Protein AF-A0A7X4B0E6-F1 (afdb_monomer)

Nearest PDB structures (foldseek):
  4xqk-assembly1_A  TM=7.692E-01  e=1.210E-90  Lactococcus cremoris
  4xqk-assembly2_B  TM=7.775E-01  e=1.053E-87  Lactococcus cremoris
  5ffj-assembly2_B  TM=7.879E-01  e=6.702E-69  Lactococcus lactis
  5ffj-assembly1_A  TM=7.973E-01  e=2.183E-52  Lactococcus lactis
  7lo5-assembly1_A  TM=8.855E-01  e=4.790E-40  Deinococcus wulumuqiensis

Solvent-accessible surface area (backbone atoms only — not comparable to full-atom values): 71234 Å² total; per-residue (Å²): 134,84,87,81,78,84,80,77,76,84,76,76,88,66,63,55,50,59,35,12,53,50,47,37,50,73,77,32,93,43,75,68,47,34,40,56,54,51,50,54,41,48,33,48,47,49,40,59,20,52,35,89,42,48,78,40,38,73,43,50,43,48,38,92,73,43,92,82,63,90,71,86,84,70,38,60,48,32,39,35,30,32,72,90,67,50,28,31,35,26,30,72,45,82,35,65,68,54,54,47,57,45,70,59,46,53,37,23,49,69,65,44,74,36,98,79,32,80,41,40,39,37,38,36,47,20,73,31,88,67,39,38,39,74,70,34,48,51,54,39,54,77,70,64,35,44,76,44,45,38,68,59,59,60,68,48,79,55,63,33,48,56,31,51,74,39,61,90,74,57,83,61,71,65,79,65,80,78,77,52,72,72,49,47,52,42,38,53,34,46,44,49,46,50,69,76,66,46,48,40,23,26,40,37,44,43,66,68,72,47,66,71,58,49,51,47,55,37,49,68,70,68,40,60,80,58,29,34,36,37,40,34,28,88,42,71,57,46,44,48,47,50,52,51,50,47,52,42,57,55,89,65,57,71,49,80,42,39,31,63,54,82,69,81,70,72,83,71,82,91,73,82,87,70,71,77,76,75,45,98,58,78,64,45,72,51,32,68,60,50,18,49,64,70,67,58,86,65,94,84,44,31,38,36,41,36,42,31,28,34,74,27,45,68,39,54,28,51,13,32,68,73,54,68,57,63,28,52,36,33,38,32,46,61,37,43,65,42,40,49,75,46,56,90,84,61,80,81,57,49,49,48,50,75,68,37,62,87,55,43,47,56,62,27,38,43,36,29,31,62,60,79,42,73,73,56,68,70,60,50,52,62,29,51,79,66,66,26,54,68,49,36,61,83,36,49,92,76,37,21,54,75,50,32,76,52,56,43,60,61,35,36,77,69,66,62,26,31,48,65,36,38,30,38,28,46,39,57,51,82,83,44,40,71,59,29,51,50,50,57,72,68,56,86,66,67,99,91,66,84,83,56,52,68,62,50,50,41,50,54,42,48,45,28,40,35,10,28,55,84,51,65,39,54,75,76,86,46,59,84,24,36,48,44,92,94,50,37,43,43,22,36,40,36,40,34,83,39,60,68,61,22,52,51,49,40,69,43,50,58,62,53,49,51,52,56,43,69,78,37,68,82,53,72,82,57,58,51,53,43,73,48,56,46,63,47,42,84,84,53,50,69,65,58,49,49,45,58,53,50,63,60,67,48,92,69,60,82,55,32,25,39,32,44,26,21,28,87,50,72,58,61,64,74,88,52,41,71,32,30,30,39,33,48,80,40,74,68,88,51,52,64,58,50,45,50,49,53,28,44,23,26,27,53,36,93,95,52,72,57,12,37,41,41,37,58,32,70,44,62,89,96,48,78,68,83,44,75,71,56,65,70,30,82,64,37,45,46,57,53,44,49,52,54,27,47,35,76,56,26,68,66,49,50,54,26,35,66,28,26,74,74,74,41,80,52,61,61,45,68,27,40,61,61,78,75,79,87,76,72,95,70,92,78,93,76,93,70,94,78,69,93,69,68,82,81,71,72,83,72,72,75,59,68,57,56,26,42,46,37,30,68,76,70,32,69,94,44,72,56,41,65,46,6,59,56,48,28,51,39,35,50,51,46,27,57,46,52,55,50,46,39,77,71,31,70,69,47,33,51,55,48,52,53,51,51,52,44,45,24,67,57,31,38,76,82,68,48,72,68,56,53,39,50,50,51,21,48,47,67,70,44,48,58,50,53,42,32,65,65,74,44,74,57,61,57,66,70,35,40,64,50,39,31,50,48,57,55,51,67,70,44,68,59,71,61,54,49,59,64,47,50,82,49,45,66,56,41,51,51,48,29,54,59,37,74,74,46,87,47,71,67,54,51,53,49,50,53,50,51,43,38,67,27,30,47,47,56,18,40,40,72,57,41,71,70,58,66,76,71,80,74,52,64,48,59,47,52,23,51,54,42,20,52,26,48,36,30,33,68,79,71,72,42,39,67,47,40,88,95,39,21,40,35,23,65,41,33,45,58,18,55,61,62,20,42,49,58,65,34,59,38,95,85,71,42,52,48,36,39,78,95,38,40,66,62,35,51,64,73,31,38,37,33,23,20,68,48,68,70,35,38,54,44,12,49,52,44,34,34,49,33,48,36,75,79,38,74,87,67,65,93,63,82,60,60,32,59,27,75,24,34,66,88,67,66,63,85,80,60,76,72,45,80,66,45,30,59,42,36,48,40,46,44,55,55,64,73,49,77,42,35,33,38,43,42,52,51,59,83,45,75,53,55,95,49,87,87,68,78,54,73,70,83,82,50,68,71,64,48,48,53,43,46,72,45,29,55,66,56,24,80,41,90,67,56,68,69,63,68,14,42,40,49,49,45,50,54,49,49,56,60,66,30,58,65,40,32,37,44,36,38,46,44,64,36,56,60,56,70,35,65,41,30,21,4,42,41,48,47,51,42,70,69,26,51,36,35,42,36,42,39,59,40,7,32,64,80,55,62,73,69,66,22,49,35,26,47,26,22,78,66,47,87,82,55,43,64,21,33,23,40,39,42,38,33,30,54,76,82,69,70,65,102,81,58,73,34,49,34,32,37,41,70,79,66,70,58,38,46,36,66,56,50,44,50,50,37,57,75,57,43,43,63,55,70,86,39,72,95,42,47,77,46,72,63,48,99,74,33,36,58,55,89,70,76,67,72,70,64,76,77,52,75,43,63,57,47,77,48,48,49,69,72,44,96,55,96,68,73,51,77,34,58,75,86,82,80,81,90,81,78,93,47,52,89,81,76,56,64,96,65,78,74,76,96,61,98,43,80,73,67,49,52,78,61,45,57,68,52,55,60,51,60,69,64,72,76,70,132

Foldseek 3Di:
DDDDDDDDDDDDPDDFQVLLLVLLVVPDPDQVSSQLLVLLLVQLCLQCPLFDSHQFFPHKDFLVPDPPRDDDDQAFGIWTATPVRAIEGEAEEEDEAAADELSNLVRNCVVCVDPRHPAYEYEYAHPHVVSHPPVSVVVCVVSVYQYHYNLNNRPGQANSNVCSVPVPPDDRDLDADDQDPQLVLQLVLVLVCVVVPDQFAEEADAFQNCVLLSVLSSCVRNAFQQAEEEEEDADPLQLQLSNRVSRNRPPFDEDEEEEDDDPVVPPDDDDDDQSVSSHPDDYDLALCVVLCLLPDDDPRSTYYYYYYYLQSLQSVLSNCVVNVDAHAEYEAPQLQVLWDKADPPDDDDSSVQVQDCNRHPYRHYYYYDNFFFADDPVVCVVSVVNVIDTDGCPPCSRRNYHSYHDAPVNCVVVVQWFAAFEEEEEFECVVCVVLLVVLQVVDDDDPPDHDDSVLLRLLQSVLQCQQAVPDQADPPPDDRQFHDPLRHFAAEEEEDADLVSLVVCQVCNVSSVCSVCVVPVVVVVRLGAAEHEAEDEPVDRPSRVSVLLVVRQDDGDRRYHYYYGYYPPPLDNRARLSRAEYEHSDADPDLSSLSSRQSNQGHDDPSHNYHYYYYYAYFDPPDQDDAPVNCPDPRVVSVLSNLLSCVSRHVVSLLQLQCLLVPRADSYHYHHDNDDPPPDDDDDDDDDDDDPPVVPPPPDGDDSRVSVSSCVVVHDLCPLLVCLAVLLVLLVVQLVQLVVCLVPDVVLVVLLVQVQVLCCLAANVPDDSSNVSSVLSCLLSCVLLLCLLPVDVCLCVVDLVSQLSVVSCVVPDVVVSCVSCVVCVVVSVVSNVSNVPDPDLVSSLVSVVSCCVRHVCRNVVVLNVVLLQFDADLLVLLQLQLQQQVLCCVFPVGGCQDPLAAEEAAACQLQSNLLCLLAPDHPVRARSNHLVSNVVCQAARYAYEHQRPVSLSSNFVSNQSSSCVSVVPPPGDTRLRYAHHNSLRQDLDRDCDDSNNSRSVNSNSVLPRQHAEYEYEWDWDLADPAVVVVDGDDDSPVLVVLLCVFQQVQQPDPDQSSCPTRVNSVVSSVLVRNPQWHKYKYKDFPCCQAPRNNLRVLVRLQVQFQEKAKEWLAQQQVDDDPSNQFRAAALSGPSDRTTIMIMITTGDNPDPDPPDTHWYWYDYLGGRDHNVSSSVSSVVVSYQDSVSPPTDTFDQDPSSHGPPDDDPVVVVDQAQEDPCLLVVHDDPGRHNDNDDDDDDDDSCCVLPDDPDDDPPDDDPVVCVVPVVVVVVVVVVVPPD

Mean predicted aligned error: 19.44 Å

Structure (mmCIF, N/CA/C/O backbone):
data_AF-A0A7X4B0E6-F1
#
_entry.id   AF-A0A7X4B0E6-F1
#
loop_
_atom_site.group_PDB
_atom_site.id
_atom_site.type_symbol
_atom_site.label_atom_id
_atom_site.label_alt_id
_atom_site.label_comp_id
_atom_site.label_asym_id
_atom_site.label_entity_id
_atom_site.label_seq_id
_atom_site.pdbx_PDB_ins_code
_atom_site.Cartn_x
_atom_site.Cartn_y
_atom_site.Cartn_z
_atom_site.occupancy
_atom_site.B_iso_or_equiv
_atom_site.auth_seq_id
_atom_site.auth_comp_id
_atom_site.auth_asym_id
_atom_site.auth_atom_id
_atom_site.pdbx_PDB_model_num
ATOM 1 N N . MET A 1 1 ? -4.684 60.046 57.977 1.00 33.94 1 MET A N 1
ATOM 2 C CA . MET A 1 1 ? -5.404 59.303 56.924 1.00 33.94 1 MET A CA 1
ATOM 3 C C . MET A 1 1 ? -5.928 58.017 57.543 1.00 33.94 1 MET A C 1
ATOM 5 O O . MET A 1 1 ? -5.119 57.327 58.154 1.00 33.94 1 MET A O 1
ATOM 9 N N . PRO A 1 2 ? -7.244 57.754 57.518 1.00 27.95 2 PRO A N 1
ATOM 10 C CA . PRO A 1 2 ? -7.811 56.556 58.123 1.00 27.95 2 PRO A CA 1
ATOM 11 C C . PRO A 1 2 ? -7.615 55.338 57.210 1.00 27.95 2 PRO A C 1
ATOM 13 O O . PRO A 1 2 ? -7.590 55.461 55.987 1.00 27.95 2 PRO A O 1
ATOM 16 N N . ALA A 1 3 ? -7.435 54.185 57.850 1.00 26.73 3 ALA A N 1
ATOM 17 C CA . ALA A 1 3 ? -7.161 52.883 57.260 1.00 26.73 3 ALA A CA 1
ATOM 18 C C . ALA A 1 3 ? -8.261 52.426 56.287 1.00 26.73 3 ALA A C 1
ATOM 20 O O . ALA A 1 3 ? -9.446 52.460 56.620 1.00 26.73 3 ALA A O 1
ATOM 21 N N . ALA A 1 4 ? -7.848 51.973 55.101 1.00 27.72 4 ALA A N 1
ATOM 22 C CA . ALA A 1 4 ? -8.719 51.331 54.127 1.00 27.72 4 ALA A CA 1
ATOM 23 C C . ALA A 1 4 ? -8.893 49.838 54.461 1.00 27.72 4 ALA A C 1
ATOM 25 O O . ALA A 1 4 ? -7.937 49.143 54.802 1.00 27.72 4 ALA A O 1
ATOM 26 N N . CYS A 1 5 ? -10.148 49.401 54.382 1.00 23.56 5 CYS A N 1
ATOM 27 C CA . CYS A 1 5 ? -10.661 48.048 54.581 1.00 23.56 5 CYS A CA 1
ATOM 28 C C . CYS A 1 5 ? -9.901 46.974 53.772 1.00 23.56 5 CYS A C 1
ATOM 30 O O . CYS A 1 5 ? -9.537 47.241 52.625 1.00 23.56 5 CYS A O 1
ATOM 32 N N . PRO A 1 6 ? -9.737 45.743 54.297 1.00 27.86 6 PRO A N 1
ATOM 33 C CA . PRO A 1 6 ? -9.322 44.609 53.482 1.00 27.86 6 PRO A CA 1
ATOM 34 C C . PRO A 1 6 ? -10.453 44.246 52.510 1.00 27.86 6 PRO A C 1
ATOM 36 O O . PRO A 1 6 ? -11.586 44.017 52.929 1.00 27.86 6 PRO A O 1
ATOM 39 N N . GLN A 1 7 ? -10.143 44.234 51.213 1.00 26.83 7 GLN A N 1
ATOM 40 C CA . GLN A 1 7 ? -11.061 43.798 50.164 1.00 26.83 7 GLN A CA 1
ATOM 41 C C . GLN A 1 7 ? -11.465 42.335 50.391 1.00 26.83 7 GLN A C 1
ATOM 43 O O . GLN A 1 7 ? -10.619 41.452 50.549 1.00 26.83 7 GLN A O 1
ATOM 48 N N . GLU A 1 8 ? -12.775 42.102 50.425 1.00 25.73 8 GLU A N 1
ATOM 49 C CA . GLU A 1 8 ? -13.393 40.782 50.454 1.00 25.73 8 GLU A CA 1
ATOM 50 C C . GLU A 1 8 ? -12.974 39.985 49.209 1.00 25.73 8 GLU A C 1
ATOM 52 O O . GLU A 1 8 ? -13.114 40.452 48.079 1.00 25.73 8 GLU A O 1
ATOM 57 N N . ARG A 1 9 ? -12.460 38.764 49.412 1.00 24.33 9 ARG A N 1
ATOM 58 C CA . ARG A 1 9 ? -12.310 37.782 48.329 1.00 24.33 9 ARG A CA 1
ATOM 59 C C . ARG A 1 9 ? -13.702 37.469 47.757 1.00 24.33 9 ARG A C 1
ATOM 61 O O . ARG A 1 9 ? -14.622 37.269 48.554 1.00 24.33 9 ARG A O 1
ATOM 68 N N . PRO A 1 10 ? -13.874 37.362 46.429 1.00 24.53 10 PRO A N 1
ATOM 69 C CA . PRO A 1 10 ? -15.149 36.957 45.854 1.00 24.53 10 PRO A CA 1
ATOM 70 C C . PRO A 1 10 ? -15.514 35.546 46.339 1.00 24.53 10 PRO A C 1
ATOM 72 O O . PRO A 1 10 ? -14.715 34.612 46.266 1.00 24.53 10 PRO A O 1
ATOM 75 N N . VAL A 1 11 ? -16.724 35.409 46.881 1.00 26.05 11 VAL A N 1
ATOM 76 C CA . VAL A 1 11 ? -17.320 34.122 47.257 1.00 26.05 11 VAL A CA 1
ATOM 77 C C . VAL A 1 11 ? -17.571 33.333 45.963 1.00 26.05 11 VAL A C 1
ATOM 79 O O . VAL A 1 11 ? -18.191 33.886 45.053 1.00 26.05 11 VAL A O 1
ATOM 82 N N . PRO A 1 12 ? -17.109 32.075 45.833 1.00 31.05 12 PRO A N 1
ATOM 83 C CA . PRO A 1 12 ? -17.364 31.285 44.633 1.00 31.05 12 PRO A CA 1
ATOM 84 C C . PRO A 1 12 ? -18.873 31.085 44.445 1.00 31.05 12 PRO A C 1
ATOM 86 O O . PRO A 1 12 ? -19.598 30.850 45.415 1.00 31.05 12 PRO A O 1
ATOM 89 N N . LEU A 1 13 ? -19.345 31.162 43.198 1.00 34.56 13 LEU A N 1
ATOM 90 C CA . LEU A 1 13 ? -20.708 30.786 42.816 1.00 34.56 13 LEU A CA 1
ATOM 91 C C . LEU A 1 13 ? -20.925 29.305 43.165 1.00 34.56 13 LEU A C 1
ATOM 93 O O . LEU A 1 13 ? -20.458 28.410 42.463 1.00 34.56 13 LEU A O 1
ATOM 97 N N . LEU A 1 14 ? -21.585 29.039 44.293 1.00 51.03 14 LEU A N 1
ATOM 98 C CA . LEU A 1 14 ? -21.923 27.684 44.725 1.00 51.03 14 LEU A CA 1
ATOM 99 C C . LEU A 1 14 ? -22.988 27.108 43.779 1.00 51.03 14 LEU A C 1
ATOM 101 O O . LEU A 1 14 ? -23.993 27.763 43.510 1.00 51.03 14 LEU A O 1
ATOM 105 N N . SER A 1 15 ? -22.799 25.876 43.306 1.00 51.97 15 SER A N 1
ATOM 106 C CA . SER A 1 15 ? -23.770 25.133 42.489 1.00 51.97 15 SER A CA 1
ATOM 107 C C . SER A 1 15 ? -24.020 23.732 43.074 1.00 51.97 15 SER A C 1
ATOM 109 O O . SER A 1 15 ? -23.252 23.241 43.904 1.00 51.97 15 SER A O 1
ATOM 111 N N . GLY A 1 16 ? -25.139 23.094 42.708 1.00 73.19 16 GLY A N 1
ATOM 112 C CA . GLY A 1 16 ? -25.475 21.729 43.140 1.00 73.19 16 GLY A CA 1
ATOM 113 C C . GLY A 1 16 ? -25.778 21.585 44.642 1.00 73.19 16 GLY A C 1
ATOM 114 O O . GLY A 1 16 ? -26.487 22.406 45.228 1.00 73.19 16 GLY A O 1
ATOM 115 N N . LEU A 1 17 ? -25.260 20.519 45.269 1.00 78.06 17 LEU A N 1
ATOM 116 C CA . LEU A 1 17 ? -25.505 20.190 46.683 1.00 78.06 17 LEU A CA 1
ATOM 117 C C . LEU A 1 17 ? -25.082 21.319 47.634 1.00 78.06 17 LEU A C 1
ATOM 119 O O . LEU A 1 17 ? -25.745 21.558 48.639 1.00 78.06 17 LEU A O 1
ATOM 123 N N . ASP A 1 18 ? -24.005 22.042 47.333 1.00 77.06 18 ASP A N 1
ATOM 124 C CA . ASP A 1 18 ? -23.522 23.099 48.223 1.00 77.06 18 ASP A CA 1
ATOM 125 C C . ASP A 1 18 ? -24.446 24.317 48.249 1.00 77.06 18 ASP A C 1
ATOM 127 O O . ASP A 1 18 ? -24.736 24.844 49.324 1.00 77.06 18 ASP A O 1
ATOM 131 N N . ALA A 1 19 ? -24.981 24.712 47.092 1.00 77.00 19 ALA A N 1
ATOM 132 C CA . ALA A 1 19 ? -25.999 25.755 47.015 1.00 77.00 19 ALA A CA 1
ATOM 133 C C . ALA A 1 19 ? -27.283 25.342 47.755 1.00 77.00 19 ALA A C 1
ATOM 135 O O . ALA A 1 19 ? -27.888 26.147 48.465 1.00 77.00 19 ALA A O 1
ATOM 136 N N . ALA A 1 20 ? -27.668 24.068 47.654 1.00 79.56 20 ALA A N 1
ATOM 137 C CA . ALA A 1 20 ? -28.806 23.502 48.373 1.00 79.56 20 ALA A CA 1
ATOM 138 C C . ALA A 1 20 ? -28.610 23.517 49.899 1.00 79.56 20 ALA A C 1
ATOM 140 O O . ALA A 1 20 ? -29.507 23.916 50.642 1.00 79.56 20 ALA A O 1
ATOM 141 N N . LEU A 1 21 ? -27.419 23.145 50.381 1.00 83.25 21 LEU A N 1
ATOM 142 C CA . LEU A 1 21 ? -27.078 23.190 51.804 1.00 83.25 21 LEU A CA 1
ATOM 143 C C . LEU A 1 21 ? -27.035 24.627 52.339 1.00 83.25 21 LEU A C 1
ATOM 145 O O . LEU A 1 21 ? -27.487 24.862 53.459 1.00 83.25 21 LEU A O 1
ATOM 149 N N . GLU A 1 22 ? -26.539 25.594 51.560 1.00 81.81 22 GLU A N 1
ATOM 150 C CA . GLU A 1 22 ? -26.629 27.016 51.920 1.00 81.81 22 GLU A CA 1
ATOM 151 C C . GLU A 1 22 ? -28.070 27.529 51.919 1.00 81.81 22 GLU A C 1
ATOM 153 O O . GLU A 1 22 ? -28.453 28.250 52.835 1.00 81.81 22 GLU A O 1
ATOM 15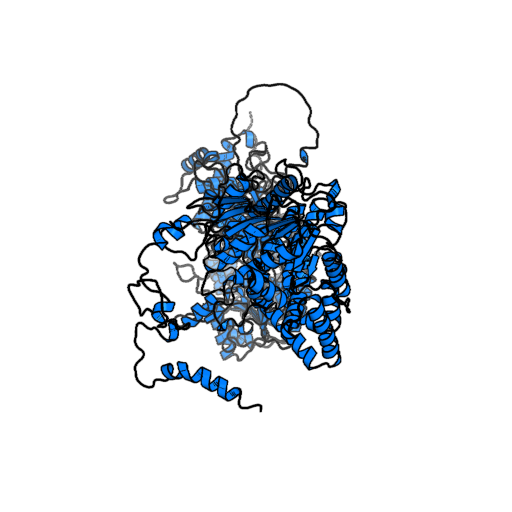8 N N . THR A 1 23 ? -28.906 27.086 50.979 1.00 81.62 23 THR A N 1
ATOM 159 C CA . THR A 1 23 ? -30.340 27.413 50.962 1.00 81.62 23 THR A CA 1
ATOM 160 C C . THR A 1 23 ? -31.039 26.892 52.222 1.00 81.62 23 THR A C 1
ATOM 162 O O . THR A 1 23 ? -31.749 27.639 52.893 1.00 81.62 23 THR A O 1
ATOM 165 N N . ILE A 1 24 ? -30.777 25.641 52.623 1.00 82.50 24 ILE A N 1
ATOM 166 C CA . ILE A 1 24 ? -31.313 25.062 53.868 1.00 82.50 24 ILE A CA 1
ATOM 167 C C . ILE A 1 24 ? -30.850 25.851 55.098 1.00 82.50 24 ILE A C 1
ATOM 169 O O . ILE A 1 24 ? -31.641 26.069 56.016 1.00 82.50 24 ILE A O 1
ATOM 173 N N . ARG A 1 25 ? -29.582 26.285 55.127 1.00 83.12 25 ARG A N 1
ATOM 174 C CA . ARG A 1 25 ? -29.021 27.091 56.224 1.00 83.12 25 ARG A CA 1
ATOM 175 C C . ARG A 1 25 ? -29.618 28.496 56.266 1.00 83.12 25 ARG A C 1
ATOM 177 O O . ARG A 1 25 ? -29.915 28.974 57.353 1.00 83.12 25 ARG A O 1
ATOM 184 N N . GLY A 1 26 ? -29.827 29.129 55.114 1.00 77.81 26 GLY A N 1
ATOM 185 C CA . GLY A 1 26 ? -30.434 30.456 55.008 1.00 77.81 26 GLY A CA 1
ATOM 186 C C . GLY A 1 26 ? -31.924 30.480 55.363 1.00 77.81 26 GLY A C 1
ATOM 187 O O . GLY A 1 26 ? -32.413 31.482 55.876 1.00 77.81 26 GLY A O 1
ATOM 188 N N . LEU A 1 27 ? -32.642 29.371 55.148 1.00 77.75 27 LEU A N 1
ATOM 189 C CA . LEU A 1 27 ? -34.064 29.216 55.486 1.00 77.75 27 LEU A CA 1
ATOM 190 C C . LEU A 1 27 ? -34.327 28.783 56.941 1.00 77.75 27 LEU A C 1
ATOM 192 O O . LEU A 1 27 ? -35.488 28.682 57.339 1.00 77.75 27 LEU A O 1
ATOM 196 N N . ALA A 1 28 ? -33.287 28.479 57.721 1.00 80.56 28 ALA A N 1
ATOM 197 C CA . ALA A 1 28 ? -33.403 27.931 59.070 1.00 80.56 28 ALA A CA 1
ATOM 198 C C . ALA A 1 28 ? -32.919 28.921 60.139 1.00 80.56 28 ALA A C 1
ATOM 200 O O . ALA A 1 28 ? -31.858 29.526 60.026 1.00 80.56 28 ALA A O 1
ATOM 201 N N . SER A 1 29 ? -33.671 29.029 61.234 1.00 75.69 29 SER A N 1
ATOM 202 C CA . SER A 1 29 ? -33.368 29.923 62.362 1.00 75.69 29 SER A CA 1
ATOM 203 C C . SER A 1 29 ? -32.490 29.280 63.448 1.00 75.69 29 SER A C 1
ATOM 205 O O . SER A 1 29 ? -31.983 29.964 64.337 1.00 75.69 29 SER A O 1
ATOM 207 N N . SER A 1 30 ? -32.300 27.954 63.403 1.00 79.25 30 SER A N 1
ATOM 208 C CA . SER A 1 30 ? -31.506 27.191 64.376 1.00 79.25 30 SER A CA 1
ATOM 209 C C . SER A 1 30 ? -30.898 25.920 63.772 1.00 79.25 30 SER A C 1
ATOM 211 O O . SER A 1 30 ? -31.426 25.356 62.815 1.00 79.25 30 SER A O 1
ATOM 213 N N . GLN A 1 31 ? -29.835 25.387 64.390 1.00 76.12 31 GLN A N 1
ATOM 214 C CA . GLN A 1 31 ? -29.185 24.139 63.950 1.00 76.12 31 GLN A CA 1
ATOM 215 C C . GLN A 1 31 ? -30.124 22.917 63.987 1.00 76.12 31 GLN A C 1
ATOM 217 O O . GLN A 1 31 ? -29.948 21.970 63.222 1.00 76.12 31 GLN A O 1
ATOM 222 N N . ARG A 1 32 ? -31.141 22.938 64.858 1.00 75.50 32 ARG A N 1
ATOM 223 C CA . ARG A 1 32 ? -32.175 21.895 64.917 1.00 75.50 32 ARG A CA 1
ATOM 224 C C . ARG A 1 32 ? -33.098 21.947 63.699 1.00 75.50 32 ARG A C 1
ATOM 226 O O . ARG A 1 32 ? -33.482 20.905 63.181 1.00 75.50 32 ARG A O 1
ATOM 233 N N . GLU A 1 33 ? -33.423 23.147 63.230 1.00 79.56 33 GLU A N 1
ATOM 234 C CA . GLU A 1 33 ? -34.245 23.353 62.036 1.00 79.56 33 GLU A CA 1
ATOM 235 C C . GLU A 1 33 ? -33.473 23.015 60.748 1.00 79.56 33 GLU A C 1
ATOM 237 O O . GLU A 1 33 ? -34.039 22.401 59.844 1.00 79.56 33 GLU A O 1
ATOM 242 N N . VAL A 1 34 ? -32.164 23.301 60.706 1.00 81.00 34 VAL A N 1
ATOM 243 C CA . VAL A 1 34 ? -31.257 22.831 59.638 1.00 81.00 34 VAL A CA 1
ATOM 244 C C . VAL A 1 34 ? -31.280 21.301 59.539 1.00 81.00 34 VAL A C 1
ATOM 246 O O . VAL A 1 34 ? -31.413 20.760 58.443 1.00 81.00 34 VAL A O 1
ATOM 249 N N . GLY A 1 35 ? -31.193 20.604 60.680 1.00 80.69 35 GLY A N 1
ATOM 250 C CA . GLY A 1 35 ? -31.278 19.141 60.745 1.00 80.69 35 GLY A CA 1
ATOM 251 C C . GLY A 1 35 ? -32.601 18.601 60.198 1.00 80.69 35 GLY A C 1
ATOM 252 O O . GLY A 1 35 ? -32.590 17.804 59.266 1.00 80.69 35 GLY A O 1
ATOM 253 N N . GLY A 1 36 ? -33.733 19.113 60.689 1.00 81.81 36 GLY A N 1
ATOM 254 C CA . GLY A 1 36 ? -35.059 18.648 60.262 1.00 81.81 36 GLY A CA 1
ATOM 255 C C . GLY A 1 36 ? -35.380 18.916 58.783 1.00 81.81 36 GLY A C 1
ATOM 256 O O . GLY A 1 36 ? -36.049 18.110 58.138 1.00 81.81 36 GLY A O 1
ATOM 257 N N . ARG A 1 37 ? -34.890 20.023 58.206 1.00 82.81 37 ARG A N 1
ATOM 258 C CA . ARG A 1 37 ? -35.028 20.289 56.760 1.00 82.81 37 ARG A CA 1
ATOM 259 C C . ARG A 1 37 ? -34.183 19.326 55.924 1.00 82.81 37 ARG A C 1
ATOM 261 O O . ARG A 1 37 ? -34.663 18.832 54.906 1.00 82.81 37 ARG A O 1
ATOM 268 N N . PHE A 1 38 ? -32.965 19.021 56.371 1.00 86.62 38 PHE A N 1
ATOM 269 C CA . PHE A 1 38 ? -32.105 18.038 55.713 1.00 86.62 38 PHE A CA 1
ATOM 270 C C . PHE A 1 38 ? -32.678 16.612 55.800 1.00 86.62 38 PHE A C 1
ATOM 272 O O . PHE A 1 38 ? -32.655 15.888 54.811 1.00 86.62 38 PHE A O 1
ATOM 279 N N . GLU A 1 39 ? -33.264 16.228 56.937 1.00 87.88 39 GLU A N 1
ATOM 280 C CA . GLU A 1 39 ? -33.973 14.950 57.108 1.00 87.88 39 GLU A CA 1
ATOM 281 C C . GLU A 1 39 ? -35.100 14.775 56.079 1.00 87.88 39 GLU A C 1
ATOM 283 O O . GLU A 1 39 ? -35.166 13.748 55.403 1.00 87.88 39 GLU A O 1
ATOM 288 N N . ARG A 1 40 ? -35.950 15.795 55.894 1.00 84.94 40 ARG A N 1
ATOM 289 C CA . ARG A 1 40 ? -37.041 15.757 54.901 1.00 84.94 40 ARG A CA 1
ATOM 290 C C . ARG A 1 40 ? -36.532 15.671 53.466 1.00 84.94 40 ARG A C 1
ATOM 292 O O . ARG A 1 40 ? -37.063 14.883 52.686 1.00 84.94 40 ARG A O 1
ATOM 299 N N . LEU A 1 41 ? -35.487 16.434 53.138 1.00 86.12 41 LEU A N 1
ATOM 300 C CA . LEU A 1 41 ? -34.823 16.340 51.838 1.00 86.12 41 LEU A CA 1
ATOM 301 C C . LEU A 1 41 ? -34.333 14.905 51.589 1.00 86.12 41 LEU A C 1
ATOM 303 O O . LEU A 1 41 ? -34.592 14.338 50.530 1.00 86.12 41 LEU A O 1
ATOM 307 N N . MET A 1 42 ? -33.691 14.285 52.582 1.00 87.75 42 MET A N 1
ATOM 308 C CA . MET A 1 42 ? -33.187 12.918 52.466 1.00 87.75 42 MET A CA 1
ATOM 309 C C . MET A 1 42 ? -34.297 11.862 52.378 1.00 87.75 42 MET A C 1
ATOM 311 O O . MET A 1 42 ? -34.121 10.899 51.637 1.00 87.75 42 MET A O 1
ATOM 315 N N . CYS A 1 43 ? -35.445 12.031 53.048 1.00 86.88 43 CYS A N 1
ATOM 316 C CA . CYS A 1 43 ? -36.606 11.152 52.844 1.00 86.88 43 CYS A CA 1
ATOM 317 C C . CYS A 1 43 ? -37.034 11.120 51.376 1.00 86.88 43 CYS A C 1
ATOM 319 O O . CYS A 1 43 ? -37.208 10.044 50.805 1.00 86.88 43 CYS A O 1
ATOM 321 N N . ARG A 1 44 ? -37.163 12.301 50.758 1.00 84.25 44 ARG A N 1
ATOM 322 C CA . ARG A 1 44 ? -37.568 12.434 49.357 1.00 84.25 44 ARG A CA 1
ATOM 323 C C . ARG A 1 44 ? -36.527 11.843 48.411 1.00 84.25 44 ARG A C 1
ATOM 325 O O . ARG A 1 44 ? -36.873 11.045 47.547 1.00 84.25 44 ARG A O 1
ATOM 332 N N . VAL A 1 45 ? -35.258 12.202 48.609 1.00 84.19 45 VAL A N 1
ATOM 333 C CA . VAL A 1 45 ? -34.145 11.750 47.763 1.00 84.19 45 VAL A CA 1
ATOM 334 C C . VAL A 1 45 ? -33.927 10.241 47.857 1.00 84.19 45 VAL A C 1
ATOM 336 O O . VAL A 1 45 ? -33.597 9.625 46.852 1.00 84.19 45 VAL A O 1
ATOM 339 N N . LEU A 1 46 ? -34.115 9.623 49.027 1.00 85.31 46 LEU A N 1
ATOM 340 C CA . LEU A 1 46 ? -34.004 8.168 49.169 1.00 85.31 46 LEU A CA 1
ATOM 341 C C . LEU A 1 46 ? -35.212 7.431 48.579 1.00 85.31 46 LEU A C 1
ATOM 343 O O . LEU A 1 46 ? -35.025 6.358 48.013 1.00 85.31 46 LEU A O 1
ATOM 347 N N . MET A 1 47 ? -36.422 7.988 48.693 1.00 82.12 47 MET A N 1
ATOM 348 C CA . MET A 1 47 ? -37.635 7.384 48.130 1.00 82.12 47 MET A CA 1
ATOM 349 C C . MET A 1 47 ? -37.591 7.352 46.595 1.00 82.12 47 MET A C 1
ATOM 351 O O . MET A 1 47 ? -37.746 6.293 45.992 1.00 82.12 47 MET A O 1
ATOM 355 N N . ASP A 1 48 ? -37.292 8.493 45.974 1.00 74.62 48 ASP A N 1
ATOM 356 C CA . ASP A 1 48 ? -37.280 8.663 44.514 1.00 74.62 48 ASP A CA 1
ATOM 357 C C . ASP A 1 48 ? -35.844 8.687 43.964 1.00 74.62 48 ASP A C 1
ATOM 359 O O . ASP A 1 48 ? -35.510 9.425 43.036 1.00 74.62 48 ASP A O 1
ATOM 363 N N . HIS A 1 49 ? -34.956 7.899 44.574 1.00 77.00 49 HIS A N 1
ATOM 364 C CA . HIS A 1 49 ? -33.533 7.942 44.267 1.00 77.00 49 HIS A CA 1
ATOM 365 C C . HIS A 1 49 ? -33.257 7.587 42.790 1.00 77.00 49 HIS A C 1
ATOM 367 O O . HIS A 1 49 ? -33.687 6.526 42.335 1.00 77.00 49 HIS A O 1
ATOM 373 N N . PRO A 1 50 ? -32.482 8.395 42.040 1.00 66.06 50 PRO A N 1
ATOM 374 C CA . PRO A 1 50 ? -32.309 8.201 40.595 1.00 66.06 50 PRO A CA 1
ATOM 375 C C . PRO A 1 50 ? -31.291 7.105 40.230 1.00 66.06 50 PRO A C 1
ATOM 377 O O . PRO A 1 50 ? -31.318 6.587 39.120 1.00 66.06 50 PRO A O 1
ATOM 380 N N . GLY A 1 51 ? -30.392 6.747 41.153 1.00 67.88 51 GLY A N 1
ATOM 381 C CA . GLY A 1 51 ? -29.310 5.773 40.933 1.00 67.88 51 GLY A CA 1
ATOM 382 C C . GLY A 1 51 ? -29.430 4.497 41.772 1.00 67.88 51 GLY A C 1
ATOM 383 O O . GLY A 1 51 ? -30.430 3.796 41.736 1.00 67.88 51 GLY A O 1
ATOM 384 N N . GLU A 1 52 ? -28.414 4.204 42.583 1.00 61.88 52 GLU A N 1
ATOM 385 C CA . GLU A 1 52 ? -28.258 2.935 43.319 1.00 61.88 52 GLU A CA 1
ATOM 386 C C . GLU A 1 52 ? -29.442 2.474 44.195 1.00 61.88 52 GLU A C 1
ATOM 388 O O . GLU A 1 52 ? -29.616 1.272 44.394 1.00 61.88 52 GLU A O 1
ATOM 393 N N . PHE A 1 53 ? -30.251 3.397 44.726 1.00 71.88 53 PHE A N 1
ATOM 394 C CA . PHE A 1 53 ? -31.438 3.075 45.526 1.00 71.88 53 PHE A CA 1
ATOM 395 C C . PHE A 1 53 ? -32.752 3.140 44.732 1.00 71.88 53 PHE A C 1
ATOM 397 O O . PHE A 1 53 ? -33.822 3.041 45.333 1.00 71.88 53 PHE A O 1
ATOM 404 N N . ARG A 1 54 ? -32.702 3.282 43.400 1.00 70.38 54 ARG A N 1
ATOM 405 C CA . ARG A 1 54 ? -33.892 3.391 42.546 1.00 70.38 54 ARG A CA 1
ATOM 406 C C . ARG A 1 54 ? -34.785 2.165 42.704 1.00 70.38 54 ARG A C 1
ATOM 408 O O . ARG A 1 54 ? -34.381 1.044 42.382 1.00 70.38 54 ARG A O 1
ATOM 415 N N . GLY A 1 55 ? -35.997 2.400 43.207 1.00 64.31 55 GLY A N 1
ATOM 416 C CA . GLY A 1 55 ? -36.987 1.357 43.479 1.00 64.31 55 GLY A CA 1
ATOM 417 C C . GLY A 1 55 ? -36.620 0.422 44.635 1.00 64.31 55 GLY A C 1
ATOM 418 O O . GLY A 1 55 ? -37.242 -0.625 44.771 1.00 64.31 55 GLY A O 1
ATOM 419 N N . ARG A 1 56 ? -35.611 0.756 45.456 1.00 73.44 56 ARG A N 1
ATOM 420 C CA . ARG A 1 56 ? -35.196 -0.082 46.591 1.00 73.44 56 ARG A CA 1
ATOM 421 C C . ARG A 1 56 ? -36.105 0.097 47.799 1.00 73.44 56 ARG A C 1
ATOM 423 O O . ARG A 1 56 ? -36.409 -0.880 48.474 1.00 73.44 56 ARG A O 1
ATOM 430 N N . PHE A 1 57 ? -36.497 1.332 48.103 1.00 79.00 57 PHE A N 1
ATOM 431 C CA . PHE A 1 57 ? -37.305 1.638 49.277 1.00 79.00 57 PHE A CA 1
ATOM 432 C C . PHE A 1 57 ? -38.783 1.728 48.906 1.00 79.00 57 PHE A C 1
ATOM 434 O O . PHE A 1 57 ? -39.166 2.518 48.051 1.00 79.00 57 PHE A O 1
ATOM 441 N N . ALA A 1 58 ? -39.614 0.929 49.573 1.00 77.81 58 ALA A N 1
ATOM 442 C CA . ALA A 1 58 ? -41.066 1.016 49.464 1.00 77.81 58 ALA A CA 1
ATOM 443 C C . ALA A 1 58 ? -41.626 2.166 50.317 1.00 77.81 58 ALA A C 1
ATOM 445 O O . ALA A 1 58 ? -42.695 2.701 50.027 1.00 77.81 58 ALA A O 1
ATOM 446 N N . ARG A 1 59 ? -40.921 2.533 51.399 1.00 83.50 59 ARG A N 1
ATOM 447 C CA . ARG A 1 59 ? -41.314 3.622 52.300 1.00 83.50 59 ARG A CA 1
ATOM 448 C C . ARG A 1 59 ? -40.099 4.213 53.013 1.00 83.50 59 ARG A C 1
ATOM 450 O O . ARG A 1 59 ? -39.341 3.463 53.621 1.00 83.50 59 ARG A O 1
ATOM 457 N N . VAL A 1 60 ? -39.959 5.540 53.025 1.00 88.06 60 VAL A N 1
ATOM 458 C CA . VAL A 1 60 ? -38.952 6.269 53.823 1.00 88.06 60 VAL A CA 1
ATOM 459 C C . VAL A 1 60 ? -39.653 7.357 54.629 1.00 88.06 60 VAL A C 1
ATOM 461 O O . VAL A 1 60 ? -40.338 8.195 54.048 1.00 88.06 60 VAL A O 1
ATOM 464 N N . VAL A 1 61 ? -39.517 7.341 55.957 1.00 87.75 61 VAL A N 1
ATOM 465 C CA . VAL A 1 61 ? -40.169 8.320 56.846 1.00 87.75 61 VAL A CA 1
ATOM 466 C C . VAL A 1 61 ? -39.224 8.820 57.944 1.00 87.75 61 VAL A C 1
ATOM 468 O O . VAL A 1 61 ? -38.331 8.077 58.370 1.00 87.75 61 VAL A O 1
ATOM 471 N N . PRO A 1 62 ? -39.421 10.049 58.458 1.00 87.50 62 PRO A N 1
ATOM 472 C CA . PRO A 1 62 ? -38.731 10.517 59.657 1.00 87.50 62 PRO A CA 1
ATOM 473 C C . PRO A 1 62 ? -39.067 9.647 60.876 1.00 87.50 62 PRO A C 1
ATOM 475 O O . PRO A 1 62 ? -40.193 9.162 61.013 1.00 87.50 62 PRO A O 1
ATOM 478 N N . TRP A 1 63 ? -38.131 9.497 61.818 1.00 83.50 63 TRP A N 1
ATOM 479 C CA . TRP A 1 63 ? -38.340 8.717 63.049 1.00 83.50 63 TRP A CA 1
ATOM 480 C C . TRP A 1 63 ? -39.581 9.166 63.838 1.00 83.50 63 TRP A C 1
ATOM 482 O O . TRP A 1 63 ? -40.303 8.343 64.404 1.00 83.50 63 TRP A O 1
ATOM 492 N N . GLY A 1 64 ? -39.869 10.471 63.835 1.00 78.88 64 GLY A N 1
ATOM 493 C CA . GLY A 1 64 ? -41.040 11.043 64.500 1.00 78.88 64 GLY A CA 1
ATOM 494 C C . GLY A 1 64 ? -42.382 10.513 63.982 1.00 78.88 64 GLY A C 1
ATOM 495 O O . GLY A 1 64 ? -43.338 10.459 64.756 1.00 78.88 64 GLY A O 1
ATOM 496 N N . GLU A 1 65 ? -42.443 10.082 62.724 1.00 81.44 65 GLU A N 1
ATOM 497 C CA . GLU A 1 65 ? -43.654 9.620 62.030 1.00 81.44 65 GLU A CA 1
ATOM 498 C C . GLU A 1 65 ? -43.739 8.087 61.948 1.00 81.44 65 GLU A C 1
ATOM 500 O O . GLU A 1 65 ? -44.707 7.529 61.436 1.00 81.44 65 GLU A O 1
ATOM 505 N N . TRP A 1 66 ? -42.741 7.379 62.480 1.00 81.81 66 TRP A N 1
ATOM 506 C CA . TRP A 1 66 ? -42.709 5.925 62.460 1.00 81.81 66 TRP A CA 1
ATOM 507 C C . TRP A 1 66 ? -43.614 5.314 63.543 1.00 81.81 66 TRP A C 1
ATOM 509 O O . TRP A 1 66 ? -43.431 5.542 64.742 1.00 81.81 66 TRP A O 1
ATOM 519 N N . GLU A 1 67 ? -44.559 4.467 63.122 1.00 73.50 67 GLU A N 1
ATOM 520 C CA . GLU A 1 67 ? -45.613 3.883 63.972 1.00 73.50 67 GLU A CA 1
ATOM 521 C C . GLU A 1 67 ? -45.092 3.060 65.159 1.00 73.50 67 GLU A C 1
ATOM 523 O O . GLU A 1 67 ? -45.794 2.900 66.151 1.00 73.50 67 GLU A O 1
ATOM 528 N N . GLY A 1 68 ? -43.856 2.555 65.103 1.00 69.44 68 GLY A N 1
ATOM 529 C CA . GLY A 1 68 ? -43.290 1.758 66.190 1.00 69.44 68 GLY A CA 1
ATOM 530 C C . GLY A 1 68 ? -42.259 2.482 67.062 1.00 69.44 68 GLY A C 1
ATOM 531 O O . GLY A 1 68 ? -41.387 1.812 67.604 1.00 69.44 68 GLY A O 1
ATOM 532 N N . ARG A 1 69 ? -42.240 3.813 67.134 1.00 72.75 69 ARG A N 1
ATOM 533 C CA . ARG A 1 69 ? -41.246 4.564 67.929 1.00 72.75 69 ARG A CA 1
ATOM 534 C C . ARG A 1 69 ? -41.323 4.261 69.445 1.00 72.75 69 ARG A C 1
ATOM 536 O O . ARG A 1 69 ? -42.395 4.335 70.038 1.00 72.75 69 ARG A O 1
ATOM 543 N N . ASP A 1 70 ? -40.173 4.024 70.085 1.00 63.09 70 ASP A N 1
ATOM 544 C CA . ASP A 1 70 ? -40.048 3.743 71.532 1.00 63.09 70 ASP A CA 1
ATOM 545 C C . ASP A 1 70 ? -39.474 4.958 72.307 1.00 63.09 70 ASP A C 1
ATOM 547 O O . ASP A 1 70 ? -38.350 4.928 72.811 1.00 63.09 70 ASP A O 1
ATOM 551 N N . GLY A 1 71 ? -40.232 6.062 72.377 1.00 63.44 71 GLY A N 1
ATOM 552 C CA . GLY A 1 71 ? -39.885 7.272 73.154 1.00 63.44 71 GLY A CA 1
ATOM 553 C C . GLY A 1 71 ? -39.226 8.423 72.364 1.00 63.44 71 GLY A C 1
ATOM 554 O O . GLY A 1 71 ? -38.982 8.291 71.161 1.00 63.44 71 GLY A O 1
ATOM 555 N N . PRO A 1 72 ? -38.977 9.588 73.009 1.00 57.47 72 PRO A N 1
ATOM 556 C CA . PRO A 1 72 ? -38.390 10.751 72.350 1.00 57.47 72 PRO A CA 1
ATOM 557 C C . PRO A 1 72 ? -36.931 10.506 71.936 1.00 57.47 72 PRO A C 1
ATOM 559 O O . PRO A 1 72 ? -36.171 9.782 72.581 1.00 57.47 72 PRO A O 1
ATOM 562 N N . ASP A 1 73 ? -36.605 11.099 70.795 1.00 60.34 73 ASP A N 1
ATOM 563 C CA . ASP A 1 73 ? -35.436 10.870 69.955 1.00 60.34 73 ASP A CA 1
ATOM 564 C C . ASP A 1 73 ? -34.082 10.984 70.682 1.00 60.34 73 ASP A C 1
ATOM 566 O O . ASP A 1 73 ? -33.838 11.909 71.457 1.00 60.34 73 ASP A O 1
ATOM 570 N N . SER A 1 74 ? -33.186 10.032 70.410 1.00 60.19 74 SER A N 1
ATOM 571 C CA . SER A 1 74 ? -31.795 10.116 70.867 1.00 60.19 74 SER A CA 1
ATOM 572 C C . SER A 1 74 ? -30.778 9.491 69.904 1.00 60.19 74 SER A C 1
ATOM 574 O O . SER A 1 74 ? -29.649 9.240 70.325 1.00 60.19 74 SER A O 1
ATOM 576 N N . GLY A 1 75 ? -31.111 9.255 68.622 1.00 70.75 75 GLY A N 1
ATOM 577 C CA . GLY A 1 75 ? -30.074 8.788 67.688 1.00 70.75 75 GLY A CA 1
ATOM 578 C C . GLY A 1 75 ? -30.468 8.315 66.285 1.00 70.75 75 GLY A C 1
ATOM 579 O O . GLY A 1 75 ? -29.575 8.295 65.444 1.00 70.75 75 GLY A O 1
ATOM 580 N N . ILE A 1 76 ? -31.722 7.934 66.006 1.00 84.81 76 ILE A N 1
ATOM 581 C CA . ILE A 1 76 ? -32.169 7.522 64.656 1.00 84.81 76 ILE A CA 1
ATOM 582 C C . ILE A 1 76 ? -33.010 8.657 64.083 1.00 84.81 76 ILE A C 1
ATOM 584 O O . ILE A 1 76 ? -34.017 9.010 64.686 1.00 84.81 76 ILE A O 1
ATOM 588 N N . ASP A 1 77 ? -32.619 9.171 62.920 1.00 85.44 77 ASP A N 1
ATOM 589 C CA . ASP A 1 77 ? -33.266 10.337 62.317 1.00 85.44 77 ASP A CA 1
ATOM 590 C C . ASP A 1 77 ? -34.337 9.887 61.292 1.00 85.44 77 ASP A C 1
ATOM 592 O O . ASP A 1 77 ? -35.464 10.383 61.315 1.00 85.44 77 ASP A O 1
ATOM 596 N N . LEU A 1 78 ? -34.051 8.869 60.459 1.00 89.31 78 LEU A N 1
ATOM 597 C CA . LEU A 1 78 ? -34.991 8.301 59.473 1.00 89.31 78 LEU A CA 1
ATOM 598 C C . LEU A 1 78 ? -35.105 6.770 59.576 1.00 89.31 78 LEU A C 1
ATOM 600 O O . LEU A 1 78 ? -34.167 6.075 59.981 1.00 89.31 78 LEU A O 1
ATOM 604 N N . VAL A 1 79 ? -36.251 6.236 59.145 1.00 88.44 79 VAL A N 1
ATOM 605 C CA . VAL A 1 79 ? -36.494 4.797 58.973 1.00 88.44 79 VAL A CA 1
ATOM 606 C C . VAL A 1 79 ? -36.945 4.528 57.543 1.00 88.44 79 VAL A C 1
ATOM 608 O O . VAL A 1 79 ? -37.915 5.127 57.076 1.00 88.44 79 VAL A O 1
ATOM 611 N N . ALA A 1 80 ? -36.272 3.595 56.867 1.00 86.69 80 ALA A N 1
ATOM 612 C CA . ALA A 1 80 ? -36.691 3.109 55.555 1.00 86.69 80 ALA A CA 1
ATOM 613 C C . ALA A 1 80 ? -37.082 1.626 55.604 1.00 86.69 80 ALA A C 1
ATOM 615 O O . ALA A 1 80 ? -36.509 0.847 56.366 1.00 86.69 80 ALA A O 1
ATOM 616 N N . VAL A 1 81 ? -38.074 1.253 54.800 1.00 83.44 81 VAL A N 1
ATOM 617 C CA . VAL A 1 81 ? -38.494 -0.128 54.548 1.00 83.44 81 VAL A CA 1
ATOM 618 C C . VAL A 1 81 ? -38.217 -0.411 53.082 1.00 83.44 81 VAL A C 1
ATOM 620 O O . VAL A 1 81 ? -38.684 0.338 52.216 1.00 83.44 81 VAL A O 1
ATOM 623 N N . ASP A 1 82 ? -37.426 -1.439 52.803 1.00 76.69 82 ASP A N 1
ATOM 624 C CA . ASP A 1 82 ? -37.175 -1.852 51.427 1.00 76.69 82 ASP A CA 1
ATOM 625 C C . ASP A 1 82 ? -38.314 -2.698 50.845 1.00 76.69 82 ASP A C 1
ATOM 627 O O . ASP A 1 82 ? -39.270 -3.062 51.533 1.00 76.69 82 ASP A O 1
ATOM 631 N N . VAL A 1 83 ? -38.240 -2.951 49.540 1.00 68.00 83 VAL A N 1
ATOM 632 C CA . VAL A 1 83 ? -39.212 -3.777 48.808 1.00 68.00 83 VAL A CA 1
ATOM 633 C C . VAL A 1 83 ? -39.235 -5.242 49.263 1.00 68.00 83 VAL A C 1
ATOM 635 O O . VAL A 1 83 ? -40.226 -5.926 49.023 1.00 68.00 83 VAL A O 1
ATOM 638 N N . GLU A 1 84 ? -38.187 -5.712 49.946 1.00 61.28 84 GLU A N 1
ATOM 639 C CA . GLU A 1 84 ? -38.084 -7.063 50.515 1.00 61.28 84 GLU A CA 1
ATOM 640 C C . GLU A 1 84 ? -38.699 -7.136 51.932 1.00 61.28 84 GLU A C 1
ATOM 642 O O . GLU A 1 84 ? -38.945 -8.224 52.454 1.00 61.28 84 GLU A O 1
ATOM 647 N N . GLY A 1 85 ? -39.033 -5.985 52.530 1.00 67.81 85 GLY A N 1
ATOM 648 C CA . GLY A 1 85 ? -39.642 -5.856 53.856 1.00 67.81 85 GLY A CA 1
ATOM 649 C C . GLY A 1 85 ? -38.643 -5.591 54.989 1.00 67.81 85 GLY A C 1
ATOM 650 O O . GLY A 1 85 ? -39.058 -5.441 56.146 1.00 67.81 85 GLY A O 1
ATOM 651 N N . ASP A 1 86 ? -37.354 -5.482 54.670 1.00 78.50 86 ASP A N 1
ATOM 652 C CA . ASP A 1 86 ? -36.274 -5.231 55.615 1.00 78.50 86 ASP A CA 1
ATOM 653 C C . ASP A 1 86 ? -36.197 -3.751 56.014 1.00 78.50 86 ASP A C 1
ATOM 655 O O . ASP A 1 86 ? -36.526 -2.822 55.268 1.00 78.50 86 ASP A O 1
ATOM 659 N N . ARG A 1 87 ? -35.780 -3.515 57.263 1.00 84.12 87 ARG A N 1
ATOM 660 C CA . ARG A 1 87 ? -35.818 -2.198 57.906 1.00 84.12 87 ARG A CA 1
ATOM 661 C C . ARG A 1 87 ? -34.425 -1.604 58.054 1.00 84.12 87 ARG A C 1
ATOM 663 O O . ARG A 1 87 ? -33.510 -2.218 58.609 1.00 84.12 87 ARG A O 1
ATOM 670 N N . TRP A 1 88 ? -34.315 -0.346 57.649 1.00 86.62 88 TRP A N 1
ATOM 671 C CA . TRP A 1 88 ? -33.104 0.460 57.685 1.00 86.62 88 TRP A CA 1
ATOM 672 C C . TRP A 1 88 ? -33.198 1.531 58.771 1.00 86.62 88 TRP A C 1
ATOM 674 O O . TRP A 1 88 ? -34.118 2.349 58.762 1.00 86.62 88 TRP A O 1
ATOM 684 N N . ALA A 1 89 ? -32.224 1.553 59.682 1.00 88.44 89 ALA A N 1
ATOM 685 C CA . ALA A 1 89 ? -32.023 2.664 60.611 1.00 88.44 89 ALA A CA 1
ATOM 686 C C . ALA A 1 89 ? -31.056 3.681 59.995 1.00 88.44 89 ALA A C 1
ATOM 688 O O . ALA A 1 89 ? -29.921 3.323 59.669 1.00 88.44 89 ALA A O 1
ATOM 689 N N . ILE A 1 90 ? -31.482 4.937 59.846 1.00 89.31 90 ILE A N 1
ATOM 690 C CA . ILE A 1 90 ? -30.704 5.973 59.159 1.00 89.31 90 ILE A CA 1
ATOM 691 C C . ILE A 1 90 ? -30.471 7.167 60.089 1.00 89.31 90 ILE A C 1
ATOM 693 O O . ILE A 1 90 ? -31.404 7.677 60.707 1.00 89.31 90 ILE A O 1
ATOM 697 N N . GLN A 1 91 ? -29.228 7.633 60.176 1.00 88.69 91 GLN A N 1
ATOM 698 C CA . GLN A 1 91 ? -28.866 8.871 60.866 1.00 88.69 91 GLN A CA 1
ATOM 699 C C . GLN A 1 91 ? -28.335 9.893 59.861 1.00 88.69 91 GLN A C 1
ATOM 701 O O . GLN A 1 91 ? -27.496 9.561 59.028 1.00 88.69 91 GLN A O 1
ATOM 706 N N . THR A 1 92 ? -28.787 11.139 59.944 1.00 88.81 92 THR A N 1
ATOM 707 C CA . THR A 1 92 ? -28.424 12.236 59.043 1.00 88.81 92 THR A CA 1
ATOM 708 C C . THR A 1 92 ? -27.838 13.408 59.829 1.00 88.81 92 THR A C 1
ATOM 710 O O . THR A 1 92 ? -28.452 13.932 60.756 1.00 88.81 92 THR A O 1
ATOM 713 N N . LYS A 1 93 ? -26.629 13.855 59.475 1.00 85.50 93 LYS A N 1
ATOM 714 C CA . LYS A 1 93 ? -25.936 14.958 60.160 1.00 85.50 93 LYS A CA 1
ATOM 715 C C . LYS A 1 93 ? -25.488 16.037 59.177 1.00 85.50 93 LYS A C 1
ATOM 717 O O . LYS A 1 93 ? -24.524 15.858 58.431 1.00 85.50 93 LYS A O 1
ATOM 722 N N . CYS A 1 94 ? -26.169 17.183 59.237 1.00 82.88 94 CYS A N 1
ATOM 723 C CA . CYS A 1 94 ? -25.902 18.355 58.406 1.00 82.88 94 CYS A CA 1
ATOM 724 C C . CYS A 1 94 ? -24.923 19.336 59.091 1.00 82.88 94 CYS A C 1
ATOM 726 O O . CYS A 1 94 ? -25.335 20.292 59.753 1.00 82.88 94 CYS A O 1
ATOM 728 N N . TYR A 1 95 ? -23.615 19.100 58.944 1.00 78.44 95 TYR A N 1
ATOM 729 C CA . TYR A 1 95 ? -22.540 19.983 59.430 1.00 78.44 95 TYR A CA 1
ATOM 730 C C . TYR A 1 95 ? -21.770 20.614 58.256 1.00 78.44 95 TYR A C 1
ATOM 732 O O . TYR A 1 95 ? -21.750 20.043 57.168 1.00 78.44 95 TYR A O 1
ATOM 740 N N . ARG A 1 96 ? -21.159 21.795 58.462 1.00 65.94 96 ARG A N 1
ATOM 741 C CA . ARG A 1 96 ? -20.278 22.450 57.468 1.00 65.94 96 ARG A CA 1
ATOM 742 C C . ARG A 1 96 ? -18.853 21.883 57.566 1.00 65.94 96 ARG A C 1
ATOM 744 O O . ARG A 1 96 ? -18.505 21.006 56.784 1.00 65.94 96 ARG A O 1
ATOM 751 N N . ASP A 1 97 ? -18.110 22.265 58.607 1.00 68.56 97 ASP A N 1
ATOM 752 C CA . ASP A 1 97 ? -16.715 21.822 58.827 1.00 68.56 97 ASP A CA 1
ATOM 753 C C . ASP A 1 97 ? -16.515 21.035 60.138 1.00 68.56 97 ASP A C 1
ATOM 755 O O . ASP A 1 97 ? -15.431 20.531 60.431 1.00 68.56 97 ASP A O 1
ATOM 759 N N . ALA A 1 98 ? -17.565 20.907 60.956 1.00 67.81 98 ALA A N 1
ATOM 760 C CA . ALA A 1 98 ? -17.509 20.182 62.222 1.00 67.81 98 ALA A CA 1
ATOM 761 C C . ALA A 1 98 ? -17.608 18.663 62.010 1.00 67.81 98 ALA A C 1
ATOM 763 O O . ALA A 1 98 ? -18.400 18.184 61.192 1.00 67.81 98 ALA A O 1
ATOM 764 N N . ARG A 1 99 ? -16.833 17.894 62.784 1.00 74.06 99 ARG A N 1
ATOM 765 C CA . ARG A 1 99 ? -16.954 16.428 62.842 1.00 74.06 99 ARG A CA 1
ATOM 766 C C . ARG A 1 99 ? -18.105 16.032 63.761 1.00 74.06 99 ARG A C 1
ATOM 768 O O . ARG A 1 99 ? -18.270 16.622 64.828 1.00 74.06 99 ARG A O 1
ATOM 775 N N . ALA A 1 100 ? -18.853 14.997 63.389 1.00 72.56 100 ALA A N 1
ATOM 776 C CA . ALA A 1 100 ? -19.866 14.424 64.264 1.00 72.56 100 ALA A CA 1
ATOM 777 C C . ALA A 1 100 ? -19.200 13.840 65.532 1.00 72.56 100 ALA A C 1
ATOM 779 O O . ALA A 1 100 ? -18.243 13.061 65.412 1.00 72.56 100 ALA A O 1
ATOM 780 N N . PRO A 1 101 ? -19.668 14.210 66.740 1.00 72.25 101 PRO A N 1
ATOM 781 C CA . PRO A 1 101 ? -19.097 13.729 67.992 1.00 72.25 101 PRO A CA 1
ATOM 782 C C . PRO A 1 101 ? -19.393 12.241 68.205 1.00 72.25 101 PRO A C 1
ATOM 784 O O . PRO A 1 101 ? -20.456 11.744 67.833 1.00 72.25 101 PRO A O 1
ATOM 787 N N . GLU A 1 102 ? -18.470 11.541 68.868 1.00 75.81 102 GLU A N 1
ATOM 788 C CA . GLU A 1 102 ? -18.576 10.098 69.138 1.00 75.81 102 GLU A CA 1
ATOM 789 C C . GLU A 1 102 ? -19.855 9.730 69.905 1.00 75.81 102 GLU A C 1
ATOM 791 O O . GLU A 1 102 ? -20.507 8.744 69.575 1.00 75.81 102 GLU A O 1
ATOM 796 N N . ALA A 1 103 ? -20.278 10.578 70.847 1.00 72.12 103 ALA A N 1
ATOM 797 C CA . ALA A 1 103 ? -21.503 10.377 71.619 1.00 72.12 103 ALA A CA 1
ATOM 798 C C . ALA A 1 103 ? -22.765 10.245 70.740 1.00 72.12 103 ALA A C 1
ATOM 800 O O . ALA A 1 103 ? -23.671 9.492 71.087 1.00 72.12 103 ALA A O 1
ATOM 801 N N . GLY A 1 104 ? -22.819 10.936 69.593 1.00 74.31 104 GLY A N 1
ATOM 802 C CA . GLY A 1 104 ? -23.949 10.849 68.659 1.00 74.31 104 GLY A CA 1
ATOM 803 C C . GLY A 1 104 ? -23.950 9.577 67.805 1.00 74.31 104 GLY A C 1
ATOM 804 O O . GLY A 1 104 ? -25.007 9.140 67.355 1.00 74.31 104 GLY A O 1
ATOM 805 N N . VAL A 1 105 ? -22.776 8.969 67.605 1.00 79.88 105 VAL A N 1
ATOM 806 C CA . VAL A 1 105 ? -22.621 7.665 66.940 1.00 79.88 105 VAL A CA 1
ATOM 807 C C . VAL A 1 105 ? -22.978 6.534 67.896 1.00 79.88 105 VAL A C 1
ATOM 809 O O . VAL A 1 105 ? -23.682 5.601 67.515 1.00 79.88 105 VAL A O 1
ATOM 812 N N . ASP A 1 106 ? -22.520 6.629 69.144 1.00 80.38 106 ASP A N 1
ATOM 813 C CA . ASP A 1 106 ? -22.813 5.641 70.182 1.00 80.38 106 ASP A CA 1
ATOM 814 C C . ASP A 1 106 ? -24.318 5.557 70.454 1.00 80.38 106 ASP A C 1
ATOM 816 O O . ASP A 1 106 ? -24.870 4.461 70.573 1.00 80.38 106 ASP A O 1
ATOM 820 N N . SER A 1 107 ? -25.006 6.702 70.472 1.00 81.69 107 SER A N 1
ATOM 821 C CA . SER A 1 107 ? -26.452 6.749 70.682 1.00 81.69 107 SER A CA 1
ATOM 822 C C . SER A 1 107 ? -27.253 6.178 69.502 1.00 81.69 107 SER A C 1
ATOM 824 O O . SER A 1 107 ? -28.264 5.503 69.715 1.00 81.69 107 SER A O 1
ATOM 826 N N . PHE A 1 108 ? -26.782 6.374 68.265 1.00 85.69 108 PHE A N 1
ATOM 827 C CA . PHE A 1 108 ? -27.357 5.750 67.072 1.00 85.69 108 PHE A CA 1
ATOM 828 C C . PHE A 1 108 ? -27.169 4.236 67.075 1.00 85.69 108 PHE A C 1
ATOM 830 O O . PHE A 1 108 ? -28.146 3.495 66.974 1.00 85.69 108 PHE A O 1
ATOM 837 N N . LEU A 1 109 ? -25.932 3.761 67.249 1.00 82.94 109 LEU A N 1
ATOM 838 C CA . LEU A 1 109 ? -25.622 2.333 67.212 1.00 82.94 109 LEU A CA 1
ATOM 839 C C . LEU A 1 109 ? -26.312 1.556 68.336 1.00 82.94 109 LEU A C 1
ATOM 841 O O . LEU A 1 109 ? -26.759 0.437 68.095 1.00 82.94 109 LEU A O 1
ATOM 845 N N . ALA A 1 110 ? -26.475 2.147 69.524 1.00 81.00 110 ALA A N 1
ATOM 846 C CA . ALA A 1 110 ? -27.209 1.525 70.626 1.00 81.00 110 ALA A CA 1
ATOM 847 C C . ALA A 1 110 ? -28.666 1.181 70.261 1.00 81.00 110 ALA A C 1
ATOM 849 O O . ALA A 1 110 ? -29.191 0.170 70.722 1.00 81.00 110 ALA A O 1
ATOM 850 N N . LYS A 1 111 ? -29.315 1.991 69.415 1.00 79.94 111 LYS A N 1
ATOM 851 C CA . LYS A 1 111 ? -30.698 1.764 68.960 1.00 79.94 111 LYS A CA 1
ATOM 852 C C . LYS A 1 111 ? -30.767 0.986 67.642 1.00 79.94 111 LYS A C 1
ATOM 854 O O . LYS A 1 111 ? -31.662 0.160 67.456 1.00 79.94 111 LYS A O 1
ATOM 859 N N . ALA A 1 112 ? -29.808 1.214 66.747 1.00 80.25 112 ALA A N 1
ATOM 860 C CA . ALA A 1 112 ? -29.727 0.579 65.435 1.00 80.25 112 ALA A CA 1
ATOM 861 C C . ALA A 1 112 ? -29.257 -0.890 65.497 1.00 80.25 112 ALA A C 1
ATOM 863 O O . ALA A 1 112 ? -29.620 -1.686 64.630 1.00 80.25 112 ALA A O 1
ATOM 864 N N . ASN A 1 113 ? -28.484 -1.288 66.515 1.00 79.25 113 ASN A N 1
ATOM 865 C CA . ASN A 1 113 ? -28.044 -2.675 66.739 1.00 79.25 113 ASN A CA 1
ATOM 866 C C . ASN A 1 113 ? -29.088 -3.506 67.505 1.00 79.25 113 ASN A C 1
ATOM 868 O O . ASN A 1 113 ? -28.772 -4.216 68.456 1.00 79.25 113 ASN A O 1
ATOM 872 N N . THR A 1 114 ? -30.350 -3.418 67.094 1.00 76.00 114 THR A N 1
ATOM 873 C CA . THR A 1 114 ? -31.441 -4.254 67.608 1.00 76.00 114 THR A CA 1
ATOM 874 C C . THR A 1 114 ? -31.928 -5.202 66.514 1.00 76.00 114 THR A C 1
ATOM 876 O O . THR A 1 114 ? -31.786 -4.906 65.330 1.00 76.00 114 THR A O 1
ATOM 879 N N . ALA A 1 115 ? -32.556 -6.326 66.884 1.00 72.88 115 ALA A N 1
ATOM 880 C CA . ALA A 1 115 ? -33.129 -7.293 65.928 1.00 72.88 115 ALA A CA 1
ATOM 881 C C . ALA A 1 115 ? -34.229 -6.698 65.020 1.00 72.88 115 ALA A C 1
ATOM 883 O O . ALA A 1 115 ? -34.718 -7.346 64.101 1.00 72.88 115 ALA A O 1
ATOM 884 N N . ARG A 1 116 ? -34.631 -5.456 65.296 1.00 76.94 116 ARG A N 1
ATOM 885 C CA . ARG A 1 116 ? -35.632 -4.692 64.566 1.00 76.94 116 ARG A CA 1
ATOM 886 C C . ARG A 1 116 ? -35.126 -4.118 63.241 1.00 76.94 116 ARG A C 1
ATOM 888 O O . ARG A 1 116 ? -35.960 -3.849 62.380 1.00 76.94 116 ARG A O 1
ATOM 895 N N . PHE A 1 117 ? -33.819 -3.886 63.115 1.00 81.00 117 PHE A N 1
ATOM 896 C CA . PHE A 1 117 ? -33.203 -3.258 61.947 1.00 81.00 117 PHE A CA 1
ATOM 897 C C . PHE A 1 117 ? -32.128 -4.170 61.362 1.00 81.00 117 PHE A C 1
ATOM 899 O O . PHE A 1 117 ? -31.115 -4.452 62.010 1.00 81.00 117 PHE A O 1
ATOM 906 N N . GLN A 1 118 ? -32.355 -4.607 60.126 1.00 79.94 118 GLN A N 1
ATOM 907 C CA . GLN A 1 118 ? -31.445 -5.454 59.357 1.00 79.94 118 GLN A CA 1
ATOM 908 C C . GLN A 1 118 ? -30.291 -4.632 58.768 1.00 79.94 118 GLN A C 1
ATOM 910 O O . GLN A 1 118 ? -29.159 -5.112 58.684 1.00 79.94 118 GLN A O 1
ATOM 915 N N . HIS A 1 119 ? -30.550 -3.362 58.439 1.00 78.00 119 HIS A N 1
ATOM 916 C CA . HIS A 1 119 ? -29.596 -2.482 57.769 1.00 78.00 119 HIS A CA 1
ATOM 917 C C . HIS A 1 119 ? -29.450 -1.119 58.459 1.00 78.00 119 HIS A C 1
ATOM 919 O O . HIS A 1 119 ? -30.329 -0.662 59.195 1.00 78.00 119 HIS A O 1
ATOM 925 N N . ARG A 1 120 ? -28.292 -0.473 58.265 1.00 86.50 120 ARG A N 1
ATOM 926 C CA . ARG A 1 120 ? -27.885 0.745 58.988 1.00 86.50 120 ARG A CA 1
ATOM 927 C C . ARG A 1 120 ? -27.197 1.713 58.034 1.00 86.50 120 ARG A C 1
ATOM 929 O O . ARG A 1 120 ? -26.319 1.292 57.281 1.00 86.50 120 ARG A O 1
ATOM 936 N N . MET A 1 121 ? -27.571 2.990 58.074 1.00 85.69 121 MET A N 1
ATOM 937 C CA . MET A 1 121 ? -26.997 4.040 57.231 1.00 85.69 121 MET A CA 1
ATOM 938 C C . MET A 1 121 ? -26.701 5.308 58.044 1.00 85.69 121 MET A C 1
ATOM 940 O O . MET A 1 121 ? -27.484 5.719 58.891 1.00 85.69 121 MET A O 1
ATOM 944 N N . PHE A 1 122 ? -25.572 5.948 57.771 1.00 84.75 122 PHE A N 1
ATOM 945 C CA . PHE A 1 122 ? -25.140 7.194 58.388 1.00 84.75 122 PHE A CA 1
ATOM 946 C C . PHE A 1 122 ? -24.761 8.181 57.285 1.00 84.75 122 PHE A C 1
ATOM 948 O O . PHE A 1 122 ? -23.886 7.894 56.476 1.00 84.75 122 PHE A O 1
ATOM 955 N N . ILE A 1 123 ? -25.399 9.343 57.242 1.00 87.12 123 ILE A N 1
ATOM 956 C CA . ILE A 1 123 ? -25.241 10.346 56.188 1.00 87.12 123 ILE A CA 1
ATOM 957 C C . ILE A 1 123 ? -24.657 11.610 56.807 1.00 87.12 123 ILE A C 1
ATOM 959 O O . ILE A 1 123 ? -25.222 12.150 57.760 1.00 87.12 123 ILE A O 1
ATOM 963 N N . SER A 1 124 ? -23.540 12.107 56.275 1.00 83.31 124 SER A N 1
ATOM 964 C CA . SER A 1 124 ? -22.927 13.349 56.749 1.00 83.31 124 SER A CA 1
ATOM 965 C C . SER A 1 124 ? -22.535 14.285 55.617 1.00 83.31 124 SER A C 1
ATOM 967 O O . SER A 1 124 ? -21.866 13.885 54.670 1.00 83.31 124 SER A O 1
ATOM 969 N N . THR A 1 125 ? -22.885 15.563 55.771 1.00 81.19 125 THR A N 1
ATOM 970 C CA . THR A 1 125 ? -22.516 16.639 54.835 1.00 81.19 125 THR A CA 1
ATOM 971 C C . THR A 1 125 ? -21.219 17.357 55.221 1.00 81.19 125 THR A C 1
ATOM 973 O O . THR A 1 125 ? -20.895 18.376 54.619 1.00 81.19 125 THR A O 1
ATOM 976 N N . SER A 1 126 ? -20.519 16.896 56.265 1.00 76.62 126 SER A N 1
ATOM 977 C CA . SER A 1 126 ? -19.307 17.559 56.756 1.00 76.62 126 SER A CA 1
ATOM 978 C C . SER A 1 126 ? -18.174 17.440 55.741 1.00 76.62 126 SER A C 1
ATOM 980 O O . SER A 1 126 ? -17.907 16.350 55.231 1.00 76.62 126 SER A O 1
ATOM 982 N N . ARG A 1 127 ? -17.479 18.553 55.492 1.00 66.94 127 ARG A N 1
ATOM 983 C CA . ARG A 1 127 ? -16.285 18.603 54.634 1.00 66.94 127 ARG A CA 1
ATOM 984 C C . ARG A 1 127 ? -15.016 18.121 55.346 1.00 66.94 127 ARG A C 1
ATOM 986 O O . ARG A 1 127 ? -13.982 17.929 54.713 1.00 66.94 127 ARG A O 1
ATOM 993 N N . ALA A 1 128 ? -15.073 17.890 56.660 1.00 61.97 128 ALA A N 1
ATOM 994 C CA . ALA A 1 128 ? -13.948 17.336 57.405 1.00 61.97 128 ALA A CA 1
ATOM 995 C C . ALA A 1 128 ? -13.701 15.864 57.026 1.00 61.97 128 ALA A C 1
ATOM 997 O O . ALA A 1 128 ? -14.623 15.056 57.035 1.00 61.97 128 ALA A O 1
ATOM 998 N N . SER A 1 129 ? -12.443 15.484 56.771 1.00 53.09 129 SER A N 1
ATOM 999 C CA . SER A 1 129 ? -12.052 14.094 56.480 1.00 53.09 129 SER A CA 1
ATOM 1000 C C . SER A 1 129 ? -11.237 13.486 57.640 1.00 53.09 129 SER A C 1
ATOM 1002 O O . SER A 1 129 ? -10.121 13.945 57.914 1.00 53.09 129 SER A O 1
ATOM 1004 N N . PRO A 1 130 ? -11.731 12.453 58.358 1.00 58.69 130 PRO A N 1
ATOM 1005 C CA . PRO A 1 130 ? -13.080 11.882 58.303 1.00 58.69 130 PRO A CA 1
ATOM 1006 C C . PRO A 1 130 ? -14.148 12.784 58.968 1.00 58.69 130 PRO A C 1
ATOM 1008 O O . PRO A 1 130 ? -13.826 13.510 59.914 1.00 58.69 130 PRO A O 1
ATOM 1011 N N . PRO A 1 131 ? -15.424 12.686 58.545 1.00 56.56 131 PRO A N 1
ATOM 1012 C CA . PRO A 1 131 ? -16.519 13.544 59.029 1.00 56.56 131 PRO A CA 1
ATOM 1013 C C . PRO A 1 131 ? -17.073 13.117 60.391 1.00 56.56 131 PRO A C 1
ATOM 1015 O O . PRO A 1 131 ? -17.886 13.808 60.999 1.00 56.56 131 PRO A O 1
ATOM 1018 N N . VAL A 1 132 ? -16.593 11.983 60.895 1.00 68.50 132 VAL A N 1
ATOM 1019 C CA . VAL A 1 132 ? -16.839 11.432 62.228 1.00 68.50 132 VAL A CA 1
ATOM 1020 C C . VAL A 1 132 ? -15.481 11.281 62.911 1.00 68.50 132 VAL A C 1
ATOM 1022 O O . VAL A 1 132 ? -14.464 11.066 62.245 1.00 68.50 132 VAL A O 1
ATOM 1025 N N . THR A 1 133 ? -15.425 11.381 64.238 1.00 69.56 133 THR A N 1
ATOM 1026 C CA . THR A 1 133 ? -14.195 11.063 64.979 1.00 69.56 133 THR A CA 1
ATOM 1027 C C . THR A 1 133 ? -13.687 9.649 64.642 1.00 69.56 133 THR A C 1
ATOM 1029 O O . THR A 1 133 ? -14.464 8.731 64.377 1.00 69.56 133 THR A O 1
ATOM 1032 N N . GLY A 1 134 ? -12.362 9.452 64.640 1.00 67.19 134 GLY A N 1
ATOM 1033 C CA . GLY A 1 134 ? -11.742 8.165 64.285 1.00 67.19 134 GLY A CA 1
ATOM 1034 C C . GLY A 1 134 ? -12.293 6.950 65.058 1.00 67.19 134 GLY A C 1
ATOM 1035 O O . GLY A 1 134 ? -12.565 5.924 64.432 1.00 67.19 134 GLY A O 1
ATOM 1036 N N . PRO A 1 135 ? -12.508 7.039 66.387 1.00 68.75 135 PRO A N 1
ATOM 1037 C CA . PRO A 1 135 ? -13.175 5.990 67.160 1.00 68.75 135 PRO A CA 1
ATOM 1038 C C . PRO A 1 135 ? -14.627 5.727 66.729 1.00 68.75 135 PRO A C 1
ATOM 1040 O O . PRO A 1 135 ? -14.992 4.569 66.533 1.00 68.75 135 PRO A O 1
ATOM 1043 N N . GLY A 1 136 ? -15.426 6.775 66.496 1.00 69.38 136 GLY A N 1
ATOM 1044 C CA . GLY A 1 136 ? -16.813 6.643 66.035 1.00 69.38 136 GLY A CA 1
ATOM 1045 C C . GLY A 1 136 ? -16.921 5.976 64.661 1.00 69.38 136 GLY A C 1
ATOM 1046 O O . GLY A 1 136 ? -17.737 5.077 64.465 1.00 69.38 136 GLY A O 1
ATOM 1047 N N . LEU A 1 137 ? -16.032 6.322 63.722 1.00 69.75 137 LEU A N 1
ATOM 1048 C CA . LEU A 1 137 ? -15.999 5.694 62.397 1.00 69.75 137 LEU A CA 1
ATOM 1049 C C . LEU A 1 137 ? -15.680 4.191 62.471 1.00 69.75 137 LEU A C 1
ATOM 1051 O O . LEU A 1 137 ? -16.267 3.401 61.732 1.00 69.75 137 LEU A O 1
ATOM 1055 N N . ARG A 1 138 ? -14.782 3.772 63.376 1.00 69.69 138 ARG A N 1
ATOM 1056 C CA . ARG A 1 138 ? -14.495 2.343 63.596 1.00 69.69 138 ARG A CA 1
ATOM 1057 C C . ARG A 1 138 ? -15.720 1.588 64.111 1.00 69.69 138 ARG A C 1
ATOM 1059 O O . ARG A 1 138 ? -15.990 0.497 63.616 1.00 69.69 138 ARG A O 1
ATOM 1066 N N . LYS A 1 139 ? -16.477 2.176 65.042 1.00 72.62 139 LYS A N 1
ATOM 1067 C CA . LYS A 1 139 ? -17.711 1.581 65.580 1.00 72.62 139 LYS A CA 1
ATOM 1068 C C . LYS A 1 139 ? -18.793 1.427 64.504 1.00 72.62 139 LYS A C 1
ATOM 1070 O O . LYS A 1 139 ? -19.384 0.356 64.395 1.00 72.62 139 LYS A O 1
ATOM 1075 N N . LEU A 1 140 ? -18.993 2.443 63.655 1.00 72.81 140 LEU A N 1
ATOM 1076 C CA . LEU A 1 140 ? -19.921 2.364 62.513 1.00 72.81 140 LEU A CA 1
ATOM 1077 C C . LEU A 1 140 ? -19.548 1.218 61.561 1.00 72.81 140 LEU A C 1
ATOM 1079 O O . LEU A 1 140 ? -20.410 0.431 61.174 1.00 72.81 140 LEU A O 1
ATOM 1083 N N . ARG A 1 141 ? -18.254 1.078 61.240 1.00 69.38 141 ARG A N 1
ATOM 1084 C CA . ARG A 1 141 ? -17.749 0.004 60.368 1.00 69.38 141 ARG A CA 1
ATOM 1085 C C . ARG A 1 141 ? -17.953 -1.386 60.970 1.00 69.38 141 ARG A C 1
ATOM 1087 O O . ARG A 1 141 ? -18.422 -2.279 60.276 1.00 69.38 141 ARG A O 1
ATOM 1094 N N . GLN A 1 142 ? -17.645 -1.564 62.255 1.00 71.44 142 GLN A N 1
ATOM 1095 C CA . GLN A 1 142 ? -17.839 -2.842 62.955 1.00 71.44 142 GLN A CA 1
ATOM 1096 C C . GLN A 1 142 ? -19.314 -3.260 63.023 1.00 71.44 142 GLN A C 1
ATOM 1098 O O . GLN A 1 142 ? -19.613 -4.449 62.990 1.00 71.44 142 GLN A O 1
ATOM 1103 N N . ALA A 1 143 ? -20.235 -2.296 63.072 1.00 66.94 143 ALA A N 1
ATOM 1104 C CA . ALA A 1 143 ? -21.674 -2.548 63.065 1.00 66.94 143 ALA A CA 1
ATOM 1105 C C . ALA A 1 143 ? -22.261 -2.819 61.663 1.00 66.94 143 ALA A C 1
ATOM 1107 O O . ALA A 1 143 ? -23.480 -2.970 61.535 1.00 66.94 143 ALA A O 1
ATOM 1108 N N . GLY A 1 144 ? -21.428 -2.842 60.612 1.00 65.94 144 GLY A N 1
ATOM 1109 C CA . GLY A 1 144 ? -21.880 -2.972 59.224 1.00 65.94 144 GLY A CA 1
ATOM 1110 C C . GLY A 1 144 ? -22.705 -1.774 58.742 1.00 65.94 144 GLY A C 1
ATOM 1111 O O . GLY A 1 144 ? -23.553 -1.928 57.867 1.00 65.94 144 GLY A O 1
ATOM 1112 N N . CYS A 1 145 ? -22.512 -0.591 59.337 1.00 74.69 145 CYS A N 1
ATOM 1113 C CA . CYS A 1 145 ? -23.244 0.613 58.963 1.00 74.69 145 CYS A CA 1
ATOM 1114 C C . CYS A 1 145 ? -22.671 1.228 57.685 1.00 74.69 145 CYS A C 1
ATOM 1116 O O . CYS A 1 145 ? -21.479 1.533 57.608 1.00 74.69 145 CYS A O 1
ATOM 1118 N N . ARG A 1 146 ? -23.544 1.477 56.708 1.00 73.69 146 ARG A N 1
ATOM 1119 C CA . ARG A 1 146 ? -23.222 2.230 55.497 1.00 73.69 146 ARG A CA 1
ATOM 1120 C C . ARG A 1 146 ? -22.986 3.695 55.851 1.00 73.69 146 ARG A C 1
ATOM 1122 O O . ARG A 1 146 ? -23.775 4.260 56.598 1.00 73.69 146 ARG A O 1
ATOM 1129 N N . VAL A 1 147 ? -21.929 4.315 55.330 1.00 76.56 147 VAL A N 1
ATOM 1130 C CA . VAL A 1 147 ? -21.620 5.731 55.587 1.00 76.56 147 VAL A CA 1
ATOM 1131 C C . VAL A 1 147 ? -21.588 6.481 54.260 1.00 76.56 147 VAL A C 1
ATOM 1133 O O . VAL A 1 147 ? -20.843 6.080 53.376 1.00 76.56 147 VAL A O 1
ATOM 1136 N N . LEU A 1 148 ? -22.401 7.530 54.126 1.00 74.81 148 LEU A N 1
ATOM 1137 C CA . LEU A 1 148 ? -22.445 8.418 52.964 1.00 74.81 148 LEU A CA 1
ATOM 1138 C C . LEU A 1 148 ? -21.836 9.773 53.325 1.00 74.81 148 LEU A C 1
ATOM 1140 O O . LEU A 1 148 ? -22.207 10.387 54.334 1.00 74.81 148 LEU A O 1
ATOM 1144 N N . TYR A 1 149 ? -20.903 10.225 52.497 1.00 77.62 149 TYR A N 1
ATOM 1145 C CA . TYR A 1 149 ? -20.185 11.481 52.651 1.00 77.62 149 TYR A CA 1
ATOM 1146 C C . TYR A 1 149 ? -20.730 12.564 51.720 1.00 77.62 149 TYR A C 1
ATOM 1148 O O . TYR A 1 149 ? -21.442 12.283 50.757 1.00 77.62 149 TYR A O 1
ATOM 1156 N N . HIS A 1 150 ? -20.334 13.815 51.969 1.00 74.19 150 HIS A N 1
ATOM 1157 C CA . HIS A 1 150 ? -20.668 14.950 51.101 1.00 74.19 150 HIS A CA 1
ATOM 1158 C C . HIS A 1 150 ? -20.340 14.670 49.624 1.00 74.19 150 HIS A C 1
ATOM 1160 O O . HIS A 1 150 ? -21.201 14.852 48.769 1.00 74.19 150 HIS A O 1
ATOM 1166 N N . GLY A 1 151 ? -19.151 14.127 49.340 1.00 63.50 151 GLY A N 1
ATOM 1167 C CA . GLY A 1 151 ? -18.733 13.788 47.976 1.00 63.50 151 GLY A CA 1
ATOM 1168 C C . GLY A 1 151 ? -19.547 12.670 47.312 1.00 63.50 151 GLY A C 1
ATOM 1169 O O . GLY A 1 151 ? -19.614 12.636 46.086 1.00 63.50 151 GLY A O 1
ATOM 1170 N N . ASP A 1 152 ? -20.185 11.785 48.086 1.00 67.62 152 ASP A N 1
ATOM 1171 C CA . ASP A 1 152 ? -21.075 10.745 47.549 1.00 67.62 152 ASP A CA 1
ATOM 1172 C C . ASP A 1 152 ? -22.428 11.353 47.165 1.00 67.62 152 ASP A C 1
ATOM 1174 O O . ASP A 1 152 ? -22.939 11.107 46.075 1.00 67.62 152 ASP A O 1
ATOM 1178 N N . LEU A 1 153 ? -22.971 12.212 48.037 1.00 74.19 153 LEU A N 1
ATOM 1179 C CA . LEU A 1 153 ? -24.222 12.936 47.798 1.00 74.19 153 LEU A CA 1
ATOM 1180 C C . LEU A 1 153 ? -24.097 13.884 46.596 1.00 74.19 153 LEU A C 1
ATOM 1182 O O . LEU A 1 153 ? -24.991 13.950 45.758 1.00 74.19 153 LEU A O 1
ATOM 1186 N N . ALA A 1 154 ? -22.969 14.588 46.471 1.00 69.50 154 ALA A N 1
ATOM 1187 C CA . ALA A 1 154 ? -22.729 15.531 45.379 1.00 69.50 154 ALA A CA 1
ATOM 1188 C C . ALA A 1 154 ? -22.713 14.865 43.989 1.00 69.50 154 ALA A C 1
ATOM 1190 O O . ALA A 1 154 ? -22.939 15.539 42.988 1.00 69.50 154 ALA A O 1
ATOM 1191 N N . GLN A 1 155 ? -22.465 13.552 43.919 1.00 64.12 155 GLN A N 1
ATOM 1192 C CA . GLN A 1 155 ? -22.467 12.787 42.669 1.00 64.12 155 GLN A CA 1
ATOM 1193 C C . GLN A 1 155 ? -23.859 12.315 42.240 1.00 64.12 155 GLN A C 1
ATOM 1195 O O . GLN A 1 155 ? -24.013 11.838 41.115 1.00 64.12 155 GLN A O 1
ATOM 1200 N N . TRP A 1 156 ? -24.867 12.388 43.111 1.00 72.44 156 TRP A N 1
ATOM 1201 C CA . TRP A 1 156 ? -26.213 11.970 42.743 1.00 72.44 156 TRP A CA 1
ATOM 1202 C C . TRP A 1 156 ? -26.830 12.969 41.765 1.00 72.44 156 TRP A C 1
ATOM 1204 O O . TRP A 1 156 ? -26.782 14.179 41.991 1.00 72.44 156 TRP A O 1
ATOM 1214 N N . ALA A 1 157 ? -27.447 12.446 40.701 1.00 65.94 157 ALA A N 1
ATOM 1215 C CA . ALA A 1 157 ? -28.176 13.207 39.685 1.00 65.94 157 ALA A CA 1
ATOM 1216 C C . ALA A 1 157 ? -29.518 13.727 40.236 1.00 65.94 157 ALA A C 1
ATOM 1218 O O . ALA A 1 157 ? -30.596 13.364 39.777 1.00 65.94 157 ALA A O 1
ATOM 1219 N N . VAL A 1 158 ? -29.438 14.528 41.293 1.00 73.62 158 VAL A N 1
ATOM 1220 C CA . VAL A 1 158 ? -30.565 15.069 42.045 1.00 73.62 158 VAL A CA 1
ATOM 1221 C C . VAL A 1 158 ? -30.572 16.586 41.839 1.00 73.62 158 VAL A C 1
ATOM 1223 O O . VAL A 1 158 ? -29.522 17.216 41.998 1.00 73.62 158 VAL A O 1
ATOM 1226 N N . PRO A 1 159 ? -31.722 17.207 41.513 1.00 73.44 159 PRO A N 1
ATOM 1227 C CA . PRO A 1 159 ? -31.848 18.660 41.416 1.00 73.44 159 PRO A CA 1
ATOM 1228 C C . PRO A 1 159 ? -31.841 19.283 42.823 1.00 73.44 159 PRO A C 1
ATOM 1230 O O . PRO A 1 159 ? -32.863 19.704 43.364 1.00 73.44 159 PRO A O 1
ATOM 1233 N N . TRP A 1 160 ? -30.662 19.286 43.452 1.00 79.94 160 TRP A N 1
ATOM 1234 C CA . TRP A 1 160 ? -30.470 19.615 44.865 1.00 79.94 160 TRP A CA 1
ATOM 1235 C C . TRP A 1 160 ? -31.018 20.994 45.243 1.00 79.94 160 TRP A C 1
ATOM 1237 O O . TRP A 1 160 ? -31.643 21.137 46.290 1.00 79.94 160 TRP A O 1
ATOM 1247 N N . THR A 1 161 ? -30.797 22.005 44.403 1.00 77.81 161 THR A N 1
ATOM 1248 C CA . THR A 1 161 ? -31.230 23.391 44.640 1.00 77.81 161 THR A CA 1
ATOM 1249 C C . THR A 1 161 ? -32.748 23.543 44.626 1.00 77.81 161 THR A C 1
ATOM 1251 O O . THR A 1 161 ? -33.300 24.208 45.499 1.00 77.81 161 THR A O 1
ATOM 1254 N N . GLU A 1 162 ? -33.429 22.894 43.682 1.00 76.56 162 GLU A N 1
ATOM 1255 C CA . GLU A 1 162 ? -34.891 22.935 43.562 1.00 76.56 162 GLU A CA 1
ATOM 1256 C C . GLU A 1 162 ? -35.559 22.182 44.719 1.00 76.56 162 GLU A C 1
ATOM 1258 O O . GLU A 1 162 ? -36.473 22.703 45.359 1.00 76.56 162 GLU A O 1
ATOM 1263 N N . LEU A 1 163 ? -35.039 20.999 45.061 1.00 76.81 163 LEU A N 1
ATOM 1264 C CA . LEU A 1 163 ? -35.542 20.186 46.173 1.00 76.81 163 LEU A CA 1
ATOM 1265 C C . LEU A 1 163 ? -35.267 20.798 47.549 1.00 76.81 163 LEU A C 1
ATOM 1267 O O . LEU A 1 163 ? -36.031 20.569 48.482 1.00 76.81 163 LEU A O 1
ATOM 1271 N N . ALA A 1 164 ? -34.187 21.566 47.708 1.00 76.88 164 ALA A N 1
ATOM 1272 C CA . ALA A 1 164 ? -33.919 22.282 48.954 1.00 76.88 164 ALA A CA 1
ATOM 1273 C C . ALA A 1 164 ? -34.881 23.459 49.182 1.00 76.88 164 ALA A C 1
ATOM 1275 O O . ALA A 1 164 ? -35.168 23.785 50.337 1.00 76.88 164 ALA A O 1
ATOM 1276 N N . ALA A 1 165 ? -35.378 24.079 48.106 1.00 73.44 165 ALA A N 1
ATOM 1277 C CA . ALA A 1 165 ? -36.364 25.153 48.169 1.00 73.44 165 ALA A CA 1
ATOM 1278 C C . ALA A 1 165 ? -37.795 24.612 48.354 1.00 73.44 165 ALA A C 1
ATOM 1280 O O . ALA A 1 165 ? -38.498 25.052 49.266 1.00 73.44 165 ALA A O 1
ATOM 1281 N N . GLU A 1 166 ? -38.209 23.629 47.544 1.00 72.81 166 GLU A N 1
ATOM 1282 C CA . GLU A 1 166 ? -39.534 22.992 47.601 1.00 72.81 166 GLU A CA 1
ATOM 1283 C C . GLU A 1 166 ? -39.426 21.448 47.522 1.00 72.81 166 GLU A C 1
ATOM 1285 O O . GLU A 1 166 ? -39.576 20.865 46.443 1.00 72.81 166 GLU A O 1
ATOM 1290 N N . PRO A 1 167 ? -39.221 20.750 48.661 1.00 64.75 167 PRO A N 1
ATOM 1291 C CA . PRO A 1 167 ? -38.990 19.297 48.695 1.00 64.75 167 PRO A CA 1
ATOM 1292 C C . PRO A 1 167 ? -40.123 18.444 48.099 1.00 64.75 167 PRO A C 1
ATOM 1294 O O . PRO A 1 167 ? -39.874 17.348 47.602 1.00 64.75 167 PRO A O 1
ATOM 1297 N N . ASP A 1 168 ? -41.361 18.948 48.136 1.00 61.62 168 ASP A N 1
ATOM 1298 C CA . ASP A 1 168 ? -42.572 18.197 47.775 1.00 61.62 168 ASP A CA 1
ATOM 1299 C C . ASP A 1 168 ? -43.044 18.428 46.323 1.00 61.62 168 ASP A C 1
ATOM 1301 O O . ASP A 1 168 ? -44.013 17.805 45.891 1.00 61.62 168 ASP A O 1
ATOM 1305 N N . ARG A 1 169 ? -42.403 19.329 45.558 1.00 59.56 169 ARG A N 1
ATOM 1306 C CA . ARG A 1 169 ? -42.885 19.759 44.225 1.00 59.56 169 ARG A CA 1
ATOM 1307 C C . ARG A 1 169 ? -41.941 19.483 43.058 1.00 59.56 169 ARG A C 1
ATOM 1309 O O . ARG A 1 169 ? -42.425 19.382 41.933 1.00 59.56 169 ARG A O 1
ATOM 1316 N N . ALA A 1 170 ? -40.637 19.343 43.292 1.00 60.78 170 ALA A N 1
ATOM 1317 C CA . ALA A 1 170 ? -39.681 19.090 42.216 1.00 60.78 170 ALA A CA 1
ATOM 1318 C C . ALA A 1 170 ? -39.628 17.586 41.847 1.00 60.78 170 ALA A C 1
ATOM 1320 O O . ALA A 1 170 ? -39.427 16.743 42.732 1.00 60.78 170 ALA A O 1
ATOM 1321 N N . PRO A 1 171 ? -39.811 17.206 40.566 1.00 59.03 171 PRO A N 1
ATOM 1322 C CA . PRO A 1 171 ? -39.560 15.841 40.115 1.00 59.03 171 PRO A CA 1
ATOM 1323 C C . PRO A 1 171 ? -38.054 15.547 40.142 1.00 59.03 171 PRO A C 1
ATOM 1325 O O . PRO A 1 171 ? -37.251 16.391 39.757 1.00 59.03 171 PRO A O 1
ATOM 1328 N N . ILE A 1 172 ? -37.662 14.341 40.563 1.00 64.38 172 ILE A N 1
ATOM 1329 C CA . ILE A 1 172 ? -36.291 13.837 40.390 1.00 64.38 172 ILE A CA 1
ATOM 1330 C C . ILE A 1 172 ? -36.253 13.117 39.033 1.00 64.38 172 ILE A C 1
ATOM 1332 O O . ILE A 1 172 ? -36.845 12.039 38.919 1.00 64.38 172 ILE A O 1
ATOM 1336 N N . PRO A 1 173 ? -35.633 13.680 37.978 1.00 53.66 173 PRO A N 1
ATOM 1337 C CA . PRO A 1 173 ? -35.643 13.053 36.664 1.00 53.66 173 PRO A CA 1
ATOM 1338 C C . PRO A 1 173 ? -34.683 11.858 36.659 1.00 53.66 173 PRO A C 1
ATOM 1340 O O . PRO A 1 173 ? -33.468 12.024 36.720 1.00 53.66 173 PRO A O 1
ATOM 1343 N N . GLY A 1 174 ? -35.215 10.642 36.559 1.00 54.50 174 GLY A N 1
ATOM 1344 C CA . GLY A 1 174 ? -34.434 9.487 36.120 1.00 54.50 174 GLY A CA 1
ATOM 1345 C C . GLY A 1 174 ? -34.480 9.409 34.597 1.00 54.50 174 GLY A C 1
ATOM 1346 O O . GLY A 1 174 ? -35.394 8.788 34.062 1.00 54.50 174 GLY A O 1
ATOM 1347 N N . VAL A 1 175 ? -33.553 10.062 33.892 1.00 61.19 175 VAL A N 1
ATOM 1348 C CA . VAL A 1 175 ? -33.483 9.961 32.424 1.00 61.19 175 VAL A CA 1
ATOM 1349 C C . VAL A 1 175 ? -32.804 8.638 32.068 1.00 61.19 175 VAL A C 1
ATOM 1351 O O . VAL A 1 175 ? -31.605 8.476 32.287 1.00 61.19 175 VAL A O 1
ATOM 1354 N N . LEU A 1 176 ? -33.588 7.680 31.566 1.00 73.81 176 LEU A N 1
ATOM 1355 C CA . LEU A 1 176 ? -33.055 6.481 30.920 1.00 73.81 176 LEU A CA 1
ATOM 1356 C C . LEU A 1 176 ? -32.461 6.874 29.566 1.00 73.81 176 LEU A C 1
ATOM 1358 O O . LEU A 1 176 ? -33.042 7.692 28.853 1.00 73.81 176 LEU A O 1
ATOM 1362 N N . TYR A 1 177 ? -31.320 6.295 29.212 1.00 81.75 177 TYR A N 1
ATOM 1363 C CA . TYR A 1 177 ? -30.742 6.485 27.888 1.00 81.75 177 TYR A CA 1
ATOM 1364 C C . TYR A 1 177 ? -31.532 5.717 26.832 1.00 81.75 177 TYR A C 1
ATOM 1366 O O . TYR A 1 177 ? -31.963 4.585 27.058 1.00 81.75 177 TYR A O 1
ATOM 1374 N N . GLU A 1 178 ? -31.657 6.324 25.657 1.00 82.75 178 GLU A N 1
ATOM 1375 C CA . GLU A 1 178 ? -32.079 5.636 24.442 1.00 82.75 178 GLU A CA 1
ATOM 1376 C C . GLU A 1 178 ? -30.830 5.244 23.637 1.00 82.75 178 GLU A C 1
ATOM 1378 O O . GLU A 1 178 ? -29.892 6.047 23.545 1.00 82.75 178 GLU A O 1
ATOM 1383 N N . PRO A 1 179 ? -30.773 4.022 23.078 1.00 88.19 179 PRO A N 1
ATOM 1384 C CA . PRO A 1 179 ? -29.648 3.599 22.257 1.00 88.19 179 PRO A CA 1
ATOM 1385 C C . PRO A 1 179 ? -29.541 4.462 20.998 1.00 88.19 179 PRO A C 1
ATOM 1387 O O . PRO A 1 179 ? -30.519 4.682 20.284 1.00 88.19 179 PRO A O 1
ATOM 1390 N N . PHE A 1 180 ? -28.327 4.913 20.684 1.00 88.62 180 PHE A N 1
ATOM 1391 C CA . PHE A 1 180 ? -28.034 5.483 19.369 1.00 88.62 180 PHE A CA 1
ATOM 1392 C C . PHE A 1 180 ? -28.198 4.419 18.267 1.00 88.62 180 PHE A C 1
ATOM 1394 O O . PHE A 1 180 ? -28.054 3.230 18.558 1.00 88.62 180 PHE A O 1
ATOM 1401 N N . PRO A 1 181 ? -28.394 4.805 16.989 1.00 89.56 181 PRO A N 1
ATOM 1402 C CA . PRO A 1 181 ? -28.561 3.846 15.891 1.00 89.56 181 PRO A CA 1
ATOM 1403 C C . PRO A 1 181 ? -27.467 2.767 15.837 1.00 89.56 181 PRO A C 1
ATOM 1405 O O . PRO A 1 181 ? -27.776 1.584 15.867 1.00 89.56 181 PRO A O 1
ATOM 1408 N N . TYR A 1 182 ? -26.189 3.157 15.915 1.00 90.12 182 TYR A N 1
ATOM 1409 C CA . TYR A 1 182 ? -25.068 2.204 15.917 1.00 90.12 182 TYR A CA 1
ATOM 1410 C C . TYR A 1 182 ? -25.045 1.284 17.152 1.00 90.12 182 TYR A C 1
ATOM 1412 O O . TYR A 1 182 ? -24.478 0.194 17.109 1.00 90.12 182 TYR A O 1
ATOM 1420 N N . GLN A 1 183 ? -25.601 1.736 18.282 1.00 93.19 183 GLN A N 1
ATOM 1421 C CA . GLN A 1 183 ? -25.715 0.920 19.490 1.00 93.19 183 GLN A CA 1
ATOM 1422 C C . GLN A 1 183 ? -26.825 -0.108 19.314 1.00 93.19 183 GLN A C 1
ATOM 1424 O O . GLN A 1 183 ? -26.633 -1.252 19.708 1.00 93.19 183 GLN A O 1
ATOM 1429 N N . GLN A 1 184 ? -27.941 0.278 18.691 1.00 93.38 184 GLN A N 1
ATOM 1430 C CA . GLN A 1 184 ? -29.009 -0.648 18.334 1.00 93.38 184 GLN A CA 1
ATOM 1431 C C . GLN A 1 184 ? -28.513 -1.707 17.343 1.00 93.38 184 GLN A C 1
ATOM 1433 O O . GLN A 1 184 ? -28.684 -2.893 17.608 1.00 93.38 184 GLN A O 1
ATOM 1438 N N . ASP A 1 185 ? -27.789 -1.302 16.296 1.00 91.50 185 ASP A N 1
ATOM 1439 C CA . ASP A 1 185 ? -27.176 -2.228 15.335 1.00 91.50 185 ASP A CA 1
ATOM 1440 C C . ASP A 1 185 ? -26.219 -3.217 16.027 1.00 91.50 185 ASP A C 1
ATOM 1442 O O . ASP A 1 185 ? -26.229 -4.415 15.739 1.00 91.50 185 ASP A O 1
ATOM 1446 N N . ALA A 1 186 ? -25.419 -2.738 16.990 1.00 92.62 186 ALA A N 1
ATOM 1447 C CA . ALA A 1 186 ? -24.527 -3.585 17.777 1.00 92.62 186 ALA A CA 1
ATOM 1448 C C . ALA A 1 186 ? -25.289 -4.589 18.658 1.00 92.62 186 ALA A C 1
ATOM 1450 O O . ALA A 1 186 ? -24.891 -5.752 18.748 1.00 92.62 186 ALA A O 1
ATOM 1451 N N . ILE A 1 187 ? -26.380 -4.157 19.303 1.00 93.75 187 ILE A N 1
ATOM 1452 C CA . ILE A 1 187 ? -27.241 -5.035 20.107 1.00 93.75 187 ILE A CA 1
ATOM 1453 C C . ILE A 1 187 ? -27.849 -6.113 19.211 1.00 93.75 187 ILE A C 1
ATOM 1455 O O . ILE A 1 187 ? -27.709 -7.300 19.511 1.00 93.75 187 ILE A O 1
ATOM 1459 N N . ASP A 1 188 ? -28.459 -5.713 18.096 1.00 94.12 188 ASP A N 1
ATOM 1460 C CA . ASP A 1 188 ? -29.152 -6.610 17.174 1.00 94.12 188 ASP A CA 1
ATOM 1461 C C . ASP A 1 188 ? -28.192 -7.643 16.574 1.00 94.12 188 ASP A C 1
ATOM 1463 O O . ASP A 1 188 ? -28.501 -8.836 16.556 1.00 94.12 188 ASP A O 1
ATOM 1467 N N . ALA A 1 189 ? -26.991 -7.221 16.164 1.00 92.94 189 ALA A N 1
ATOM 1468 C CA . ALA A 1 189 ? -25.966 -8.113 15.629 1.00 92.94 189 ALA A CA 1
ATOM 1469 C C . ALA A 1 189 ? -25.493 -9.150 16.660 1.00 92.94 189 ALA A C 1
ATOM 1471 O O . ALA A 1 189 ? -25.388 -10.340 16.348 1.00 92.94 189 ALA A O 1
ATOM 1472 N N . VAL A 1 190 ? -25.248 -8.734 17.909 1.00 93.94 190 VAL A N 1
ATOM 1473 C CA . VAL A 1 190 ? -24.820 -9.650 18.978 1.00 93.94 190 VAL A CA 1
ATOM 1474 C C . VAL A 1 190 ? -25.941 -10.622 19.359 1.00 93.94 190 VAL A C 1
ATOM 1476 O O . VAL A 1 190 ? -25.694 -11.821 19.528 1.00 93.94 190 VAL A O 1
ATOM 1479 N N . VAL A 1 191 ? -27.180 -10.136 19.474 1.00 93.06 191 VAL A N 1
ATOM 1480 C CA . VAL A 1 191 ? -28.352 -10.972 19.772 1.00 93.06 191 VAL A CA 1
ATOM 1481 C C . VAL A 1 191 ? -28.591 -11.980 18.644 1.00 93.06 191 VAL A C 1
ATOM 1483 O O . VAL A 1 191 ? -28.789 -13.164 18.928 1.00 93.06 191 VAL A O 1
ATOM 1486 N N . ALA A 1 192 ? -28.504 -11.554 17.381 1.00 91.19 192 ALA A N 1
ATOM 1487 C CA . ALA A 1 192 ? -28.646 -12.422 16.215 1.00 91.19 192 ALA A CA 1
ATOM 1488 C C . ALA A 1 192 ? -27.541 -13.486 16.144 1.00 91.19 192 ALA A C 1
ATOM 1490 O O . ALA A 1 192 ? -27.849 -14.664 15.953 1.00 91.19 192 ALA A O 1
ATOM 1491 N N . GLY A 1 193 ? -26.277 -13.114 16.379 1.00 90.12 193 GLY A N 1
ATOM 1492 C CA . GLY A 1 193 ? -25.151 -14.053 16.410 1.00 90.12 193 GLY A CA 1
ATOM 1493 C C . GLY A 1 193 ? -25.336 -15.147 17.466 1.00 90.12 193 GLY A C 1
ATOM 1494 O O . GLY A 1 193 ? -25.216 -16.343 17.187 1.00 90.12 193 GLY A O 1
ATOM 1495 N N . PHE A 1 194 ? -25.754 -14.770 18.677 1.00 92.50 194 PHE A N 1
ATOM 1496 C CA . PHE A 1 194 ? -26.069 -15.738 19.731 1.00 92.50 194 PHE A CA 1
ATOM 1497 C C . PHE A 1 194 ? -27.354 -16.547 19.481 1.00 92.50 194 PHE A C 1
ATOM 1499 O O . PHE A 1 194 ? -27.473 -17.672 19.986 1.00 92.50 194 PHE A O 1
ATOM 1506 N N . ALA A 1 195 ? -28.322 -16.009 18.734 1.00 88.94 195 ALA A N 1
ATOM 1507 C CA . ALA A 1 195 ? -29.527 -16.726 18.314 1.00 88.94 195 ALA A CA 1
ATOM 1508 C C . ALA A 1 195 ? -29.241 -17.745 17.196 1.00 88.94 195 ALA A C 1
ATOM 1510 O O . ALA A 1 195 ? -29.854 -18.811 17.182 1.00 88.94 195 ALA A O 1
ATOM 1511 N N . ALA A 1 196 ? -28.263 -17.471 16.326 1.00 87.75 196 ALA A N 1
ATOM 1512 C CA . ALA A 1 196 ? -27.793 -18.378 15.275 1.00 87.75 196 ALA A CA 1
ATOM 1513 C C . ALA A 1 196 ? -27.027 -19.608 15.809 1.00 87.75 196 ALA A C 1
ATOM 1515 O O . ALA A 1 196 ? -26.716 -20.526 15.052 1.00 87.75 196 ALA A O 1
ATOM 1516 N N . GLY A 1 197 ? -26.755 -19.660 17.119 1.00 86.38 197 GLY A N 1
ATOM 1517 C CA . GLY A 1 197 ? -26.144 -20.807 17.796 1.00 86.38 197 GLY A CA 1
ATOM 1518 C C . GLY A 1 197 ? -24.669 -20.629 18.158 1.00 86.38 197 GLY A C 1
ATOM 1519 O O . GLY A 1 197 ? -24.077 -21.551 18.721 1.00 86.38 197 GLY A O 1
ATOM 1520 N N . ALA A 1 198 ? -24.073 -19.462 17.897 1.00 89.06 198 ALA A N 1
ATOM 1521 C CA . ALA A 1 198 ? -22.706 -19.180 18.315 1.00 89.06 198 ALA A CA 1
ATOM 1522 C C . ALA A 1 198 ? -22.589 -19.173 19.852 1.00 89.06 198 ALA A C 1
ATOM 1524 O O . ALA A 1 198 ? -23.403 -18.584 20.564 1.00 89.06 198 ALA A O 1
ATOM 1525 N N . ALA A 1 199 ? -21.555 -19.826 20.389 1.00 90.88 199 ALA A N 1
ATOM 1526 C CA . ALA A 1 199 ? -21.278 -19.837 21.832 1.00 90.88 199 ALA A CA 1
ATOM 1527 C C . ALA A 1 199 ? -20.374 -18.670 22.276 1.00 90.88 199 ALA A C 1
ATOM 1529 O O . ALA A 1 199 ? -20.259 -18.379 23.471 1.00 90.88 199 ALA A O 1
ATOM 1530 N N . ARG A 1 200 ? -19.687 -18.024 21.330 1.00 94.38 200 ARG A N 1
ATOM 1531 C CA . ARG A 1 200 ? -18.697 -16.965 21.554 1.00 94.38 200 ARG A CA 1
ATOM 1532 C C . ARG A 1 200 ? -18.821 -15.927 20.448 1.00 94.38 200 ARG A C 1
ATOM 1534 O O . ARG A 1 200 ? -19.073 -16.308 19.311 1.00 94.38 200 ARG A O 1
ATOM 1541 N N . GLY A 1 201 ? -18.596 -14.664 20.779 1.00 93.88 201 GLY A N 1
ATOM 1542 C CA . GLY A 1 201 ? -18.470 -13.611 19.782 1.00 93.88 201 GLY A CA 1
ATOM 1543 C C . GLY A 1 201 ? -17.820 -12.357 20.340 1.00 93.88 201 GLY A C 1
ATOM 1544 O O . GLY A 1 201 ? -17.676 -12.193 21.559 1.00 93.88 201 GLY A O 1
ATOM 1545 N N . GLN A 1 202 ? -17.417 -11.478 19.430 1.00 95.06 202 GLN A N 1
ATOM 1546 C CA . GLN A 1 202 ? -16.700 -10.246 19.738 1.00 95.06 202 GLN A CA 1
ATOM 1547 C C . GLN A 1 202 ? -17.517 -9.016 19.338 1.00 95.06 202 GLN A C 1
ATOM 1549 O O . GLN A 1 202 ? -18.170 -9.005 18.295 1.00 95.06 202 GLN A O 1
ATOM 1554 N N . MET A 1 203 ? -17.438 -7.967 20.157 1.00 94.75 203 MET A N 1
ATOM 1555 C CA . MET A 1 203 ? -17.980 -6.642 19.864 1.00 94.75 203 MET A CA 1
ATOM 1556 C C . MET A 1 203 ? -16.866 -5.601 19.992 1.00 94.75 203 MET A C 1
ATOM 1558 O O . MET A 1 203 ? -16.325 -5.369 21.080 1.00 94.75 203 MET A O 1
ATOM 1562 N N . LEU A 1 204 ? -16.523 -4.977 18.868 1.00 91.06 204 LEU A N 1
ATOM 1563 C CA . LEU A 1 204 ? -15.435 -4.015 18.762 1.00 91.06 204 LEU A CA 1
ATOM 1564 C C . LEU A 1 204 ? -16.014 -2.607 18.632 1.00 91.06 204 LEU A C 1
ATOM 1566 O O . LEU A 1 204 ? -16.603 -2.245 17.617 1.00 91.06 204 LEU A O 1
ATOM 1570 N N . LEU A 1 205 ? -15.867 -1.812 19.690 1.00 89.62 205 LEU A N 1
ATOM 1571 C CA . LEU A 1 205 ? -16.403 -0.453 19.753 1.00 89.62 205 LEU A CA 1
ATOM 1572 C C . LEU A 1 205 ? -15.325 0.514 20.261 1.00 89.62 205 LEU A C 1
ATOM 1574 O O . LEU A 1 205 ? -14.696 0.219 21.290 1.00 89.62 205 LEU A O 1
ATOM 1578 N N . PRO A 1 206 ? -15.142 1.694 19.638 1.00 86.19 206 PRO A N 1
ATOM 1579 C CA . PRO A 1 206 ? -14.174 2.697 20.079 1.00 86.19 206 PRO A CA 1
ATOM 1580 C C . PRO A 1 206 ? -14.397 3.141 21.532 1.00 86.19 206 PRO A C 1
ATOM 1582 O O . PRO A 1 206 ? -15.483 2.994 22.105 1.00 86.19 206 PRO A O 1
ATOM 1585 N N . CYS A 1 207 ? -13.366 3.672 22.186 1.00 83.88 207 CYS A N 1
ATOM 1586 C CA . CYS A 1 207 ? -13.523 4.260 23.522 1.00 83.88 207 CYS A CA 1
ATOM 1587 C C . CYS A 1 207 ? -14.504 5.448 23.491 1.00 83.88 207 CYS A C 1
ATOM 1589 O O . CYS A 1 207 ? -14.494 6.231 22.553 1.00 83.88 207 CYS A O 1
ATOM 1591 N N . GLY A 1 208 ? -15.362 5.573 24.511 1.00 80.75 208 GLY A N 1
ATOM 1592 C CA . GLY A 1 208 ? -16.341 6.668 24.620 1.00 80.75 208 GLY A CA 1
ATOM 1593 C C . GLY A 1 208 ? -17.731 6.395 24.024 1.00 80.75 208 GLY A C 1
ATOM 1594 O O . GLY A 1 208 ? -18.660 7.119 24.351 1.00 80.75 208 GLY A O 1
ATOM 1595 N N . THR A 1 209 ? -17.916 5.313 23.263 1.00 86.12 209 THR A N 1
ATOM 1596 C CA . THR A 1 209 ? -19.171 4.979 22.540 1.00 86.12 209 THR A CA 1
ATOM 1597 C C . THR A 1 209 ? -20.212 4.202 23.367 1.00 86.12 209 THR A C 1
ATOM 1599 O O . THR A 1 209 ? -21.180 3.661 22.840 1.00 86.12 209 THR A O 1
ATOM 1602 N N . GLY A 1 210 ? -20.022 4.106 24.687 1.00 86.00 210 GLY A N 1
ATOM 1603 C CA . GLY A 1 210 ? -21.014 3.498 25.584 1.00 86.00 210 GLY A CA 1
ATOM 1604 C C . GLY A 1 210 ? -20.997 1.966 25.688 1.00 86.00 210 GLY A C 1
ATOM 1605 O O . GLY A 1 210 ? -22.008 1.396 26.085 1.00 86.00 210 GLY A O 1
ATOM 1606 N N . LYS A 1 211 ? -19.866 1.291 25.408 1.00 89.62 211 LYS A N 1
ATOM 1607 C CA . LYS A 1 211 ? -19.696 -0.181 25.533 1.00 89.62 211 LYS A CA 1
ATOM 1608 C C . LYS A 1 211 ? -20.395 -0.808 26.748 1.00 89.62 211 LYS A C 1
ATOM 1610 O O . LYS A 1 211 ? -21.109 -1.793 26.602 1.00 89.62 211 LYS A O 1
ATOM 1615 N N . SER A 1 212 ? -20.204 -0.232 27.934 1.00 88.12 212 SER A N 1
ATOM 1616 C CA . SER A 1 212 ? -20.766 -0.760 29.182 1.00 88.12 212 SER A CA 1
ATOM 1617 C C . SER A 1 212 ? -22.297 -0.684 29.236 1.00 88.12 212 SER A C 1
ATOM 1619 O O . SER A 1 212 ? -22.912 -1.567 29.823 1.00 88.12 212 SER A O 1
ATOM 1621 N N . VAL A 1 213 ? -22.916 0.329 28.616 1.00 89.06 213 VAL A N 1
ATOM 1622 C CA . VAL A 1 213 ? -24.384 0.470 28.524 1.00 89.06 213 VAL A CA 1
ATOM 1623 C C . VAL A 1 213 ? -24.942 -0.462 27.448 1.00 89.06 213 VAL A C 1
ATOM 1625 O O . VAL A 1 213 ? -25.924 -1.155 27.681 1.00 89.06 213 VAL A O 1
ATOM 1628 N N . VAL A 1 214 ? -24.259 -0.577 26.306 1.00 92.25 214 VAL A N 1
ATOM 1629 C CA . VAL A 1 214 ? -24.613 -1.554 25.263 1.00 92.25 214 VAL A CA 1
ATOM 1630 C C . VAL A 1 214 ? -24.605 -2.980 25.824 1.00 92.25 214 VAL A C 1
ATOM 1632 O O . VAL A 1 214 ? -25.521 -3.757 25.571 1.00 92.25 214 VAL A O 1
ATOM 1635 N N . ALA A 1 215 ? -23.624 -3.307 26.667 1.00 93.38 215 ALA A N 1
ATOM 1636 C CA . ALA A 1 215 ? -23.546 -4.595 27.345 1.00 93.38 215 ALA A CA 1
ATOM 1637 C C . ALA A 1 215 ? -24.732 -4.871 28.291 1.00 93.38 215 ALA A C 1
ATOM 1639 O O . ALA A 1 215 ? -25.154 -6.022 28.402 1.00 93.38 215 ALA A O 1
ATOM 1640 N N . LEU A 1 216 ? -25.273 -3.838 28.952 1.00 92.44 216 LEU A N 1
ATOM 1641 C CA . LEU A 1 216 ? -26.489 -3.944 29.765 1.00 92.44 216 LEU A CA 1
ATOM 1642 C C . LEU A 1 216 ? -27.686 -4.306 28.882 1.00 92.44 216 LEU A C 1
ATOM 1644 O O . LEU A 1 216 ? -28.370 -5.284 29.166 1.00 92.44 216 LEU A O 1
ATOM 1648 N N . TRP A 1 217 ? -27.905 -3.567 27.794 1.00 93.44 217 TRP A N 1
ATOM 1649 C CA . TRP A 1 217 ? -29.028 -3.822 26.888 1.00 93.44 217 TRP A CA 1
ATOM 1650 C C . TRP A 1 217 ? -28.933 -5.197 26.212 1.00 93.44 217 TRP A C 1
ATOM 1652 O O . TRP A 1 217 ? -29.936 -5.900 26.111 1.00 93.44 217 TRP A O 1
ATOM 1662 N N . ILE A 1 218 ? -27.725 -5.643 25.845 1.00 93.44 218 ILE A N 1
ATOM 1663 C CA . ILE A 1 218 ? -27.491 -7.015 25.366 1.00 93.44 218 ILE A CA 1
ATOM 1664 C C . ILE A 1 218 ? -27.852 -8.034 26.450 1.00 93.44 218 ILE A C 1
ATOM 1666 O O . ILE A 1 218 ? -28.492 -9.037 26.148 1.00 93.44 218 ILE A O 1
ATOM 1670 N N . ALA A 1 219 ? -27.460 -7.808 27.707 1.00 91.94 219 ALA A N 1
ATOM 1671 C CA . ALA A 1 219 ? -27.808 -8.713 28.798 1.00 91.94 219 ALA A CA 1
ATOM 1672 C C . ALA A 1 219 ? -29.328 -8.789 29.018 1.00 91.94 219 ALA A C 1
ATOM 1674 O O . ALA A 1 219 ? -29.846 -9.885 29.207 1.00 91.94 219 ALA A O 1
ATOM 1675 N N . GLU A 1 220 ? -30.045 -7.666 28.939 1.00 89.88 220 GLU A N 1
ATOM 1676 C CA . GLU A 1 220 ? -31.506 -7.622 29.096 1.00 89.88 220 GLU A CA 1
ATOM 1677 C C . GLU A 1 220 ? -32.266 -8.306 27.948 1.00 89.88 220 GLU A C 1
ATOM 1679 O O . GLU A 1 220 ? -33.326 -8.880 28.187 1.00 89.88 220 GLU A O 1
ATOM 1684 N N . GLN A 1 221 ? -31.724 -8.302 26.724 1.00 89.88 221 GLN A N 1
ATOM 1685 C CA . GLN A 1 221 ? -32.369 -8.918 25.555 1.00 89.88 221 GLN A CA 1
ATOM 1686 C C . GLN A 1 221 ? -31.937 -10.370 25.294 1.00 89.88 221 GLN A C 1
ATOM 1688 O O . GLN A 1 221 ? -32.743 -11.198 24.868 1.00 89.88 221 GLN A O 1
ATOM 1693 N N . ALA A 1 222 ? -30.665 -10.706 25.527 1.00 87.12 222 ALA A N 1
ATOM 1694 C CA . ALA A 1 222 ? -30.099 -12.010 25.174 1.00 87.12 222 ALA A CA 1
ATOM 1695 C C . ALA A 1 222 ? -30.279 -13.082 26.262 1.00 87.12 222 ALA A C 1
ATOM 1697 O O . ALA A 1 222 ? -30.062 -14.271 25.989 1.00 87.12 222 ALA A O 1
ATOM 1698 N N . VAL A 1 223 ? -30.623 -12.684 27.492 1.00 88.19 223 VAL A N 1
ATOM 1699 C CA . VAL A 1 223 ? -30.722 -13.568 28.661 1.00 88.19 223 VAL A CA 1
ATOM 1700 C C . VAL A 1 223 ? -32.193 -13.737 29.059 1.00 88.19 223 VAL A C 1
ATOM 1702 O O . VAL A 1 223 ? -32.914 -12.748 29.156 1.00 88.19 223 VAL A O 1
ATOM 1705 N N . PRO A 1 224 ? -32.673 -14.971 29.302 1.00 83.81 224 PRO A N 1
ATOM 1706 C CA . PRO A 1 224 ? -34.057 -15.196 29.714 1.00 83.81 224 PRO A CA 1
ATOM 1707 C C . PRO A 1 224 ? -34.351 -14.626 31.112 1.00 83.81 224 PRO A C 1
ATOM 1709 O O . PRO A 1 224 ? -33.443 -14.425 31.921 1.00 83.81 224 PRO A O 1
ATOM 1712 N N . ALA A 1 225 ? -35.637 -14.446 31.434 1.00 78.75 225 ALA A N 1
ATOM 1713 C CA . ALA A 1 225 ? -36.085 -14.111 32.790 1.00 78.75 225 ALA A CA 1
ATOM 1714 C C . ALA A 1 225 ? -35.518 -15.111 33.819 1.00 78.75 225 ALA A C 1
ATOM 1716 O O . ALA A 1 225 ? -35.426 -16.309 33.538 1.00 78.75 225 ALA A O 1
ATOM 1717 N N . ASN A 1 226 ? -35.116 -14.624 34.997 1.00 81.81 226 ASN A N 1
ATOM 1718 C CA . ASN A 1 226 ? -34.337 -15.367 36.001 1.00 81.81 226 ASN A CA 1
ATOM 1719 C C . ASN A 1 226 ? -32.942 -15.863 35.560 1.00 81.81 226 ASN A C 1
ATOM 1721 O O . ASN A 1 226 ? -32.295 -16.623 36.289 1.00 81.81 226 ASN A O 1
ATOM 1725 N N . GLY A 1 227 ? -32.421 -15.412 34.419 1.00 86.31 227 GLY A N 1
ATOM 1726 C CA . GLY A 1 227 ? -31.079 -15.772 33.968 1.00 86.31 227 GLY A CA 1
ATOM 1727 C C . GLY A 1 227 ? -29.956 -15.179 34.824 1.00 86.31 227 GLY A C 1
ATOM 1728 O O . GLY A 1 227 ? -30.176 -14.329 35.700 1.00 86.31 227 GLY A O 1
ATOM 1729 N N . THR A 1 228 ? -28.738 -15.674 34.596 1.00 90.69 228 THR A N 1
ATOM 1730 C CA . THR A 1 228 ? -27.541 -15.292 35.362 1.00 90.69 228 THR A CA 1
ATOM 1731 C C . THR A 1 228 ? -26.426 -14.803 34.441 1.00 90.69 228 THR A C 1
ATOM 1733 O O . THR A 1 228 ? -26.015 -15.509 33.519 1.00 90.69 228 THR A O 1
ATOM 1736 N N . VAL A 1 229 ? -25.894 -13.616 34.726 1.00 93.75 229 VAL A N 1
ATOM 1737 C CA . VAL A 1 229 ? -24.843 -12.937 33.960 1.00 93.75 229 VAL A CA 1
ATOM 1738 C C . VAL A 1 229 ? -23.586 -12.790 34.808 1.00 93.75 229 VAL A C 1
ATOM 1740 O O . VAL A 1 229 ? -23.667 -12.465 35.991 1.00 93.75 229 VAL A O 1
ATOM 1743 N N . LEU A 1 230 ? -22.419 -13.000 34.205 1.00 94.12 230 LEU A N 1
ATOM 1744 C CA . LEU A 1 230 ? -21.120 -12.676 34.800 1.00 94.12 230 LEU A CA 1
ATOM 1745 C C . LEU A 1 230 ? -20.480 -11.538 34.003 1.00 94.12 230 LEU A C 1
ATOM 1747 O O . LEU A 1 230 ? -20.153 -11.728 32.835 1.00 94.12 230 LEU A O 1
ATOM 1751 N N . TYR A 1 231 ? -20.266 -10.385 34.630 1.00 94.19 231 TYR A N 1
ATOM 1752 C CA . TYR A 1 231 ? -19.555 -9.255 34.033 1.00 94.19 231 TYR A CA 1
ATOM 1753 C C . TYR A 1 231 ? -18.148 -9.168 34.626 1.00 94.19 231 TYR A C 1
ATOM 1755 O O . TYR A 1 231 ? -17.989 -9.032 35.844 1.00 94.19 231 TYR A O 1
ATOM 1763 N N . VAL A 1 232 ? -17.122 -9.258 33.777 1.00 92.38 232 VAL A N 1
ATOM 1764 C CA . VAL A 1 232 ? -15.719 -9.336 34.204 1.00 92.38 232 VAL A CA 1
ATOM 1765 C C . VAL A 1 232 ? -14.933 -8.113 33.746 1.00 92.38 232 VAL A C 1
ATOM 1767 O O . VAL A 1 232 ? -14.949 -7.772 32.566 1.00 92.38 232 VAL A O 1
ATOM 1770 N N . VAL A 1 233 ? -14.208 -7.484 34.676 1.00 88.50 233 VAL A N 1
ATOM 1771 C CA . VAL A 1 233 ? -13.397 -6.275 34.436 1.00 88.50 233 VAL A CA 1
ATOM 1772 C C . VAL A 1 233 ? -11.970 -6.390 34.994 1.00 88.50 233 VAL A C 1
ATOM 1774 O O . VAL A 1 233 ? -11.711 -7.182 35.903 1.00 88.50 233 VAL A O 1
ATOM 1777 N N . PRO A 1 234 ? -11.004 -5.598 34.494 1.00 80.38 234 PRO A N 1
ATOM 1778 C CA . PRO A 1 234 ? -9.624 -5.597 34.991 1.00 80.38 234 PRO A CA 1
ATOM 1779 C C . PRO A 1 234 ? -9.393 -4.966 36.370 1.00 80.38 234 PRO A C 1
ATOM 1781 O O . PRO A 1 234 ? -8.413 -5.337 37.024 1.00 80.38 234 PRO A O 1
ATOM 1784 N N . SER A 1 235 ? -10.222 -4.006 36.796 1.00 75.75 235 SER A N 1
ATOM 1785 C CA . SER A 1 235 ? -9.977 -3.191 37.993 1.00 75.75 235 SER A CA 1
ATOM 1786 C C . SER A 1 235 ? -11.247 -2.914 38.805 1.00 75.75 235 SER A C 1
ATOM 1788 O O . SER A 1 235 ? -12.356 -2.898 38.272 1.00 75.75 235 SER A O 1
ATOM 1790 N N . ILE A 1 236 ? -11.079 -2.674 40.112 1.00 72.38 236 ILE A N 1
ATOM 1791 C CA . ILE A 1 236 ? -12.180 -2.363 41.046 1.00 72.38 236 ILE A CA 1
ATOM 1792 C C . ILE A 1 236 ? -12.854 -1.028 40.692 1.00 72.38 236 ILE A C 1
ATOM 1794 O O . ILE A 1 236 ? -14.074 -0.918 40.772 1.00 72.38 236 ILE A O 1
ATOM 1798 N N . SER A 1 237 ? -12.081 -0.038 40.235 1.00 69.50 237 SER A N 1
ATOM 1799 C CA . SER A 1 237 ? -12.608 1.263 39.800 1.00 69.50 237 SER A CA 1
ATOM 1800 C C . SER A 1 237 ? -13.591 1.113 38.630 1.00 69.50 237 SER A C 1
ATOM 1802 O O . SER A 1 237 ? -14.711 1.626 38.681 1.00 69.50 237 SER A O 1
ATOM 1804 N N . LEU A 1 238 ? -13.217 0.330 37.608 1.00 75.62 238 LEU A N 1
ATOM 1805 C CA . LEU A 1 238 ? -14.088 0.063 36.462 1.00 75.62 238 LEU A CA 1
ATOM 1806 C C . LEU A 1 238 ? -15.307 -0.786 36.853 1.00 75.62 238 LEU A C 1
ATOM 1808 O O . LEU A 1 238 ? -16.401 -0.559 36.336 1.00 75.62 238 LEU A O 1
ATOM 1812 N N . LEU A 1 239 ? -15.144 -1.709 37.807 1.00 79.75 239 LEU A N 1
ATOM 1813 C CA . LEU A 1 239 ? -16.247 -2.481 38.384 1.00 79.75 239 LEU A CA 1
ATOM 1814 C C . LEU A 1 239 ? -17.285 -1.550 39.026 1.00 79.75 239 LEU A C 1
ATOM 1816 O O . LEU A 1 239 ? -18.461 -1.601 38.673 1.00 79.75 239 LEU A O 1
ATOM 1820 N N . GLY A 1 240 ? -16.846 -0.646 39.905 1.00 71.69 240 GLY A N 1
ATOM 1821 C CA . GLY A 1 240 ? -17.723 0.316 40.574 1.00 71.69 240 GLY A CA 1
ATOM 1822 C C . GLY A 1 240 ? -18.371 1.326 39.623 1.00 71.69 240 GLY A C 1
ATOM 1823 O O . GLY A 1 240 ? -19.505 1.744 39.856 1.00 71.69 240 GLY A O 1
ATOM 1824 N N . GLN A 1 241 ? -17.691 1.720 38.541 1.00 74.69 241 GLN A N 1
ATOM 1825 C CA . GLN A 1 241 ? -18.289 2.545 37.485 1.00 74.69 241 GLN A CA 1
ATOM 1826 C C . GLN A 1 241 ? -19.387 1.781 36.735 1.00 74.69 241 GLN A C 1
ATOM 1828 O O . GLN A 1 241 ? -20.514 2.263 36.652 1.00 74.69 241 GLN A O 1
ATOM 1833 N N . THR A 1 242 ? -19.076 0.580 36.241 1.00 81.88 242 THR A N 1
ATOM 1834 C CA . THR A 1 242 ? -20.014 -0.246 35.462 1.00 81.88 242 THR A CA 1
ATOM 1835 C C . THR A 1 242 ? -21.268 -0.561 36.271 1.00 81.88 242 THR A C 1
ATOM 1837 O O . THR A 1 242 ? -22.377 -0.420 35.772 1.00 81.88 242 THR A O 1
ATOM 1840 N N . MET A 1 243 ? -21.105 -0.911 37.549 1.00 77.56 243 MET A N 1
ATOM 1841 C CA . MET A 1 243 ? -22.226 -1.203 38.442 1.00 77.56 243 MET A CA 1
ATOM 1842 C C . MET A 1 243 ? -23.154 -0.007 38.652 1.00 77.56 243 MET A C 1
ATOM 1844 O O . MET A 1 243 ? -24.372 -0.175 38.632 1.00 77.56 243 MET A O 1
ATOM 1848 N N . ARG A 1 244 ? -22.599 1.193 38.869 1.00 74.69 244 ARG A N 1
ATOM 1849 C CA . ARG A 1 244 ? -23.403 2.413 39.038 1.00 74.69 244 ARG A CA 1
ATOM 1850 C C . ARG A 1 244 ? -24.175 2.744 37.766 1.00 74.69 244 ARG A C 1
ATOM 1852 O O . ARG A 1 244 ? -25.354 3.069 37.857 1.00 74.69 244 ARG A O 1
ATOM 1859 N N . GLU A 1 245 ? -23.532 2.594 36.611 1.00 78.56 245 GLU A N 1
ATOM 1860 C CA . GLU A 1 245 ? -24.165 2.813 35.312 1.00 78.56 245 GLU A CA 1
ATOM 1861 C C . GLU A 1 245 ? -25.299 1.808 35.063 1.00 78.56 245 GLU A C 1
ATOM 1863 O O . GLU A 1 245 ? -26.419 2.201 34.750 1.00 78.56 245 GLU A O 1
ATOM 1868 N N . TRP A 1 246 ? -25.059 0.513 35.305 1.00 84.38 246 TRP A N 1
ATOM 1869 C CA . TRP A 1 246 ? -26.083 -0.529 35.170 1.00 84.38 246 TRP A CA 1
ATOM 1870 C C . TRP A 1 246 ? -27.251 -0.311 36.135 1.00 84.38 246 TRP A C 1
ATOM 1872 O O . TRP A 1 246 ? -28.410 -0.448 35.757 1.00 84.38 246 TRP A O 1
ATOM 1882 N N . ALA A 1 247 ? -26.979 0.084 37.381 1.00 75.50 247 ALA A N 1
ATOM 1883 C CA . ALA A 1 247 ? -28.024 0.405 38.351 1.00 75.50 247 ALA A CA 1
ATOM 1884 C C . ALA A 1 247 ? -28.892 1.604 37.929 1.00 75.50 247 ALA A C 1
ATOM 1886 O O . ALA A 1 247 ? -30.092 1.593 38.203 1.00 75.50 247 ALA A O 1
ATOM 1887 N N . ALA A 1 248 ? -28.304 2.610 37.275 1.00 73.19 248 ALA A N 1
ATOM 1888 C CA . ALA A 1 248 ? -29.019 3.792 36.800 1.00 73.19 248 ALA A CA 1
ATOM 1889 C C . ALA A 1 248 ? -29.844 3.517 35.528 1.00 73.19 248 ALA A C 1
ATOM 1891 O O . ALA A 1 248 ? -30.981 3.985 35.429 1.00 73.19 248 ALA A O 1
ATOM 1892 N N . GLN A 1 249 ? -29.288 2.735 34.593 1.00 81.50 249 GLN A N 1
ATOM 1893 C CA . GLN A 1 249 ? -29.828 2.541 33.241 1.00 81.50 249 GLN A CA 1
ATOM 1894 C C . GLN A 1 249 ? -30.638 1.249 33.040 1.00 81.50 249 GLN A C 1
ATOM 1896 O O . GLN A 1 249 ? -31.186 1.046 31.957 1.00 81.50 249 GLN A O 1
ATOM 1901 N N . ARG A 1 250 ? -30.737 0.370 34.051 1.00 82.25 250 ARG A N 1
ATOM 1902 C CA . ARG A 1 250 ? -31.524 -0.876 33.958 1.00 82.25 250 ARG A CA 1
ATOM 1903 C C . ARG A 1 250 ? -33.003 -0.607 33.675 1.00 82.25 250 ARG A C 1
ATOM 1905 O O . ARG A 1 250 ? -33.612 0.264 34.301 1.00 82.25 250 ARG A O 1
ATOM 1912 N N . GLN A 1 251 ? -33.589 -1.413 32.796 1.00 77.69 251 GLN A N 1
ATOM 1913 C CA . GLN A 1 251 ? -35.034 -1.431 32.541 1.00 77.69 251 GLN A CA 1
ATOM 1914 C C . GLN A 1 251 ? -35.717 -2.610 33.245 1.00 77.69 251 GLN A C 1
ATOM 1916 O O . GLN A 1 251 ? -36.896 -2.542 33.589 1.00 77.69 251 GLN A O 1
ATOM 1921 N N . THR A 1 252 ? -34.962 -3.679 33.501 1.00 76.50 252 THR A N 1
ATOM 1922 C CA . THR A 1 252 ? -35.417 -4.891 34.191 1.00 76.50 252 THR A CA 1
ATOM 1923 C C . THR A 1 252 ? -35.010 -4.898 35.667 1.00 76.50 252 THR A C 1
ATOM 1925 O O . THR A 1 252 ? -34.068 -4.217 36.085 1.00 76.50 252 THR A O 1
ATOM 1928 N N . ALA A 1 253 ? -35.716 -5.678 36.493 1.00 77.62 253 ALA A N 1
ATOM 1929 C CA . ALA A 1 253 ? -35.284 -5.938 37.864 1.00 77.62 253 ALA A CA 1
ATOM 1930 C C . ALA A 1 253 ? -33.958 -6.716 37.845 1.00 77.62 253 ALA A C 1
ATOM 1932 O O . ALA A 1 253 ? -33.824 -7.703 37.120 1.00 77.62 253 ALA A O 1
ATOM 1933 N N . GLN A 1 254 ? -32.967 -6.265 38.621 1.00 80.38 254 GLN A N 1
ATOM 1934 C CA . GLN A 1 254 ? -31.646 -6.898 38.677 1.00 80.38 254 GLN A CA 1
ATOM 1935 C C . GLN A 1 254 ? -31.135 -7.018 40.115 1.00 80.38 254 GLN A C 1
ATOM 1937 O O . GLN A 1 254 ? -31.187 -6.050 40.882 1.00 80.38 254 GLN A O 1
ATOM 1942 N N . THR A 1 255 ? -30.579 -8.182 40.451 1.00 77.69 255 THR A N 1
ATOM 1943 C CA . THR A 1 255 ? -29.858 -8.444 41.703 1.00 77.69 255 THR A CA 1
ATOM 1944 C C . THR A 1 255 ? -28.361 -8.512 41.426 1.00 77.69 255 THR A C 1
ATOM 1946 O O . THR A 1 255 ? -27.917 -9.232 40.530 1.00 77.69 255 THR A O 1
ATOM 1949 N N . TYR A 1 256 ? -27.569 -7.802 42.225 1.00 80.69 256 TYR A N 1
ATOM 1950 C CA . TYR A 1 256 ? -26.131 -7.676 42.018 1.00 80.69 256 TYR A CA 1
ATOM 1951 C C . TYR A 1 256 ? -25.317 -8.411 43.083 1.00 80.69 256 TYR A C 1
ATOM 1953 O O . TYR A 1 256 ? -25.618 -8.325 44.273 1.00 80.69 256 TYR A O 1
ATOM 1961 N N . VAL A 1 257 ? -24.240 -9.074 42.657 1.00 80.50 257 VAL A N 1
ATOM 1962 C CA . VAL A 1 257 ? -23.242 -9.705 43.537 1.00 80.50 257 VAL A CA 1
ATOM 1963 C C . VAL A 1 257 ? -21.853 -9.212 43.141 1.00 80.50 257 VAL A C 1
ATOM 1965 O O . VAL A 1 257 ? -21.454 -9.377 41.992 1.00 80.50 257 VAL A O 1
ATOM 1968 N N . GLY A 1 258 ? -21.109 -8.611 44.073 1.00 78.62 258 GLY A N 1
ATOM 1969 C CA . GLY A 1 258 ? -19.730 -8.168 43.835 1.00 78.62 258 GLY A CA 1
ATOM 1970 C C . GLY A 1 258 ? -18.701 -9.201 44.303 1.00 78.62 258 GLY A C 1
ATOM 1971 O O . GLY A 1 258 ? -18.746 -9.630 45.457 1.00 78.62 258 GLY A O 1
ATOM 1972 N N . VAL A 1 259 ? -17.749 -9.568 43.440 1.00 81.81 259 VAL A N 1
ATOM 1973 C CA . VAL A 1 259 ? -16.669 -10.529 43.730 1.00 81.81 259 VAL A CA 1
ATOM 1974 C C . VAL A 1 259 ? -15.304 -9.903 43.435 1.00 81.81 259 VAL A C 1
ATOM 1976 O O . VAL A 1 259 ? -14.856 -9.842 42.289 1.00 81.81 259 VAL A O 1
ATOM 1979 N N . CYS A 1 260 ? -14.619 -9.440 44.485 1.00 73.69 260 CYS A N 1
ATOM 1980 C CA . CYS A 1 260 ? -13.336 -8.744 44.355 1.00 73.69 260 CYS A CA 1
ATOM 1981 C C . CYS A 1 260 ? -12.352 -9.184 45.447 1.00 73.69 260 CYS A C 1
ATOM 1983 O O . CYS A 1 260 ? -12.544 -8.869 46.619 1.00 73.69 260 CYS A O 1
ATOM 1985 N N . SER A 1 261 ? -11.259 -9.848 45.075 1.00 60.66 261 SER A N 1
ATOM 1986 C CA . SER A 1 261 ? -10.103 -10.104 45.936 1.00 60.66 261 SER A CA 1
ATOM 1987 C C . SER A 1 261 ? -8.875 -9.399 45.369 1.00 60.66 261 SER A C 1
ATOM 1989 O O . SER A 1 261 ? -8.242 -9.901 44.441 1.00 60.66 261 SER A O 1
ATOM 1991 N N . ASP A 1 262 ? -8.508 -8.237 45.904 1.00 49.44 262 ASP A N 1
ATOM 1992 C CA . ASP A 1 262 ? -7.266 -7.590 45.485 1.00 49.44 262 ASP A CA 1
ATOM 1993 C C . ASP A 1 262 ? -6.073 -8.140 46.293 1.00 49.44 262 ASP A C 1
ATOM 1995 O O . ASP A 1 262 ? -5.912 -7.852 47.479 1.00 49.44 262 ASP A O 1
ATOM 1999 N N . ARG A 1 263 ? -5.226 -8.966 45.657 1.00 37.66 263 ARG A N 1
ATOM 2000 C CA . ARG A 1 263 ? -3.908 -9.386 46.193 1.00 37.66 263 ARG A CA 1
ATOM 2001 C C . ARG A 1 263 ? -2.757 -8.493 45.703 1.00 37.66 263 ARG A C 1
ATOM 2003 O O . ARG A 1 263 ? -1.620 -8.681 46.139 1.00 37.66 263 ARG A O 1
ATOM 2010 N N . THR A 1 264 ? -3.015 -7.522 44.830 1.00 35.91 264 THR A N 1
ATOM 2011 C CA . THR A 1 264 ? -2.018 -6.580 44.296 1.00 35.91 264 THR A CA 1
ATOM 2012 C C . THR A 1 264 ? -1.720 -5.397 45.223 1.00 35.91 264 THR A C 1
ATOM 2014 O O . THR A 1 264 ? -0.640 -4.821 45.111 1.00 35.91 264 THR A O 1
ATOM 2017 N N . ALA A 1 265 ? -2.549 -5.141 46.241 1.00 32.72 265 ALA A N 1
ATOM 2018 C CA . ALA A 1 265 ? -2.212 -4.249 47.363 1.00 32.72 265 ALA A CA 1
ATOM 2019 C C . ALA A 1 265 ? -1.160 -4.838 48.342 1.00 32.72 265 ALA A C 1
ATOM 2021 O O . ALA A 1 265 ? -0.603 -4.136 49.181 1.00 32.72 265 ALA A O 1
ATOM 2022 N N . GLY A 1 266 ? -0.855 -6.139 48.245 1.00 25.20 266 GLY A N 1
ATOM 2023 C CA . GLY A 1 266 ? -0.129 -6.883 49.284 1.00 25.20 266 GLY A CA 1
ATOM 2024 C C . GLY A 1 266 ? 1.393 -7.002 49.140 1.00 25.20 266 GLY A C 1
ATOM 2025 O O . GLY A 1 266 ? 2.017 -7.670 49.963 1.00 25.20 266 GLY A O 1
ATOM 2026 N N . LYS A 1 267 ? 2.035 -6.416 48.119 1.00 28.89 267 LYS A N 1
ATOM 2027 C CA . LYS A 1 267 ? 3.501 -6.527 47.941 1.00 28.89 267 LYS A CA 1
ATOM 2028 C C . LYS A 1 267 ? 4.196 -5.179 47.766 1.00 28.89 267 LYS A C 1
ATOM 2030 O O . LYS A 1 267 ? 4.891 -4.962 46.780 1.00 28.89 267 LYS A O 1
ATOM 2035 N N . ARG A 1 268 ? 4.041 -4.310 48.769 1.00 27.38 268 ARG A N 1
ATOM 2036 C CA . ARG A 1 268 ? 5.073 -3.402 49.317 1.00 27.38 268 ARG A CA 1
ATOM 2037 C C . ARG A 1 268 ? 4.454 -2.599 50.467 1.00 27.38 268 ARG A C 1
ATOM 2039 O O . ARG A 1 268 ? 3.699 -1.679 50.216 1.00 27.38 268 ARG A O 1
ATOM 2046 N N . GLY A 1 269 ? 4.792 -2.972 51.703 1.00 27.20 269 GLY A N 1
ATOM 2047 C CA . GLY A 1 269 ? 4.673 -2.125 52.897 1.00 27.20 269 GLY A CA 1
ATOM 2048 C C . GLY A 1 269 ? 3.277 -1.596 53.247 1.00 27.20 269 GLY A C 1
ATOM 2049 O O . GLY A 1 269 ? 2.945 -0.476 52.898 1.00 27.20 269 GLY A O 1
ATOM 2050 N N . GLY A 1 270 ? 2.522 -2.392 54.010 1.00 26.95 270 GLY A N 1
ATOM 2051 C CA . GLY A 1 270 ? 1.506 -1.969 54.986 1.00 26.95 270 GLY A CA 1
ATOM 2052 C C . GLY A 1 270 ? 0.563 -0.814 54.639 1.00 26.95 270 GLY A C 1
ATOM 2053 O O . GLY A 1 270 ? 0.748 0.269 55.176 1.00 26.95 270 GLY A O 1
ATOM 2054 N N . ILE A 1 271 ? -0.510 -1.078 53.884 1.00 25.53 271 ILE A N 1
ATOM 2055 C CA . ILE A 1 271 ? -1.781 -0.334 53.972 1.00 25.53 271 ILE A CA 1
ATOM 2056 C C . ILE A 1 271 ? -2.925 -1.340 53.742 1.00 25.53 271 ILE A C 1
ATOM 2058 O O . ILE A 1 271 ? -3.079 -1.885 52.653 1.00 25.53 271 ILE A O 1
ATOM 2062 N N . GLU A 1 272 ? -3.695 -1.638 54.790 1.00 27.84 272 GLU A N 1
ATOM 2063 C CA . GLU A 1 272 ? -4.857 -2.535 54.752 1.00 27.84 272 GLU A CA 1
ATOM 2064 C C . GLU A 1 272 ? -6.104 -1.854 54.141 1.00 27.84 272 GLU A C 1
ATOM 2066 O O . GLU A 1 272 ? -6.522 -0.789 54.586 1.00 27.84 272 GLU A O 1
ATOM 2071 N N . SER A 1 273 ? -6.775 -2.546 53.210 1.00 33.72 273 SER A N 1
ATOM 2072 C CA . SER A 1 273 ? -8.247 -2.654 53.067 1.00 33.72 273 SER A CA 1
ATOM 2073 C C . SER A 1 273 ? -9.139 -1.388 53.018 1.00 33.72 273 SER A C 1
ATOM 2075 O O . SER A 1 273 ? -10.263 -1.420 53.518 1.00 33.72 273 SER A O 1
ATOM 2077 N N . ALA A 1 274 ? -8.709 -0.286 52.394 1.00 34.69 274 ALA A N 1
ATOM 2078 C CA . ALA A 1 274 ? -9.550 0.916 52.246 1.00 34.69 274 ALA A CA 1
ATOM 2079 C C . ALA A 1 274 ? -10.434 0.959 50.972 1.00 34.69 274 ALA A C 1
ATOM 2081 O O . ALA A 1 274 ? -11.436 1.666 50.978 1.00 34.69 274 ALA A O 1
ATOM 2082 N N . ASP A 1 275 ? -10.124 0.191 49.918 1.00 42.22 275 ASP A N 1
ATOM 2083 C CA . ASP A 1 275 ? -10.799 0.319 48.605 1.00 42.22 275 ASP A CA 1
ATOM 2084 C C . ASP A 1 275 ? -12.131 -0.449 48.486 1.00 42.22 275 ASP A C 1
ATOM 2086 O O . ASP A 1 275 ? -13.000 -0.081 47.701 1.00 42.22 275 ASP A O 1
ATOM 2090 N N . LEU A 1 276 ? -12.364 -1.493 49.293 1.00 41.03 276 LEU A N 1
ATOM 2091 C CA . LEU A 1 276 ? -13.610 -2.283 49.225 1.00 41.03 276 LEU A CA 1
ATOM 2092 C C . LEU A 1 276 ? -14.846 -1.530 49.750 1.00 41.03 276 LEU A C 1
ATOM 2094 O O . LEU A 1 276 ? -15.969 -1.961 49.505 1.00 41.03 276 LEU A O 1
ATOM 2098 N N . THR A 1 277 ? -14.657 -0.410 50.457 1.00 39.72 277 THR A N 1
ATOM 2099 C CA . THR A 1 277 ? -15.762 0.443 50.925 1.00 39.72 277 THR A CA 1
ATOM 2100 C C . THR A 1 277 ? -16.338 1.358 49.837 1.00 39.72 277 THR A C 1
ATOM 2102 O O . THR A 1 277 ? -17.339 2.015 50.098 1.00 39.72 277 THR A O 1
ATOM 2105 N N . GLU A 1 278 ? -15.733 1.403 48.640 1.00 44.84 278 GLU A N 1
ATOM 2106 C CA . GLU A 1 278 ? -16.203 2.197 47.488 1.00 44.84 278 GLU A CA 1
ATOM 2107 C C . GLU A 1 278 ? -17.398 1.556 46.747 1.00 44.84 278 GLU A C 1
ATOM 2109 O O . GLU A 1 278 ? -18.063 2.220 45.953 1.00 44.84 278 GLU A O 1
ATOM 2114 N N . LEU A 1 279 ? -17.684 0.268 46.974 1.00 49.56 279 LEU A N 1
ATOM 2115 C CA . LEU A 1 279 ? -18.732 -0.464 46.257 1.00 49.56 279 LEU A CA 1
ATOM 2116 C C . LEU A 1 279 ? -20.061 -0.427 47.027 1.00 49.56 279 LEU A C 1
ATOM 2118 O O . LEU A 1 279 ? -20.155 -0.866 48.170 1.00 49.56 279 LEU A O 1
ATOM 2122 N N . SER A 1 280 ? -21.117 0.054 46.367 1.00 46.88 280 SER A N 1
ATOM 2123 C CA . SER A 1 280 ? -22.484 0.232 46.891 1.00 46.88 280 SER A CA 1
ATOM 2124 C C . SER A 1 280 ? -23.213 -1.048 47.344 1.00 46.88 280 SER A C 1
ATOM 2126 O O . SER A 1 280 ? -24.373 -0.981 47.763 1.00 46.88 280 SER A O 1
ATOM 2128 N N . ILE A 1 281 ? -22.580 -2.217 47.209 1.00 52.97 281 ILE A N 1
ATOM 2129 C CA . ILE A 1 281 ? -23.176 -3.559 47.313 1.00 52.97 281 ILE A CA 1
ATOM 2130 C C . ILE A 1 281 ? -22.248 -4.444 48.152 1.00 52.97 281 ILE A C 1
ATOM 2132 O O . ILE A 1 281 ? -21.032 -4.271 48.061 1.00 52.97 281 ILE A O 1
ATOM 2136 N N . PRO A 1 282 ? -22.769 -5.393 48.955 1.00 53.06 282 PRO A N 1
ATOM 2137 C CA . PRO A 1 282 ? -21.928 -6.328 49.692 1.00 53.06 282 PRO A CA 1
ATOM 2138 C C . PRO A 1 282 ? -20.996 -7.091 48.741 1.00 53.06 282 PRO A C 1
ATOM 2140 O O . PRO A 1 282 ? -21.443 -7.873 47.903 1.00 53.06 282 PRO A O 1
ATOM 2143 N N . VAL A 1 283 ? -19.693 -6.852 48.870 1.00 65.88 283 VAL A N 1
ATOM 2144 C CA . VAL A 1 283 ? -18.662 -7.589 48.139 1.00 65.88 283 VAL A CA 1
ATOM 2145 C C . VAL A 1 283 ? -18.269 -8.799 48.970 1.00 65.88 283 VAL A C 1
ATOM 2147 O O . VAL A 1 283 ? -18.053 -8.684 50.179 1.00 65.88 283 VAL A O 1
ATOM 2150 N N . THR A 1 284 ? -18.157 -9.961 48.338 1.00 67.31 284 THR A N 1
ATOM 2151 C CA . THR A 1 284 ? -17.701 -11.181 49.003 1.00 67.31 284 THR A CA 1
ATOM 2152 C C . THR A 1 284 ? -16.539 -11.804 48.242 1.00 67.31 284 THR A C 1
ATOM 2154 O O . THR A 1 284 ? -16.495 -11.814 47.015 1.00 67.31 284 THR A O 1
ATOM 2157 N N . THR A 1 285 ? -15.571 -12.325 48.987 1.00 73.81 285 THR A N 1
ATOM 2158 C CA . THR A 1 285 ? -14.482 -13.168 48.469 1.00 73.81 285 THR A CA 1
ATOM 2159 C C . THR A 1 285 ? -14.653 -14.629 48.870 1.00 73.81 285 THR A C 1
ATOM 2161 O O . THR A 1 285 ? -13.857 -15.475 48.461 1.00 73.81 285 THR A O 1
ATOM 2164 N N . ASP A 1 286 ? -15.686 -14.911 49.665 1.00 73.62 286 ASP A N 1
ATOM 2165 C CA . ASP A 1 286 ? -16.018 -16.222 50.198 1.00 73.62 286 ASP A CA 1
ATOM 2166 C C . ASP A 1 286 ? -16.843 -17.023 49.169 1.00 73.62 286 ASP A C 1
ATOM 2168 O O . ASP A 1 286 ? -17.964 -16.596 48.853 1.00 73.62 286 ASP A O 1
ATOM 2172 N N . PRO A 1 287 ? -16.313 -18.136 48.615 1.00 80.81 287 PRO A N 1
ATOM 2173 C CA . PRO A 1 287 ? -17.008 -18.958 47.624 1.00 80.81 287 PRO A CA 1
ATOM 2174 C C . PRO A 1 287 ? -18.381 -19.453 48.085 1.00 80.81 287 PRO A C 1
ATOM 2176 O O . PRO A 1 287 ? -19.310 -19.430 47.281 1.00 80.81 287 PRO A O 1
ATOM 2179 N N . ASP A 1 288 ? -18.537 -19.798 49.364 1.00 78.12 288 ASP A N 1
ATOM 2180 C CA . ASP A 1 288 ? -19.777 -20.363 49.910 1.00 78.12 288 ASP A CA 1
ATOM 2181 C C . ASP A 1 288 ? -20.910 -19.322 49.863 1.00 78.12 288 ASP A C 1
ATOM 2183 O O . ASP A 1 288 ? -22.043 -19.606 49.471 1.00 78.12 288 ASP A O 1
ATOM 2187 N N . ARG A 1 289 ? -20.594 -18.058 50.182 1.00 75.75 289 ARG A N 1
ATOM 2188 C CA . ARG A 1 289 ? -21.545 -16.938 50.071 1.00 75.75 289 ARG A CA 1
ATOM 2189 C C . ARG A 1 289 ? -21.898 -16.619 48.623 1.00 75.75 289 ARG A C 1
ATOM 2191 O O . ARG A 1 289 ? -23.039 -16.261 48.343 1.00 75.75 289 ARG A O 1
ATOM 2198 N N . ILE A 1 290 ? -20.935 -16.740 47.707 1.00 82.19 290 ILE A N 1
ATOM 2199 C CA . ILE A 1 290 ? -21.186 -16.570 46.268 1.00 82.19 290 ILE A CA 1
ATOM 2200 C C . ILE A 1 290 ? -22.100 -17.698 45.777 1.00 82.19 290 ILE A C 1
ATOM 2202 O O . ILE A 1 290 ? -23.051 -17.429 45.050 1.00 82.19 290 ILE A O 1
ATOM 2206 N N . ALA A 1 291 ? -21.869 -18.941 46.208 1.00 82.50 291 ALA A N 1
ATOM 2207 C CA . ALA A 1 291 ? -22.699 -20.091 45.867 1.00 82.50 291 ALA A CA 1
ATOM 2208 C C . ALA A 1 291 ? -24.138 -19.930 46.386 1.00 82.50 291 ALA A C 1
ATOM 2210 O O . ALA A 1 291 ? -25.082 -20.119 45.620 1.00 82.50 291 ALA A O 1
ATOM 2211 N N . GLN A 1 292 ? -24.312 -19.488 47.636 1.00 79.62 292 GLN A N 1
ATOM 2212 C CA . GLN A 1 292 ? -25.629 -19.163 48.198 1.00 79.62 292 GLN A CA 1
ATOM 2213 C C . GLN A 1 292 ? -26.327 -18.046 47.415 1.00 79.62 292 GLN A C 1
ATOM 2215 O O . GLN A 1 292 ? -27.503 -18.170 47.079 1.00 79.62 292 GLN A O 1
ATOM 2220 N N . ALA A 1 293 ? -25.605 -16.979 47.060 1.00 76.50 293 ALA A N 1
ATOM 2221 C CA . ALA A 1 293 ? -26.155 -15.890 46.257 1.00 76.50 293 ALA A CA 1
ATOM 2222 C C . ALA A 1 293 ? -26.521 -16.336 44.831 1.00 76.50 293 ALA A C 1
ATOM 2224 O O . ALA A 1 293 ? -27.484 -15.836 44.261 1.00 76.50 293 ALA A O 1
ATOM 2225 N N . LEU A 1 294 ? -25.793 -17.297 44.252 1.00 81.50 294 LEU A N 1
ATOM 2226 C CA . LEU A 1 294 ? -26.124 -17.909 42.962 1.00 81.50 294 LEU A CA 1
ATOM 2227 C C . LEU A 1 294 ? -27.356 -18.822 43.032 1.00 81.50 294 LEU A C 1
ATOM 2229 O O . LEU A 1 294 ? -28.000 -19.015 42.002 1.00 81.50 294 LEU A O 1
ATOM 2233 N N . GLN A 1 295 ? -27.704 -19.338 44.213 1.00 79.88 295 GLN A N 1
ATOM 2234 C CA . GLN A 1 295 ? -28.837 -20.244 44.437 1.00 79.88 295 GLN A CA 1
ATOM 2235 C C . GLN A 1 295 ? -30.077 -19.573 45.043 1.00 79.88 295 GLN A C 1
ATOM 2237 O O . GLN A 1 295 ? -31.123 -20.214 45.102 1.00 79.88 295 GLN A O 1
ATOM 2242 N N . SER A 1 296 ? -29.998 -18.314 45.486 1.00 73.69 296 SER A N 1
ATOM 2243 C CA . SER A 1 296 ? -31.143 -17.645 46.114 1.00 73.69 296 SER A CA 1
ATOM 2244 C C . SER A 1 296 ? -32.324 -17.493 45.151 1.00 73.69 296 SER A C 1
ATOM 2246 O O . SER A 1 296 ? -32.133 -17.327 43.938 1.00 73.69 296 SER A O 1
ATOM 2248 N N . ASP A 1 297 ? -33.539 -17.567 45.695 1.00 65.94 297 ASP A N 1
ATOM 2249 C CA . ASP A 1 297 ? -34.781 -17.514 44.922 1.00 65.94 297 ASP A CA 1
ATOM 2250 C C . ASP A 1 297 ? -35.105 -16.075 44.482 1.00 65.94 297 ASP A C 1
ATOM 2252 O O . ASP A 1 297 ? -34.753 -15.120 45.179 1.00 65.94 297 ASP A O 1
ATOM 2256 N N . ARG A 1 298 ? -35.734 -15.913 43.311 1.00 70.44 298 ARG A N 1
ATOM 2257 C CA . ARG A 1 298 ? -36.046 -14.602 42.699 1.00 70.44 298 ARG A CA 1
ATOM 2258 C C . ARG A 1 298 ? -37.530 -14.523 42.321 1.00 70.44 298 ARG A C 1
ATOM 2260 O O . ARG A 1 298 ? -37.896 -14.865 41.195 1.00 70.44 298 ARG A O 1
ATOM 2267 N N . PRO A 1 299 ? -38.403 -14.104 43.257 1.00 58.16 299 PRO A N 1
ATOM 2268 C CA . PRO A 1 299 ? -39.843 -14.032 43.012 1.00 58.16 299 PRO A CA 1
ATOM 2269 C C . PRO A 1 299 ? -40.234 -12.953 41.988 1.00 58.16 299 PRO A C 1
ATOM 2271 O O . PRO A 1 299 ? -41.318 -13.017 41.415 1.00 58.16 299 PRO A O 1
ATOM 2274 N N . ASP A 1 300 ? -39.363 -11.971 41.756 1.00 61.59 300 ASP A N 1
ATOM 2275 C CA . ASP A 1 300 ? -39.542 -10.830 40.855 1.00 61.59 300 ASP A CA 1
ATOM 2276 C C . ASP A 1 300 ? -39.159 -11.120 39.391 1.00 61.59 300 ASP A C 1
ATOM 2278 O O . ASP A 1 300 ? -39.386 -10.281 38.521 1.00 61.59 300 ASP A O 1
ATOM 2282 N N . GLY A 1 301 ? -38.602 -12.299 39.086 1.00 66.06 301 GLY A N 1
ATOM 2283 C CA . GLY A 1 301 ? -38.234 -12.678 37.716 1.00 66.06 301 GLY A CA 1
ATOM 2284 C C . GLY A 1 301 ? -36.955 -12.013 37.181 1.00 66.06 301 GLY A C 1
ATOM 2285 O O . GLY A 1 301 ? -36.632 -12.176 36.000 1.00 66.06 301 GLY A O 1
ATOM 2286 N N . GLY A 1 302 ? -36.246 -11.245 38.018 1.00 78.75 302 GLY A N 1
ATOM 2287 C CA . GLY A 1 302 ? -35.142 -10.369 37.622 1.00 78.75 302 GLY A CA 1
ATOM 2288 C C . GLY A 1 302 ? -33.836 -11.081 37.250 1.00 78.75 302 GLY A C 1
ATOM 2289 O O . GLY A 1 302 ? -33.598 -12.241 37.599 1.00 78.75 302 GLY A O 1
ATOM 2290 N N . LEU A 1 303 ? -32.939 -10.380 36.552 1.00 85.56 303 LEU A N 1
ATOM 2291 C CA . LEU A 1 303 ? -31.606 -10.889 36.204 1.00 85.56 303 LEU A CA 1
ATOM 2292 C C . LEU A 1 303 ? -30.677 -10.901 37.422 1.00 85.56 303 LEU A C 1
ATOM 2294 O O . LEU A 1 303 ? -30.705 -10.005 38.263 1.00 85.56 303 LEU A O 1
ATOM 2298 N N . ARG A 1 304 ? -29.789 -11.894 37.497 1.00 87.56 304 ARG A N 1
ATOM 2299 C CA . ARG A 1 304 ? -28.715 -11.936 38.497 1.00 87.56 304 ARG A CA 1
ATOM 2300 C C . ARG A 1 304 ? -27.407 -11.604 37.816 1.00 87.56 304 ARG A C 1
ATOM 2302 O O . ARG A 1 304 ? -26.967 -12.365 36.961 1.00 87.56 304 ARG A O 1
ATOM 2309 N N . VAL A 1 305 ? -26.775 -10.508 38.214 1.00 88.44 305 VAL A N 1
ATOM 2310 C CA . VAL A 1 305 ? -25.505 -10.070 37.632 1.00 88.44 305 VAL A CA 1
ATOM 2311 C C . VAL A 1 305 ? -24.405 -10.180 38.680 1.00 88.44 305 VAL A C 1
ATOM 2313 O O . VAL A 1 305 ? -24.434 -9.529 39.726 1.00 88.44 305 VAL A O 1
ATOM 2316 N N . VAL A 1 306 ? -23.426 -11.031 38.396 1.00 89.62 306 VAL A N 1
ATOM 2317 C CA . VAL A 1 306 ? -22.202 -11.170 39.179 1.00 89.62 306 VAL A CA 1
ATOM 2318 C C . VAL A 1 306 ? -21.146 -10.271 38.551 1.00 89.62 306 VAL A C 1
ATOM 2320 O O . VAL A 1 306 ? -20.696 -10.526 37.438 1.00 89.62 306 VAL A O 1
ATOM 2323 N N . PHE A 1 307 ? -20.741 -9.225 39.260 1.00 89.12 307 PHE A N 1
ATOM 2324 C CA . PHE A 1 307 ? -19.622 -8.376 38.870 1.00 89.12 307 PHE A CA 1
ATOM 2325 C C . PHE A 1 307 ? -18.345 -8.916 39.506 1.00 89.12 307 PHE A C 1
ATOM 2327 O O . PHE A 1 307 ? -18.250 -9.002 40.730 1.00 89.12 307 PHE A O 1
ATOM 2334 N N . SER A 1 308 ? -17.359 -9.276 38.687 1.00 89.81 308 SER A N 1
ATOM 2335 C CA . SER A 1 308 ? -16.083 -9.824 39.154 1.00 89.81 308 SER A CA 1
ATOM 2336 C C . SER A 1 308 ? -14.904 -9.103 38.523 1.00 89.81 308 SER A C 1
ATOM 2338 O O . SER A 1 308 ? -14.950 -8.689 37.366 1.00 89.81 308 SER A O 1
ATOM 2340 N N . THR A 1 309 ? -13.792 -9.024 39.248 1.00 87.25 309 THR A N 1
ATOM 2341 C CA . THR A 1 309 ? -12.507 -8.738 38.602 1.00 87.25 309 THR A CA 1
ATOM 2342 C C . THR A 1 309 ? -11.912 -10.013 37.991 1.00 87.25 309 THR A C 1
ATOM 2344 O O . THR A 1 309 ? -12.183 -11.112 38.487 1.00 87.25 309 THR A O 1
ATOM 2347 N N . TYR A 1 310 ? -11.076 -9.905 36.947 1.00 86.12 310 TYR A N 1
ATOM 2348 C CA . TYR A 1 310 ? -10.376 -11.071 36.368 1.00 86.12 310 TYR A CA 1
ATOM 2349 C C . TYR A 1 310 ? -9.546 -11.833 37.415 1.00 86.12 310 TYR A C 1
ATOM 2351 O O . TYR A 1 310 ? -9.458 -13.057 37.387 1.00 86.12 310 TYR A O 1
ATOM 2359 N N . GLN A 1 311 ? -8.971 -11.118 38.384 1.00 83.00 311 GLN A N 1
ATOM 2360 C CA . GLN A 1 311 ? -8.156 -11.676 39.465 1.00 83.00 311 GLN A CA 1
ATOM 2361 C C . GLN A 1 311 ? -8.961 -12.531 40.453 1.00 83.00 311 GLN A C 1
ATOM 2363 O O . GLN A 1 311 ? -8.352 -13.287 41.204 1.00 83.00 311 GLN A O 1
ATOM 2368 N N . SER A 1 312 ? -10.291 -12.404 40.455 1.00 85.75 312 SER A N 1
ATOM 2369 C CA . SER A 1 312 ? -11.196 -13.082 41.394 1.00 85.75 312 SER A CA 1
ATOM 2370 C C . SER A 1 312 ? -12.000 -14.213 40.740 1.00 85.75 312 SER A C 1
ATOM 2372 O O . SER A 1 312 ? -12.876 -14.804 41.373 1.00 85.75 312 SER A O 1
ATOM 2374 N N . LEU A 1 313 ? -11.716 -14.532 39.469 1.00 87.69 313 LEU A N 1
ATOM 2375 C CA . LEU A 1 313 ? -12.416 -15.586 38.727 1.00 87.69 313 LEU A CA 1
ATOM 2376 C C . LEU A 1 313 ? -12.215 -16.983 39.329 1.00 87.69 313 LEU A C 1
ATOM 2378 O O . LEU A 1 313 ? -13.085 -17.836 39.180 1.00 87.69 313 LEU A O 1
ATOM 2382 N N . ASP A 1 314 ? -11.115 -17.228 40.044 1.00 85.75 314 ASP A N 1
ATOM 2383 C CA . ASP A 1 314 ? -10.887 -18.476 40.782 1.00 85.75 314 ASP A CA 1
ATOM 2384 C C . ASP A 1 314 ? -11.960 -18.713 41.861 1.00 85.75 314 ASP A C 1
ATOM 2386 O O . ASP A 1 314 ? -12.413 -19.844 42.051 1.00 85.75 314 ASP A O 1
ATOM 2390 N N . ARG A 1 315 ? -12.424 -17.644 42.521 1.00 87.56 315 ARG A N 1
ATOM 2391 C CA . ARG A 1 315 ? -13.514 -17.687 43.511 1.00 87.56 315 ARG A CA 1
ATOM 2392 C C . ARG A 1 315 ? -14.860 -17.964 42.864 1.00 87.56 315 ARG A C 1
ATOM 2394 O O . ARG A 1 315 ? -15.620 -18.777 43.381 1.00 87.56 315 ARG A O 1
ATOM 2401 N N . VAL A 1 316 ? -15.123 -17.348 41.712 1.00 87.69 316 VAL A N 1
ATOM 2402 C CA . VAL A 1 316 ? -16.336 -17.612 40.923 1.00 87.69 316 VAL A CA 1
ATOM 2403 C C . VAL A 1 316 ? -16.357 -19.067 40.440 1.00 87.69 316 VAL A C 1
ATOM 2405 O O . VAL A 1 316 ? -17.379 -19.739 40.566 1.00 87.69 316 VAL A O 1
ATOM 2408 N N . ALA A 1 317 ? -15.221 -19.591 39.971 1.00 86.94 317 ALA A N 1
ATOM 2409 C CA . ALA A 1 317 ? -15.088 -20.988 39.557 1.00 86.94 317 ALA A CA 1
ATOM 2410 C C . ALA A 1 317 ? -15.338 -21.966 40.722 1.00 86.94 317 ALA A C 1
ATOM 2412 O O . ALA A 1 317 ? -16.038 -22.969 40.556 1.00 86.94 317 ALA A O 1
ATOM 2413 N N . ALA A 1 318 ? -14.804 -21.669 41.914 1.00 85.75 318 ALA A N 1
ATOM 2414 C CA . ALA A 1 318 ? -15.064 -22.455 43.120 1.00 85.75 318 ALA A CA 1
ATOM 2415 C C . ALA A 1 318 ? -16.559 -22.447 43.491 1.00 85.75 318 ALA A C 1
ATOM 2417 O O . ALA A 1 318 ? -17.142 -23.512 43.693 1.00 85.75 318 ALA A O 1
ATOM 2418 N N . ALA A 1 319 ? -17.199 -21.275 43.464 1.00 85.94 319 ALA A N 1
ATOM 2419 C CA . ALA A 1 319 ? -18.622 -21.127 43.756 1.00 85.94 319 ALA A CA 1
ATOM 2420 C C . ALA A 1 319 ? -19.527 -21.840 42.734 1.00 85.94 319 ALA A C 1
ATOM 2422 O O . ALA A 1 319 ? -20.533 -22.436 43.114 1.00 85.94 319 ALA A O 1
ATOM 2423 N N . GLN A 1 320 ? -19.182 -21.850 41.439 1.00 88.06 320 GLN A N 1
ATOM 2424 C CA . GLN A 1 320 ? -19.909 -22.639 40.428 1.00 88.06 320 GLN A CA 1
ATOM 2425 C C . GLN A 1 320 ? -19.760 -24.148 40.644 1.00 88.06 320 GLN A C 1
ATOM 2427 O O . GLN A 1 320 ? -20.679 -24.918 40.353 1.00 88.06 320 GLN A O 1
ATOM 2432 N N . LYS A 1 321 ? -18.596 -24.594 41.133 1.00 85.56 321 LYS A N 1
ATOM 2433 C CA . LYS A 1 321 ? -18.361 -26.009 41.429 1.00 85.56 321 LYS A CA 1
ATOM 2434 C C . LYS A 1 321 ? -19.270 -26.508 42.548 1.00 85.56 321 LYS A C 1
ATOM 2436 O O . LYS A 1 321 ? -19.769 -27.622 42.439 1.00 85.56 321 LYS A O 1
ATOM 2441 N N . GLU A 1 322 ? -19.485 -25.684 43.566 1.00 82.06 322 GLU A N 1
ATOM 2442 C CA . GLU A 1 322 ? -20.341 -25.997 44.709 1.00 82.06 322 GLU A CA 1
ATOM 2443 C C . GLU A 1 322 ? -21.830 -25.785 44.413 1.00 82.06 322 GLU A C 1
ATOM 2445 O O . GLU A 1 322 ? -22.641 -26.671 44.668 1.00 82.06 322 GLU A O 1
ATOM 2450 N N . SER A 1 323 ? -22.193 -24.650 43.809 1.00 81.44 323 SER A N 1
ATOM 2451 C CA . SER A 1 323 ? -23.598 -24.326 43.531 1.00 81.44 323 SER A CA 1
ATOM 2452 C C . SER A 1 323 ? -24.211 -25.133 42.384 1.00 81.44 323 SER A C 1
ATOM 2454 O O . SER A 1 323 ? -25.434 -25.245 42.299 1.00 81.44 323 SER A O 1
ATOM 2456 N N . GLY A 1 324 ? -23.382 -25.634 41.461 1.00 80.56 324 GLY A N 1
ATOM 2457 C CA . GLY A 1 324 ? -23.820 -26.230 40.198 1.00 80.56 324 GLY A CA 1
ATOM 2458 C C . GLY A 1 324 ? -24.385 -25.226 39.183 1.00 80.56 324 GLY A C 1
ATOM 2459 O O . GLY A 1 324 ? -24.765 -25.637 38.087 1.00 80.56 324 GLY A O 1
ATOM 2460 N N . ALA A 1 325 ? -24.425 -23.930 39.512 1.00 80.75 325 ALA A N 1
ATOM 2461 C CA . ALA A 1 325 ? -25.017 -22.891 38.677 1.00 80.75 325 ALA A CA 1
ATOM 2462 C C . ALA A 1 325 ? -24.170 -22.597 37.426 1.00 80.75 325 ALA A C 1
ATOM 2464 O O . ALA A 1 325 ? -22.937 -22.554 37.474 1.00 80.75 325 ALA A O 1
ATOM 2465 N N . MET A 1 326 ? -24.837 -22.352 36.297 1.00 87.88 326 MET A N 1
ATOM 2466 C CA . MET A 1 326 ? -24.217 -21.990 35.020 1.00 87.88 326 MET A CA 1
ATOM 2467 C C . MET A 1 326 ? -24.610 -20.561 34.637 1.00 87.88 326 MET A C 1
ATOM 2469 O O . MET A 1 326 ? -25.754 -20.170 34.843 1.00 87.88 326 MET A O 1
ATOM 2473 N N . PHE A 1 327 ? -23.679 -19.800 34.057 1.00 92.50 327 PHE A N 1
ATOM 2474 C CA . PHE A 1 327 ? -23.985 -18.474 33.520 1.00 92.50 327 PHE A CA 1
ATOM 2475 C C . PHE A 1 327 ? -24.635 -18.585 32.137 1.00 92.50 327 PHE A C 1
ATOM 2477 O O . PHE A 1 327 ? -24.167 -19.330 31.273 1.00 92.50 327 PHE A O 1
ATOM 2484 N N . ASP A 1 328 ? -25.697 -17.824 31.899 1.00 93.25 328 ASP A N 1
ATOM 2485 C CA . ASP A 1 328 ? -26.317 -17.721 30.577 1.00 93.25 328 ASP A CA 1
ATOM 2486 C C . ASP A 1 328 ? -25.463 -16.861 29.642 1.00 93.25 328 ASP A C 1
ATOM 2488 O O . ASP A 1 328 ? -25.282 -17.206 28.474 1.00 93.25 328 ASP A O 1
ATOM 2492 N N . LEU A 1 329 ? -24.868 -15.794 30.182 1.00 94.38 329 LEU A N 1
ATOM 2493 C CA . LEU A 1 329 ? -23.979 -14.893 29.460 1.00 94.38 329 LEU A CA 1
ATOM 2494 C C . LEU A 1 329 ? -22.798 -14.476 30.342 1.00 94.38 329 LEU A C 1
ATOM 2496 O O . LEU A 1 329 ? -22.972 -14.047 31.482 1.00 94.38 329 LEU A O 1
ATOM 2500 N N . VAL A 1 330 ? -21.587 -14.577 29.802 1.00 95.94 330 VAL A N 1
ATOM 2501 C CA . VAL A 1 330 ? -20.381 -13.978 30.384 1.00 95.94 330 VAL A CA 1
ATOM 2502 C C . VAL A 1 330 ? -19.939 -12.834 29.485 1.00 95.94 330 VAL A C 1
ATOM 2504 O O . VAL A 1 330 ? -19.729 -13.029 28.289 1.00 95.94 330 VAL A O 1
ATOM 2507 N N . ILE A 1 331 ? -19.765 -11.655 30.065 1.00 95.81 331 ILE A N 1
ATOM 2508 C CA . ILE A 1 331 ? -19.316 -10.450 29.379 1.00 95.81 331 ILE A CA 1
ATOM 2509 C C . ILE A 1 331 ? -17.894 -10.143 29.845 1.00 95.81 331 ILE A C 1
ATOM 2511 O O . ILE A 1 331 ? -17.647 -9.928 31.032 1.00 95.81 331 ILE A O 1
ATOM 2515 N N . CYS A 1 332 ? -16.956 -10.159 28.904 1.00 94.50 332 CYS A N 1
ATOM 2516 C CA . CYS A 1 332 ? -15.540 -9.907 29.141 1.00 94.50 332 CYS A CA 1
ATOM 2517 C C . CYS A 1 332 ? -15.202 -8.498 28.655 1.00 94.50 332 CYS A C 1
ATOM 2519 O O . CYS A 1 332 ? -15.005 -8.290 27.455 1.00 94.50 332 CYS A O 1
ATOM 2521 N N . ASP A 1 333 ? -15.141 -7.540 29.577 1.00 91.00 333 ASP A N 1
ATOM 2522 C CA . ASP A 1 333 ? -14.723 -6.176 29.263 1.00 91.00 333 ASP A CA 1
ATOM 2523 C C . ASP A 1 333 ? -13.191 -6.083 29.203 1.00 91.00 333 ASP A C 1
ATOM 2525 O O . ASP A 1 333 ? -12.475 -6.857 29.852 1.00 91.00 333 ASP A O 1
ATOM 2529 N N . GLU A 1 334 ? -12.683 -5.149 28.402 1.00 86.38 334 GLU A N 1
ATOM 2530 C CA . GLU A 1 334 ? -11.258 -5.007 28.076 1.00 86.38 334 GLU A CA 1
ATOM 2531 C C . GLU A 1 334 ? -10.601 -6.342 27.663 1.00 86.38 334 GLU A C 1
ATOM 2533 O O . GLU A 1 334 ? -9.501 -6.698 28.105 1.00 86.38 334 GLU A O 1
ATOM 2538 N N . ALA A 1 335 ? -11.282 -7.091 26.785 1.00 89.19 335 ALA A N 1
ATOM 2539 C CA . ALA A 1 335 ? -10.912 -8.448 26.364 1.00 89.19 335 ALA A CA 1
ATOM 2540 C C . ALA A 1 335 ? -9.495 -8.556 25.771 1.00 89.19 335 ALA A C 1
ATOM 2542 O O . ALA A 1 335 ? -8.866 -9.610 25.815 1.00 89.19 335 ALA A O 1
ATOM 2543 N N . HIS A 1 336 ? -8.917 -7.455 25.291 1.00 82.19 336 HIS A N 1
ATOM 2544 C CA . HIS A 1 336 ? -7.531 -7.435 24.830 1.00 82.19 336 HIS A CA 1
ATOM 2545 C C . HIS A 1 336 ? -6.521 -7.811 25.937 1.00 82.19 336 HIS A C 1
ATOM 2547 O O . HIS A 1 336 ? -5.406 -8.240 25.629 1.00 82.19 336 HIS A O 1
ATOM 2553 N N . ARG A 1 337 ? -6.886 -7.689 27.225 1.00 79.50 337 ARG A N 1
ATOM 2554 C CA . ARG A 1 337 ? -6.059 -8.104 28.376 1.00 79.50 337 ARG A CA 1
ATOM 2555 C C . ARG A 1 337 ? -6.107 -9.604 28.653 1.00 79.50 337 ARG A C 1
ATOM 2557 O O . ARG A 1 337 ? -5.261 -10.089 29.401 1.00 79.50 337 ARG A O 1
ATOM 2564 N N . THR A 1 338 ? -7.048 -10.333 28.052 1.00 82.75 338 THR A N 1
ATOM 2565 C CA . THR A 1 338 ? -7.129 -11.799 28.152 1.00 82.75 338 THR A CA 1
ATOM 2566 C C . THR A 1 338 ? -6.238 -12.499 27.121 1.00 82.75 338 THR A C 1
ATOM 2568 O O . THR A 1 338 ? -6.087 -13.716 27.138 1.00 82.75 338 THR A O 1
ATOM 2571 N N . THR A 1 339 ? -5.575 -11.723 26.257 1.00 72.81 339 THR A N 1
ATOM 2572 C CA . THR A 1 339 ? -4.512 -12.197 25.363 1.00 72.81 339 THR A CA 1
ATOM 2573 C C . THR A 1 339 ? -3.179 -12.328 26.103 1.00 72.81 339 THR A C 1
ATOM 2575 O O . THR A 1 339 ? -2.894 -11.592 27.051 1.00 72.81 339 THR A O 1
ATOM 2578 N N . GLY A 1 340 ? -2.313 -13.246 25.674 1.00 63.75 340 GLY A N 1
ATOM 2579 C CA . GLY A 1 340 ? -1.034 -13.447 26.348 1.00 63.75 340 GLY A CA 1
ATOM 2580 C C . GLY A 1 340 ? -0.402 -14.804 26.097 1.00 63.75 340 GLY A C 1
ATOM 2581 O O . GLY A 1 340 ? -0.881 -15.587 25.287 1.00 63.75 340 GLY A O 1
ATOM 2582 N N . VAL A 1 341 ? 0.713 -15.030 26.788 1.00 53.88 341 VAL A N 1
ATOM 2583 C CA . VAL A 1 341 ? 1.673 -16.112 26.564 1.00 53.88 341 VAL A CA 1
ATOM 2584 C C . VAL A 1 341 ? 1.739 -16.960 27.845 1.00 53.88 341 VAL A C 1
ATOM 2586 O O . VAL A 1 341 ? 2.293 -16.496 28.841 1.00 53.88 341 VAL A O 1
ATOM 2589 N N . GLU A 1 342 ? 1.161 -18.164 27.860 1.00 49.31 342 GLU A N 1
ATOM 2590 C CA . GLU A 1 342 ? 1.206 -19.078 29.014 1.00 49.31 342 GLU A CA 1
ATOM 2591 C C . GLU A 1 342 ? 2.463 -19.953 28.974 1.00 49.31 342 GLU A C 1
ATOM 2593 O O . GLU A 1 342 ? 2.602 -20.829 28.124 1.00 49.31 342 GLU A O 1
ATOM 2598 N N . THR A 1 343 ? 3.393 -19.751 29.909 1.00 39.28 343 THR A N 1
ATOM 2599 C CA . THR A 1 343 ? 4.480 -20.711 30.157 1.00 39.28 343 THR A CA 1
ATOM 2600 C C . THR A 1 343 ? 3.997 -21.819 31.084 1.00 39.28 343 THR A C 1
ATOM 2602 O O . THR A 1 343 ? 3.567 -21.511 32.193 1.00 39.28 343 THR A O 1
ATOM 2605 N N . ALA A 1 344 ? 4.185 -23.086 30.705 1.00 41.94 344 ALA A N 1
ATOM 2606 C CA . ALA A 1 344 ? 3.775 -24.273 31.473 1.00 41.94 344 ALA A CA 1
ATOM 2607 C C . ALA A 1 344 ? 4.338 -24.392 32.917 1.00 41.94 344 ALA A C 1
ATOM 2609 O O . ALA A 1 344 ? 4.042 -25.357 33.614 1.00 41.94 344 ALA A O 1
ATOM 2610 N N . ALA A 1 345 ? 5.155 -23.439 33.386 1.00 38.66 345 ALA A N 1
ATOM 2611 C CA . ALA A 1 345 ? 5.928 -23.532 34.626 1.00 38.66 345 ALA A CA 1
ATOM 2612 C C . ALA A 1 345 ? 5.529 -22.555 35.758 1.00 38.66 345 ALA A C 1
ATOM 2614 O O . ALA A 1 345 ? 6.158 -22.604 36.815 1.00 38.66 345 ALA A O 1
ATOM 2615 N N . LYS A 1 346 ? 4.529 -21.669 35.601 1.00 39.44 346 LYS A N 1
ATOM 2616 C CA . LYS A 1 346 ? 4.036 -20.788 36.688 1.00 39.44 346 LYS A CA 1
ATOM 2617 C C . LYS A 1 346 ? 2.539 -20.503 36.551 1.00 39.44 346 LYS A C 1
ATOM 2619 O O . LYS A 1 346 ? 2.075 -20.341 35.432 1.00 39.44 346 LYS A O 1
ATOM 2624 N N . ASP A 1 347 ? 1.858 -20.447 37.701 1.00 48.47 347 ASP A N 1
ATOM 2625 C CA . ASP A 1 347 ? 0.444 -20.114 37.953 1.00 48.47 347 ASP A CA 1
ATOM 2626 C C . ASP A 1 347 ? -0.333 -19.546 36.751 1.00 48.47 347 ASP A C 1
ATOM 2628 O O . ASP A 1 347 ? 0.028 -18.499 36.212 1.00 48.47 347 ASP A O 1
ATOM 2632 N N . VAL A 1 348 ? -1.428 -20.225 36.375 1.00 55.16 348 VAL A N 1
ATOM 2633 C CA . VAL A 1 348 ? -2.372 -19.800 35.323 1.00 55.16 348 VAL A CA 1
ATOM 2634 C C . VAL A 1 348 ? -2.699 -18.317 35.499 1.00 55.16 348 VAL A C 1
ATOM 2636 O O . VAL A 1 348 ? -3.111 -17.895 36.583 1.00 55.16 348 VAL A O 1
ATOM 2639 N N . SER A 1 349 ? -2.511 -17.523 34.441 1.00 66.00 349 SER A N 1
ATOM 2640 C CA . SER A 1 349 ? -2.841 -16.099 34.476 1.00 66.00 349 SER A CA 1
ATOM 2641 C C . SER A 1 349 ? -4.333 -15.939 34.788 1.00 66.00 349 SER A C 1
ATOM 2643 O O . SER A 1 349 ? -5.160 -16.517 34.082 1.00 66.00 349 SER A O 1
ATOM 2645 N N . PRO A 1 350 ? -4.729 -15.134 35.789 1.00 70.06 350 PRO A N 1
ATOM 2646 C CA . PRO A 1 350 ? -6.145 -14.947 36.100 1.00 70.06 350 PRO A CA 1
ATOM 2647 C C . PRO A 1 350 ? -6.978 -14.444 34.910 1.00 70.06 350 PRO A C 1
ATOM 2649 O O . PRO A 1 350 ? -8.172 -14.708 34.822 1.00 70.06 350 PRO A O 1
ATOM 2652 N N . PHE A 1 351 ? -6.331 -13.769 33.956 1.00 77.69 351 PHE A N 1
ATOM 2653 C CA . PHE A 1 351 ? -6.955 -13.232 32.750 1.00 77.69 351 PHE A CA 1
ATOM 2654 C C . PHE A 1 351 ? -7.294 -14.294 31.691 1.00 77.69 351 PHE A C 1
ATOM 2656 O O . PHE A 1 351 ? -8.191 -14.055 30.890 1.00 77.69 351 PHE A O 1
ATOM 2663 N N . THR A 1 352 ? -6.632 -15.458 31.677 1.00 82.69 352 THR A N 1
ATOM 2664 C CA . THR A 1 352 ? -6.896 -16.524 30.687 1.00 82.69 352 THR A CA 1
ATOM 2665 C C . THR A 1 352 ? -7.954 -17.524 31.162 1.00 82.69 352 THR A C 1
ATOM 2667 O O . THR A 1 352 ? -8.577 -18.198 30.341 1.00 82.69 352 THR A O 1
ATOM 2670 N N . LEU A 1 353 ? -8.239 -17.570 32.472 1.00 83.19 353 LEU A N 1
ATOM 2671 C CA . LEU A 1 353 ? -9.240 -18.461 33.083 1.00 83.19 353 LEU A CA 1
ATOM 2672 C C . LEU A 1 353 ? -10.638 -18.330 32.467 1.00 83.19 353 LEU A C 1
ATOM 2674 O O . LEU A 1 353 ? -11.388 -19.302 32.441 1.00 83.19 353 LEU A O 1
ATOM 2678 N N . VAL A 1 354 ? -10.986 -17.148 31.955 1.00 87.25 354 VAL A N 1
ATOM 2679 C CA . VAL A 1 354 ? -12.304 -16.870 31.370 1.00 87.25 354 VAL A CA 1
ATOM 2680 C C . VAL A 1 354 ? -12.574 -17.656 30.077 1.00 87.25 354 VAL A C 1
ATOM 2682 O O . VAL A 1 354 ? -13.732 -17.894 29.718 1.00 87.25 354 VAL A O 1
ATOM 2685 N N . HIS A 1 355 ? -11.518 -18.084 29.373 1.00 88.00 355 HIS A N 1
ATOM 2686 C CA . HIS A 1 355 ? -11.638 -18.847 28.129 1.00 88.00 355 HIS A CA 1
ATOM 2687 C C . HIS A 1 355 ? -12.022 -20.312 28.374 1.00 88.00 355 HIS A C 1
ATOM 2689 O O . HIS A 1 355 ? -12.648 -20.929 27.510 1.00 88.00 355 HIS A O 1
ATOM 2695 N N . ASP A 1 356 ? -11.698 -20.855 29.548 1.00 84.44 356 ASP A N 1
ATOM 2696 C CA . ASP A 1 356 ? -11.862 -22.268 29.881 1.00 84.44 356 ASP A CA 1
ATOM 2697 C C . ASP A 1 356 ? -13.301 -22.587 30.326 1.00 84.44 356 ASP A C 1
ATOM 2699 O O . ASP A 1 356 ? -13.745 -22.228 31.420 1.00 84.44 356 ASP A O 1
ATOM 2703 N N . ASN A 1 357 ? -14.021 -23.317 29.468 1.00 83.25 357 ASN A N 1
ATOM 2704 C CA . ASN A 1 357 ? -15.394 -23.771 29.706 1.00 83.25 357 ASN A CA 1
ATOM 2705 C C . ASN A 1 357 ? -15.541 -24.723 30.903 1.00 83.25 357 ASN A C 1
ATOM 2707 O O . ASN A 1 357 ? -16.636 -24.826 31.457 1.00 83.25 357 ASN A O 1
ATOM 2711 N N . GLN A 1 358 ? -14.481 -25.436 31.293 1.00 81.38 358 GLN A N 1
ATOM 2712 C CA . GLN A 1 358 ? -14.535 -26.363 32.425 1.00 81.38 358 GLN A CA 1
ATOM 2713 C C . GLN A 1 358 ? -14.429 -25.627 33.762 1.00 81.38 358 GLN A C 1
ATOM 2715 O O . GLN A 1 358 ? -15.021 -26.064 34.752 1.00 81.38 358 GLN A O 1
ATOM 2720 N N . LYS A 1 359 ? -13.694 -24.508 33.791 1.00 84.31 359 LYS A N 1
ATOM 2721 C CA . LYS A 1 359 ? -13.489 -23.703 35.003 1.00 84.31 359 LYS A CA 1
ATOM 2722 C C . LYS A 1 359 ? -14.599 -22.684 35.215 1.00 84.31 359 LYS A C 1
ATOM 2724 O O . LYS A 1 359 ? -15.159 -22.636 36.305 1.00 84.31 359 LYS A O 1
ATOM 2729 N N . ILE A 1 360 ? -14.932 -21.910 34.182 1.00 89.44 360 ILE A N 1
ATOM 2730 C CA . ILE A 1 360 ? -16.050 -20.962 34.200 1.00 89.44 360 ILE A CA 1
ATOM 2731 C C . ILE A 1 360 ? -17.113 -21.493 33.246 1.00 89.44 360 ILE A C 1
ATOM 2733 O O . ILE A 1 360 ? -16.954 -21.415 32.029 1.00 89.44 360 ILE A O 1
ATOM 2737 N N . ARG A 1 361 ? -18.195 -22.059 33.785 1.00 89.94 361 ARG A N 1
ATOM 2738 C CA . ARG A 1 361 ? -19.255 -22.675 32.974 1.00 89.94 361 ARG A CA 1
ATOM 2739 C C . ARG A 1 361 ? -20.232 -21.608 32.500 1.00 89.94 361 ARG A C 1
ATOM 2741 O O . ARG A 1 361 ? -20.889 -20.969 33.327 1.00 89.94 361 ARG A O 1
ATOM 2748 N N . ALA A 1 362 ? -20.356 -21.452 31.185 1.00 92.00 362 ALA A N 1
ATOM 2749 C CA . ALA A 1 362 ? -21.256 -20.484 30.572 1.00 92.00 362 ALA A CA 1
ATOM 2750 C C . ALA A 1 362 ? -21.813 -20.973 29.232 1.00 92.00 362 ALA A C 1
ATOM 2752 O O . ALA A 1 362 ? -21.099 -21.649 28.490 1.00 92.00 362 ALA A O 1
ATOM 2753 N N . ARG A 1 363 ? -23.057 -20.590 28.911 1.00 91.25 363 ARG A N 1
ATOM 2754 C CA . ARG A 1 363 ? -23.680 -20.861 27.602 1.00 91.25 363 ARG A CA 1
ATOM 2755 C C . ARG A 1 363 ? -23.099 -19.977 26.503 1.00 91.25 363 ARG A C 1
ATOM 2757 O O . ARG A 1 363 ? -22.807 -20.475 25.421 1.00 91.25 363 ARG A O 1
ATOM 2764 N N . ARG A 1 364 ? -22.940 -18.681 26.787 1.00 94.19 364 ARG A N 1
ATOM 2765 C CA . ARG A 1 364 ? -22.487 -17.663 25.830 1.00 94.19 364 ARG A CA 1
ATOM 2766 C C . ARG A 1 364 ? -21.390 -16.786 26.430 1.00 94.19 364 ARG A C 1
ATOM 2768 O O . ARG A 1 364 ? -21.413 -16.501 27.629 1.00 94.19 364 ARG A O 1
ATOM 2775 N N . ARG A 1 365 ? -20.437 -16.350 25.602 1.00 95.38 365 ARG A N 1
ATOM 2776 C CA . ARG A 1 365 ? -19.382 -15.385 25.962 1.00 95.38 365 ARG A CA 1
ATOM 2777 C C . ARG A 1 365 ? -19.318 -14.247 24.958 1.00 95.38 365 ARG A C 1
ATOM 2779 O O . ARG A 1 365 ? -19.134 -14.500 23.772 1.00 95.38 365 ARG A O 1
ATOM 2786 N N . LEU A 1 366 ? -19.403 -13.021 25.454 1.00 96.12 366 LEU A N 1
ATOM 2787 C CA . LEU A 1 366 ? -19.183 -11.810 24.676 1.00 96.12 366 LEU A CA 1
ATOM 2788 C C . LEU A 1 366 ? -17.845 -11.185 25.072 1.00 96.12 366 LEU A C 1
ATOM 2790 O O . LEU A 1 366 ? -17.624 -10.883 26.246 1.00 96.12 366 LEU A O 1
ATOM 2794 N N . TYR A 1 367 ? -16.965 -10.978 24.097 1.00 95.62 367 TYR A N 1
ATOM 2795 C CA . TYR A 1 367 ? -15.682 -10.304 24.275 1.00 95.62 367 TYR A CA 1
ATOM 2796 C C . TYR A 1 367 ? -15.764 -8.877 23.739 1.00 95.62 367 TYR A C 1
ATOM 2798 O O . TYR A 1 367 ? -16.032 -8.674 22.559 1.00 95.62 367 TYR A O 1
ATOM 2806 N N . MET A 1 368 ? -15.525 -7.885 24.595 1.00 94.44 368 MET A N 1
ATOM 2807 C CA . MET A 1 368 ? -15.650 -6.474 24.231 1.00 94.44 368 MET A CA 1
ATOM 2808 C C . MET A 1 368 ? -14.311 -5.762 24.388 1.00 94.44 368 MET A C 1
ATOM 2810 O O . MET A 1 368 ? -13.625 -5.909 25.401 1.00 94.44 368 MET A O 1
ATOM 2814 N N . THR A 1 369 ? -13.916 -4.981 23.385 1.00 89.06 369 THR A N 1
ATOM 2815 C CA . THR A 1 369 ? -12.721 -4.129 23.461 1.00 89.06 369 THR A CA 1
ATOM 2816 C C . THR A 1 369 ? -12.781 -3.019 22.413 1.00 89.06 369 THR A C 1
ATOM 2818 O O . THR A 1 369 ? -13.487 -3.139 21.418 1.00 89.06 369 THR A O 1
ATOM 2821 N N . ALA A 1 370 ? -12.026 -1.940 22.621 1.00 82.56 370 ALA A N 1
ATOM 2822 C CA . ALA A 1 370 ? -11.723 -0.976 21.556 1.00 82.56 370 ALA A CA 1
ATOM 2823 C C . ALA A 1 370 ? -10.476 -1.359 20.750 1.00 82.56 370 ALA A C 1
ATOM 2825 O O . ALA A 1 370 ? -10.317 -0.948 19.609 1.00 82.56 370 ALA A O 1
ATOM 2826 N N . THR A 1 371 ? -9.555 -2.102 21.365 1.00 77.00 371 THR A N 1
ATOM 2827 C CA . THR A 1 371 ? -8.198 -2.313 20.849 1.00 77.00 371 THR A CA 1
ATOM 2828 C C . THR A 1 371 ? -7.890 -3.804 20.781 1.00 77.00 371 THR A C 1
ATOM 2830 O O . THR A 1 371 ? -7.254 -4.348 21.687 1.00 77.00 371 THR A O 1
ATOM 2833 N N . PRO A 1 372 ? -8.383 -4.522 19.756 1.00 79.38 372 PRO A N 1
ATOM 2834 C CA . PRO A 1 372 ? -8.131 -5.950 19.643 1.00 79.38 372 PRO A CA 1
ATOM 2835 C C . PRO A 1 372 ? -6.627 -6.221 19.533 1.00 79.38 372 PRO A C 1
ATOM 2837 O O . PRO A 1 372 ? -5.902 -5.552 18.797 1.00 79.38 372 PRO A O 1
ATOM 2840 N N . ARG A 1 373 ? -6.132 -7.207 20.289 1.00 70.62 373 ARG A N 1
ATOM 2841 C CA . ARG A 1 373 ? -4.704 -7.550 20.303 1.00 70.62 373 ARG A CA 1
ATOM 2842 C C . ARG A 1 373 ? -4.446 -8.809 19.483 1.00 70.62 373 ARG A C 1
ATOM 2844 O O . ARG A 1 373 ? -4.856 -9.906 19.864 1.00 70.62 373 ARG A O 1
ATOM 2851 N N . VAL A 1 374 ? -3.735 -8.632 18.369 1.00 60.91 374 VAL A N 1
ATOM 2852 C CA . VAL A 1 374 ? -3.417 -9.689 17.400 1.00 60.91 374 VAL A CA 1
ATOM 2853 C C . VAL A 1 374 ? -1.908 -9.941 17.353 1.00 60.91 374 VAL A C 1
ATOM 2855 O O . VAL A 1 374 ? -1.111 -9.008 17.268 1.00 60.91 374 VAL A O 1
ATOM 2858 N N . TYR A 1 375 ? -1.506 -11.211 17.414 1.00 60.19 375 TYR A N 1
ATOM 2859 C CA . TYR A 1 375 ? -0.109 -11.641 17.284 1.00 60.19 375 TYR A CA 1
ATOM 2860 C C . TYR A 1 375 ? 0.166 -12.227 15.894 1.00 60.19 375 TYR A C 1
ATOM 2862 O O . TYR A 1 375 ? -0.664 -12.955 15.353 1.00 60.19 375 TYR A O 1
ATOM 2870 N N . THR A 1 376 ? 1.354 -11.962 15.340 1.00 52.88 376 THR A N 1
ATOM 2871 C CA . THR A 1 376 ? 1.781 -12.494 14.034 1.00 52.88 376 THR A CA 1
ATOM 2872 C C . THR A 1 376 ? 2.025 -14.004 14.071 1.00 52.88 376 THR A C 1
ATOM 2874 O O . THR A 1 376 ? 2.434 -14.557 15.096 1.00 52.88 376 THR A O 1
ATOM 2877 N N . ASP A 1 377 ? 1.861 -14.681 12.932 1.00 50.38 377 ASP A N 1
ATOM 2878 C CA . ASP A 1 377 ? 2.038 -16.138 12.844 1.00 50.38 377 ASP A CA 1
ATOM 2879 C C . ASP A 1 377 ? 3.461 -16.594 13.182 1.00 50.38 377 ASP A C 1
ATOM 2881 O O . ASP A 1 377 ? 3.651 -17.642 13.799 1.00 50.38 377 ASP A O 1
ATOM 2885 N N . GLN A 1 378 ? 4.472 -15.769 12.892 1.00 47.41 378 GLN A N 1
ATOM 2886 C CA . GLN A 1 378 ? 5.852 -16.025 13.317 1.00 47.41 378 GLN A CA 1
ATOM 2887 C C . GLN A 1 378 ? 6.007 -15.991 14.846 1.00 47.41 378 GLN A C 1
ATOM 2889 O O . GLN A 1 378 ? 6.718 -16.823 15.418 1.00 47.41 378 GLN A O 1
ATOM 2894 N N . ALA A 1 379 ? 5.332 -15.058 15.531 1.00 49.75 379 ALA A N 1
ATOM 2895 C CA . ALA A 1 379 ? 5.330 -14.993 16.991 1.00 49.75 379 ALA A CA 1
ATOM 2896 C C . ALA A 1 379 ? 4.583 -16.190 17.605 1.00 49.75 379 ALA A C 1
ATOM 2898 O O . ALA A 1 379 ? 5.071 -16.774 18.575 1.00 49.75 379 ALA A O 1
ATOM 2899 N N . LYS A 1 380 ? 3.466 -16.615 16.993 1.00 55.84 380 LYS A N 1
ATOM 2900 C CA . LYS A 1 380 ? 2.716 -17.822 17.383 1.00 55.84 380 LYS A CA 1
ATOM 2901 C C . LYS A 1 380 ? 3.550 -19.099 17.193 1.00 55.84 380 LYS A C 1
ATOM 2903 O O . LYS A 1 380 ? 3.629 -19.915 18.108 1.00 55.84 380 LYS A O 1
ATOM 2908 N N . GLN A 1 381 ? 4.241 -19.262 16.061 1.00 53.81 381 GLN A N 1
ATOM 2909 C CA . GLN A 1 381 ? 5.103 -20.426 15.791 1.00 53.81 381 GLN A CA 1
ATOM 2910 C C . GLN A 1 381 ? 6.301 -20.512 16.747 1.00 53.81 381 GLN A C 1
ATOM 2912 O O . GLN A 1 381 ? 6.619 -21.593 17.243 1.00 53.81 381 GLN A O 1
ATOM 2917 N N . LYS A 1 382 ? 6.945 -19.379 17.057 1.00 54.16 382 LYS A N 1
ATOM 2918 C CA . LYS A 1 382 ? 8.081 -19.320 17.995 1.00 54.16 382 LYS A CA 1
ATOM 2919 C C . LYS A 1 382 ? 7.679 -19.600 19.449 1.00 54.16 382 LYS A C 1
ATOM 2921 O O . LYS A 1 382 ? 8.526 -19.988 20.252 1.00 54.16 382 LYS A O 1
ATOM 2926 N N . ALA A 1 383 ? 6.414 -19.377 19.795 1.00 50.22 383 ALA A N 1
ATOM 2927 C CA . ALA A 1 383 ? 5.859 -19.740 21.093 1.00 50.22 383 ALA A CA 1
ATOM 2928 C C . ALA A 1 383 ? 5.426 -21.216 21.135 1.00 50.22 383 ALA A C 1
ATOM 2930 O O . ALA A 1 383 ? 5.767 -21.912 22.088 1.00 50.22 383 ALA A O 1
ATOM 2931 N N . ARG A 1 384 ? 4.802 -21.733 20.062 1.00 54.84 384 ARG A N 1
ATOM 2932 C CA . ARG A 1 384 ? 4.486 -23.168 19.914 1.00 54.84 384 ARG A CA 1
ATOM 2933 C C . ARG A 1 384 ? 5.736 -24.049 19.978 1.00 54.84 384 ARG A C 1
ATOM 2935 O O . ARG A 1 384 ? 5.704 -25.091 20.617 1.00 54.84 384 ARG A O 1
ATOM 2942 N N . SER A 1 385 ? 6.864 -23.612 19.409 1.00 49.19 385 SER A N 1
ATOM 2943 C CA . SER A 1 385 ? 8.140 -24.344 19.511 1.00 49.19 385 SER A CA 1
ATOM 2944 C C . SER A 1 385 ? 8.737 -24.386 20.924 1.00 49.19 385 SER A C 1
ATOM 2946 O O . SER A 1 385 ? 9.675 -25.142 21.167 1.00 49.19 385 SER A O 1
ATOM 2948 N N . LYS A 1 386 ? 8.203 -23.585 21.854 1.00 46.69 386 LYS A N 1
ATOM 2949 C CA . LYS A 1 386 ? 8.571 -23.568 23.275 1.00 46.69 386 LYS A CA 1
ATOM 2950 C C . LYS A 1 386 ? 7.484 -24.149 24.188 1.00 46.69 386 LYS A C 1
ATOM 2952 O O . LYS A 1 386 ? 7.637 -24.046 25.400 1.00 46.69 386 LYS A O 1
ATOM 2957 N N . ASP A 1 387 ? 6.431 -24.739 23.616 1.00 41.41 387 ASP A N 1
ATOM 2958 C CA . ASP A 1 387 ? 5.267 -25.284 24.332 1.00 41.41 387 ASP A CA 1
ATOM 2959 C C . ASP A 1 387 ? 4.545 -24.232 25.198 1.00 41.41 387 ASP A C 1
ATOM 2961 O O . ASP A 1 387 ? 4.210 -24.426 26.365 1.00 41.41 387 ASP A O 1
ATOM 2965 N N . ILE A 1 388 ? 4.383 -23.042 24.615 1.00 50.84 388 ILE A N 1
ATOM 2966 C CA . ILE A 1 388 ? 3.795 -21.868 25.250 1.00 50.84 388 ILE A CA 1
ATOM 2967 C C . ILE A 1 388 ? 2.502 -21.508 24.506 1.00 50.84 388 ILE A C 1
ATOM 2969 O O . ILE A 1 388 ? 2.550 -21.191 23.312 1.00 50.84 388 ILE A O 1
ATOM 2973 N N . ALA A 1 389 ? 1.354 -21.529 25.191 1.00 49.84 389 ALA A N 1
ATOM 2974 C CA . ALA A 1 389 ? 0.073 -21.162 24.582 1.00 49.84 389 ALA A CA 1
ATOM 2975 C C . ALA A 1 389 ? -0.000 -19.641 24.372 1.00 49.84 389 ALA A C 1
ATOM 2977 O O . ALA A 1 389 ? 0.317 -18.873 25.279 1.00 49.84 389 ALA A O 1
ATOM 2978 N N . VAL A 1 390 ? -0.389 -19.197 23.171 1.00 61.78 390 VAL A N 1
ATOM 2979 C CA . VAL A 1 390 ? -0.542 -17.772 22.838 1.00 61.78 390 VAL A CA 1
ATOM 2980 C C . VAL A 1 390 ? -1.979 -17.501 22.437 1.00 61.78 390 VAL A C 1
ATOM 2982 O O . VAL A 1 390 ? -2.424 -17.991 21.403 1.00 61.78 390 VAL A O 1
ATOM 2985 N N . PHE A 1 391 ? -2.673 -16.684 23.223 1.00 68.00 391 PHE A N 1
ATOM 2986 C CA . PHE A 1 391 ? -4.037 -16.250 22.934 1.00 68.00 391 PHE A CA 1
ATOM 2987 C C . PHE A 1 391 ? -4.014 -14.936 22.149 1.00 68.00 391 PHE A C 1
ATOM 2989 O O . PHE A 1 391 ? -3.378 -13.969 22.572 1.00 68.00 391 PHE A O 1
ATOM 2996 N N . SER A 1 392 ? -4.698 -14.909 21.005 1.00 78.56 392 SER A N 1
ATOM 2997 C CA . SER A 1 392 ? -4.775 -13.783 20.067 1.00 78.56 392 SER A CA 1
ATOM 2998 C C . SER A 1 392 ? -6.233 -13.588 19.661 1.00 78.56 392 SER A C 1
ATOM 3000 O O . SER A 1 392 ? -6.914 -14.577 19.427 1.00 78.56 392 SER A O 1
ATOM 3002 N N . MET A 1 393 ? -6.718 -12.350 19.549 1.00 79.44 393 MET A N 1
ATOM 3003 C CA . MET A 1 393 ? -8.153 -12.100 19.299 1.00 79.44 393 MET A CA 1
ATOM 3004 C C . MET A 1 393 ? -8.633 -12.476 17.888 1.00 79.44 393 MET A C 1
ATOM 3006 O O . MET A 1 393 ? -9.830 -12.509 17.641 1.00 79.44 393 MET A O 1
ATOM 3010 N N . ASN A 1 394 ? -7.716 -12.807 16.974 1.00 79.50 394 ASN A N 1
ATOM 3011 C CA . ASN A 1 394 ? -8.046 -13.394 15.670 1.00 79.50 394 ASN A CA 1
ATOM 3012 C C . ASN A 1 394 ? -8.198 -14.927 15.702 1.00 79.50 394 ASN A C 1
ATOM 3014 O O . ASN A 1 394 ? -8.185 -15.558 14.652 1.00 79.50 394 ASN A O 1
ATOM 3018 N N . ASP A 1 395 ? -8.239 -15.530 16.890 1.00 81.44 395 ASP A N 1
ATOM 3019 C CA . ASP A 1 395 ? -8.491 -16.956 17.086 1.00 81.44 395 ASP A CA 1
ATOM 3020 C C . ASP A 1 395 ? -9.984 -17.178 17.369 1.00 81.44 395 ASP A C 1
ATOM 3022 O O . ASP A 1 395 ? -10.461 -16.957 18.490 1.00 81.44 395 ASP A O 1
ATOM 3026 N N . GLU A 1 396 ? -10.724 -17.575 16.334 1.00 84.25 396 GLU A N 1
ATOM 3027 C CA . GLU A 1 396 ? -12.176 -17.778 16.395 1.00 84.25 396 GLU A CA 1
ATOM 3028 C C . GLU A 1 396 ? -12.574 -18.909 17.356 1.00 84.25 396 GLU A C 1
ATOM 3030 O O . GLU A 1 396 ? -13.632 -18.828 17.981 1.00 84.25 396 GLU A O 1
ATOM 3035 N N . ASP A 1 397 ? -11.709 -19.901 17.593 1.00 84.19 397 ASP A N 1
ATOM 3036 C CA . ASP A 1 397 ? -12.000 -20.989 18.537 1.00 84.19 397 ASP A CA 1
ATOM 3037 C C . ASP A 1 397 ? -12.065 -20.476 19.990 1.00 84.19 397 ASP A C 1
ATOM 3039 O O . ASP A 1 397 ? -12.818 -20.987 20.830 1.00 84.19 397 ASP A O 1
ATOM 3043 N N . VAL A 1 398 ? -11.280 -19.439 20.305 1.00 85.50 398 VAL A N 1
ATOM 3044 C CA . VAL A 1 398 ? -11.165 -18.877 21.660 1.00 85.50 398 VAL A CA 1
ATOM 3045 C C . VAL A 1 398 ? -12.083 -17.674 21.865 1.00 85.50 398 VAL A C 1
ATOM 3047 O O . VAL A 1 398 ? -12.716 -17.566 22.925 1.00 85.50 398 VAL A O 1
ATOM 3050 N N . PHE A 1 399 ? -12.146 -16.769 20.888 1.00 88.38 399 PHE A N 1
ATOM 3051 C CA . PHE A 1 399 ? -12.854 -15.490 21.001 1.00 88.38 399 PHE A CA 1
ATOM 3052 C C . PHE A 1 399 ? -14.169 -15.440 20.207 1.00 88.38 399 PHE A C 1
ATOM 3054 O O . PHE A 1 399 ? -15.012 -14.597 20.510 1.00 88.38 399 PHE A O 1
ATOM 3061 N N . GLY A 1 400 ? -14.398 -16.370 19.278 1.00 88.94 400 GLY A N 1
ATOM 3062 C CA . GLY A 1 400 ? -15.536 -16.337 18.358 1.00 88.94 400 GLY A CA 1
ATOM 3063 C C . GLY A 1 400 ? -15.358 -15.328 17.223 1.00 88.94 400 GLY A C 1
ATOM 3064 O O . GLY A 1 400 ? -14.374 -14.586 17.174 1.00 88.94 400 GLY A O 1
ATOM 3065 N N . GLU A 1 401 ? -16.330 -15.298 16.317 1.00 90.00 401 GLU A N 1
ATOM 3066 C CA . GLU A 1 401 ? -16.391 -14.321 15.229 1.00 90.00 401 GLU A CA 1
ATOM 3067 C C . GLU A 1 401 ? -16.679 -12.900 15.747 1.00 90.00 401 GLU A C 1
ATOM 3069 O O . GLU A 1 401 ? -17.171 -12.698 16.864 1.00 90.00 401 GLU A O 1
ATOM 3074 N N . VAL A 1 402 ? -16.362 -11.891 14.939 1.00 91.69 402 VAL A N 1
ATOM 3075 C CA . VAL A 1 402 ? -16.708 -10.497 15.239 1.00 91.69 402 VAL A CA 1
ATOM 3076 C C . VAL A 1 402 ? -18.151 -10.257 14.803 1.00 91.69 402 VAL A C 1
ATOM 3078 O O . VAL A 1 402 ? -18.421 -10.166 13.611 1.00 91.69 402 VAL A O 1
ATOM 3081 N N . PHE A 1 403 ? -19.077 -10.149 15.762 1.00 92.38 403 PHE A N 1
ATOM 3082 C CA . PHE A 1 403 ? -20.489 -9.880 15.466 1.00 92.38 403 PHE A CA 1
ATOM 3083 C C . PHE A 1 403 ? -20.713 -8.440 15.014 1.00 92.38 403 PHE A C 1
ATOM 3085 O O . PHE A 1 403 ? -21.524 -8.186 14.131 1.00 92.38 403 PHE A O 1
ATOM 3092 N N . TYR A 1 404 ? -20.002 -7.496 15.632 1.00 92.94 404 TYR A N 1
ATOM 3093 C CA . TYR A 1 404 ? -20.120 -6.082 15.309 1.00 92.94 404 TYR A CA 1
ATOM 3094 C C . TYR A 1 404 ? -18.790 -5.361 15.520 1.00 92.94 404 TYR A C 1
ATOM 3096 O O . TYR A 1 404 ? -18.117 -5.554 16.538 1.00 92.94 404 TYR A O 1
ATOM 3104 N N . GLU A 1 405 ? -18.434 -4.503 14.570 1.00 90.06 405 GLU A N 1
ATOM 3105 C CA . GLU A 1 405 ? -17.254 -3.647 14.615 1.00 90.06 405 GLU A CA 1
ATOM 3106 C C . GLU A 1 405 ? -17.619 -2.253 14.109 1.00 90.06 405 GLU A C 1
ATOM 3108 O O . GLU A 1 405 ? -18.190 -2.105 13.031 1.00 90.06 405 GLU A O 1
ATOM 3113 N N . MET A 1 406 ? -17.257 -1.229 14.878 1.00 86.06 406 MET A N 1
ATOM 3114 C CA . MET A 1 406 ? -17.346 0.165 14.453 1.00 86.06 406 MET A CA 1
ATOM 3115 C C . MET A 1 406 ? -15.955 0.790 14.465 1.00 86.06 406 MET A C 1
ATOM 3117 O O . MET A 1 406 ? -15.251 0.729 15.475 1.00 86.06 406 MET A O 1
ATOM 3121 N N . SER A 1 407 ? -15.565 1.429 13.361 1.00 81.75 407 SER A N 1
ATOM 3122 C CA . SER A 1 407 ? -14.293 2.148 13.302 1.00 81.75 407 SER A CA 1
ATOM 3123 C C . SER A 1 407 ? -14.373 3.492 14.034 1.00 81.75 407 SER A C 1
ATOM 3125 O O . SER A 1 407 ? -15.447 4.068 14.227 1.00 81.75 407 SER A O 1
ATOM 3127 N N . PHE A 1 408 ? -13.219 4.021 14.450 1.00 82.38 408 PHE A N 1
ATOM 3128 C CA . PHE A 1 408 ? -13.153 5.350 15.063 1.00 82.38 408 PHE A CA 1
ATOM 3129 C C . PHE A 1 408 ? -13.654 6.447 14.111 1.00 82.38 408 PHE A C 1
ATOM 3131 O O . PHE A 1 408 ? -14.362 7.352 14.542 1.00 82.38 408 PHE A O 1
ATOM 3138 N N . LYS A 1 409 ? -13.346 6.331 12.813 1.00 80.06 409 LYS A N 1
ATOM 3139 C CA . LYS A 1 409 ? -13.823 7.247 11.773 1.00 80.06 409 LYS A CA 1
ATOM 3140 C C . LYS A 1 409 ? -15.345 7.285 11.715 1.00 80.06 409 LYS A C 1
ATOM 3142 O O . LYS A 1 409 ? -15.912 8.365 11.810 1.00 80.06 409 LYS A O 1
ATOM 3147 N N . ALA A 1 410 ? -15.995 6.121 11.647 1.00 81.25 410 ALA A N 1
ATOM 3148 C CA . ALA A 1 410 ? -17.454 6.043 11.654 1.00 81.25 410 ALA A CA 1
ATOM 3149 C C . ALA A 1 410 ? -18.049 6.730 12.895 1.00 81.25 410 ALA A C 1
ATOM 3151 O O . ALA A 1 410 ? -19.072 7.404 12.799 1.00 81.25 410 ALA A O 1
ATOM 3152 N N . ALA A 1 411 ? -17.370 6.621 14.043 1.00 86.00 411 ALA A N 1
ATOM 3153 C CA . ALA A 1 411 ? -17.809 7.260 15.275 1.00 86.00 411 ALA A CA 1
ATOM 3154 C C . ALA A 1 411 ? -17.729 8.796 15.260 1.00 86.00 411 ALA A C 1
ATOM 3156 O O . ALA A 1 411 ? -18.600 9.459 15.827 1.00 86.00 411 ALA A O 1
ATOM 3157 N N . VAL A 1 412 ? -16.700 9.352 14.617 1.00 84.62 412 VAL A N 1
ATOM 3158 C CA . VAL A 1 412 ? -16.529 10.802 14.438 1.00 84.62 412 VAL A CA 1
ATOM 3159 C C . VAL A 1 412 ? -17.465 11.335 13.353 1.00 84.62 412 VAL A C 1
ATOM 3161 O O . VAL A 1 412 ? -18.156 12.323 13.586 1.00 84.62 412 VAL A O 1
ATOM 3164 N N . ASP A 1 413 ? -17.555 10.657 12.205 1.00 80.94 413 ASP A N 1
ATOM 3165 C CA . ASP A 1 413 ? -18.418 11.047 11.080 1.00 80.94 413 ASP A CA 1
ATOM 3166 C C . ASP A 1 413 ? -19.906 11.044 11.485 1.00 80.94 413 ASP A C 1
ATOM 3168 O O . ASP A 1 413 ? -20.681 11.892 11.044 1.00 80.94 413 ASP A O 1
ATOM 3172 N N . GLY A 1 414 ? -20.300 10.125 12.376 1.00 82.06 414 GLY A N 1
ATOM 3173 C CA . GLY A 1 414 ? -21.637 10.070 12.972 1.00 82.06 414 GLY A CA 1
ATOM 3174 C C . GLY A 1 414 ? -21.896 11.089 14.090 1.00 82.06 414 GLY A C 1
ATOM 3175 O O . GLY A 1 414 ? -23.005 11.139 14.620 1.00 82.06 414 GLY A O 1
ATOM 3176 N N . GLY A 1 415 ? -20.896 11.889 14.479 1.00 84.44 415 GLY A N 1
ATOM 3177 C CA . GLY A 1 415 ? -21.003 12.884 15.550 1.00 84.44 415 GLY A CA 1
ATOM 3178 C C . GLY A 1 415 ? -21.103 12.299 16.964 1.00 84.44 415 GLY A C 1
ATOM 3179 O O . GLY A 1 415 ? -21.481 13.010 17.895 1.00 84.44 415 GLY A O 1
ATOM 3180 N N . TRP A 1 416 ? -20.784 11.013 17.155 1.00 86.94 416 TRP A N 1
ATOM 3181 C CA . TRP A 1 416 ? -20.832 10.350 18.467 1.00 86.94 416 TRP A CA 1
ATOM 3182 C C . TRP A 1 416 ? -19.534 10.524 19.265 1.00 86.94 416 TRP A C 1
ATOM 3184 O O . TRP A 1 416 ? -19.548 10.412 20.492 1.00 86.94 416 TRP A O 1
ATOM 3194 N N . LEU A 1 417 ? -18.421 10.820 18.586 1.00 88.56 417 LEU A N 1
ATOM 3195 C CA . LEU A 1 417 ? -17.146 11.230 19.176 1.00 88.56 417 LEU A CA 1
ATOM 3196 C C . LEU A 1 417 ? -16.683 12.559 18.568 1.00 88.56 417 LEU A C 1
ATOM 3198 O O . LEU A 1 417 ? -16.914 12.827 17.392 1.00 88.56 417 LEU A O 1
ATOM 3202 N N . SER A 1 418 ? -16.000 13.374 19.369 1.00 87.62 418 SER A N 1
ATOM 3203 C CA . SER A 1 418 ? -15.286 14.556 18.883 1.00 87.62 418 SER A CA 1
ATOM 3204 C C . SER A 1 418 ? -13.971 14.132 18.231 1.00 87.62 418 SER A C 1
ATOM 3206 O O . SER A 1 418 ? -13.309 13.198 18.699 1.00 87.62 418 SER A O 1
ATOM 3208 N N . ASP A 1 419 ? -13.561 14.845 17.182 1.00 87.88 419 ASP A N 1
ATOM 3209 C CA . ASP A 1 419 ? -12.258 14.609 16.558 1.00 87.88 419 ASP A CA 1
ATOM 3210 C C . ASP A 1 419 ? -11.112 15.065 17.481 1.00 87.88 419 ASP A C 1
ATOM 3212 O O . ASP A 1 419 ? -11.331 15.740 18.493 1.00 87.88 419 ASP A O 1
ATOM 3216 N N . TYR A 1 420 ? -9.875 14.693 17.160 1.00 88.62 420 TYR A N 1
ATOM 3217 C CA . TYR A 1 420 ? -8.713 15.010 17.993 1.00 88.62 420 T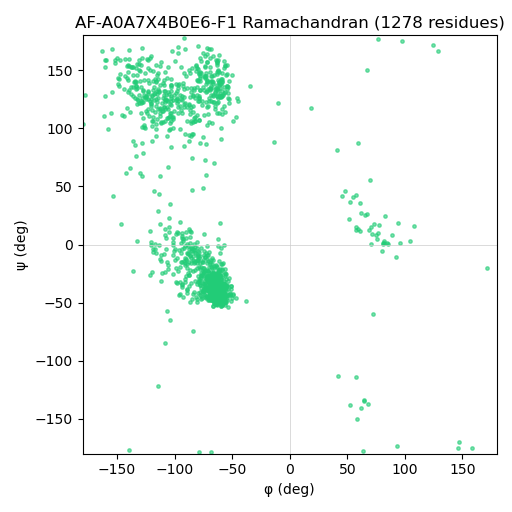YR A CA 1
ATOM 3218 C C . TYR A 1 420 ? -7.627 15.770 17.236 1.00 88.62 420 TYR A C 1
ATOM 3220 O O . TYR A 1 420 ? -7.541 15.723 16.013 1.00 88.62 420 TYR A O 1
ATOM 3228 N N . GLN A 1 421 ? -6.760 16.445 17.990 1.00 87.25 421 GLN A N 1
ATOM 3229 C CA . GLN A 1 421 ? -5.569 17.108 17.473 1.00 87.25 421 GLN A CA 1
ATOM 3230 C C . GLN A 1 421 ? -4.368 16.836 18.381 1.00 87.25 421 GLN A C 1
ATOM 3232 O O . GLN A 1 421 ? -4.424 17.034 19.595 1.00 87.25 421 GLN A O 1
ATOM 3237 N N . VAL A 1 422 ? -3.271 16.366 17.788 1.00 86.88 422 VAL A N 1
ATOM 3238 C CA . VAL A 1 422 ? -1.995 16.153 18.479 1.00 86.88 422 VAL A CA 1
ATOM 3239 C C . VAL A 1 422 ? -1.187 17.441 18.404 1.00 86.88 422 VAL A C 1
ATOM 3241 O O . VAL A 1 422 ? -0.828 17.870 17.316 1.00 86.88 422 VAL A O 1
ATOM 3244 N N . THR A 1 423 ? -0.870 18.043 19.543 1.00 85.75 423 THR A N 1
ATOM 3245 C CA . THR A 1 423 ? -0.064 19.264 19.629 1.00 85.75 423 THR A CA 1
ATOM 3246 C C . THR A 1 423 ? 1.307 18.917 20.204 1.00 85.75 423 THR A C 1
ATOM 3248 O O . THR A 1 423 ? 1.444 18.622 21.393 1.00 85.75 423 THR A O 1
ATOM 3251 N N . ILE A 1 424 ? 2.329 18.919 19.350 1.00 83.00 424 ILE A N 1
ATOM 3252 C CA . ILE A 1 424 ? 3.728 18.713 19.731 1.00 83.00 424 ILE A CA 1
ATOM 3253 C C . ILE A 1 424 ? 4.309 20.073 20.099 1.00 83.00 424 ILE A C 1
ATOM 3255 O O . ILE A 1 424 ? 4.322 20.979 19.274 1.00 83.00 424 ILE A O 1
ATOM 3259 N N . VAL A 1 425 ? 4.799 20.222 21.324 1.00 78.25 425 VAL A N 1
ATOM 3260 C CA . VAL A 1 425 ? 5.406 21.472 21.782 1.00 78.25 425 VAL A CA 1
ATOM 3261 C C . VAL A 1 425 ? 6.910 21.293 21.813 1.00 78.25 425 VAL A C 1
ATOM 3263 O O . VAL A 1 425 ? 7.419 20.559 22.656 1.00 78.25 425 VAL A O 1
ATOM 3266 N N . THR A 1 426 ? 7.622 21.948 20.905 1.00 72.62 426 THR A N 1
ATOM 3267 C CA . THR A 1 426 ? 9.083 21.952 20.892 1.00 72.62 426 THR A CA 1
ATOM 3268 C C . THR A 1 426 ? 9.598 23.177 21.620 1.00 72.62 426 THR A C 1
ATOM 3270 O O . THR A 1 426 ? 9.316 24.306 21.216 1.00 72.62 426 THR A O 1
ATOM 3273 N N . VAL A 1 427 ? 10.357 22.953 22.688 1.00 68.62 427 VAL A N 1
ATOM 3274 C CA . VAL A 1 427 ? 10.896 24.035 23.509 1.00 68.62 427 VAL A CA 1
ATOM 3275 C C . VAL A 1 427 ? 12.416 24.057 23.394 1.00 68.62 427 VAL A C 1
ATOM 3277 O O . VAL A 1 427 ? 13.073 23.035 23.614 1.00 68.62 427 VAL A O 1
ATOM 3280 N N . ASP A 1 428 ? 12.963 25.221 23.040 1.00 65.19 428 ASP A N 1
ATOM 3281 C CA . ASP A 1 428 ? 14.404 25.468 23.049 1.00 65.19 428 ASP A CA 1
ATOM 3282 C C . ASP A 1 428 ? 14.868 25.747 24.484 1.00 65.19 428 ASP A C 1
ATOM 3284 O O . ASP A 1 428 ? 14.346 26.635 25.169 1.00 65.19 428 ASP A O 1
ATOM 3288 N N . ARG A 1 429 ? 15.868 24.986 24.937 1.00 62.44 429 ARG A N 1
ATOM 3289 C CA . ARG A 1 429 ? 16.497 25.172 26.246 1.00 62.44 429 ARG A CA 1
ATOM 3290 C C . ARG A 1 429 ? 17.170 26.545 26.359 1.00 62.44 429 ARG A C 1
ATOM 3292 O O . ARG A 1 429 ? 17.200 27.093 27.453 1.00 62.44 429 ARG A O 1
ATOM 3299 N N . GLY A 1 430 ? 17.654 27.120 25.257 1.00 58.25 430 GLY A N 1
ATOM 3300 C CA . GLY A 1 430 ? 18.287 28.441 25.237 1.00 58.25 430 GLY A CA 1
ATOM 3301 C C . GLY A 1 430 ? 17.325 29.595 25.537 1.00 58.25 430 GLY A C 1
ATOM 3302 O O . GLY A 1 430 ? 17.716 30.556 26.189 1.00 58.25 430 GLY A O 1
ATOM 3303 N N . LEU A 1 431 ? 16.051 29.486 25.136 1.00 57.97 431 LEU A N 1
ATOM 3304 C CA . LEU A 1 431 ? 15.060 30.558 25.313 1.00 57.97 431 LEU A CA 1
ATOM 3305 C C . LEU A 1 431 ? 14.611 30.725 26.777 1.00 57.97 431 LEU A C 1
ATOM 3307 O O . LEU A 1 431 ? 14.235 31.818 27.199 1.00 57.97 431 LEU A O 1
ATOM 3311 N N . TYR A 1 432 ? 14.630 29.630 27.543 1.00 60.03 432 TYR A N 1
ATOM 3312 C CA . TYR A 1 432 ? 14.142 29.572 28.925 1.00 60.03 432 TYR A CA 1
ATOM 3313 C C . TYR A 1 432 ? 15.224 29.166 29.934 1.00 60.03 432 TYR A C 1
ATOM 3315 O O . TYR A 1 432 ? 14.908 29.041 31.113 1.00 60.03 432 TYR A O 1
ATOM 3323 N N . GLY A 1 433 ? 16.471 28.949 29.503 1.00 59.34 433 GLY A N 1
ATOM 3324 C CA . GLY A 1 433 ? 17.559 28.421 30.334 1.00 59.34 433 GLY A CA 1
ATOM 3325 C C . GLY A 1 433 ? 17.853 29.294 31.550 1.00 59.34 433 GLY A C 1
ATOM 3326 O O . GLY A 1 433 ? 17.764 28.815 32.676 1.00 59.34 433 GLY A O 1
ATOM 3327 N N . ASP A 1 434 ? 18.063 30.595 31.335 1.00 61.06 434 ASP A N 1
ATOM 3328 C CA . ASP A 1 434 ? 18.346 31.546 32.418 1.00 61.06 434 ASP A CA 1
ATOM 3329 C C . ASP A 1 434 ? 17.178 31.654 33.414 1.00 61.06 434 ASP A C 1
ATOM 3331 O O . ASP A 1 434 ? 17.375 31.742 34.627 1.00 61.06 434 ASP A O 1
ATOM 3335 N N . LEU A 1 435 ? 15.936 31.608 32.921 1.00 62.81 435 LEU A N 1
ATOM 3336 C CA . LEU A 1 435 ? 14.740 31.612 33.764 1.00 62.81 435 LEU A CA 1
ATOM 3337 C C . LEU A 1 435 ? 14.608 30.307 34.556 1.00 62.81 435 LEU A C 1
ATOM 3339 O O . LEU A 1 435 ? 14.333 30.346 35.754 1.00 62.81 435 LEU A O 1
ATOM 3343 N N . ALA A 1 436 ? 14.786 29.163 33.897 1.00 61.03 436 ALA A N 1
ATOM 3344 C CA . ALA A 1 436 ? 14.679 27.851 34.515 1.00 61.03 436 ALA A CA 1
ATOM 3345 C C . ALA A 1 436 ? 15.739 27.687 35.608 1.00 61.03 436 ALA A C 1
ATOM 3347 O O . ALA A 1 436 ? 15.403 27.259 36.709 1.00 61.03 436 ALA A O 1
ATOM 3348 N N . ASP A 1 437 ? 16.976 28.115 35.352 1.00 64.44 437 ASP A N 1
ATOM 3349 C CA . ASP A 1 437 ? 18.060 28.079 36.332 1.00 64.44 437 ASP A CA 1
ATOM 3350 C C . ASP A 1 437 ? 17.786 29.031 37.509 1.00 64.44 437 ASP A C 1
ATOM 3352 O O . ASP A 1 437 ? 17.984 28.658 38.667 1.00 64.44 437 ASP A O 1
ATOM 3356 N N . ASN A 1 438 ? 17.234 30.224 37.261 1.00 64.94 438 ASN A N 1
ATOM 3357 C CA . ASN A 1 438 ? 16.823 31.150 38.323 1.00 64.94 438 ASN A CA 1
ATOM 3358 C C . ASN A 1 438 ? 15.685 30.589 39.191 1.00 64.94 438 ASN A C 1
ATOM 3360 O O . ASN A 1 438 ? 15.742 30.688 40.418 1.00 64.94 438 ASN A O 1
ATOM 3364 N N . VAL A 1 439 ? 14.666 29.972 38.587 1.00 64.06 439 VAL A N 1
ATOM 3365 C CA . VAL A 1 439 ? 13.547 29.357 39.319 1.00 64.06 439 VAL A CA 1
ATOM 3366 C C . VAL A 1 439 ? 14.027 28.144 40.121 1.00 64.06 439 VAL A C 1
ATOM 3368 O O . VAL A 1 439 ? 13.697 28.026 41.301 1.00 64.06 439 VAL A O 1
ATOM 3371 N N . VAL A 1 440 ? 14.875 27.292 39.535 1.00 64.19 440 VAL A N 1
ATOM 3372 C CA . VAL A 1 440 ? 15.488 26.144 40.225 1.00 64.19 440 VAL A CA 1
ATOM 3373 C C . VAL A 1 440 ? 16.335 26.599 41.422 1.00 64.19 440 VAL A C 1
ATOM 3375 O O . VAL A 1 440 ? 16.261 25.980 42.480 1.00 64.19 440 VAL A O 1
ATOM 3378 N N . ASN A 1 441 ? 17.080 27.703 41.298 1.00 60.44 441 ASN A N 1
ATOM 3379 C CA . ASN A 1 441 ? 17.910 28.247 42.379 1.00 60.44 441 ASN A CA 1
ATOM 3380 C C . ASN A 1 441 ? 17.109 28.970 43.480 1.00 60.44 441 ASN A C 1
ATOM 3382 O O . ASN A 1 441 ? 17.597 29.103 44.603 1.00 60.44 441 ASN A O 1
ATOM 3386 N N . THR A 1 442 ? 15.896 29.448 43.179 1.00 57.03 442 THR A N 1
ATOM 3387 C CA . THR A 1 442 ? 15.065 30.222 44.122 1.00 57.03 442 THR A CA 1
ATOM 3388 C C . THR A 1 442 ? 14.144 29.332 44.965 1.00 57.03 442 THR A C 1
ATOM 3390 O O . THR A 1 442 ? 13.797 29.686 46.093 1.00 57.03 442 THR A O 1
ATOM 3393 N N . ILE A 1 443 ? 13.758 28.158 44.457 1.00 60.41 443 ILE A N 1
ATOM 3394 C CA . ILE A 1 443 ? 12.867 27.230 45.162 1.00 60.41 443 ILE A CA 1
ATOM 3395 C C . ILE A 1 443 ? 13.679 26.375 46.151 1.00 60.41 443 ILE A C 1
ATOM 3397 O O . ILE A 1 443 ? 14.428 25.483 45.760 1.00 60.41 443 ILE A O 1
ATOM 3401 N N . GLN A 1 444 ? 13.510 26.615 47.457 1.00 53.12 444 GLN A N 1
ATOM 3402 C CA . GLN A 1 444 ? 14.056 25.737 48.499 1.00 53.12 444 GLN A CA 1
ATOM 3403 C C . GLN A 1 444 ? 13.284 24.410 48.530 1.00 53.12 444 GLN A C 1
ATOM 3405 O O . GLN A 1 444 ? 12.112 24.373 48.898 1.00 53.12 444 GLN A O 1
ATOM 3410 N N . LEU A 1 445 ? 13.948 23.320 48.147 1.00 54.03 445 LEU A N 1
ATOM 3411 C CA . LEU A 1 445 ? 13.398 21.965 48.177 1.00 54.03 445 LEU A CA 1
ATOM 3412 C C . LEU A 1 445 ? 13.684 21.268 49.516 1.00 54.03 445 LEU A C 1
ATOM 3414 O O . LEU A 1 445 ? 14.755 21.435 50.102 1.00 54.03 445 LEU A O 1
ATOM 3418 N N . ASP A 1 446 ? 12.743 20.437 49.971 1.00 49.12 446 ASP A N 1
ATOM 3419 C CA . ASP A 1 446 ? 12.939 19.543 51.117 1.00 49.12 446 ASP A CA 1
ATOM 3420 C C . ASP A 1 446 ? 14.043 18.500 50.828 1.00 49.12 446 ASP A C 1
ATOM 3422 O O . ASP A 1 446 ? 14.321 18.140 49.681 1.00 49.12 446 ASP A O 1
ATOM 3426 N N . HIS A 1 447 ? 14.684 17.982 51.884 1.00 38.88 447 HIS A N 1
ATOM 3427 C CA . HIS A 1 447 ? 15.834 17.072 51.798 1.00 38.88 447 HIS A CA 1
ATOM 3428 C C . HIS A 1 447 ? 15.631 15.880 50.828 1.00 38.88 447 HIS A C 1
ATOM 3430 O O . HIS A 1 447 ? 14.972 14.895 51.166 1.00 38.88 447 HIS A O 1
ATOM 3436 N N . GLY A 1 448 ? 16.286 15.928 49.657 1.00 48.03 448 GLY A N 1
ATOM 3437 C CA . GLY A 1 448 ? 16.387 14.815 48.695 1.00 48.03 448 GLY A CA 1
ATOM 3438 C C . GLY A 1 448 ? 15.572 14.951 47.397 1.00 48.03 448 GLY A C 1
ATOM 3439 O O . GLY A 1 448 ? 15.358 13.949 46.697 1.00 48.03 448 GLY A O 1
ATOM 3440 N N . GLU A 1 449 ? 15.090 16.149 47.062 1.00 53.47 449 GLU A N 1
ATOM 3441 C CA . GLU A 1 449 ? 14.441 16.446 45.778 1.00 53.47 449 GLU A CA 1
ATOM 3442 C C . GLU A 1 449 ? 15.341 17.333 44.901 1.00 53.47 449 GLU A C 1
ATOM 3444 O O . GLU A 1 449 ? 15.836 18.356 45.355 1.00 53.47 449 GLU A O 1
ATOM 3449 N N . GLU A 1 450 ? 15.570 16.922 43.648 1.00 58.84 450 GLU A N 1
ATOM 3450 C CA . GLU A 1 450 ? 16.255 17.712 42.614 1.00 58.84 450 GLU A CA 1
ATOM 3451 C C . GLU A 1 450 ? 15.229 18.037 41.516 1.00 58.84 450 GLU A C 1
ATOM 3453 O O . GLU A 1 450 ? 14.494 17.148 41.068 1.00 58.84 450 GLU A O 1
ATOM 3458 N N . ILE A 1 451 ? 15.148 19.304 41.102 1.00 64.06 451 ILE A N 1
ATOM 3459 C CA . ILE A 1 451 ? 14.399 19.732 39.911 1.00 64.06 451 ILE A CA 1
ATOM 3460 C C . ILE A 1 451 ? 15.397 19.869 38.770 1.00 64.06 451 ILE A C 1
ATOM 3462 O O . ILE A 1 451 ? 16.442 20.496 38.930 1.00 64.06 451 ILE A O 1
ATOM 3466 N N . ARG A 1 452 ? 15.070 19.308 37.607 1.00 70.38 452 ARG A N 1
ATOM 3467 C CA . ARG A 1 452 ? 15.854 19.528 36.390 1.00 70.38 452 ARG A CA 1
ATOM 3468 C C . ARG A 1 452 ? 15.259 20.705 35.630 1.00 70.38 452 ARG A C 1
ATOM 3470 O O . ARG A 1 452 ? 14.039 20.787 35.510 1.00 70.38 452 ARG A O 1
ATOM 3477 N N . ALA A 1 453 ? 16.109 21.566 35.076 1.00 69.75 453 ALA A N 1
ATOM 3478 C CA . ALA A 1 453 ? 15.683 22.670 34.212 1.00 69.75 453 ALA A CA 1
ATOM 3479 C C . ALA A 1 453 ? 14.745 22.184 33.087 1.00 69.75 453 ALA A C 1
ATOM 3481 O O . ALA A 1 453 ? 13.727 22.808 32.812 1.00 69.75 453 ALA A O 1
ATOM 3482 N N . ASP A 1 454 ? 15.019 21.002 32.530 1.00 72.44 454 ASP A N 1
ATOM 3483 C CA . ASP A 1 454 ? 14.184 20.316 31.539 1.00 72.44 454 ASP A CA 1
ATOM 3484 C C . ASP A 1 454 ? 12.711 20.167 31.968 1.00 72.44 454 ASP A C 1
ATOM 3486 O O . ASP A 1 454 ? 11.799 20.391 31.172 1.00 72.44 454 ASP A O 1
ATOM 3490 N N . ASP A 1 455 ? 12.465 19.817 33.236 1.00 75.62 455 ASP A N 1
ATOM 3491 C CA . ASP A 1 455 ? 11.110 19.618 33.754 1.00 75.62 455 ASP A CA 1
ATOM 3492 C C . ASP A 1 455 ? 10.356 20.971 33.817 1.00 75.62 455 ASP A C 1
ATOM 3494 O O . ASP A 1 455 ? 9.176 21.025 33.479 1.00 75.62 455 ASP A O 1
ATOM 3498 N N . VAL A 1 456 ? 11.047 22.076 34.139 1.00 75.31 456 VAL A N 1
ATOM 3499 C CA . VAL A 1 456 ? 10.496 23.452 34.148 1.00 75.31 456 VAL A CA 1
ATOM 3500 C C . VAL A 1 456 ? 10.167 23.937 32.734 1.00 75.31 456 VAL A C 1
ATOM 3502 O O . VAL A 1 456 ? 9.086 24.470 32.481 1.00 75.31 456 VAL A O 1
ATOM 3505 N N . VAL A 1 457 ? 11.078 23.707 31.788 1.00 75.00 457 VAL A N 1
ATOM 3506 C CA . VAL A 1 457 ? 10.916 24.087 30.378 1.00 75.00 457 VAL A CA 1
ATOM 3507 C C . VAL A 1 457 ? 9.716 23.364 29.748 1.00 75.00 457 VAL A C 1
ATOM 3509 O O . VAL A 1 457 ? 8.900 23.983 29.061 1.00 75.00 457 VAL A O 1
ATOM 3512 N N . ALA A 1 458 ? 9.541 22.070 30.038 1.00 78.06 458 ALA A N 1
ATOM 3513 C CA . ALA A 1 458 ? 8.381 21.306 29.581 1.00 78.06 458 ALA A CA 1
ATOM 3514 C C . ALA A 1 458 ? 7.050 21.833 30.150 1.00 78.06 458 ALA A C 1
ATOM 3516 O O . ALA A 1 458 ? 6.039 21.818 29.443 1.00 78.06 458 ALA A O 1
ATOM 3517 N N . MET A 1 459 ? 7.033 22.315 31.401 1.00 79.75 459 MET A N 1
ATOM 3518 C CA . MET A 1 459 ? 5.840 22.903 32.027 1.00 79.75 459 MET A CA 1
ATOM 3519 C C . MET A 1 459 ? 5.424 24.208 31.349 1.00 79.75 459 MET A C 1
ATOM 3521 O O . MET A 1 459 ? 4.241 24.379 31.059 1.00 79.75 459 MET A O 1
ATOM 3525 N N . LEU A 1 460 ? 6.384 25.088 31.043 1.00 78.25 460 LEU A N 1
ATOM 3526 C CA . LEU A 1 460 ? 6.124 26.340 30.326 1.00 78.25 460 LEU A CA 1
ATOM 3527 C C . LEU A 1 460 ? 5.588 26.082 28.913 1.00 78.25 460 LEU A C 1
ATOM 3529 O O . LEU A 1 460 ? 4.604 26.700 28.512 1.00 78.25 460 LEU A O 1
ATOM 3533 N N . GLY A 1 461 ? 6.168 25.118 28.190 1.00 78.56 461 GLY A N 1
ATOM 3534 C CA . GLY A 1 461 ? 5.657 24.718 26.877 1.00 78.56 461 GLY A CA 1
ATOM 3535 C C . GLY A 1 461 ? 4.232 24.153 26.943 1.00 78.56 461 GLY A C 1
ATOM 3536 O O . GLY A 1 461 ? 3.374 24.505 26.136 1.00 78.56 461 GLY A O 1
ATOM 3537 N N . CYS A 1 462 ? 3.944 23.311 27.937 1.00 83.69 462 CYS A N 1
ATOM 3538 C CA . CYS A 1 462 ? 2.593 22.787 28.138 1.00 83.69 462 CYS A CA 1
ATOM 3539 C C . CYS A 1 462 ? 1.589 23.881 28.506 1.00 83.69 462 CYS A C 1
ATOM 3541 O O . CYS A 1 462 ? 0.450 23.833 28.051 1.00 83.69 462 CYS A O 1
ATOM 3543 N N . TRP A 1 463 ? 1.995 24.855 29.320 1.00 84.38 463 TRP A N 1
ATOM 3544 C CA . TRP A 1 463 ? 1.162 26.002 29.666 1.00 84.38 463 TRP A CA 1
ATOM 3545 C C . TRP A 1 463 ? 0.825 26.855 28.442 1.00 84.38 463 TRP A C 1
ATOM 3547 O O . TRP A 1 463 ? -0.342 27.186 28.244 1.00 84.38 463 TRP A O 1
ATOM 3557 N N . ASP A 1 464 ? 1.801 27.124 27.572 1.00 78.94 464 ASP A N 1
ATOM 3558 C CA . ASP A 1 464 ? 1.560 27.872 26.336 1.00 78.94 464 ASP A CA 1
ATOM 3559 C C . ASP A 1 464 ? 0.580 27.154 25.398 1.00 78.94 464 ASP A C 1
ATOM 3561 O O . ASP A 1 464 ? -0.365 27.765 24.889 1.00 78.94 464 ASP A O 1
ATOM 3565 N N . ALA A 1 465 ? 0.756 25.839 25.242 1.00 82.12 465 ALA A N 1
ATOM 3566 C CA . ALA A 1 465 ? -0.133 25.000 24.446 1.00 82.12 465 ALA A CA 1
ATOM 3567 C C . ALA A 1 465 ? -1.535 24.852 25.053 1.00 82.12 465 ALA A C 1
ATOM 3569 O O . ALA A 1 465 ? -2.495 24.667 24.315 1.00 82.12 465 ALA A O 1
ATOM 3570 N N . MET A 1 466 ? -1.685 24.931 26.379 1.00 86.81 466 MET A N 1
ATOM 3571 C CA . MET A 1 466 ? -3.008 24.982 27.010 1.00 86.81 466 MET A CA 1
ATOM 3572 C C . MET A 1 466 ? -3.683 26.343 26.808 1.00 86.81 466 MET A C 1
ATOM 3574 O O . MET A 1 466 ? -4.902 26.397 26.672 1.00 86.81 466 MET A O 1
ATOM 3578 N N . ALA A 1 467 ? -2.917 27.433 26.756 1.00 83.62 467 ALA A N 1
ATOM 3579 C CA . ALA A 1 467 ? -3.464 28.765 26.516 1.00 83.62 467 ALA A CA 1
ATOM 3580 C C . ALA A 1 467 ? -3.952 28.956 25.067 1.00 83.62 467 ALA A C 1
ATOM 3582 O O . ALA A 1 467 ? -4.920 29.684 24.847 1.00 83.62 467 ALA A O 1
ATOM 3583 N N . ASP A 1 468 ? -3.307 28.310 24.090 1.00 82.06 468 ASP A N 1
ATOM 3584 C CA . ASP A 1 468 ? -3.794 28.204 22.708 1.00 82.06 468 ASP A CA 1
ATOM 3585 C C . ASP A 1 468 ? -3.153 26.994 21.991 1.00 82.06 468 ASP A C 1
ATOM 3587 O O . ASP A 1 468 ? -2.025 27.086 21.492 1.00 82.06 468 ASP A O 1
ATOM 3591 N N . PRO A 1 469 ? -3.855 25.853 21.898 1.00 75.44 469 PRO A N 1
ATOM 3592 C CA . PRO A 1 469 ? -3.332 24.639 21.269 1.00 75.44 469 PRO A CA 1
ATOM 3593 C C . PRO A 1 469 ? -3.260 24.722 19.734 1.00 75.44 469 PRO A C 1
ATOM 3595 O O . PRO A 1 469 ? -2.661 23.842 19.099 1.00 75.44 469 PRO A O 1
ATOM 3598 N N . LEU A 1 470 ? -3.873 25.751 19.135 1.00 73.44 470 LEU A N 1
ATOM 3599 C CA . LEU A 1 470 ? -3.906 26.005 17.692 1.00 73.44 470 LEU A CA 1
ATOM 3600 C C . LEU A 1 470 ? -2.854 27.033 17.247 1.00 73.44 470 LEU A C 1
ATOM 3602 O O . LEU A 1 470 ? -2.608 27.176 16.047 1.00 73.44 470 LEU A O 1
ATOM 3606 N N . SER A 1 471 ? -2.227 27.732 18.195 1.00 71.00 471 SER A N 1
ATOM 3607 C CA . SER A 1 471 ? -1.188 28.730 17.936 1.00 71.00 471 SER A CA 1
ATOM 3608 C C . SER A 1 471 ? 0.063 28.123 17.286 1.00 71.00 471 SER A C 1
ATOM 3610 O O . SER A 1 471 ? 0.347 26.933 17.421 1.00 71.00 471 SER A O 1
ATOM 3612 N N . ARG A 1 472 ? 0.838 28.968 16.589 1.00 59.09 472 ARG A N 1
ATOM 3613 C CA . ARG A 1 472 ? 2.152 28.639 15.998 1.00 59.09 472 ARG A CA 1
ATOM 3614 C C . ARG A 1 472 ? 3.339 29.055 16.872 1.00 59.09 472 ARG A C 1
ATOM 3616 O O . ARG A 1 472 ? 4.478 29.008 16.421 1.00 59.09 472 ARG A O 1
ATOM 3623 N N . GLY A 1 473 ? 3.076 29.454 18.114 1.00 54.28 473 GLY A N 1
ATOM 3624 C CA . GLY A 1 473 ? 4.097 29.817 19.094 1.00 54.28 473 GLY A CA 1
ATOM 3625 C C . GLY A 1 473 ? 4.447 31.313 19.134 1.00 54.28 473 GLY A C 1
ATOM 3626 O O . GLY A 1 473 ? 3.798 32.130 18.474 1.00 54.28 473 GLY A O 1
ATOM 3627 N N . PRO A 1 474 ? 5.473 31.692 19.922 1.00 44.22 474 PRO A N 1
ATOM 3628 C CA . PRO A 1 474 ? 5.742 33.086 20.292 1.00 44.22 474 PRO A CA 1
ATOM 3629 C C . PRO A 1 474 ? 6.235 33.997 19.154 1.00 44.22 474 PRO A C 1
ATOM 3631 O O . PRO A 1 474 ? 6.189 35.219 19.275 1.00 44.22 474 PRO A O 1
ATOM 3634 N N . GLY A 1 475 ? 6.702 33.419 18.041 1.00 42.84 475 GLY A N 1
ATOM 3635 C CA . GLY A 1 475 ? 7.289 34.148 16.905 1.00 42.84 475 GLY A CA 1
ATOM 3636 C C . GLY A 1 475 ? 6.291 34.905 16.018 1.00 42.84 475 GLY A C 1
ATOM 3637 O O . GLY A 1 475 ? 6.709 35.633 15.125 1.00 42.84 475 GLY A O 1
ATOM 3638 N N . TYR A 1 476 ? 4.982 34.765 16.258 1.00 45.03 476 TYR A N 1
ATOM 3639 C CA . TYR A 1 476 ? 3.914 35.366 15.442 1.00 45.03 476 TYR A CA 1
ATOM 3640 C C . TYR A 1 476 ? 3.098 36.429 16.203 1.00 45.03 476 TYR A C 1
ATOM 3642 O O . TYR A 1 476 ? 1.915 36.626 15.936 1.00 45.03 476 TYR A O 1
ATOM 3650 N N . GLY A 1 477 ? 3.714 37.108 17.178 1.00 48.19 477 GLY A N 1
ATOM 3651 C CA . GLY A 1 477 ? 3.103 38.233 17.901 1.00 48.19 477 GLY A CA 1
ATOM 3652 C C . GLY A 1 477 ? 2.209 37.858 19.092 1.00 48.19 477 GLY A C 1
ATOM 3653 O O . GLY A 1 477 ? 1.684 38.754 19.750 1.00 48.19 477 GLY A O 1
ATOM 3654 N N . ARG A 1 478 ? 2.064 36.563 19.411 1.00 64.31 478 ARG A N 1
ATOM 3655 C CA . ARG A 1 478 ? 1.397 36.064 20.628 1.00 64.31 478 ARG A CA 1
ATOM 3656 C C . ARG A 1 478 ? 2.430 35.779 21.716 1.00 64.31 478 ARG A C 1
ATOM 3658 O O . ARG A 1 478 ? 3.474 35.198 21.446 1.00 64.31 478 ARG A O 1
ATOM 3665 N N . ARG A 1 479 ? 2.139 36.152 22.960 1.00 67.25 479 ARG A N 1
ATOM 3666 C CA . ARG A 1 479 ? 3.034 35.907 24.105 1.00 67.25 479 ARG A CA 1
ATOM 3667 C C . ARG A 1 479 ? 2.782 34.525 24.720 1.00 67.25 479 ARG A C 1
ATOM 3669 O O . ARG A 1 479 ? 1.658 34.031 24.687 1.00 67.25 479 ARG A O 1
ATOM 3676 N N . THR A 1 480 ? 3.817 33.917 25.306 1.00 70.06 480 THR A N 1
ATOM 3677 C CA . THR A 1 480 ? 3.705 32.636 26.031 1.00 70.06 480 THR A CA 1
ATOM 3678 C C . THR A 1 480 ? 2.603 32.717 27.090 1.00 70.06 480 THR A C 1
ATOM 3680 O O . THR A 1 480 ? 2.641 33.615 27.932 1.00 70.06 480 THR A O 1
ATOM 3683 N N . GLY A 1 481 ? 1.636 31.798 27.046 1.00 68.94 481 GLY A N 1
ATOM 3684 C CA . GLY A 1 481 ? 0.539 31.731 28.022 1.00 68.94 481 GLY A CA 1
ATOM 3685 C C . GLY A 1 481 ? -0.624 32.705 27.774 1.00 68.94 481 GLY A C 1
ATOM 3686 O O . GLY A 1 481 ? -1.587 32.696 28.539 1.00 68.94 481 GLY A O 1
ATOM 3687 N N . GLN A 1 482 ? -0.579 33.521 26.714 1.00 75.56 482 GLN A N 1
ATOM 3688 C CA . GLN A 1 482 ? -1.661 34.443 26.348 1.00 75.56 482 GLN A CA 1
ATOM 3689 C C . GLN A 1 482 ? -2.886 33.683 25.821 1.00 75.56 482 GLN A C 1
ATOM 3691 O O . GLN A 1 482 ? -2.777 32.906 24.876 1.00 75.56 482 GLN A O 1
ATOM 3696 N N . THR A 1 483 ? -4.070 33.898 26.384 1.00 75.94 483 THR A N 1
ATOM 3697 C CA . THR A 1 483 ? -5.273 33.185 25.925 1.00 75.94 483 THR A CA 1
ATOM 3698 C C . THR A 1 483 ? -5.831 33.775 24.628 1.00 75.94 483 THR A C 1
ATOM 3700 O O . THR A 1 483 ? -5.857 34.992 24.439 1.00 75.94 483 THR A O 1
ATOM 3703 N N . THR A 1 484 ? -6.297 32.904 23.730 1.00 73.88 484 THR A N 1
ATOM 3704 C CA . THR A 1 484 ? -7.105 33.295 22.565 1.00 73.88 484 THR A CA 1
ATOM 3705 C C . THR A 1 484 ? -8.570 32.947 22.864 1.00 73.88 484 THR A C 1
ATOM 3707 O O . THR A 1 484 ? -8.836 31.802 23.253 1.00 73.88 484 THR A O 1
ATOM 3710 N N . PRO A 1 485 ? -9.532 33.882 22.713 1.00 69.50 485 PRO A N 1
ATOM 3711 C CA . PRO A 1 485 ? -10.936 33.620 23.026 1.00 69.50 485 PRO A CA 1
ATOM 3712 C C . PRO A 1 485 ? -11.466 32.371 22.310 1.00 69.50 485 PRO A C 1
ATOM 3714 O O . PRO A 1 485 ? -11.346 32.253 21.094 1.00 69.50 485 PRO A O 1
ATOM 3717 N N . GLY A 1 486 ? -12.040 31.437 23.071 1.00 70.81 486 GLY A N 1
ATOM 3718 C CA . GLY A 1 486 ? -12.604 30.187 22.548 1.00 70.81 486 GLY A CA 1
ATOM 3719 C C . GLY A 1 486 ? -11.601 29.063 22.254 1.00 70.81 486 GLY A C 1
ATOM 3720 O O . GLY A 1 486 ? -12.035 27.962 21.932 1.00 70.81 486 GLY A O 1
ATOM 3721 N N . HIS A 1 487 ? -10.288 29.292 22.377 1.00 76.19 487 HIS A N 1
ATOM 3722 C CA . HIS A 1 487 ? -9.268 28.259 22.124 1.00 76.19 487 HIS A CA 1
ATOM 3723 C C . HIS A 1 487 ? -8.615 27.702 23.398 1.00 76.19 487 HIS A C 1
ATOM 3725 O O . HIS A 1 487 ? -8.047 26.611 23.358 1.00 76.19 487 HIS A O 1
ATOM 3731 N N . ALA A 1 488 ? -8.669 28.435 24.513 1.00 82.25 488 ALA A N 1
ATOM 3732 C CA . ALA A 1 488 ? -8.023 28.030 25.757 1.00 82.25 488 ALA A CA 1
ATOM 3733 C C . ALA A 1 488 ? -8.596 26.709 26.302 1.00 82.25 488 ALA A C 1
ATOM 3735 O O . ALA A 1 488 ? -9.809 26.521 26.417 1.00 82.25 488 ALA A O 1
ATOM 3736 N N . VAL A 1 489 ? -7.698 25.798 26.671 1.00 86.75 489 VAL A N 1
ATOM 3737 C CA . VAL A 1 489 ? -8.024 24.538 27.344 1.00 86.75 489 VAL A CA 1
ATOM 3738 C C . VAL A 1 489 ? -8.489 24.861 28.759 1.00 86.75 489 VAL A C 1
ATOM 3740 O O . VAL A 1 489 ? -7.729 25.453 29.517 1.00 86.75 489 VAL A O 1
ATOM 3743 N N . LYS A 1 490 ? -9.691 24.427 29.152 1.00 87.50 490 LYS A N 1
ATOM 3744 C CA . LYS A 1 490 ? -10.217 24.658 30.510 1.00 87.50 490 LYS A CA 1
ATOM 3745 C C . LYS A 1 490 ? -9.965 23.480 31.442 1.00 87.50 490 LYS A C 1
ATOM 3747 O O . LYS A 1 490 ? -9.825 23.653 32.652 1.00 87.50 490 LYS A O 1
ATOM 3752 N N . ARG A 1 491 ? -9.964 22.260 30.899 1.00 90.38 491 ARG A N 1
ATOM 3753 C CA . ARG A 1 491 ? -9.898 21.012 31.673 1.00 90.38 491 ARG A CA 1
ATOM 3754 C C . ARG A 1 491 ? -8.856 20.082 31.089 1.00 90.38 491 ARG A C 1
ATOM 3756 O O . ARG A 1 491 ? -8.996 19.639 29.946 1.00 90.38 491 ARG A O 1
ATOM 3763 N N . ALA A 1 492 ? -7.861 19.708 31.890 1.00 90.38 492 ALA A N 1
ATOM 3764 C CA . ALA A 1 492 ? -6.825 18.794 31.435 1.00 90.38 492 ALA A CA 1
ATOM 3765 C C . ALA A 1 492 ? -6.428 17.723 32.459 1.00 90.38 492 ALA A C 1
ATOM 3767 O O . ALA A 1 492 ? -6.514 17.904 33.674 1.00 90.38 492 ALA A O 1
ATOM 3768 N N . ILE A 1 493 ? -5.952 16.581 31.957 1.00 90.31 493 ILE A N 1
ATOM 3769 C CA . ILE A 1 493 ? -5.340 15.527 32.778 1.00 90.31 493 ILE A CA 1
ATOM 3770 C C . ILE A 1 493 ? -3.886 15.351 32.354 1.00 90.31 493 ILE A C 1
ATOM 3772 O O . ILE A 1 493 ? -3.602 15.058 31.192 1.00 90.31 493 ILE A O 1
ATOM 3776 N N . ALA A 1 494 ? -2.968 15.472 33.312 1.00 89.12 494 ALA A N 1
ATOM 3777 C CA . ALA A 1 494 ? -1.542 15.276 33.085 1.00 89.12 494 ALA A CA 1
ATOM 3778 C C . ALA A 1 494 ? -1.091 13.893 33.570 1.00 89.12 494 ALA A C 1
ATOM 3780 O O . ALA A 1 494 ? -1.274 13.526 34.734 1.00 89.12 494 ALA A O 1
ATOM 3781 N N . PHE A 1 495 ? -0.480 13.113 32.677 1.00 87.00 495 PHE A N 1
ATOM 3782 C CA . PHE A 1 495 ? 0.011 11.770 32.972 1.00 87.00 495 PHE A CA 1
ATOM 3783 C C . PHE A 1 495 ? 1.519 11.751 33.215 1.00 87.00 495 PHE A C 1
ATOM 3785 O O . PHE A 1 495 ? 2.313 12.173 32.375 1.00 87.00 495 PHE A O 1
ATOM 3792 N N . GLN A 1 496 ? 1.900 11.155 34.345 1.00 84.44 496 GLN A N 1
ATOM 3793 C CA . GLN A 1 496 ? 3.282 10.983 34.778 1.00 84.44 496 GLN A CA 1
ATOM 3794 C C . GLN A 1 496 ? 3.661 9.515 34.998 1.00 84.44 496 GLN A C 1
ATOM 3796 O O . GLN A 1 496 ? 2.810 8.639 35.181 1.00 84.44 496 GLN A O 1
ATOM 3801 N N . ASN A 1 497 ? 4.971 9.244 34.992 1.00 76.25 497 ASN A N 1
ATOM 3802 C CA . ASN A 1 497 ? 5.507 7.891 35.174 1.00 76.25 497 ASN A CA 1
ATOM 3803 C C . ASN A 1 497 ? 5.595 7.459 36.642 1.00 76.25 497 ASN A C 1
ATOM 3805 O O . ASN A 1 497 ? 5.462 6.266 36.934 1.00 76.25 497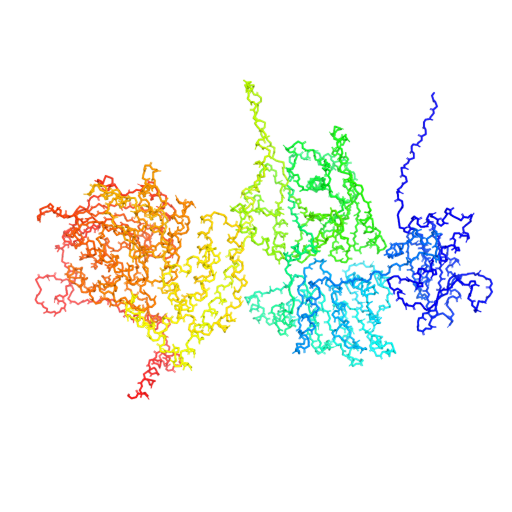 ASN A O 1
ATOM 3809 N N . THR A 1 498 ? 5.825 8.400 37.562 1.00 80.19 498 THR A N 1
ATOM 3810 C CA . THR A 1 498 ? 5.986 8.124 38.996 1.00 80.19 498 THR A CA 1
ATOM 3811 C C . THR A 1 498 ? 5.171 9.092 39.847 1.00 80.19 498 THR A C 1
ATOM 3813 O O . THR A 1 498 ? 4.936 10.237 39.466 1.00 80.19 498 THR A O 1
ATOM 3816 N N . ILE A 1 499 ? 4.763 8.624 41.031 1.00 80.31 499 ILE A N 1
ATOM 3817 C CA . ILE A 1 499 ? 4.023 9.432 42.009 1.00 80.31 499 ILE A CA 1
ATOM 3818 C C . ILE A 1 499 ? 4.860 10.637 42.462 1.00 80.31 499 ILE A C 1
ATOM 3820 O O . ILE A 1 499 ? 4.337 11.744 42.531 1.00 80.31 499 ILE A O 1
ATOM 3824 N N . LYS A 1 500 ? 6.169 10.441 42.701 1.00 80.75 500 LYS A N 1
ATOM 3825 C CA . LYS A 1 500 ? 7.090 11.512 43.122 1.00 80.75 500 LYS A CA 1
ATOM 3826 C C . LYS A 1 500 ? 7.088 12.677 42.124 1.00 80.75 500 LYS A C 1
ATOM 3828 O O . LYS A 1 500 ? 6.824 13.800 42.528 1.00 80.75 500 LYS A O 1
ATOM 3833 N N . LEU A 1 501 ? 7.281 12.395 40.830 1.00 77.00 501 LEU A N 1
ATOM 3834 C CA . LEU A 1 501 ? 7.288 13.426 39.783 1.00 77.00 501 LEU A CA 1
ATOM 3835 C C . LEU A 1 501 ? 5.936 14.138 39.663 1.00 77.00 501 LEU A C 1
ATOM 3837 O O . LEU A 1 501 ? 5.888 15.352 39.523 1.00 77.00 501 LEU A O 1
ATOM 3841 N N . SER A 1 502 ? 4.829 13.396 39.758 1.00 84.12 502 SER A N 1
ATOM 3842 C CA . SER A 1 502 ? 3.484 13.979 39.684 1.00 84.12 502 SER A CA 1
ATOM 3843 C C . SER A 1 502 ? 3.191 14.943 40.843 1.00 84.12 502 SER A C 1
ATOM 3845 O O . SER A 1 502 ? 2.658 16.023 40.596 1.00 84.12 502 SER A O 1
ATOM 3847 N N . ARG A 1 503 ? 3.590 14.596 42.079 1.00 84.50 503 ARG A N 1
ATOM 3848 C CA . ARG A 1 503 ? 3.482 15.479 43.259 1.00 84.50 503 ARG A CA 1
ATOM 3849 C C . ARG A 1 503 ? 4.375 16.706 43.143 1.00 84.50 503 ARG A C 1
ATOM 3851 O O . ARG A 1 503 ? 3.938 17.806 43.460 1.00 84.50 503 ARG A O 1
ATOM 3858 N N . GLN A 1 504 ? 5.612 16.496 42.701 1.00 77.88 504 GLN A N 1
ATOM 3859 C CA . GLN A 1 504 ? 6.601 17.551 42.530 1.00 77.88 504 GLN A CA 1
ATOM 3860 C C . GLN A 1 504 ? 6.103 18.586 41.510 1.00 77.88 504 GLN A C 1
ATOM 3862 O O . GLN A 1 504 ? 6.041 19.767 41.823 1.00 77.88 504 GLN A O 1
ATOM 3867 N N . LEU A 1 505 ? 5.618 18.150 40.346 1.00 77.19 505 LEU A N 1
ATOM 3868 C CA . LEU A 1 505 ? 5.087 19.047 39.314 1.00 77.19 505 LEU A CA 1
ATOM 3869 C C . LEU A 1 505 ? 3.866 19.846 39.762 1.00 77.19 505 LEU A C 1
ATOM 3871 O O . LEU A 1 505 ? 3.797 21.035 39.480 1.00 77.19 505 LEU A O 1
ATOM 3875 N N . ALA A 1 506 ? 2.921 19.217 40.467 1.00 83.75 506 ALA A N 1
ATOM 3876 C CA . ALA A 1 506 ? 1.733 19.919 40.950 1.00 83.75 506 ALA A CA 1
ATOM 3877 C C . ALA A 1 506 ? 2.083 21.067 41.914 1.00 83.75 506 ALA A C 1
ATOM 3879 O O . ALA A 1 506 ? 1.415 22.089 41.906 1.00 83.75 506 ALA A O 1
ATOM 3880 N N . ARG A 1 507 ? 3.158 20.926 42.703 1.00 82.38 507 ARG A N 1
ATOM 3881 C CA . ARG A 1 507 ? 3.636 21.979 43.617 1.00 82.38 507 ARG A CA 1
ATOM 3882 C C . ARG A 1 507 ? 4.438 23.077 42.923 1.00 82.38 507 ARG A C 1
ATOM 3884 O O . ARG A 1 507 ? 4.479 24.193 43.419 1.00 82.38 507 ARG A O 1
ATOM 3891 N N . LEU A 1 508 ? 5.124 22.746 41.831 1.00 76.69 508 LEU A N 1
ATOM 3892 C CA . LEU A 1 508 ? 6.058 23.657 41.164 1.00 76.69 508 LEU A CA 1
ATOM 3893 C C . LEU A 1 508 ? 5.412 24.500 40.069 1.00 76.69 508 LEU A C 1
ATOM 3895 O O . LEU A 1 508 ? 6.014 25.475 39.637 1.00 76.69 508 LEU A O 1
ATOM 3899 N N . TRP A 1 509 ? 4.216 24.138 39.606 1.00 82.81 509 TRP A N 1
ATOM 3900 C CA . TRP A 1 509 ? 3.615 24.766 38.430 1.00 82.81 509 TRP A CA 1
ATOM 3901 C C . TRP A 1 509 ? 3.299 26.246 38.629 1.00 82.81 509 TRP A C 1
ATOM 3903 O O . TRP A 1 509 ? 3.668 27.060 37.788 1.00 82.81 509 TRP A O 1
ATOM 3913 N N . GLU A 1 510 ? 2.689 26.588 39.759 1.00 81.25 510 GLU A N 1
ATOM 3914 C CA . GLU A 1 510 ? 2.369 27.970 40.126 1.00 81.25 510 GLU A CA 1
ATOM 3915 C C . GLU A 1 510 ? 3.651 28.815 40.326 1.00 81.25 510 GLU A C 1
ATOM 3917 O O . GLU A 1 510 ? 3.808 29.797 39.600 1.00 81.25 510 GLU A O 1
ATOM 3922 N N . PRO A 1 511 ? 4.660 28.392 41.125 1.00 77.06 511 PRO A N 1
ATOM 3923 C CA . PRO A 1 511 ? 5.940 29.106 41.221 1.00 77.06 511 PRO A CA 1
ATOM 3924 C C . PRO A 1 511 ? 6.674 29.324 39.888 1.00 77.06 511 PRO A C 1
ATOM 3926 O O . PRO A 1 511 ? 7.339 30.344 39.707 1.00 77.06 511 PRO A O 1
ATOM 3929 N N . VAL A 1 512 ? 6.591 28.366 38.957 1.00 77.19 512 VAL A N 1
ATOM 3930 C CA . VAL A 1 512 ? 7.219 28.468 37.628 1.00 77.19 512 VAL A CA 1
ATOM 3931 C C . VAL A 1 512 ? 6.529 29.530 36.770 1.00 77.19 512 VAL A C 1
ATOM 3933 O O . VAL A 1 512 ? 7.213 30.323 36.121 1.00 77.19 512 VAL A O 1
ATOM 3936 N N . ILE A 1 513 ? 5.193 29.568 36.782 1.00 77.62 513 ILE A N 1
ATOM 3937 C CA . ILE A 1 513 ? 4.414 30.585 36.062 1.00 77.62 513 ILE A CA 1
ATOM 3938 C C . ILE A 1 513 ? 4.669 31.963 36.666 1.00 77.62 513 ILE A C 1
ATOM 3940 O O . ILE A 1 513 ? 4.997 32.893 35.932 1.00 77.62 513 ILE A O 1
ATOM 3944 N N . ASP A 1 514 ? 4.601 32.083 37.991 1.00 76.19 514 ASP A N 1
ATOM 3945 C CA . ASP A 1 514 ? 4.847 33.342 38.693 1.00 76.19 514 ASP A CA 1
ATOM 3946 C C . ASP A 1 514 ? 6.260 33.862 38.421 1.00 76.19 514 ASP A C 1
ATOM 3948 O O . ASP A 1 514 ? 6.457 35.053 38.182 1.00 76.19 514 ASP A O 1
ATOM 3952 N N . GLY A 1 515 ? 7.261 32.977 38.406 1.00 72.12 515 GLY A N 1
ATOM 3953 C CA . GLY A 1 515 ? 8.631 33.325 38.034 1.00 72.12 515 GLY A CA 1
ATOM 3954 C C . GLY A 1 515 ? 8.733 33.890 36.613 1.00 72.12 515 GLY A C 1
ATOM 3955 O O . GLY A 1 515 ? 9.421 34.890 36.405 1.00 72.12 515 GLY A O 1
ATOM 3956 N N . TYR A 1 516 ? 8.018 33.294 35.652 1.00 73.38 516 TYR A N 1
ATOM 3957 C CA . TYR A 1 516 ? 7.963 33.772 34.266 1.00 73.38 516 TYR A CA 1
ATOM 3958 C C . TYR A 1 516 ? 7.263 35.139 34.155 1.00 73.38 516 TYR A C 1
ATOM 3960 O O . TYR A 1 516 ? 7.796 36.055 33.527 1.00 73.38 516 TYR A O 1
ATOM 3968 N N . VAL A 1 517 ? 6.095 35.297 34.788 1.00 72.31 517 VAL A N 1
ATOM 3969 C CA . VAL A 1 517 ? 5.289 36.531 34.742 1.00 72.31 517 VAL A CA 1
ATOM 3970 C C . VAL A 1 517 ? 6.007 37.692 35.439 1.00 72.31 517 VAL A C 1
ATOM 3972 O O . VAL A 1 517 ? 6.069 38.792 34.895 1.00 72.31 517 VAL A O 1
ATOM 3975 N N . ASN A 1 518 ? 6.624 37.460 36.601 1.00 70.25 518 ASN A N 1
ATOM 3976 C CA . ASN A 1 518 ? 7.307 38.510 37.366 1.00 70.25 518 ASN A CA 1
ATOM 3977 C C . ASN A 1 518 ? 8.561 39.061 36.669 1.00 70.25 518 ASN A C 1
ATOM 3979 O O . ASN A 1 518 ? 8.909 40.226 36.861 1.00 70.25 518 ASN A O 1
ATOM 3983 N N . GLN A 1 519 ? 9.246 38.250 35.857 1.00 65.44 519 GLN A N 1
ATOM 3984 C CA . GLN A 1 519 ? 10.404 38.701 35.075 1.00 65.44 519 GLN A CA 1
ATOM 3985 C C . GLN A 1 519 ? 10.010 39.481 33.810 1.00 65.44 519 GLN A C 1
ATOM 3987 O O . GLN A 1 519 ? 10.869 40.115 33.198 1.00 65.44 519 GLN A O 1
ATOM 3992 N N . ARG A 1 520 ? 8.724 39.469 33.427 1.00 64.81 520 ARG A N 1
ATOM 3993 C CA . ARG A 1 520 ? 8.172 40.210 32.280 1.00 64.81 520 ARG A CA 1
ATOM 3994 C C . ARG A 1 520 ? 6.876 40.933 32.681 1.00 64.81 520 ARG A C 1
ATOM 3996 O O . ARG A 1 520 ? 5.789 40.472 32.334 1.00 64.81 520 ARG A O 1
ATOM 4003 N N . PRO A 1 521 ? 6.965 42.060 33.419 1.00 50.28 521 PRO A N 1
ATOM 4004 C CA . PRO A 1 521 ? 5.807 42.755 33.999 1.00 50.28 521 PRO A CA 1
ATOM 4005 C C . PRO A 1 521 ? 4.795 43.263 32.966 1.00 50.28 521 PRO A C 1
ATOM 4007 O O . PRO A 1 521 ? 3.625 43.450 33.276 1.00 50.28 521 PRO A O 1
ATOM 4010 N N . ASP A 1 522 ? 5.226 43.453 31.722 1.00 51.75 522 ASP A N 1
ATOM 4011 C CA . ASP A 1 522 ? 4.381 43.789 30.583 1.00 51.75 522 ASP A CA 1
ATOM 4012 C C . ASP A 1 522 ? 3.456 42.633 30.153 1.00 51.75 522 ASP A C 1
ATOM 4014 O O . ASP A 1 522 ? 2.503 42.870 29.414 1.00 51.75 522 ASP A O 1
ATOM 4018 N N . ALA A 1 523 ? 3.696 41.393 30.602 1.00 49.03 523 ALA A N 1
ATOM 4019 C CA . ALA A 1 523 ? 2.843 40.225 30.358 1.00 49.03 523 ALA A CA 1
ATOM 4020 C C . ALA A 1 523 ? 1.600 40.160 31.267 1.00 49.03 523 ALA A C 1
ATOM 4022 O O . ALA A 1 523 ? 0.636 39.484 30.910 1.00 49.03 523 ALA A O 1
ATOM 4023 N N . ALA A 1 524 ? 1.590 40.870 32.401 1.00 49.72 524 ALA A N 1
ATOM 4024 C CA . ALA A 1 524 ? 0.487 40.839 33.365 1.00 49.72 524 ALA A CA 1
ATOM 4025 C C . ALA A 1 524 ? -0.819 41.471 32.827 1.00 49.72 524 ALA A C 1
ATOM 4027 O O . ALA A 1 524 ? -1.905 41.059 33.227 1.00 49.72 524 ALA A O 1
ATOM 4028 N N . ASP A 1 525 ? -0.726 42.401 31.868 1.00 49.66 525 ASP A N 1
ATOM 4029 C CA . ASP A 1 525 ? -1.874 43.128 31.295 1.00 49.66 525 ASP A CA 1
ATOM 4030 C C . ASP A 1 525 ? -2.563 42.400 30.110 1.00 49.66 525 ASP A C 1
ATOM 4032 O O . ASP A 1 525 ? -3.515 42.922 29.530 1.00 49.66 525 ASP A O 1
ATOM 4036 N N . ALA A 1 526 ? -2.111 41.195 29.722 1.00 53.03 526 ALA A N 1
ATOM 4037 C CA . ALA A 1 526 ? -2.438 40.577 28.424 1.00 53.03 526 ALA A CA 1
ATOM 4038 C C . ALA A 1 526 ? -3.401 39.363 28.444 1.00 53.03 526 ALA A C 1
ATOM 4040 O O . ALA A 1 526 ? -3.511 38.676 27.429 1.00 53.03 526 ALA A O 1
ATOM 4041 N N . GLY A 1 527 ? -4.110 39.075 29.543 1.00 64.88 527 GLY A N 1
ATOM 4042 C CA . GLY A 1 527 ? -5.078 37.958 29.580 1.00 64.88 527 GLY A CA 1
ATOM 4043 C C . GLY A 1 527 ? -4.410 36.575 29.542 1.00 64.88 527 GLY A C 1
ATOM 4044 O O . GLY A 1 527 ? -4.669 35.753 28.659 1.00 64.88 527 GLY A O 1
ATOM 4045 N N . VAL A 1 528 ? -3.501 36.346 30.487 1.00 75.19 528 VAL A N 1
ATOM 4046 C CA . VAL A 1 528 ? -2.724 35.109 30.641 1.00 75.19 528 VAL A CA 1
ATOM 4047 C C . VAL A 1 528 ? -3.568 34.001 31.294 1.00 75.19 528 VAL A C 1
ATOM 4049 O O . VAL A 1 528 ? -4.444 34.291 32.103 1.00 75.19 528 VAL A O 1
ATOM 4052 N N . LEU A 1 529 ? -3.316 32.734 30.939 1.00 80.94 529 LEU A N 1
ATOM 4053 C CA . LEU A 1 529 ? -4.043 31.580 31.483 1.00 80.94 529 LEU A CA 1
ATOM 4054 C C . LEU A 1 529 ? -3.668 31.301 32.948 1.00 80.94 529 LEU A C 1
ATOM 4056 O O . LEU A 1 529 ? -2.527 30.924 33.233 1.00 80.94 529 LEU A O 1
ATOM 4060 N N . GLU A 1 530 ? -4.644 31.390 33.851 1.00 82.38 530 GLU A N 1
ATOM 4061 C CA . GLU A 1 530 ? -4.515 30.965 35.249 1.00 82.38 530 GLU A CA 1
ATOM 4062 C C . GLU A 1 530 ? -4.620 29.439 35.358 1.00 82.38 530 GLU A C 1
ATOM 4064 O O . GLU A 1 530 ? -5.531 28.829 34.795 1.00 82.38 530 GLU A O 1
ATOM 4069 N N . LEU A 1 531 ? -3.707 28.803 36.096 1.00 83.12 531 LEU A N 1
ATOM 4070 C CA . LEU A 1 531 ? -3.677 27.349 36.261 1.00 83.12 531 LEU A CA 1
ATOM 4071 C C . LEU A 1 531 ? -3.891 26.932 37.714 1.00 83.12 531 LEU A C 1
ATOM 4073 O O . LEU A 1 531 ? -3.178 27.381 38.604 1.00 83.12 531 LEU A O 1
ATOM 4077 N N . ASP A 1 532 ? -4.812 25.994 37.920 1.00 85.00 532 ASP A N 1
ATOM 4078 C CA . ASP A 1 532 ? -5.003 25.287 39.188 1.00 85.00 532 ASP A CA 1
ATOM 4079 C C . ASP A 1 532 ? -4.658 23.804 38.996 1.00 85.00 532 ASP A C 1
ATOM 4081 O O . ASP A 1 532 ? -5.283 23.100 38.194 1.00 85.00 532 ASP A O 1
ATOM 4085 N N . VAL A 1 533 ? -3.621 23.328 39.693 1.00 85.19 533 VAL A N 1
ATOM 4086 C CA . VAL A 1 533 ? -3.063 21.984 39.499 1.00 85.19 533 VAL A CA 1
ATOM 4087 C C . VAL A 1 533 ? -3.217 21.141 40.761 1.00 85.19 533 VAL A C 1
ATOM 4089 O O . VAL A 1 533 ? -2.557 21.363 41.772 1.00 85.19 533 VAL A O 1
ATOM 4092 N N . THR A 1 534 ? -4.024 20.083 40.674 1.00 86.31 534 THR A N 1
ATOM 4093 C CA . THR A 1 534 ? -4.241 19.128 41.772 1.00 86.31 534 THR A CA 1
ATOM 4094 C C . THR A 1 534 ? -3.599 17.774 41.465 1.00 86.31 534 THR A C 1
ATOM 4096 O O . THR A 1 534 ? -3.633 17.289 40.334 1.00 86.31 534 THR A O 1
ATOM 4099 N N . HIS A 1 535 ? -3.016 17.123 42.474 1.00 85.38 535 HIS A N 1
ATOM 4100 C CA . HIS A 1 535 ? -2.402 15.800 42.337 1.00 85.38 535 HIS A CA 1
ATOM 4101 C C . HIS A 1 535 ? -3.277 14.673 42.907 1.00 85.38 535 HIS A C 1
ATOM 4103 O O . HIS A 1 535 ? -3.783 14.781 44.023 1.00 85.38 535 HIS A O 1
ATOM 4109 N N . VAL A 1 536 ? -3.366 13.551 42.180 1.00 82.19 536 VAL A N 1
ATOM 4110 C CA . VAL A 1 536 ? -4.020 12.312 42.631 1.00 82.19 536 VAL A CA 1
ATOM 4111 C C . VAL A 1 536 ? -3.135 11.091 42.345 1.00 82.19 536 VAL A C 1
ATOM 4113 O O . VAL A 1 536 ? -2.590 10.937 41.251 1.00 82.19 536 VAL A O 1
ATOM 4116 N N . ASP A 1 537 ? -3.032 10.167 43.302 1.00 79.19 537 ASP A N 1
ATOM 4117 C CA . ASP A 1 537 ? -2.343 8.879 43.160 1.00 79.19 537 ASP A CA 1
ATOM 4118 C C . ASP A 1 537 ? -3.111 7.723 43.837 1.00 79.19 537 ASP A C 1
ATOM 4120 O O . ASP A 1 537 ? -4.224 7.898 44.327 1.00 79.19 537 ASP A O 1
ATOM 4124 N N . GLY A 1 538 ? -2.542 6.511 43.829 1.00 67.75 538 GLY A N 1
ATOM 4125 C CA . GLY A 1 538 ? -3.161 5.326 44.445 1.00 67.75 538 GLY A CA 1
ATOM 4126 C C . GLY A 1 538 ? -3.175 5.319 45.982 1.00 67.75 538 GLY A C 1
ATOM 4127 O O . GLY A 1 538 ? -3.799 4.449 46.573 1.00 67.75 538 GLY A O 1
ATOM 4128 N N . THR A 1 539 ? -2.486 6.255 46.636 1.00 67.06 539 THR A N 1
ATOM 4129 C CA . THR A 1 539 ? -2.551 6.478 48.091 1.00 67.06 539 THR A CA 1
ATOM 4130 C C . THR A 1 539 ? -3.571 7.554 48.473 1.00 67.06 539 THR A C 1
ATOM 4132 O O . THR A 1 539 ? -3.962 7.634 49.639 1.00 67.06 539 THR A O 1
ATOM 4135 N N . THR A 1 540 ? -4.028 8.361 47.508 1.00 66.44 540 THR A N 1
ATOM 4136 C CA . THR A 1 540 ? -5.099 9.346 47.691 1.00 66.44 540 THR A CA 1
ATOM 4137 C C . THR A 1 540 ? -6.419 8.644 47.999 1.00 66.44 540 THR A C 1
ATOM 4139 O O . THR A 1 540 ? -6.845 7.725 47.289 1.00 66.44 540 THR A O 1
ATOM 4142 N N . ARG A 1 541 ? -7.104 9.096 49.055 1.00 60.97 541 ARG A N 1
ATOM 4143 C CA . ARG A 1 541 ? -8.385 8.507 49.468 1.00 60.97 541 ARG A CA 1
ATOM 4144 C C . ARG A 1 541 ? -9.433 8.664 48.367 1.00 60.97 541 ARG A C 1
ATOM 4146 O O . ARG A 1 541 ? -9.451 9.669 47.661 1.00 60.97 541 ARG A O 1
ATOM 4153 N N . ALA A 1 542 ? -10.354 7.706 48.287 1.00 55.59 542 ALA A N 1
ATOM 4154 C CA . ALA A 1 542 ? -11.493 7.719 47.367 1.00 55.59 542 ALA A CA 1
ATOM 4155 C C . ALA A 1 542 ? -12.231 9.066 47.343 1.00 55.59 542 ALA A C 1
ATOM 4157 O O . ALA A 1 542 ? -12.481 9.623 46.279 1.00 55.59 542 ALA A O 1
ATOM 4158 N N . SER A 1 543 ? -12.507 9.620 48.529 1.00 54.22 543 SER A N 1
ATOM 4159 C CA . SER A 1 543 ? -13.211 10.892 48.692 1.00 54.22 543 SER A CA 1
ATOM 4160 C C . SER A 1 543 ? -12.440 12.072 48.101 1.00 54.22 543 SER A C 1
ATOM 4162 O O . SER A 1 543 ? -13.025 12.899 47.422 1.00 54.22 543 SER A O 1
ATOM 4164 N N . GLU A 1 544 ? -11.125 12.133 48.320 1.00 61.06 544 GLU A N 1
ATOM 4165 C CA . GLU A 1 544 ? -10.266 13.213 47.811 1.00 61.06 544 GLU A CA 1
ATOM 4166 C C . GLU A 1 544 ? -10.112 13.119 46.286 1.00 61.06 544 GLU A C 1
ATOM 4168 O O . GLU A 1 544 ? -10.169 14.124 45.583 1.00 61.06 544 GLU A O 1
ATOM 4173 N N . ARG A 1 545 ? -10.006 11.895 45.756 1.00 68.50 545 ARG A N 1
ATOM 4174 C CA . ARG A 1 545 ? -9.996 11.619 44.313 1.00 68.50 545 ARG A CA 1
ATOM 4175 C C . ARG A 1 545 ? -11.335 11.966 43.654 1.00 68.50 545 ARG A C 1
ATOM 4177 O O . ARG A 1 545 ? -11.338 12.524 42.561 1.00 68.50 545 ARG A O 1
ATOM 4184 N N . ALA A 1 546 ? -12.456 11.675 44.312 1.00 63.94 546 ALA A N 1
ATOM 4185 C CA . ALA A 1 546 ? -13.784 12.061 43.844 1.00 63.94 546 ALA A CA 1
ATOM 4186 C C . ALA A 1 546 ? -13.962 13.585 43.825 1.00 63.94 546 ALA A C 1
ATOM 4188 O O . ALA A 1 546 ? -14.484 14.106 42.844 1.00 63.94 546 ALA A O 1
ATOM 4189 N N . THR A 1 547 ? -13.472 14.296 44.849 1.00 67.00 547 THR A N 1
ATOM 4190 C CA . THR A 1 547 ? -13.454 15.766 44.880 1.00 67.00 547 THR A CA 1
ATOM 4191 C C . THR A 1 547 ? -12.636 16.336 43.725 1.00 67.00 547 THR A C 1
ATOM 4193 O O . THR A 1 547 ? -13.181 17.104 42.947 1.00 67.00 547 THR A O 1
ATOM 4196 N N . ALA A 1 548 ? -11.402 15.867 43.506 1.00 73.00 548 ALA A N 1
ATOM 4197 C CA . ALA A 1 548 ? -10.572 16.344 42.393 1.00 73.00 548 ALA A CA 1
ATOM 4198 C C . ALA A 1 548 ? -11.225 16.121 41.010 1.00 73.00 548 ALA A C 1
ATOM 4200 O O . ALA A 1 548 ? -11.104 16.952 40.112 1.00 73.00 548 ALA A O 1
ATOM 4201 N N . ILE A 1 549 ? -11.944 15.006 40.823 1.00 77.12 549 ILE A N 1
ATOM 4202 C CA . ILE A 1 549 ? -12.702 14.746 39.587 1.00 77.12 549 ILE A CA 1
ATOM 4203 C C . ILE A 1 549 ? -13.944 15.646 39.497 1.00 77.12 549 ILE A C 1
ATOM 4205 O O . ILE A 1 549 ? -14.269 16.115 38.409 1.00 77.12 549 ILE A O 1
ATOM 4209 N N . ALA A 1 550 ? -14.648 15.884 40.605 1.00 70.00 550 ALA A N 1
ATOM 4210 C CA . ALA A 1 550 ? -15.801 16.782 40.649 1.00 70.00 550 ALA A CA 1
ATOM 4211 C C . ALA A 1 550 ? -15.396 18.237 40.360 1.00 70.00 550 ALA A C 1
ATOM 4213 O O . ALA A 1 550 ? -16.076 18.916 39.594 1.00 70.00 550 ALA A O 1
ATOM 4214 N N . ASP A 1 551 ? -14.247 18.675 40.870 1.00 75.88 551 ASP A N 1
ATOM 4215 C CA . ASP A 1 551 ? -13.685 19.997 40.598 1.00 75.88 551 ASP A CA 1
ATOM 4216 C C . ASP A 1 551 ? -13.330 20.163 39.116 1.00 75.88 551 ASP A C 1
ATOM 4218 O O . ASP A 1 551 ? -13.521 21.241 38.554 1.00 75.88 551 ASP A O 1
ATOM 4222 N N . LEU A 1 552 ? -12.891 19.093 38.447 1.00 79.94 552 LEU A N 1
ATOM 4223 C CA . LEU A 1 552 ? -12.662 19.097 36.999 1.00 79.94 552 LEU A CA 1
ATOM 4224 C C . LEU A 1 552 ? -13.975 19.170 36.193 1.00 79.94 552 LEU A C 1
ATOM 4226 O O . LEU A 1 552 ? -13.976 19.668 35.069 1.00 79.94 552 LEU A O 1
ATOM 4230 N N . LYS A 1 553 ? -15.095 18.686 36.751 1.00 77.44 553 LYS A N 1
ATOM 4231 C CA . LYS A 1 553 ? -16.434 18.755 36.132 1.00 77.44 553 LYS A CA 1
ATOM 4232 C C . LYS A 1 553 ? -17.122 20.107 36.308 1.00 77.44 553 LYS A C 1
ATOM 4234 O O . LYS A 1 553 ? -18.105 20.357 35.615 1.00 77.44 553 LYS A O 1
ATOM 4239 N N . ALA A 1 554 ? -16.648 20.942 37.230 1.00 75.69 554 ALA A N 1
ATOM 4240 C CA . ALA A 1 554 ? -17.242 22.243 37.493 1.00 75.69 554 ALA A CA 1
ATOM 4241 C C . ALA A 1 554 ? -17.181 23.164 36.260 1.00 75.69 554 ALA A C 1
ATOM 4243 O O . ALA A 1 554 ? -16.430 22.935 35.300 1.00 75.69 554 ALA A O 1
ATOM 4244 N N . ASP A 1 555 ? -17.993 24.219 36.290 1.00 75.62 555 ASP A N 1
ATOM 4245 C CA . ASP A 1 555 ? -17.910 25.275 35.290 1.00 75.62 555 ASP A CA 1
ATOM 4246 C C . ASP A 1 555 ? -16.680 26.154 35.561 1.00 75.62 555 ASP A C 1
ATOM 4248 O O . ASP A 1 555 ? -16.410 26.510 36.711 1.00 75.62 555 ASP A O 1
ATOM 4252 N N . ILE A 1 556 ? -15.899 26.431 34.515 1.00 78.94 556 ILE A N 1
ATOM 4253 C CA . ILE A 1 556 ? -14.585 27.082 34.613 1.00 78.94 556 ILE A CA 1
ATOM 4254 C C . ILE A 1 556 ? -14.577 28.306 33.681 1.00 78.94 556 ILE A C 1
ATOM 4256 O O . ILE A 1 556 ? -14.929 28.159 32.500 1.00 78.94 556 ILE A O 1
ATOM 4260 N N . PRO A 1 557 ? -14.184 29.496 34.183 1.00 77.88 557 PRO A N 1
ATOM 4261 C CA . PRO A 1 557 ? -14.013 30.700 33.368 1.00 77.88 557 PRO A CA 1
ATOM 4262 C C . PRO A 1 557 ? -13.031 30.507 32.203 1.00 77.88 557 PRO A C 1
ATOM 4264 O O . PRO A 1 557 ? -12.124 29.685 32.279 1.00 77.88 557 PRO A O 1
ATOM 4267 N N . ASP A 1 558 ? -13.176 31.294 31.135 1.00 70.62 558 ASP A N 1
ATOM 4268 C CA . ASP A 1 558 ? -12.354 31.167 29.915 1.00 70.62 558 ASP A CA 1
ATOM 4269 C C . ASP A 1 558 ? -10.854 31.428 30.131 1.00 70.62 558 ASP A C 1
ATOM 4271 O O . ASP A 1 558 ? -10.029 30.927 29.372 1.00 70.62 558 ASP A O 1
ATOM 4275 N N . ASN A 1 559 ? -10.491 32.189 31.165 1.00 74.75 559 ASN A N 1
ATOM 4276 C CA . ASN A 1 559 ? -9.107 32.511 31.511 1.00 74.75 559 ASN A CA 1
ATOM 4277 C C . ASN A 1 559 ? -8.491 31.558 32.550 1.00 74.75 559 ASN A C 1
ATOM 4279 O O . ASN A 1 559 ? -7.370 31.806 32.989 1.00 74.75 559 ASN A O 1
ATOM 4283 N N . GLN A 1 560 ? -9.197 30.495 32.953 1.00 83.81 560 GLN A N 1
ATOM 4284 C CA . GLN A 1 560 ? -8.726 29.545 33.958 1.00 83.81 560 GLN A CA 1
ATOM 4285 C C . GLN A 1 560 ? -8.704 28.117 33.405 1.00 83.81 560 GLN A C 1
ATOM 4287 O O . GLN A 1 560 ? -9.612 27.679 32.701 1.00 83.81 560 GLN A O 1
ATOM 4292 N N . CYS A 1 561 ? -7.677 27.359 33.777 1.00 86.19 561 CYS A N 1
ATOM 4293 C CA . CYS A 1 561 ? -7.545 25.950 33.453 1.00 86.19 561 CYS A CA 1
ATOM 4294 C C . CYS A 1 561 ? -7.286 25.119 34.711 1.00 86.19 561 CYS A C 1
ATOM 4296 O O . CYS A 1 561 ? -6.424 25.439 35.530 1.00 86.19 561 CYS A O 1
ATOM 4298 N N . ARG A 1 562 ? -8.040 24.027 34.862 1.00 89.62 562 ARG A N 1
ATOM 4299 C CA . ARG A 1 562 ? -7.858 23.048 35.939 1.00 89.62 562 ARG A CA 1
ATOM 4300 C C . ARG A 1 562 ? -7.172 21.805 35.402 1.00 89.62 562 ARG A C 1
ATOM 4302 O O . ARG A 1 562 ? -7.654 21.171 34.458 1.00 89.62 562 ARG A O 1
ATOM 4309 N N . VAL A 1 563 ? -6.072 21.424 36.042 1.00 89.12 563 VAL A N 1
ATOM 4310 C CA . VAL A 1 563 ? -5.255 20.277 35.648 1.00 89.12 563 VAL A CA 1
ATOM 4311 C C . VAL A 1 563 ? -5.183 19.265 36.782 1.00 89.12 563 VAL A C 1
ATOM 4313 O O . VAL A 1 563 ? -4.745 19.574 37.887 1.00 89.12 563 VAL A O 1
ATOM 4316 N N . VAL A 1 564 ? -5.545 18.011 36.499 1.00 89.25 564 VAL A N 1
ATOM 4317 C CA . VAL A 1 564 ? -5.338 16.905 37.445 1.00 89.25 564 VAL A CA 1
ATOM 4318 C C . VAL A 1 564 ? -4.124 16.079 37.022 1.00 89.25 564 VAL A C 1
ATOM 4320 O O . VAL A 1 564 ? -4.150 15.355 36.023 1.00 89.25 564 VAL A O 1
ATOM 4323 N N . SER A 1 565 ? -3.043 16.176 37.794 1.00 88.12 565 SER A N 1
ATOM 4324 C CA . SER A 1 565 ? -1.809 15.408 37.597 1.00 88.12 565 SER A CA 1
ATOM 4325 C C . SER A 1 565 ? -1.905 14.047 38.280 1.00 88.12 565 SER A C 1
ATOM 4327 O O . SER A 1 565 ? -2.276 13.954 39.452 1.00 88.12 565 SER A O 1
ATOM 4329 N N . ASN A 1 566 ? -1.556 12.974 37.563 1.00 86.81 566 ASN A N 1
ATOM 4330 C CA . ASN A 1 566 ? -1.654 11.617 38.092 1.00 86.81 566 ASN A CA 1
ATOM 4331 C C . ASN A 1 566 ? -0.532 10.669 37.656 1.00 86.81 566 ASN A C 1
ATOM 4333 O O . ASN A 1 566 ? 0.091 10.827 36.603 1.00 86.81 566 ASN A O 1
ATOM 4337 N N . ALA A 1 567 ? -0.355 9.598 38.435 1.00 78.56 567 ALA A N 1
ATOM 4338 C CA . ALA A 1 567 ? 0.502 8.468 38.091 1.00 78.56 567 ALA A CA 1
ATOM 4339 C C . ALA A 1 567 ? -0.273 7.143 38.192 1.00 78.56 567 ALA A C 1
ATOM 4341 O O . ALA A 1 567 ? -0.476 6.603 39.277 1.00 78.56 567 ALA A O 1
ATOM 4342 N N . ARG A 1 568 ? -0.677 6.599 37.033 1.00 68.00 568 ARG A N 1
ATOM 4343 C CA . ARG A 1 568 ? -1.336 5.281 36.864 1.00 68.00 568 ARG A CA 1
ATOM 4344 C C . ARG A 1 568 ? -2.647 5.063 37.646 1.00 68.00 568 ARG A C 1
ATOM 4346 O O . ARG A 1 568 ? -3.080 3.921 37.744 1.00 68.00 568 ARG A O 1
ATOM 4353 N N . CYS A 1 569 ? -3.287 6.107 38.170 1.00 68.69 569 CYS A N 1
ATOM 4354 C CA . CYS A 1 569 ? -4.546 5.980 38.921 1.00 68.69 569 CYS A CA 1
ATOM 4355 C C . CYS A 1 569 ? -5.776 6.508 38.166 1.00 68.69 569 CYS A C 1
ATOM 4357 O O . CYS A 1 569 ? -6.875 6.032 38.422 1.00 68.69 569 CYS A O 1
ATOM 4359 N N . LEU A 1 570 ? -5.606 7.427 37.206 1.00 71.75 570 LEU A N 1
ATOM 4360 C CA . LEU A 1 570 ? -6.703 7.963 36.380 1.00 71.75 570 LEU A CA 1
ATOM 4361 C C . LEU A 1 570 ? -6.701 7.390 34.952 1.00 71.75 570 LEU A C 1
ATOM 4363 O O . LEU A 1 570 ? -7.336 7.926 34.048 1.00 71.75 570 LEU A O 1
ATOM 4367 N N . SER A 1 571 ? -5.952 6.305 34.732 1.00 64.50 571 SER A N 1
ATOM 4368 C CA . SER A 1 571 ? -5.885 5.618 33.437 1.00 64.50 571 SER A CA 1
ATOM 4369 C C . SER A 1 571 ? -7.166 4.831 33.122 1.00 64.50 571 SER A C 1
ATOM 4371 O O . SER A 1 571 ? -7.507 4.701 31.950 1.00 64.50 571 SER A O 1
ATOM 4373 N N . GLU A 1 572 ? -7.905 4.377 34.142 1.00 65.19 572 GLU A N 1
ATOM 4374 C CA . GLU A 1 572 ? -9.190 3.656 34.069 1.00 65.19 572 GLU A CA 1
ATOM 4375 C C . GLU A 1 572 ? -10.204 4.318 35.038 1.00 65.19 572 GLU A C 1
ATOM 4377 O O . GLU A 1 572 ? -9.799 4.877 36.056 1.00 65.19 572 GLU A O 1
ATOM 4382 N N . GLY A 1 573 ? -11.512 4.284 34.745 1.00 58.84 573 GLY A N 1
ATOM 4383 C CA . GLY A 1 573 ? -12.557 4.633 35.732 1.00 58.84 573 GLY A CA 1
ATOM 4384 C C . GLY A 1 573 ? -12.962 6.111 35.911 1.00 58.84 573 GLY A C 1
ATOM 4385 O O . GLY A 1 573 ? -13.814 6.402 36.746 1.00 58.84 573 GLY A O 1
ATOM 4386 N N . VAL A 1 574 ? -12.375 7.060 35.169 1.00 66.19 574 VAL A N 1
ATOM 4387 C CA . VAL A 1 574 ? -12.779 8.488 35.205 1.00 66.19 574 VAL A CA 1
ATOM 4388 C C . VAL A 1 574 ? -13.741 8.811 34.058 1.00 66.19 574 VAL A C 1
ATOM 4390 O O . VAL A 1 574 ? -13.472 8.442 32.915 1.00 66.19 574 VAL A O 1
ATOM 4393 N N . ASP A 1 575 ? -14.830 9.527 34.329 1.00 70.25 575 ASP A N 1
ATOM 4394 C CA . ASP A 1 575 ? -15.774 9.962 33.295 1.00 70.25 575 ASP A CA 1
ATOM 4395 C C . ASP A 1 575 ? -16.038 11.470 33.370 1.00 70.25 575 ASP A C 1
ATOM 4397 O O . ASP A 1 575 ? -16.762 11.941 34.250 1.00 70.25 575 ASP A O 1
ATOM 4401 N N . VAL A 1 576 ? -15.389 12.218 32.473 1.00 79.38 576 VAL A N 1
ATOM 4402 C CA . VAL A 1 576 ? -15.498 13.678 32.318 1.00 79.38 576 VAL A CA 1
ATOM 4403 C C . VAL A 1 576 ? -15.602 13.980 30.814 1.00 79.38 576 VAL A C 1
ATOM 4405 O O . VAL A 1 576 ? -14.572 14.149 30.164 1.00 79.38 576 VAL A O 1
ATOM 4408 N N . PRO A 1 577 ? -16.816 14.005 30.228 1.00 79.31 577 PRO A N 1
ATOM 4409 C CA . PRO A 1 577 ? -16.995 14.249 28.791 1.00 79.31 577 PRO A CA 1
ATOM 4410 C C . PRO A 1 577 ? -16.439 15.601 28.319 1.00 79.31 577 PRO A C 1
ATOM 4412 O O . PRO A 1 577 ? -15.834 15.690 27.253 1.00 79.31 577 PRO A O 1
ATOM 4415 N N . ALA A 1 578 ? -16.557 16.631 29.163 1.00 83.81 578 ALA A N 1
ATOM 4416 C CA . ALA A 1 578 ? -16.061 17.985 28.910 1.00 83.81 578 ALA A CA 1
ATOM 4417 C C . ALA A 1 578 ? -14.530 18.139 29.020 1.00 83.81 578 ALA A C 1
ATOM 4419 O O . ALA A 1 578 ? -14.040 19.258 29.046 1.00 83.81 578 ALA A O 1
ATOM 4420 N N . LEU A 1 579 ? -13.763 17.049 29.139 1.00 88.69 579 LEU A N 1
ATOM 4421 C CA . LEU A 1 579 ? -12.303 17.115 29.200 1.00 88.69 579 LEU A CA 1
ATOM 4422 C C . LEU A 1 579 ? -11.733 17.619 27.865 1.00 88.69 579 LEU A C 1
ATOM 4424 O O . LEU A 1 579 ? -11.952 16.972 26.842 1.00 88.69 579 LEU A O 1
ATOM 4428 N N . ASP A 1 580 ? -10.973 18.712 27.886 1.00 88.69 580 ASP A N 1
ATOM 4429 C CA . ASP A 1 580 ? -10.477 19.380 26.676 1.00 88.69 580 ASP A CA 1
ATOM 4430 C C . ASP A 1 580 ? -9.121 18.829 26.220 1.00 88.69 580 ASP A C 1
ATOM 4432 O O . ASP A 1 580 ? -8.897 18.660 25.021 1.00 88.69 580 ASP A O 1
ATOM 4436 N N . ALA A 1 581 ? -8.219 18.515 27.164 1.00 90.31 581 ALA A N 1
ATOM 4437 C CA . ALA A 1 581 ? -6.862 18.073 26.840 1.00 90.31 581 ALA A CA 1
ATOM 4438 C C . ALA A 1 581 ? -6.316 16.927 27.708 1.00 90.31 581 ALA A C 1
ATOM 4440 O O . ALA A 1 581 ? -6.653 16.750 28.883 1.00 90.31 581 ALA A O 1
ATOM 4441 N N . VAL A 1 582 ? -5.385 16.170 27.128 1.00 90.94 582 VAL A N 1
ATOM 4442 C CA . VAL A 1 582 ? -4.545 15.187 27.822 1.00 90.94 582 VAL A CA 1
ATOM 4443 C C . VAL A 1 582 ? -3.073 15.522 27.589 1.00 90.94 582 VAL A C 1
ATOM 4445 O O . VAL A 1 582 ? -2.648 15.676 26.446 1.00 90.94 582 VAL A O 1
ATOM 4448 N N . LEU A 1 583 ? -2.286 15.593 28.667 1.00 90.06 583 LEU A N 1
ATOM 4449 C CA . LEU A 1 583 ? -0.851 15.876 28.614 1.00 90.06 583 LEU A CA 1
ATOM 4450 C C . LEU A 1 583 ? -0.044 14.610 28.911 1.00 90.06 583 LEU A C 1
ATOM 4452 O O . LEU A 1 583 ? -0.182 14.015 29.986 1.00 90.06 583 LEU A O 1
ATOM 4456 N N . PHE A 1 584 ? 0.856 14.228 28.003 1.00 87.69 584 PHE A N 1
ATOM 4457 C CA . PHE A 1 584 ? 1.833 13.162 28.251 1.00 87.69 584 PHE A CA 1
ATOM 4458 C C . PHE A 1 584 ? 3.207 13.756 28.543 1.00 87.69 584 PHE A C 1
ATOM 4460 O O . PHE A 1 584 ? 4.0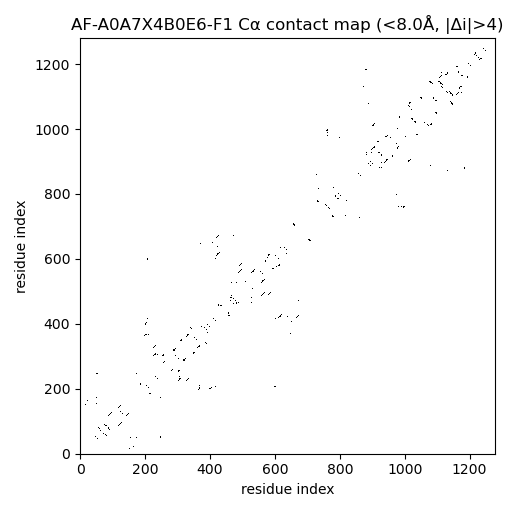75 13.837 27.681 1.00 87.69 584 PHE A O 1
ATOM 4467 N N . LEU A 1 585 ? 3.413 14.134 29.800 1.00 79.44 585 LEU A N 1
ATOM 4468 C CA . LEU A 1 585 ? 4.660 14.739 30.267 1.00 79.44 585 LEU A CA 1
ATOM 4469 C C . LEU A 1 585 ? 5.807 13.723 30.430 1.00 79.44 585 LEU A C 1
ATOM 4471 O O . LEU A 1 585 ? 6.960 14.100 30.606 1.00 79.44 585 LEU A O 1
ATOM 4475 N N . ALA A 1 586 ? 5.503 12.423 30.408 1.00 72.44 586 ALA A N 1
ATOM 4476 C CA . ALA A 1 586 ? 6.499 11.363 30.471 1.00 72.44 586 ALA A CA 1
ATOM 4477 C C . ALA A 1 586 ? 6.133 10.192 29.538 1.00 72.44 586 ALA A C 1
ATOM 4479 O O . ALA A 1 586 ? 4.948 9.889 29.366 1.00 72.44 586 ALA A O 1
ATOM 4480 N N . PRO A 1 587 ? 7.129 9.482 28.966 1.00 66.75 587 PRO A N 1
ATOM 4481 C CA . PRO A 1 587 ? 6.888 8.401 28.014 1.00 66.75 587 PRO A CA 1
ATOM 4482 C C . PRO A 1 587 ? 6.050 7.269 28.600 1.00 66.75 587 PRO A C 1
ATOM 4484 O O . PRO A 1 587 ? 6.437 6.656 29.601 1.00 66.75 587 PRO A O 1
ATOM 4487 N N . ARG A 1 588 ? 4.969 6.915 27.898 1.00 68.44 588 ARG A N 1
ATOM 4488 C CA . ARG A 1 588 ? 4.164 5.711 28.136 1.00 68.44 588 ARG A CA 1
ATOM 4489 C C . ARG A 1 588 ? 4.565 4.622 27.150 1.00 68.44 588 ARG A C 1
ATOM 4491 O O . ARG A 1 588 ? 4.622 4.848 25.953 1.00 68.44 588 ARG A O 1
ATOM 4498 N N . ARG A 1 589 ? 4.829 3.417 27.662 1.00 60.69 589 ARG A N 1
ATOM 4499 C CA . ARG A 1 589 ? 5.231 2.259 26.836 1.00 60.69 589 ARG A CA 1
ATOM 4500 C C . ARG A 1 589 ? 4.065 1.364 26.412 1.00 60.69 589 ARG A C 1
ATOM 4502 O O . ARG A 1 589 ? 4.250 0.490 25.574 1.00 60.69 589 ARG A O 1
ATOM 4509 N N . SER A 1 590 ? 2.901 1.513 27.043 1.00 71.75 590 SER A N 1
ATOM 4510 C CA . SER A 1 590 ? 1.718 0.689 26.778 1.00 71.75 590 SER A CA 1
ATOM 4511 C C . SER A 1 590 ? 0.822 1.396 25.768 1.00 71.75 590 SER A C 1
ATOM 4513 O O . SER A 1 590 ? 0.276 2.453 26.074 1.00 71.75 590 SER A O 1
ATOM 4515 N N . MET A 1 591 ? 0.662 0.795 24.588 1.00 68.75 591 MET A N 1
ATOM 4516 C CA . MET A 1 591 ? -0.237 1.281 23.535 1.00 68.75 591 MET A CA 1
ATOM 4517 C C . MET A 1 591 ? -1.671 1.446 24.040 1.00 68.75 591 MET A C 1
ATOM 4519 O O . MET A 1 591 ? -2.328 2.451 23.790 1.00 68.75 591 MET A O 1
ATOM 4523 N N . VAL A 1 592 ? -2.129 0.445 24.793 1.00 72.19 592 VAL A N 1
ATOM 4524 C CA . VAL A 1 592 ? -3.469 0.395 25.371 1.00 72.19 592 VAL A CA 1
ATOM 4525 C C . VAL A 1 592 ? -3.679 1.569 26.319 1.00 72.19 592 VAL A C 1
ATOM 4527 O O . VAL A 1 592 ? -4.686 2.256 26.209 1.00 72.19 592 VAL A O 1
ATOM 4530 N N . ASP A 1 593 ? -2.722 1.838 27.212 1.00 73.94 593 ASP A N 1
ATOM 4531 C CA . ASP A 1 593 ? -2.834 2.941 28.172 1.00 73.94 593 ASP A CA 1
ATOM 4532 C C . ASP A 1 593 ? -2.929 4.292 27.457 1.00 73.94 593 ASP A C 1
ATOM 4534 O O . ASP A 1 593 ? -3.632 5.179 27.933 1.00 73.94 593 ASP A O 1
ATOM 4538 N N . ILE A 1 594 ? -2.214 4.454 26.336 1.00 78.44 594 ILE A N 1
ATOM 4539 C CA . ILE A 1 594 ? -2.268 5.672 25.523 1.00 78.44 594 ILE A CA 1
ATOM 4540 C C . ILE A 1 594 ? -3.663 5.819 24.915 1.00 78.44 594 ILE A C 1
ATOM 4542 O O . ILE A 1 594 ? -4.283 6.860 25.097 1.00 78.44 594 ILE A O 1
ATOM 4546 N N . ILE A 1 595 ? -4.194 4.778 24.267 1.00 78.44 595 ILE A N 1
ATOM 4547 C CA . ILE A 1 595 ? -5.523 4.823 23.636 1.00 78.44 595 ILE A CA 1
ATOM 4548 C C . ILE A 1 595 ? -6.623 5.047 24.681 1.00 78.44 595 ILE A C 1
ATOM 4550 O O . ILE A 1 595 ? -7.520 5.857 24.470 1.00 78.44 595 ILE A O 1
ATOM 4554 N N . GLN A 1 596 ? -6.535 4.396 25.842 1.00 78.00 596 GLN A N 1
ATOM 4555 C CA . GLN A 1 596 ? -7.479 4.580 26.949 1.00 78.00 596 GLN A CA 1
ATOM 4556 C C . GLN A 1 596 ? -7.393 5.978 27.571 1.00 78.00 596 GLN A C 1
ATOM 4558 O O . GLN A 1 596 ? -8.408 6.534 27.982 1.00 78.00 596 GLN A O 1
ATOM 4563 N N . ALA A 1 597 ? -6.198 6.570 27.643 1.00 79.62 597 ALA A N 1
ATOM 4564 C CA . ALA A 1 597 ? -6.023 7.945 28.099 1.00 79.62 597 ALA A CA 1
ATOM 4565 C C . ALA A 1 597 ? -6.585 8.949 27.083 1.00 79.62 597 ALA A C 1
ATOM 4567 O O . ALA A 1 597 ? -7.337 9.842 27.465 1.00 79.62 597 ALA A O 1
ATOM 4568 N N . VAL A 1 598 ? -6.275 8.770 25.798 1.00 82.12 598 VAL A N 1
ATOM 4569 C CA . VAL A 1 598 ? -6.729 9.652 24.719 1.00 82.12 598 VAL A CA 1
ATOM 4570 C C . VAL A 1 598 ? -8.241 9.542 24.494 1.00 82.12 598 VAL A C 1
ATOM 4572 O O . VAL A 1 598 ? -8.909 10.560 24.353 1.00 82.12 598 VAL A O 1
ATOM 4575 N N . GLY A 1 599 ? -8.821 8.340 24.554 1.00 78.50 599 GLY A N 1
ATOM 4576 C CA . GLY A 1 599 ? -10.261 8.115 24.371 1.00 78.50 599 GLY A CA 1
ATOM 4577 C C . GLY A 1 599 ? -11.155 8.878 25.358 1.00 78.50 599 GLY A C 1
ATOM 4578 O O . GLY A 1 599 ? -12.348 9.039 25.121 1.00 78.50 599 GLY A O 1
ATOM 4579 N N . ARG A 1 600 ? -10.587 9.397 26.454 1.00 79.88 600 ARG A N 1
ATOM 4580 C CA . ARG A 1 600 ? -11.275 10.279 27.414 1.00 79.88 600 ARG A CA 1
ATOM 4581 C C . ARG A 1 600 ? -11.547 11.654 26.824 1.00 79.88 600 ARG A C 1
ATOM 4583 O O . ARG A 1 600 ? -12.609 12.216 27.065 1.00 79.88 600 ARG A O 1
ATOM 4590 N N . VAL A 1 601 ? -10.596 12.164 26.045 1.00 86.62 601 VAL A N 1
ATOM 4591 C CA . VAL A 1 601 ? -10.659 13.483 25.414 1.00 86.62 601 VAL A CA 1
ATOM 4592 C C . VAL A 1 601 ? -11.507 13.472 24.142 1.00 86.62 601 VAL A C 1
ATOM 4594 O O . VAL A 1 601 ? -11.899 14.527 23.672 1.00 86.62 601 VAL A O 1
ATOM 4597 N N . MET A 1 602 ? -11.847 12.303 23.601 1.00 85.50 602 MET A N 1
ATOM 4598 C CA . MET A 1 602 ? -12.657 12.170 22.379 1.00 85.50 602 MET A CA 1
ATOM 4599 C C . MET A 1 602 ? -14.171 12.156 22.649 1.00 85.50 602 MET A C 1
ATOM 4601 O O . MET A 1 602 ? -14.968 12.121 21.718 1.00 85.50 602 MET A O 1
ATOM 4605 N N . ARG A 1 603 ? -14.598 12.176 23.918 1.00 86.50 603 ARG A N 1
ATOM 4606 C CA . ARG A 1 603 ? -16.020 12.269 24.275 1.00 86.50 603 ARG A CA 1
ATOM 4607 C C . ARG A 1 603 ? -16.603 13.626 23.883 1.00 86.50 603 ARG A C 1
ATOM 4609 O O . ARG A 1 603 ? -15.951 14.651 24.085 1.00 86.50 603 ARG A O 1
ATOM 4616 N N . THR A 1 604 ? -17.835 13.616 23.389 1.00 84.19 604 THR A N 1
ATOM 4617 C CA . THR A 1 604 ? -18.573 14.824 23.016 1.00 84.19 604 THR A CA 1
ATOM 4618 C C . THR A 1 604 ? -19.054 15.589 24.251 1.00 84.19 604 THR A C 1
ATOM 4620 O O . THR A 1 604 ? -19.408 15.007 25.279 1.00 84.19 604 THR A O 1
ATOM 4623 N N . ALA A 1 605 ? -19.042 16.919 24.160 1.00 84.62 605 ALA A N 1
ATOM 4624 C CA . ALA A 1 605 ? -19.566 17.828 25.175 1.00 84.62 605 ALA A CA 1
ATOM 4625 C C . ALA A 1 605 ? -20.031 19.134 24.515 1.00 84.62 605 ALA A C 1
ATOM 4627 O O . ALA A 1 605 ? -19.561 19.491 23.434 1.00 84.62 605 ALA A O 1
ATOM 4628 N N . ALA A 1 606 ? -20.948 19.860 25.158 1.00 75.81 606 ALA A N 1
ATOM 4629 C CA . ALA A 1 606 ? -21.418 21.146 24.648 1.00 75.81 606 ALA A CA 1
ATOM 4630 C C . ALA A 1 606 ? -20.252 22.149 24.543 1.00 75.81 606 ALA A C 1
ATOM 4632 O O . ALA A 1 606 ? -19.519 22.347 25.510 1.00 75.81 606 ALA A O 1
ATOM 4633 N N . GLY A 1 607 ? -20.082 22.763 23.368 1.00 72.50 607 GLY A N 1
ATOM 4634 C CA . GLY A 1 607 ? -18.999 23.717 23.087 1.00 72.50 607 GLY A CA 1
ATOM 4635 C C . GLY A 1 607 ? -17.642 23.089 22.743 1.00 72.50 607 GLY A C 1
ATOM 4636 O O . GLY A 1 607 ? -16.691 23.824 22.505 1.00 72.50 607 GLY A O 1
ATOM 4637 N N . LYS A 1 608 ? -17.537 21.754 22.691 1.00 83.75 608 LYS A N 1
ATOM 4638 C CA . LYS A 1 608 ? -16.292 21.049 22.374 1.00 83.75 608 LYS A CA 1
ATOM 4639 C C . LYS A 1 608 ? -16.276 20.553 20.932 1.00 83.75 608 LYS A C 1
ATOM 4641 O O . LYS A 1 608 ? -16.955 19.585 20.593 1.00 83.75 608 LYS A O 1
ATOM 4646 N N . GLU A 1 609 ? -15.445 21.176 20.105 1.00 76.94 609 GLU A N 1
ATOM 4647 C CA . GLU A 1 609 ? -15.238 20.747 18.716 1.00 76.94 609 GLU A CA 1
ATOM 4648 C C . GLU A 1 609 ? -14.198 19.628 18.599 1.00 76.94 609 GLU A C 1
ATOM 4650 O O . GLU A 1 609 ? -14.390 18.670 17.849 1.00 76.94 609 GLU A O 1
ATOM 4655 N N . ARG A 1 610 ? -13.090 19.740 19.345 1.00 85.75 610 ARG A N 1
ATOM 4656 C CA . ARG A 1 610 ? -11.944 18.825 19.268 1.00 85.75 610 ARG A CA 1
ATOM 4657 C C . ARG A 1 610 ? -11.358 18.540 20.643 1.00 85.75 610 ARG A C 1
ATOM 4659 O O . ARG A 1 610 ? -11.463 19.359 21.551 1.00 85.75 610 ARG A O 1
ATOM 4666 N N . GLY A 1 611 ? -10.720 17.384 20.782 1.00 88.94 611 GLY A N 1
ATOM 4667 C CA . GLY A 1 611 ? -9.909 17.047 21.947 1.00 88.94 611 GLY A CA 1
ATOM 4668 C C . GLY A 1 611 ? -8.407 17.157 21.666 1.00 88.94 611 GLY A C 1
ATOM 4669 O O . GLY A 1 611 ? -7.931 16.710 20.622 1.00 88.94 611 GLY A O 1
ATOM 4670 N N . TYR A 1 612 ? -7.647 17.724 22.600 1.00 90.25 612 TYR A N 1
ATOM 4671 C CA . TYR A 1 612 ? -6.224 18.022 22.409 1.00 90.25 612 TYR A CA 1
ATOM 4672 C C . TYR A 1 612 ? -5.306 17.017 23.114 1.00 90.25 612 TYR A C 1
ATOM 4674 O O . TYR A 1 612 ? -5.508 16.654 24.275 1.00 90.25 612 TYR A O 1
ATOM 4682 N N . ILE A 1 613 ? -4.256 16.577 22.422 1.00 90.69 613 ILE A N 1
ATOM 4683 C CA . ILE A 1 613 ? -3.224 15.679 22.957 1.00 90.69 613 ILE A CA 1
ATOM 4684 C C . ILE A 1 613 ? -1.899 16.435 22.947 1.00 90.69 613 ILE A C 1
ATOM 4686 O O . ILE A 1 613 ? -1.292 16.594 21.892 1.00 90.69 613 ILE A O 1
ATOM 4690 N N . ILE A 1 614 ? -1.452 16.908 24.110 1.00 89.25 614 ILE A N 1
ATOM 4691 C CA . ILE A 1 614 ? -0.287 17.796 24.228 1.00 89.25 614 ILE A CA 1
ATOM 4692 C C . ILE A 1 614 ? 0.958 16.984 24.606 1.00 89.25 614 ILE A C 1
ATOM 4694 O O . ILE A 1 614 ? 0.967 16.254 25.606 1.00 89.25 614 ILE A O 1
ATOM 4698 N N . LEU A 1 615 ? 2.014 17.122 23.799 1.00 87.88 615 LEU A N 1
ATOM 4699 C CA . LEU A 1 615 ? 3.267 16.371 23.901 1.00 87.88 615 LEU A CA 1
ATOM 4700 C C . LEU A 1 615 ? 4.470 17.331 23.952 1.00 87.88 615 LEU A C 1
ATOM 4702 O O . LEU A 1 615 ? 4.878 17.829 22.902 1.00 87.88 615 LEU A O 1
ATOM 4706 N N . PRO A 1 616 ? 5.063 17.598 25.130 1.00 85.31 616 PRO A N 1
ATOM 4707 C CA . PRO A 1 616 ? 6.264 18.422 25.213 1.00 85.31 616 PRO A CA 1
ATOM 4708 C C . PRO A 1 616 ? 7.507 17.651 24.750 1.00 85.31 616 PRO A C 1
ATOM 4710 O O . PRO A 1 616 ? 7.733 16.505 25.148 1.00 85.31 616 PRO A O 1
ATOM 4713 N N . VAL A 1 617 ? 8.341 18.307 23.947 1.00 79.94 617 VAL A N 1
ATOM 4714 C CA . VAL A 1 617 ? 9.633 17.813 23.473 1.00 79.94 617 VAL A CA 1
ATOM 4715 C C . VAL A 1 617 ? 10.691 18.890 23.680 1.00 79.94 617 VAL A C 1
ATOM 4717 O O . VAL A 1 617 ? 10.568 20.015 23.202 1.00 79.94 617 VAL A O 1
ATOM 4720 N N . ILE A 1 618 ? 11.750 18.533 24.397 1.00 76.06 618 ILE A N 1
ATOM 4721 C CA . ILE A 1 618 ? 12.857 19.441 24.707 1.00 76.06 618 ILE A CA 1
ATOM 4722 C C . ILE A 1 618 ? 13.948 19.237 23.658 1.00 76.06 618 ILE A C 1
ATOM 4724 O O . ILE A 1 618 ? 14.396 18.103 23.447 1.00 76.06 618 ILE A O 1
ATOM 4728 N N . LEU A 1 619 ? 14.362 20.321 23.000 1.00 71.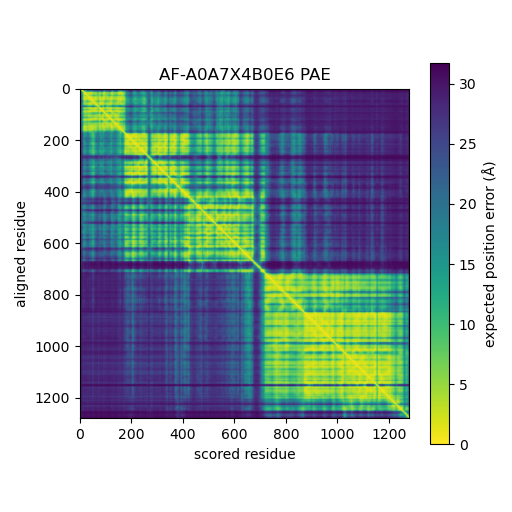81 619 LEU A N 1
ATOM 4729 C CA . LEU A 1 619 ? 15.423 20.284 21.996 1.00 71.81 619 LEU A CA 1
ATOM 4730 C C . LEU A 1 619 ? 16.816 20.254 22.664 1.00 71.81 619 LEU A C 1
ATOM 4732 O O . LEU A 1 619 ? 17.019 20.915 23.685 1.00 71.81 619 LEU A O 1
ATOM 4736 N N . PRO A 1 620 ? 17.788 19.486 22.130 1.00 65.81 620 PRO A N 1
ATOM 4737 C CA . PRO A 1 620 ? 19.170 19.506 22.614 1.00 65.81 620 PRO A CA 1
ATOM 4738 C C . PRO A 1 620 ? 19.841 20.882 22.444 1.00 65.81 620 PRO A C 1
ATOM 4740 O O . PRO A 1 620 ? 19.561 21.592 21.483 1.00 65.81 620 PRO A O 1
ATOM 4743 N N . GLU A 1 621 ? 20.783 21.221 23.331 1.00 58.88 621 GLU A N 1
ATOM 4744 C CA . GLU A 1 621 ? 21.525 22.494 23.292 1.00 58.88 621 GLU A CA 1
ATOM 4745 C C . GLU A 1 621 ? 22.209 22.749 21.938 1.00 58.88 621 GLU A C 1
ATOM 4747 O O . GLU A 1 621 ? 22.874 21.871 21.382 1.00 58.88 621 GLU A O 1
ATOM 4752 N N . GLY A 1 622 ? 22.057 23.972 21.418 1.00 54.97 622 GLY A N 1
ATOM 4753 C CA . GLY A 1 622 ? 22.653 24.411 20.152 1.00 54.97 622 GLY A CA 1
ATOM 4754 C C . GLY A 1 622 ? 21.884 23.997 18.893 1.00 54.97 622 GLY A C 1
ATOM 4755 O O . GLY A 1 622 ? 22.349 24.288 17.792 1.00 54.97 622 GLY A O 1
ATOM 4756 N N . LYS A 1 623 ? 20.722 23.340 19.025 1.00 55.50 623 LYS A N 1
ATOM 4757 C CA . LYS A 1 623 ? 19.825 23.031 17.903 1.00 55.50 623 LYS A CA 1
ATOM 4758 C C . LYS A 1 623 ? 18.538 23.851 17.980 1.00 55.50 623 LYS A C 1
ATOM 4760 O O . LYS A 1 623 ? 17.649 23.544 18.764 1.00 55.50 623 LYS A O 1
ATOM 4765 N N . THR A 1 624 ? 18.440 24.855 17.115 1.00 49.69 624 THR A N 1
ATOM 4766 C CA . THR A 1 624 ? 17.272 25.737 16.953 1.00 49.69 624 THR A CA 1
ATOM 4767 C C . THR A 1 624 ? 16.271 25.246 15.897 1.00 49.69 624 THR A C 1
ATOM 4769 O O . THR A 1 624 ? 15.221 25.858 15.729 1.00 49.69 624 THR A O 1
ATOM 4772 N N . SER A 1 625 ? 16.557 24.139 15.196 1.00 57.78 625 SER A N 1
ATOM 4773 C CA . SER A 1 625 ? 15.673 23.532 14.189 1.00 57.78 625 SER A CA 1
ATOM 4774 C C . SER A 1 625 ? 15.516 22.017 14.371 1.00 57.78 625 SER A C 1
ATOM 4776 O O . SER A 1 625 ? 16.366 21.335 14.956 1.00 57.78 625 SER A O 1
ATOM 4778 N N . ILE A 1 626 ? 14.394 21.487 13.878 1.00 62.16 626 ILE A N 1
ATOM 4779 C CA . ILE A 1 626 ? 14.039 20.068 13.954 1.00 62.16 626 ILE A CA 1
ATOM 4780 C C . ILE A 1 626 ? 14.651 19.342 12.747 1.00 62.16 626 ILE A C 1
ATOM 4782 O O . ILE A 1 626 ? 14.058 19.289 11.678 1.00 62.16 626 ILE A O 1
ATOM 4786 N N . ASP A 1 627 ? 15.842 18.765 12.919 1.00 63.91 627 ASP A N 1
ATOM 4787 C CA . ASP A 1 627 ? 16.496 17.942 11.892 1.00 63.91 627 ASP A CA 1
ATOM 4788 C C . ASP A 1 627 ? 16.261 16.427 12.090 1.00 63.91 627 ASP A C 1
ATOM 4790 O O . ASP A 1 627 ? 15.777 15.968 13.130 1.00 63.91 627 ASP A O 1
ATOM 4794 N N . ASP A 1 628 ? 16.643 15.611 11.099 1.00 61.84 628 ASP A N 1
ATOM 4795 C CA . ASP A 1 628 ? 16.490 14.143 11.143 1.00 61.84 628 ASP A CA 1
ATOM 4796 C C . ASP A 1 628 ? 17.185 13.505 12.368 1.00 61.84 628 ASP A C 1
ATOM 4798 O O . ASP A 1 628 ? 16.704 12.527 12.948 1.00 61.84 628 ASP A O 1
ATOM 4802 N N . ALA A 1 629 ? 18.286 14.094 12.846 1.00 62.12 629 ALA A N 1
ATOM 4803 C CA . ALA A 1 629 ? 18.972 13.618 14.045 1.00 62.12 629 ALA A CA 1
ATOM 4804 C C . ALA A 1 629 ? 18.167 13.892 15.331 1.00 62.12 629 ALA A C 1
ATOM 4806 O O . ALA A 1 629 ? 18.154 13.050 16.234 1.00 62.12 629 ALA A O 1
ATOM 4807 N N . VAL A 1 630 ? 17.473 15.031 15.418 1.00 67.25 630 VAL A N 1
ATOM 4808 C CA . VAL A 1 630 ? 16.547 15.356 16.515 1.00 67.25 630 VAL A CA 1
ATOM 4809 C C . VAL A 1 630 ? 15.316 14.449 16.473 1.00 67.25 630 VAL A C 1
ATOM 4811 O O . VAL A 1 630 ? 14.918 13.920 17.513 1.00 67.25 630 VAL A O 1
ATOM 4814 N N . LEU A 1 631 ? 14.760 14.172 15.293 1.00 71.38 631 LEU A N 1
ATOM 4815 C CA . LEU A 1 631 ? 13.572 13.318 15.133 1.00 71.38 631 LEU A CA 1
ATOM 4816 C C . LEU A 1 631 ? 13.818 11.855 15.538 1.00 71.38 631 LEU A C 1
ATOM 4818 O O . LEU A 1 631 ? 12.913 11.171 16.028 1.00 71.38 631 LEU A O 1
ATOM 4822 N N . ARG A 1 632 ? 15.064 11.383 15.412 1.00 69.31 632 ARG A N 1
ATOM 4823 C CA . ARG A 1 632 ? 15.505 10.044 15.847 1.00 69.31 632 ARG A CA 1
ATOM 4824 C C . ARG A 1 632 ? 15.996 9.994 17.297 1.00 69.31 632 ARG A C 1
ATOM 4826 O O . ARG A 1 632 ? 16.403 8.930 17.773 1.00 69.31 632 ARG A O 1
ATOM 4833 N N . SER A 1 633 ? 15.973 11.119 18.005 1.00 73.94 633 SER A N 1
ATOM 4834 C CA . SER A 1 633 ? 16.469 11.209 19.375 1.00 73.94 633 SER A CA 1
ATOM 4835 C C . SER A 1 633 ? 15.548 10.497 20.387 1.00 73.94 633 SER A C 1
ATOM 4837 O O . SER A 1 633 ? 14.345 10.322 20.149 1.00 73.94 633 SER A O 1
ATOM 4839 N N . PRO A 1 634 ? 16.071 10.089 21.560 1.00 74.00 634 PRO A N 1
ATOM 4840 C CA . PRO A 1 634 ? 15.254 9.535 22.642 1.00 74.00 634 PRO A CA 1
ATOM 4841 C C . PRO A 1 634 ? 14.112 10.456 23.103 1.00 74.00 634 PRO A C 1
ATOM 4843 O O . PRO A 1 634 ? 13.111 9.950 23.612 1.00 74.00 634 PRO A O 1
ATOM 4846 N N . GLN A 1 635 ? 14.251 11.773 22.916 1.00 74.50 635 GLN A N 1
ATOM 4847 C CA . GLN A 1 635 ? 13.285 12.802 23.303 1.00 74.50 635 GLN A CA 1
ATOM 4848 C C . GLN A 1 635 ? 12.010 12.768 22.446 1.00 74.50 635 GLN A C 1
ATOM 4850 O O . GLN A 1 635 ? 10.932 13.018 22.974 1.00 74.50 635 GLN A O 1
ATOM 4855 N N . PHE A 1 636 ? 12.102 12.385 21.165 1.00 78.19 636 PHE A N 1
ATOM 4856 C CA . PHE A 1 636 ? 10.951 12.252 20.252 1.00 78.19 636 PHE A CA 1
ATOM 4857 C C . PHE A 1 636 ? 10.251 10.888 20.334 1.00 78.19 636 PHE A C 1
ATOM 4859 O O . PHE A 1 636 ? 9.137 10.708 19.844 1.00 78.19 636 PHE A O 1
ATOM 4866 N N . ARG A 1 637 ? 10.857 9.904 21.005 1.00 76.88 637 ARG A N 1
ATOM 4867 C CA . ARG A 1 637 ? 10.260 8.573 21.179 1.00 76.88 637 ARG A CA 1
ATOM 4868 C C . ARG A 1 637 ? 8.825 8.579 21.748 1.00 76.88 637 ARG A C 1
ATOM 4870 O O . ARG A 1 637 ? 8.017 7.823 21.208 1.00 76.88 637 ARG A O 1
ATOM 4877 N N . PRO A 1 638 ? 8.476 9.379 22.781 1.00 78.31 638 PRO A N 1
ATOM 4878 C CA . PRO A 1 638 ? 7.105 9.463 23.287 1.00 78.31 638 PRO A CA 1
ATOM 4879 C C . PRO A 1 638 ? 6.105 9.916 22.215 1.00 78.31 638 PRO A C 1
ATOM 4881 O O . PRO A 1 638 ? 4.999 9.387 22.159 1.00 78.31 638 PRO A O 1
ATOM 4884 N N . VAL A 1 639 ? 6.510 10.842 21.337 1.00 82.38 639 VAL A N 1
ATOM 4885 C CA . VAL A 1 639 ? 5.688 11.333 20.221 1.00 82.38 639 VAL A CA 1
ATOM 4886 C C . VAL A 1 639 ? 5.374 10.195 19.257 1.00 82.38 639 VAL A C 1
ATOM 4888 O O . VAL A 1 639 ? 4.209 9.937 18.953 1.00 82.38 639 VAL A O 1
ATOM 4891 N N . TRP A 1 640 ? 6.394 9.428 18.868 1.00 82.25 640 TRP A N 1
ATOM 4892 C CA . TRP A 1 640 ? 6.216 8.264 18.000 1.00 82.25 640 TRP A CA 1
ATOM 4893 C C . TRP A 1 640 ? 5.375 7.155 18.637 1.00 82.25 640 TRP A C 1
ATOM 4895 O O . TRP A 1 640 ? 4.599 6.501 17.944 1.00 82.25 640 TRP A O 1
ATOM 4905 N N . ASP A 1 641 ? 5.499 6.933 19.948 1.00 79.38 641 ASP A N 1
ATOM 4906 C CA . ASP A 1 641 ? 4.671 5.961 20.668 1.00 79.38 641 ASP A CA 1
ATOM 4907 C C . ASP A 1 641 ? 3.185 6.368 20.658 1.00 79.38 641 ASP A C 1
ATOM 4909 O O . ASP A 1 641 ? 2.326 5.517 20.425 1.00 79.38 641 ASP A O 1
ATOM 4913 N N . VAL A 1 642 ? 2.877 7.660 20.821 1.00 82.38 642 VAL A N 1
ATOM 4914 C CA . VAL A 1 642 ? 1.498 8.176 20.756 1.00 82.38 642 VAL A CA 1
ATOM 4915 C C . VAL A 1 642 ? 0.934 8.117 19.338 1.00 82.38 642 VAL A C 1
ATOM 4917 O O . VAL A 1 642 ? -0.183 7.640 19.154 1.00 82.38 642 VAL A O 1
ATOM 4920 N N . ILE A 1 643 ? 1.706 8.511 18.323 1.00 81.75 643 ILE A N 1
ATOM 4921 C CA . ILE A 1 643 ? 1.266 8.445 16.920 1.00 81.75 643 ILE A CA 1
ATOM 4922 C C . ILE A 1 643 ? 1.005 6.999 16.497 1.00 81.75 643 ILE A C 1
ATOM 4924 O O . ILE A 1 643 ? -0.020 6.715 15.881 1.00 81.75 643 ILE A O 1
ATOM 4928 N N . ARG A 1 644 ? 1.876 6.053 16.876 1.00 75.31 644 ARG A N 1
ATOM 4929 C CA . ARG A 1 644 ? 1.640 4.624 16.622 1.00 75.31 644 ARG A CA 1
ATOM 4930 C C . ARG A 1 644 ? 0.378 4.116 17.322 1.00 75.31 644 ARG A C 1
ATOM 4932 O O . ARG A 1 644 ? -0.336 3.299 16.745 1.00 75.31 644 ARG A O 1
ATOM 4939 N N . ALA A 1 645 ? 0.093 4.594 18.533 1.00 75.56 645 ALA A N 1
ATOM 4940 C CA . ALA A 1 645 ? -1.118 4.236 19.268 1.00 75.56 645 ALA A CA 1
ATOM 4941 C C . ALA A 1 645 ? -2.381 4.744 18.582 1.00 75.56 645 ALA A C 1
ATOM 4943 O O . ALA A 1 645 ? -3.314 3.970 18.377 1.00 75.56 645 ALA A O 1
ATOM 4944 N N . LEU A 1 646 ? -2.378 6.010 18.165 1.00 79.00 646 LEU A N 1
ATOM 4945 C CA . LEU A 1 646 ? -3.467 6.599 17.391 1.00 79.00 646 LEU A CA 1
ATOM 4946 C C . LEU A 1 646 ? -3.656 5.866 16.066 1.00 79.00 646 LEU A C 1
ATOM 4948 O O . LEU A 1 646 ? -4.774 5.516 15.729 1.00 79.00 646 LEU A O 1
ATOM 4952 N N . ARG A 1 647 ? -2.569 5.531 15.367 1.00 74.12 647 ARG A N 1
ATOM 4953 C CA . ARG A 1 647 ? -2.599 4.779 14.106 1.00 74.12 647 ARG A CA 1
ATOM 4954 C C . ARG A 1 647 ? -3.196 3.377 14.236 1.00 74.12 647 ARG A C 1
ATOM 4956 O O . ARG A 1 647 ? -3.822 2.898 13.300 1.00 74.12 647 ARG A O 1
ATOM 4963 N N . ALA A 1 648 ? -3.009 2.716 15.377 1.00 66.94 648 ALA A N 1
ATOM 4964 C CA . ALA A 1 648 ? -3.612 1.410 15.640 1.00 66.94 648 ALA A CA 1
ATOM 4965 C C . ALA A 1 648 ? -5.119 1.485 15.954 1.00 66.94 648 ALA A C 1
ATOM 4967 O O . ALA A 1 648 ? -5.783 0.453 15.951 1.00 66.94 648 ALA A O 1
ATOM 4968 N N . HIS A 1 649 ? -5.642 2.674 16.260 1.00 71.25 649 HIS A N 1
ATOM 4969 C CA . HIS A 1 649 ? -7.033 2.892 16.664 1.00 71.25 649 HIS A CA 1
ATOM 4970 C C . HIS A 1 649 ? -7.848 3.678 15.622 1.00 71.25 649 HIS A C 1
ATOM 4972 O O . HIS A 1 649 ? -9.051 3.468 15.499 1.00 71.25 649 HIS A O 1
ATOM 4978 N N . ASP A 1 650 ? -7.204 4.576 14.874 1.00 75.00 650 ASP A N 1
ATOM 4979 C CA . ASP A 1 650 ? -7.789 5.409 13.827 1.00 75.00 650 ASP A CA 1
ATOM 4980 C C . ASP A 1 650 ? -7.128 5.103 12.478 1.00 75.00 650 ASP A C 1
ATOM 4982 O O . ASP A 1 650 ? -5.968 5.442 12.223 1.00 75.00 650 ASP A O 1
ATOM 4986 N N . GLU A 1 651 ? -7.896 4.474 11.592 1.00 69.00 651 GLU A N 1
ATOM 4987 C CA . GLU A 1 651 ? -7.486 4.144 10.227 1.00 69.00 651 GLU A CA 1
ATOM 4988 C C . GLU A 1 651 ? -7.114 5.387 9.401 1.00 69.00 651 GLU A C 1
ATOM 4990 O O . GLU A 1 651 ? -6.199 5.320 8.576 1.00 69.00 651 GLU A O 1
ATOM 4995 N N . ARG A 1 652 ? -7.715 6.553 9.691 1.00 72.44 652 ARG A N 1
ATOM 4996 C CA . ARG A 1 652 ? -7.393 7.824 9.017 1.00 72.44 652 ARG A CA 1
ATOM 4997 C C . ARG A 1 652 ? -5.952 8.247 9.277 1.00 72.44 652 ARG A C 1
ATOM 4999 O O . ARG A 1 652 ? -5.271 8.713 8.368 1.00 72.44 652 ARG A O 1
ATOM 5006 N N . MET A 1 653 ? -5.445 8.002 10.488 1.00 71.06 653 MET A N 1
ATOM 5007 C CA . MET A 1 653 ? -4.058 8.298 10.857 1.00 71.06 653 MET A CA 1
ATOM 5008 C C . MET A 1 653 ? -3.061 7.475 10.041 1.00 71.06 653 MET A C 1
ATOM 5010 O O . MET A 1 653 ? -1.992 7.972 9.695 1.00 71.06 653 MET A O 1
ATOM 5014 N N . ASN A 1 654 ? -3.412 6.247 9.655 1.00 64.88 654 ASN A N 1
ATOM 5015 C CA . ASN A 1 654 ? -2.584 5.461 8.743 1.00 64.88 654 ASN A CA 1
ATOM 5016 C C . ASN A 1 654 ? -2.479 6.121 7.358 1.00 64.88 654 ASN A C 1
ATOM 5018 O O . ASN A 1 654 ? -1.397 6.160 6.772 1.00 64.88 654 ASN A O 1
ATOM 5022 N N . VAL A 1 655 ? -3.584 6.665 6.846 1.00 61.56 655 VAL A N 1
ATOM 5023 C CA . VAL A 1 655 ? -3.605 7.377 5.562 1.00 61.56 655 VAL A CA 1
ATOM 5024 C C . VAL A 1 655 ? -2.815 8.683 5.657 1.00 61.56 655 VAL A C 1
ATOM 5026 O O . VAL A 1 655 ? -1.938 8.925 4.825 1.00 61.56 655 VAL A O 1
ATOM 5029 N N . TRP A 1 656 ? -3.045 9.485 6.700 1.00 68.38 656 TRP A N 1
ATOM 5030 C CA . TRP A 1 656 ? -2.342 10.752 6.908 1.00 68.38 656 TRP A CA 1
ATOM 5031 C C . TRP A 1 656 ? -0.832 10.573 7.040 1.00 68.38 656 TRP A C 1
ATOM 5033 O O . TRP A 1 656 ? -0.083 11.279 6.374 1.00 68.38 656 TRP A O 1
ATOM 5043 N N . VAL A 1 657 ? -0.369 9.599 7.832 1.00 64.31 657 VAL A N 1
ATOM 5044 C CA . VAL A 1 657 ? 1.070 9.345 8.007 1.00 64.31 657 VAL A CA 1
ATOM 5045 C C . VAL A 1 657 ? 1.724 8.970 6.679 1.00 64.31 657 VAL A C 1
ATOM 5047 O O . VAL A 1 657 ? 2.795 9.476 6.385 1.00 64.31 657 VAL A O 1
ATOM 5050 N N . ASN A 1 658 ? 1.074 8.151 5.846 1.00 59.97 658 ASN A N 1
ATOM 5051 C CA . ASN A 1 658 ? 1.623 7.703 4.558 1.00 59.97 658 ASN A CA 1
ATOM 5052 C C . ASN A 1 658 ? 1.430 8.707 3.398 1.00 59.97 658 ASN A C 1
ATOM 5054 O O . ASN A 1 658 ? 1.847 8.426 2.268 1.00 59.97 658 ASN A O 1
ATOM 5058 N N . THR A 1 659 ? 0.756 9.835 3.645 1.00 57.69 659 THR A N 1
ATOM 5059 C CA . THR A 1 659 ? 0.548 10.926 2.672 1.00 57.69 659 THR A CA 1
ATOM 5060 C C . THR A 1 659 ? 1.111 12.269 3.143 1.00 57.69 659 THR A C 1
ATOM 5062 O O . THR A 1 659 ? 1.040 13.249 2.400 1.00 57.69 659 THR A O 1
ATOM 5065 N N . ALA A 1 660 ? 1.702 12.325 4.342 1.00 58.72 660 ALA A N 1
ATOM 5066 C CA . ALA A 1 660 ? 2.255 13.545 4.926 1.00 58.72 660 ALA A CA 1
ATOM 5067 C C . ALA A 1 660 ? 3.356 14.167 4.047 1.00 58.72 660 ALA A C 1
ATOM 5069 O O . ALA A 1 660 ? 3.377 15.379 3.857 1.00 58.72 660 ALA A O 1
ATOM 5070 N N . ASP A 1 661 ? 4.215 13.345 3.434 1.00 55.16 661 ASP A N 1
ATOM 5071 C CA . ASP A 1 661 ? 5.265 13.774 2.493 1.00 55.16 661 ASP A CA 1
ATOM 5072 C C . ASP A 1 661 ? 4.719 14.320 1.158 1.00 55.16 661 ASP A C 1
ATOM 5074 O O . ASP A 1 661 ? 5.452 14.937 0.386 1.00 55.16 661 ASP A O 1
ATOM 5078 N N . LYS A 1 662 ? 3.431 14.096 0.876 1.00 52.88 662 LYS A N 1
ATOM 5079 C CA . LYS A 1 662 ? 2.749 14.417 -0.390 1.00 52.88 662 LYS A CA 1
ATOM 5080 C C . LYS A 1 662 ? 1.700 15.523 -0.239 1.00 52.88 662 LYS A C 1
ATOM 5082 O O . LYS A 1 662 ? 0.839 15.667 -1.102 1.00 52.88 662 LYS A O 1
ATOM 5087 N N . GLY A 1 663 ? 1.758 16.295 0.848 1.00 52.88 663 GLY A N 1
ATOM 5088 C CA . GLY A 1 663 ? 0.833 17.403 1.112 1.00 52.88 663 GLY A CA 1
ATOM 5089 C C . GLY A 1 663 ? -0.443 17.015 1.868 1.00 52.88 663 GLY A C 1
ATOM 5090 O O . GLY A 1 663 ? -1.329 17.856 2.026 1.00 52.88 663 GLY A O 1
ATOM 5091 N N . GLY A 1 664 ? -0.542 15.776 2.367 1.00 53.91 664 GLY A N 1
ATOM 5092 C CA . GLY A 1 664 ? -1.561 15.405 3.348 1.00 53.91 664 GLY A CA 1
ATOM 5093 C C . GLY A 1 664 ? -1.423 16.261 4.611 1.00 53.91 664 GLY A C 1
ATOM 5094 O O . GLY A 1 664 ? -0.309 16.588 5.016 1.00 53.91 664 GLY A O 1
ATOM 5095 N N . LYS A 1 665 ? -2.545 16.647 5.230 1.00 62.56 665 LYS A N 1
ATOM 5096 C CA . LYS A 1 665 ? -2.572 17.425 6.481 1.00 62.56 665 LYS A CA 1
ATOM 5097 C C . LYS A 1 665 ? -2.997 16.515 7.640 1.00 62.56 665 LYS A C 1
ATOM 5099 O O . LYS A 1 665 ? -4.199 16.357 7.850 1.00 62.56 665 LYS A O 1
ATOM 5104 N N . PRO A 1 666 ? -2.059 15.893 8.381 1.00 68.00 666 PRO A N 1
ATOM 5105 C CA . PRO A 1 666 ? -2.404 15.150 9.587 1.00 68.00 666 PRO A CA 1
ATOM 5106 C C . PRO A 1 666 ? -2.992 16.102 10.637 1.00 68.00 666 PRO A C 1
ATOM 5108 O O . PRO A 1 666 ? -2.636 17.284 10.642 1.00 68.00 666 PRO A O 1
ATOM 5111 N N . PRO A 1 667 ? -3.801 15.616 11.592 1.00 73.88 667 PRO A N 1
ATOM 5112 C CA . PRO A 1 667 ? -4.257 16.391 12.745 1.00 73.88 667 PRO A CA 1
ATOM 5113 C C . PRO A 1 667 ? -3.126 16.539 13.778 1.00 73.88 667 PRO A C 1
ATOM 5115 O O . PRO A 1 667 ? -3.290 16.245 14.961 1.00 73.88 667 PRO A O 1
ATOM 5118 N N . ILE A 1 668 ? -1.941 16.934 13.317 1.00 76.88 668 ILE A N 1
ATOM 5119 C CA . ILE A 1 668 ? -0.745 17.143 14.122 1.00 76.88 668 ILE A CA 1
ATOM 5120 C C . ILE A 1 668 ? -0.335 18.601 13.931 1.00 76.88 668 ILE A C 1
ATOM 5122 O O . ILE A 1 668 ? -0.042 19.025 12.815 1.00 76.88 668 ILE A O 1
ATOM 5126 N N . ASN A 1 669 ? -0.319 19.354 15.024 1.00 77.56 669 ASN A N 1
ATOM 5127 C CA . ASN A 1 669 ? 0.199 20.711 15.096 1.00 77.56 669 ASN A CA 1
ATOM 5128 C C . ASN A 1 669 ? 1.530 20.707 15.850 1.00 77.56 669 ASN A C 1
ATOM 5130 O O . ASN A 1 669 ? 1.693 19.955 16.812 1.00 77.56 669 ASN A O 1
ATOM 5134 N N . VAL A 1 670 ? 2.467 21.549 15.428 1.00 72.06 670 VAL A N 1
ATOM 5135 C CA . VAL A 1 670 ? 3.767 21.710 16.084 1.00 72.06 670 VAL A CA 1
ATOM 5136 C C . VAL A 1 670 ? 3.895 23.162 16.524 1.00 72.06 670 VAL A C 1
ATOM 5138 O O . VAL A 1 670 ? 3.785 24.071 15.707 1.00 72.06 670 VAL A O 1
ATOM 5141 N N . ILE A 1 671 ? 4.100 23.372 17.821 1.00 71.00 671 ILE A N 1
ATOM 5142 C CA . ILE A 1 671 ? 4.312 24.685 18.431 1.00 71.00 671 ILE A CA 1
ATOM 5143 C C . ILE A 1 671 ? 5.803 24.798 18.741 1.00 71.00 671 ILE A C 1
ATOM 5145 O O . ILE A 1 671 ? 6.305 24.066 19.594 1.00 71.00 671 ILE A O 1
ATOM 5149 N N . GLY A 1 672 ? 6.512 25.696 18.055 1.00 59.03 672 GLY A N 1
ATOM 5150 C CA . GLY A 1 672 ? 7.952 25.883 18.220 1.00 59.03 672 GLY A CA 1
ATOM 5151 C C . GLY A 1 672 ? 8.394 27.320 17.966 1.00 59.03 672 GLY A C 1
ATOM 5152 O O . GLY A 1 672 ? 7.855 28.008 17.104 1.00 59.03 672 GLY A O 1
ATOM 5153 N N . GLY A 1 673 ? 9.376 27.783 18.741 1.00 45.06 673 GLY A N 1
ATOM 5154 C CA . GLY A 1 673 ? 10.026 29.071 18.525 1.00 45.06 673 GLY A CA 1
ATOM 5155 C C . GLY A 1 673 ? 11.154 28.935 17.510 1.00 45.06 673 GLY A C 1
ATOM 5156 O O . GLY A 1 673 ? 12.271 28.604 17.891 1.00 45.06 673 GLY A O 1
ATOM 5157 N N . SER A 1 674 ? 10.893 29.218 16.232 1.00 34.91 674 SER A N 1
ATOM 5158 C CA . SER A 1 674 ? 11.982 29.596 15.330 1.00 34.91 674 SER A CA 1
ATOM 5159 C C . SER A 1 674 ? 12.417 31.007 15.724 1.00 34.91 674 SER A C 1
ATOM 5161 O O . SER A 1 674 ? 11.714 31.978 15.436 1.00 34.91 674 SER A O 1
ATOM 5163 N N . GLY A 1 675 ? 13.540 31.130 16.429 1.00 31.19 675 GLY A N 1
ATOM 5164 C CA . GLY A 1 675 ? 14.223 32.413 16.542 1.00 31.19 675 GLY A CA 1
ATOM 5165 C C . GLY A 1 675 ? 14.574 32.881 15.134 1.00 31.19 675 GLY A C 1
ATOM 5166 O O . GLY A 1 675 ? 15.362 32.228 14.452 1.00 31.19 675 GLY A O 1
ATOM 5167 N N . GLY A 1 676 ? 13.938 33.961 14.681 1.00 26.28 676 GLY A N 1
ATOM 5168 C CA . GLY A 1 676 ? 14.411 34.691 13.516 1.00 26.28 676 GLY A CA 1
ATOM 5169 C C . GLY A 1 676 ? 15.843 35.132 13.789 1.00 26.28 676 GLY A C 1
ATOM 5170 O O . GLY A 1 676 ? 16.142 35.646 14.866 1.00 26.28 676 GLY A O 1
ATOM 5171 N N . SER A 1 677 ? 16.735 34.874 12.841 1.00 23.69 677 SER A N 1
ATOM 5172 C CA . SER A 1 677 ? 18.014 35.561 12.782 1.00 23.69 677 SER A CA 1
ATOM 5173 C C . SER A 1 677 ? 17.740 37.061 12.695 1.00 23.69 677 SER A C 1
ATOM 5175 O O . SER A 1 677 ? 17.086 37.506 11.751 1.00 23.69 677 SER A O 1
ATOM 5177 N N . ASP A 1 678 ? 18.226 37.815 13.680 1.00 25.91 678 ASP A N 1
ATOM 5178 C CA . ASP A 1 678 ? 18.456 39.254 13.561 1.00 25.91 678 ASP A CA 1
ATOM 5179 C C . ASP A 1 678 ? 19.450 39.479 12.411 1.00 25.91 678 ASP A C 1
ATOM 5181 O O . ASP A 1 678 ? 20.665 39.463 12.614 1.00 25.91 678 ASP A O 1
ATOM 5185 N N . ASP A 1 679 ? 18.937 39.668 11.197 1.00 26.88 679 ASP A N 1
ATOM 5186 C CA . ASP A 1 679 ? 19.658 40.383 10.151 1.00 26.88 679 ASP A CA 1
ATOM 5187 C C . ASP A 1 679 ? 19.261 41.857 10.264 1.00 26.88 679 ASP A C 1
ATOM 5189 O O . ASP A 1 679 ? 18.205 42.286 9.808 1.00 26.88 679 ASP A O 1
ATOM 5193 N N . THR A 1 680 ? 20.122 42.577 10.983 1.00 26.50 680 THR A N 1
ATOM 5194 C CA . THR A 1 680 ? 20.477 43.996 10.841 1.00 26.50 680 THR A CA 1
ATOM 5195 C C . THR A 1 680 ? 19.522 44.893 10.052 1.00 26.50 680 THR A C 1
ATOM 5197 O O . THR A 1 680 ? 19.415 44.789 8.830 1.00 26.50 680 THR A O 1
ATOM 5200 N N . ASP A 1 681 ? 18.982 45.886 10.761 1.00 26.75 681 ASP A N 1
ATOM 5201 C CA . ASP A 1 681 ? 18.499 47.150 10.210 1.00 26.75 681 ASP A CA 1
ATOM 5202 C C . ASP A 1 681 ? 19.516 47.760 9.222 1.00 26.75 681 ASP A C 1
ATOM 5204 O O . ASP A 1 681 ? 20.551 48.290 9.630 1.00 26.75 681 ASP A O 1
ATOM 5208 N N . GLU A 1 682 ? 19.187 47.760 7.930 1.00 26.89 682 GLU A N 1
ATOM 5209 C CA . GLU A 1 682 ? 19.537 48.859 7.029 1.00 26.89 682 GLU A CA 1
ATOM 5210 C C . GLU A 1 682 ? 18.289 49.287 6.249 1.00 26.89 682 GLU A C 1
ATOM 5212 O O . GLU A 1 682 ? 17.628 48.508 5.560 1.00 26.89 682 GLU A O 1
ATOM 5217 N N . GLU A 1 683 ? 17.967 50.567 6.412 1.00 30.08 683 GLU A N 1
ATOM 5218 C CA . GLU A 1 683 ? 16.884 51.291 5.768 1.00 30.08 683 GLU A CA 1
ATOM 5219 C C . GLU A 1 683 ? 16.930 51.161 4.236 1.00 30.08 683 GLU A C 1
ATOM 5221 O O . GLU A 1 683 ? 17.920 51.502 3.590 1.00 30.08 683 GLU A O 1
ATOM 5226 N N . SER A 1 684 ? 15.800 50.804 3.626 1.00 25.98 684 SER A N 1
ATOM 5227 C CA . SER A 1 684 ? 15.412 51.414 2.353 1.00 25.98 684 SER A CA 1
ATOM 5228 C C . SER A 1 684 ? 13.893 51.547 2.267 1.00 25.98 684 SER A C 1
ATOM 5230 O O . SER A 1 684 ? 13.137 50.580 2.221 1.00 25.98 684 SER A O 1
ATOM 5232 N N . ASP A 1 685 ? 13.481 52.808 2.308 1.00 30.92 685 ASP A N 1
ATOM 5233 C CA . ASP A 1 685 ? 12.164 53.325 1.974 1.00 30.92 685 ASP A CA 1
ATOM 5234 C C . ASP A 1 685 ? 11.875 53.060 0.489 1.00 30.92 685 ASP A C 1
ATOM 5236 O O . ASP A 1 685 ? 12.628 53.505 -0.375 1.00 30.92 685 ASP A O 1
ATOM 5240 N N . ASP A 1 686 ? 10.798 52.333 0.191 1.00 25.94 686 ASP A N 1
ATOM 5241 C CA . ASP A 1 686 ? 9.965 52.663 -0.964 1.00 25.94 686 ASP A CA 1
ATOM 5242 C C . ASP A 1 686 ? 8.585 52.008 -0.834 1.00 25.94 686 ASP A C 1
ATOM 5244 O O . ASP A 1 686 ? 8.397 50.789 -0.906 1.00 25.94 686 ASP A O 1
ATOM 5248 N N . GLY A 1 687 ? 7.585 52.860 -0.627 1.00 36.53 687 GLY A N 1
ATOM 5249 C CA . GLY A 1 687 ? 6.196 52.470 -0.480 1.00 36.53 687 GLY A CA 1
ATOM 5250 C C . GLY A 1 687 ? 5.627 51.799 -1.729 1.00 36.53 687 GLY A C 1
ATOM 5251 O O . GLY A 1 687 ? 5.514 52.410 -2.791 1.00 36.53 687 GLY A O 1
ATOM 5252 N N . ARG A 1 688 ? 5.124 50.573 -1.562 1.00 26.38 688 ARG A N 1
ATOM 5253 C CA . ARG A 1 688 ? 3.995 50.039 -2.335 1.00 26.38 688 ARG A CA 1
ATOM 5254 C C . ARG A 1 688 ? 3.114 49.219 -1.407 1.00 26.38 688 ARG A C 1
ATOM 5256 O O . ARG A 1 688 ? 3.552 48.218 -0.852 1.00 26.38 688 ARG A O 1
ATOM 5263 N N . GLY A 1 689 ? 1.870 49.668 -1.241 1.00 37.53 689 GLY A N 1
ATOM 5264 C CA . GLY A 1 689 ? 0.839 48.875 -0.584 1.00 37.53 689 GLY A CA 1
ATOM 5265 C C . GLY A 1 689 ? 0.721 47.511 -1.259 1.00 37.53 689 GLY A C 1
ATOM 5266 O O . GLY A 1 689 ? 0.750 47.429 -2.489 1.00 37.53 689 GLY A O 1
ATOM 5267 N N . LEU A 1 690 ? 0.611 46.459 -0.451 1.00 25.48 690 LEU A N 1
ATOM 5268 C CA . LEU A 1 690 ? 0.285 45.124 -0.928 1.00 25.48 690 LEU A CA 1
ATOM 5269 C C . LEU A 1 690 ? -1.030 44.642 -0.323 1.00 25.48 690 LEU A C 1
ATOM 5271 O O . LEU A 1 690 ? -1.307 44.811 0.864 1.00 25.48 690 LEU A O 1
ATOM 5275 N N . ASP A 1 691 ? -1.810 44.072 -1.232 1.00 24.42 691 ASP A N 1
ATOM 5276 C CA . ASP A 1 691 ? -3.191 43.639 -1.151 1.00 24.42 691 ASP A CA 1
ATOM 5277 C C . ASP A 1 691 ? -3.516 42.681 -0.001 1.00 24.42 691 ASP A C 1
ATOM 5279 O O . ASP A 1 691 ? -2.730 41.832 0.418 1.00 24.42 691 ASP A O 1
ATOM 5283 N N . THR A 1 692 ? -4.789 42.713 0.384 1.00 25.62 692 THR A N 1
ATOM 5284 C CA . THR A 1 692 ? -5.518 41.762 1.237 1.00 25.62 692 THR A CA 1
ATOM 5285 C C . THR A 1 692 ? -5.591 40.320 0.687 1.00 25.62 692 THR A C 1
ATOM 5287 O O . THR A 1 692 ? -6.397 39.518 1.157 1.00 25.62 692 THR A O 1
ATOM 5290 N N . ALA A 1 693 ? -4.721 39.941 -0.256 1.00 24.44 693 ALA A N 1
ATOM 5291 C CA . ALA A 1 693 ? -4.585 38.590 -0.806 1.00 24.44 693 ALA A CA 1
ATOM 5292 C C . ALA A 1 693 ? -3.566 37.707 -0.047 1.00 24.44 693 ALA A C 1
ATOM 5294 O O . ALA A 1 693 ? -3.567 36.489 -0.215 1.00 24.44 693 ALA A O 1
ATOM 5295 N N . THR A 1 694 ? -2.748 38.274 0.847 1.00 25.36 694 THR A N 1
ATOM 5296 C CA . THR A 1 694 ? -1.725 37.531 1.618 1.00 25.36 694 THR A CA 1
ATOM 5297 C C . THR A 1 694 ? -2.275 36.858 2.886 1.00 25.36 694 THR A C 1
ATOM 5299 O O . THR A 1 694 ? -1.608 36.025 3.495 1.00 25.36 694 THR A O 1
ATOM 5302 N N . VAL A 1 695 ? -3.521 37.153 3.277 1.00 27.39 695 VAL A N 1
ATOM 5303 C CA . VAL A 1 695 ? -4.154 36.602 4.496 1.00 27.39 695 VAL A CA 1
ATOM 5304 C C . VAL A 1 695 ? -4.757 35.202 4.262 1.00 27.39 695 VAL A C 1
ATOM 5306 O O . VAL A 1 695 ? -4.999 34.460 5.209 1.00 27.39 695 VAL A O 1
ATOM 5309 N N . ALA A 1 696 ? -4.919 34.777 3.003 1.00 24.28 696 ALA A N 1
ATOM 5310 C CA . ALA A 1 696 ? -5.489 33.473 2.639 1.00 24.28 696 ALA A CA 1
ATOM 5311 C C . ALA A 1 696 ? -4.447 32.401 2.239 1.00 24.28 696 ALA A C 1
ATOM 5313 O O . ALA A 1 696 ? -4.829 31.301 1.844 1.00 24.28 696 ALA A O 1
ATOM 5314 N N . GLN A 1 697 ? -3.140 32.685 2.352 1.00 25.52 697 GLN A N 1
ATOM 5315 C CA . GLN A 1 697 ? -2.065 31.819 1.828 1.00 25.52 697 GLN A CA 1
ATOM 5316 C C . GLN A 1 697 ? -1.042 31.303 2.857 1.00 25.52 697 GLN A C 1
ATOM 5318 O O . GLN A 1 697 ? -0.049 30.695 2.473 1.00 25.52 697 GLN A O 1
ATOM 5323 N N . MET A 1 698 ? -1.279 31.452 4.164 1.00 25.61 698 MET A N 1
ATOM 5324 C CA . MET A 1 698 ? -0.331 31.000 5.200 1.00 25.61 698 MET A CA 1
ATOM 5325 C C . MET A 1 698 ? -0.896 29.919 6.129 1.00 25.61 698 MET A C 1
ATOM 5327 O O . MET A 1 698 ? -0.671 29.954 7.335 1.00 25.61 698 MET A O 1
ATOM 5331 N N . THR A 1 699 ? -1.558 28.886 5.596 1.00 27.48 699 THR A N 1
ATOM 5332 C CA . THR A 1 699 ? -1.492 27.541 6.211 1.00 27.48 699 THR A CA 1
ATOM 5333 C C . THR A 1 699 ? -0.241 26.837 5.693 1.00 27.48 699 THR A C 1
ATOM 5335 O O . THR A 1 699 ? -0.326 25.987 4.811 1.00 27.48 699 THR A O 1
ATOM 5338 N N . LEU A 1 700 ? 0.931 27.251 6.193 1.00 29.95 700 LEU A N 1
ATOM 5339 C CA . LEU A 1 700 ? 2.183 26.579 5.855 1.00 29.95 700 LEU A CA 1
ATOM 5340 C C . LEU A 1 700 ? 2.145 25.140 6.406 1.00 29.95 700 LEU A C 1
ATOM 5342 O O . LEU A 1 700 ? 1.684 24.950 7.537 1.00 29.95 700 LEU A O 1
ATOM 5346 N N . PRO A 1 701 ? 2.528 24.136 5.595 1.00 36.62 701 PRO A N 1
ATOM 5347 C CA . PRO A 1 701 ? 2.489 22.727 5.969 1.00 36.62 701 PRO A CA 1
ATOM 5348 C C . PRO A 1 701 ? 3.411 22.451 7.158 1.00 36.62 701 PRO A C 1
ATOM 5350 O O . PRO A 1 701 ? 4.355 23.196 7.399 1.00 36.62 701 PRO A O 1
ATOM 5353 N N . MET A 1 702 ? 3.144 21.350 7.858 1.00 49.34 702 MET A N 1
ATOM 5354 C CA . MET A 1 702 ? 4.095 20.664 8.739 1.00 49.34 702 MET A CA 1
ATOM 5355 C C . MET A 1 702 ? 5.530 20.749 8.181 1.00 49.34 702 MET A C 1
ATOM 5357 O O . MET A 1 702 ? 5.696 20.545 6.975 1.00 49.34 702 MET A O 1
ATOM 5361 N N . ASP A 1 703 ? 6.539 21.023 9.023 1.00 58.38 703 ASP A N 1
ATOM 5362 C CA . ASP A 1 703 ? 7.950 21.008 8.605 1.00 58.38 703 ASP A CA 1
ATOM 5363 C C . ASP A 1 703 ? 8.204 19.752 7.764 1.00 58.38 703 ASP A C 1
ATOM 5365 O O . ASP A 1 703 ? 7.909 18.630 8.197 1.00 58.38 703 ASP A O 1
ATOM 5369 N N . SER A 1 704 ? 8.690 19.929 6.532 1.00 57.53 704 SER A N 1
ATOM 5370 C CA . SER A 1 704 ? 8.838 18.826 5.570 1.00 57.53 704 SER A CA 1
ATOM 5371 C C . SER A 1 704 ? 9.681 17.667 6.125 1.00 57.53 704 SER A C 1
ATOM 5373 O O . SER A 1 704 ? 9.479 16.508 5.751 1.00 57.53 704 SER A O 1
ATOM 5375 N N . GLU A 1 705 ? 10.570 17.961 7.080 1.00 63.53 705 GLU A N 1
ATOM 5376 C CA . GLU A 1 705 ? 11.369 16.986 7.818 1.00 63.53 705 GLU A CA 1
ATOM 5377 C C . GLU A 1 705 ? 10.526 16.124 8.768 1.00 63.53 705 GLU A C 1
ATOM 5379 O O . GLU A 1 705 ? 10.693 14.904 8.787 1.00 63.53 705 GLU A O 1
ATOM 5384 N N . ILE A 1 706 ? 9.572 16.709 9.504 1.00 66.12 706 ILE A N 1
ATOM 5385 C CA . ILE A 1 706 ? 8.666 15.968 10.398 1.00 66.12 706 ILE A CA 1
ATOM 5386 C C . ILE A 1 706 ? 7.736 15.077 9.579 1.00 66.12 706 ILE A C 1
ATOM 5388 O O . ILE A 1 706 ? 7.546 13.915 9.933 1.00 66.12 706 ILE A O 1
ATOM 5392 N N . ALA A 1 707 ? 7.199 15.587 8.468 1.00 63.62 707 ALA A N 1
ATOM 5393 C CA . ALA A 1 707 ? 6.373 14.810 7.545 1.00 63.62 707 ALA A CA 1
ATOM 5394 C C . ALA A 1 707 ? 7.148 13.619 6.952 1.00 63.62 707 ALA A C 1
ATOM 5396 O O . ALA A 1 707 ? 6.642 1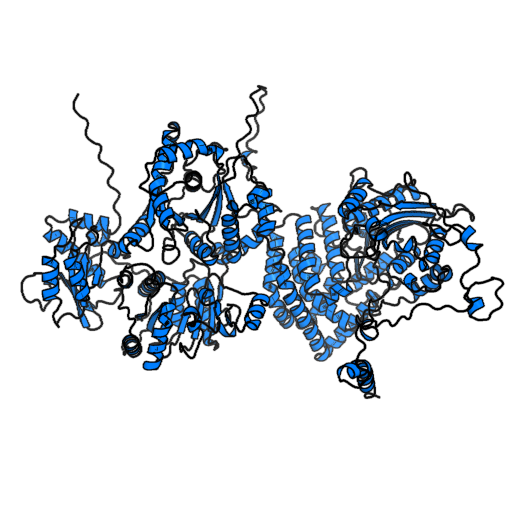2.495 6.914 1.00 63.62 707 ALA A O 1
ATOM 5397 N N . SER A 1 708 ? 8.408 13.839 6.567 1.00 63.16 708 SER A N 1
ATOM 5398 C CA . SER A 1 708 ? 9.290 12.780 6.065 1.00 63.16 708 SER A CA 1
ATOM 5399 C C . SER A 1 708 ? 9.618 11.743 7.146 1.00 63.16 708 SER A C 1
ATOM 5401 O O . SER A 1 708 ? 9.527 10.541 6.896 1.00 63.16 708 SER A O 1
ATOM 5403 N N . ALA A 1 709 ? 9.927 12.180 8.370 1.00 66.19 709 ALA A N 1
ATOM 5404 C CA . ALA A 1 709 ? 10.203 11.284 9.491 1.00 66.19 709 ALA A CA 1
ATOM 5405 C C . ALA A 1 709 ? 8.954 10.528 9.965 1.00 66.19 709 ALA A C 1
ATOM 5407 O O . ALA A 1 709 ? 9.058 9.368 10.356 1.00 66.19 709 ALA A O 1
ATOM 5408 N N . LEU A 1 710 ? 7.766 11.135 9.896 1.00 68.56 710 LEU A N 1
ATOM 5409 C CA . LEU A 1 710 ? 6.485 10.462 10.123 1.00 68.56 710 LEU A CA 1
ATOM 5410 C C . LEU A 1 710 ? 6.334 9.268 9.177 1.00 68.56 710 LEU A C 1
ATOM 5412 O O . LEU A 1 710 ? 6.068 8.159 9.643 1.00 68.56 710 LEU A O 1
ATOM 5416 N N . VAL A 1 711 ? 6.567 9.470 7.877 1.00 64.31 711 VAL A N 1
ATOM 5417 C CA . VAL A 1 711 ? 6.523 8.399 6.869 1.00 64.31 711 VAL A CA 1
ATOM 5418 C C . VAL A 1 711 ? 7.618 7.357 7.120 1.00 64.31 711 VAL A C 1
ATOM 5420 O O . VAL A 1 711 ? 7.352 6.161 7.049 1.00 64.31 711 VAL A O 1
ATOM 5423 N N . GLU A 1 712 ? 8.849 7.768 7.432 1.00 63.94 712 GLU A N 1
ATOM 5424 C CA . GLU A 1 712 ? 9.975 6.837 7.592 1.00 63.94 712 GLU A CA 1
ATOM 5425 C C . GLU A 1 712 ? 9.903 6.013 8.891 1.00 63.94 712 GLU A C 1
ATOM 5427 O O . GLU A 1 712 ? 10.156 4.807 8.880 1.00 63.94 712 GLU A O 1
ATOM 5432 N N . ILE A 1 713 ? 9.568 6.652 10.016 1.00 66.00 713 ILE A N 1
ATOM 5433 C CA . ILE A 1 713 ? 9.593 6.057 11.362 1.00 66.00 713 ILE A CA 1
ATOM 5434 C C . ILE A 1 713 ? 8.259 5.385 11.698 1.00 66.00 713 ILE A C 1
ATOM 5436 O O . ILE A 1 713 ? 8.238 4.352 12.378 1.00 66.00 713 ILE A O 1
ATOM 5440 N N . CYS A 1 714 ? 7.143 5.988 11.278 1.00 62.94 714 CYS A N 1
ATOM 5441 C CA . CYS A 1 714 ? 5.794 5.531 11.615 1.00 62.94 714 CYS A CA 1
ATOM 5442 C C . CYS A 1 714 ? 5.001 4.999 10.416 1.00 62.94 714 CYS A C 1
ATOM 5444 O O . CYS A 1 714 ? 3.964 4.372 10.647 1.00 62.94 714 CYS A O 1
ATOM 5446 N N . GLY A 1 715 ? 5.449 5.214 9.177 1.00 55.66 715 GLY A N 1
ATOM 5447 C CA . GLY A 1 715 ? 4.792 4.681 7.989 1.00 55.66 715 GLY A CA 1
ATOM 5448 C C . GLY A 1 715 ? 5.003 3.177 7.849 1.00 55.66 715 GLY A C 1
ATOM 5449 O O . GLY A 1 715 ? 6.095 2.647 8.054 1.00 55.66 715 GLY A O 1
ATOM 5450 N N . ASP A 1 716 ? 3.937 2.471 7.479 1.00 51.84 716 ASP A N 1
ATOM 5451 C CA . ASP A 1 716 ? 4.061 1.099 7.005 1.00 51.84 716 ASP A CA 1
ATOM 5452 C C . ASP A 1 716 ? 4.083 1.113 5.488 1.00 51.84 716 ASP A C 1
ATOM 5454 O O . ASP A 1 716 ? 3.050 1.267 4.842 1.00 51.84 716 ASP A O 1
ATOM 5458 N N . ARG A 1 717 ? 5.227 0.745 4.914 1.00 48.59 717 ARG A N 1
ATOM 5459 C CA . ARG A 1 717 ? 5.266 0.202 3.546 1.00 48.59 717 ARG A CA 1
ATOM 5460 C C . ARG A 1 717 ? 4.486 -1.124 3.409 1.00 48.59 717 ARG A C 1
ATOM 5462 O O . ARG A 1 717 ? 4.569 -1.773 2.372 1.00 48.59 717 ARG A O 1
ATOM 5469 N N . THR A 1 718 ? 3.799 -1.589 4.461 1.00 48.78 718 THR A N 1
ATOM 5470 C CA . THR A 1 718 ? 3.327 -2.972 4.609 1.00 48.78 718 THR A CA 1
ATOM 5471 C C . THR A 1 718 ? 1.810 -3.169 4.560 1.00 48.78 718 THR A C 1
ATOM 5473 O O . THR A 1 718 ? 1.410 -4.309 4.346 1.00 48.78 718 THR A O 1
ATOM 5476 N N . TYR A 1 719 ? 0.957 -2.136 4.677 1.00 55.69 719 TYR A N 1
ATOM 5477 C CA . TYR A 1 719 ? -0.506 -2.351 4.719 1.00 55.69 719 TYR A CA 1
ATOM 5478 C C . TYR A 1 719 ? -1.038 -3.073 3.469 1.00 55.69 719 TYR A C 1
ATOM 5480 O O . TYR A 1 719 ? -1.781 -4.039 3.583 1.00 55.69 719 TYR A O 1
ATOM 5488 N N . TRP A 1 720 ? -0.619 -2.691 2.259 1.00 58.09 720 TRP A N 1
ATOM 5489 C CA . TRP A 1 720 ? -0.994 -3.444 1.051 1.00 58.09 720 TRP A CA 1
ATOM 5490 C C . TRP A 1 720 ? -0.197 -4.739 0.880 1.00 58.09 720 TRP A C 1
ATOM 5492 O O . TRP A 1 720 ? -0.712 -5.720 0.347 1.00 58.09 720 TRP A O 1
ATOM 5502 N N . ALA A 1 721 ? 1.025 -4.802 1.416 1.00 58.16 721 ALA A N 1
ATOM 5503 C CA . ALA A 1 721 ? 1.834 -6.017 1.375 1.00 58.16 721 ALA A CA 1
ATOM 5504 C C . ALA A 1 721 ? 1.225 -7.164 2.206 1.00 58.16 721 ALA A C 1
ATOM 5506 O O . ALA A 1 721 ? 1.490 -8.333 1.906 1.00 58.16 721 ALA A O 1
ATOM 5507 N N . THR A 1 722 ? 0.413 -6.874 3.231 1.00 64.88 722 THR A N 1
ATOM 5508 C CA . THR A 1 722 ? -0.326 -7.909 3.976 1.00 64.88 722 THR A CA 1
ATOM 5509 C C . THR A 1 722 ? -1.472 -8.505 3.165 1.00 64.88 722 THR A C 1
ATOM 5511 O O . THR A 1 722 ? -1.746 -9.688 3.311 1.00 64.88 722 THR A O 1
ATOM 5514 N N . TRP A 1 723 ? -2.074 -7.738 2.251 1.00 69.25 723 TRP A N 1
ATOM 5515 C CA . TRP A 1 723 ? -3.156 -8.216 1.384 1.00 69.25 723 TRP A CA 1
ATOM 5516 C C . TRP A 1 723 ? -2.681 -9.084 0.219 1.00 69.25 723 TRP A C 1
ATOM 5518 O O . TRP A 1 723 ? -3.476 -9.835 -0.336 1.00 69.25 723 TRP A O 1
ATOM 5528 N N . GLY A 1 724 ? -1.398 -9.025 -0.154 1.00 70.81 724 GLY A N 1
ATOM 5529 C CA . GLY A 1 724 ? -0.881 -9.815 -1.275 1.00 70.81 724 GLY A CA 1
ATOM 5530 C C . GLY A 1 724 ? -1.173 -11.319 -1.151 1.00 70.81 724 GLY A C 1
ATOM 5531 O O . GLY A 1 724 ? -1.526 -11.950 -2.141 1.00 70.81 724 GLY A O 1
ATOM 5532 N N . ASP A 1 725 ? -1.100 -11.892 0.055 1.00 75.44 725 ASP A N 1
ATOM 5533 C CA . ASP A 1 725 ? -1.382 -13.322 0.260 1.00 75.44 725 ASP A CA 1
ATOM 5534 C C . ASP A 1 725 ? -2.875 -13.647 0.053 1.00 75.44 725 ASP A C 1
ATOM 5536 O O . ASP A 1 725 ? -3.205 -14.593 -0.670 1.00 75.44 725 ASP A O 1
ATOM 5540 N N . ASP A 1 726 ? -3.762 -12.806 0.593 1.00 78.50 726 ASP A N 1
ATOM 5541 C CA . ASP A 1 726 ? -5.222 -12.905 0.448 1.00 78.50 726 ASP A CA 1
ATOM 5542 C C . ASP A 1 726 ? -5.654 -12.787 -1.016 1.00 78.50 726 ASP A C 1
ATOM 5544 O O . ASP A 1 726 ? -6.522 -13.514 -1.489 1.00 78.50 726 ASP A O 1
ATOM 5548 N N . VAL A 1 727 ? -5.006 -11.907 -1.771 1.00 80.25 727 VAL A N 1
ATOM 5549 C CA . VAL A 1 727 ? -5.273 -11.690 -3.198 1.00 80.25 727 VAL A CA 1
ATOM 5550 C C . VAL A 1 727 ? -4.882 -12.906 -4.013 1.00 80.25 727 VAL A C 1
ATOM 5552 O O . VAL A 1 727 ? -5.634 -13.333 -4.890 1.00 80.25 727 VAL A O 1
ATOM 5555 N N . GLY A 1 728 ? -3.732 -13.506 -3.706 1.00 80.94 728 GLY A N 1
ATOM 5556 C CA . GLY A 1 728 ? -3.331 -14.756 -4.336 1.00 80.94 728 GLY A CA 1
ATOM 5557 C C . GLY A 1 728 ? -4.278 -15.906 -4.002 1.00 80.94 728 GLY A C 1
ATOM 5558 O O . GLY A 1 728 ? -4.556 -16.742 -4.860 1.00 80.94 728 GLY A O 1
ATOM 5559 N N . GLU A 1 729 ? -4.796 -15.956 -2.773 1.00 83.44 729 GLU A N 1
ATOM 5560 C CA . GLU A 1 729 ? -5.808 -16.933 -2.364 1.00 83.44 729 GLU A CA 1
ATOM 5561 C C . GLU A 1 729 ? -7.132 -16.737 -3.113 1.00 83.44 729 GLU A C 1
ATOM 5563 O O . GLU A 1 729 ? -7.641 -17.689 -3.708 1.00 83.44 729 GLU A O 1
ATOM 5568 N N . VAL A 1 730 ? -7.653 -15.509 -3.165 1.00 86.06 730 VAL A N 1
ATOM 5569 C CA . VAL A 1 730 ? -8.891 -15.176 -3.885 1.00 86.06 730 VAL A CA 1
ATOM 5570 C C . VAL A 1 730 ? -8.742 -15.444 -5.382 1.00 86.06 730 VAL A C 1
ATOM 5572 O O . VAL A 1 730 ? -9.610 -16.083 -5.968 1.00 86.06 730 VAL A O 1
ATOM 5575 N N . THR A 1 731 ? -7.617 -15.066 -5.994 1.00 85.88 731 THR A N 1
ATOM 5576 C CA . THR A 1 731 ? -7.352 -15.322 -7.423 1.00 85.88 731 THR A CA 1
ATOM 5577 C C . THR A 1 731 ? -7.387 -16.823 -7.730 1.00 85.88 731 THR A C 1
ATOM 5579 O O . THR A 1 731 ? -8.035 -17.240 -8.688 1.00 85.88 731 THR A O 1
ATOM 5582 N N . ARG A 1 732 ? -6.769 -17.666 -6.885 1.00 86.06 732 ARG A N 1
ATOM 5583 C CA . ARG A 1 732 ? -6.828 -19.135 -7.032 1.00 86.06 732 ARG A CA 1
ATOM 5584 C C . ARG A 1 732 ? -8.241 -19.684 -6.839 1.00 86.06 732 ARG A C 1
ATOM 5586 O O . ARG A 1 732 ? -8.636 -20.600 -7.558 1.00 86.06 732 ARG A O 1
ATOM 5593 N N . THR A 1 733 ? -8.997 -19.136 -5.891 1.00 88.69 733 THR A N 1
ATOM 5594 C CA . THR A 1 733 ? -10.393 -19.525 -5.641 1.00 88.69 733 THR A CA 1
ATOM 5595 C C . THR A 1 733 ? -11.276 -19.216 -6.848 1.00 88.69 733 THR A C 1
ATOM 5597 O O . THR A 1 733 ? -11.993 -20.104 -7.316 1.00 88.69 733 THR A O 1
ATOM 5600 N N . VAL A 1 734 ? -11.153 -18.009 -7.407 1.00 88.44 734 VAL A N 1
ATOM 5601 C CA . VAL A 1 734 ? -11.859 -17.587 -8.623 1.00 88.44 734 VAL A CA 1
ATOM 5602 C C . VAL A 1 734 ? -11.446 -18.454 -9.816 1.00 88.44 734 VAL A C 1
ATOM 5604 O O . VAL A 1 734 ? -12.314 -18.968 -10.516 1.00 88.44 734 VAL A O 1
ATOM 5607 N N . ALA A 1 735 ? -10.153 -18.723 -10.017 1.00 88.75 735 ALA A N 1
ATOM 5608 C CA . ALA A 1 735 ? -9.686 -19.612 -11.087 1.00 88.75 735 ALA A CA 1
ATOM 5609 C C . ALA A 1 735 ? -10.296 -21.025 -10.975 1.00 88.75 735 ALA A C 1
ATOM 5611 O O . ALA A 1 735 ? -10.892 -21.532 -11.925 1.00 88.75 735 ALA A O 1
ATOM 5612 N N . ALA A 1 736 ? -10.252 -21.635 -9.785 1.00 89.56 736 ALA A N 1
ATOM 5613 C CA . ALA A 1 736 ? -10.847 -22.951 -9.536 1.00 89.56 736 ALA A CA 1
ATOM 5614 C C . ALA A 1 736 ? -12.381 -22.956 -9.666 1.00 89.56 736 ALA A C 1
ATOM 5616 O O . ALA A 1 736 ? -13.000 -23.998 -9.910 1.00 89.56 736 ALA A O 1
ATOM 5617 N N . ARG A 1 737 ? -13.033 -21.809 -9.455 1.00 89.06 737 ARG A N 1
ATOM 5618 C CA . ARG A 1 737 ? -14.467 -21.619 -9.694 1.00 89.06 737 ARG A CA 1
ATOM 5619 C C . ARG A 1 737 ? -14.771 -21.606 -11.187 1.00 89.06 737 ARG A C 1
ATOM 5621 O O . ARG A 1 737 ? -15.668 -22.334 -11.603 1.00 89.06 737 ARG A O 1
ATOM 5628 N N . ILE A 1 738 ? -14.006 -20.846 -11.970 1.00 89.44 738 ILE A N 1
ATOM 5629 C CA . ILE A 1 738 ? -14.143 -20.778 -13.429 1.00 89.44 738 ILE A CA 1
ATOM 5630 C C . ILE A 1 738 ? -13.977 -22.175 -14.032 1.00 89.44 738 ILE A C 1
ATOM 5632 O O . ILE A 1 738 ? -14.876 -22.618 -14.739 1.00 89.44 738 ILE A O 1
ATOM 5636 N N . SER A 1 739 ? -12.920 -22.914 -13.677 1.00 90.31 739 SER A N 1
ATOM 5637 C CA . SER A 1 739 ? -12.722 -24.289 -14.167 1.00 90.31 739 SER A CA 1
ATOM 5638 C C . SER A 1 739 ? -13.916 -25.198 -13.857 1.00 90.31 739 SER A C 1
ATOM 5640 O O . SER A 1 739 ? -14.429 -25.873 -14.741 1.00 90.31 739 SER A O 1
ATOM 5642 N N . ARG A 1 740 ? -14.455 -25.145 -12.631 1.00 89.06 740 ARG A N 1
ATOM 5643 C CA . ARG A 1 740 ? -15.655 -25.923 -12.275 1.00 89.06 740 ARG A CA 1
ATOM 5644 C C . ARG A 1 740 ? -16.899 -25.515 -13.060 1.00 89.06 740 ARG A C 1
ATOM 5646 O O . ARG A 1 740 ? -17.746 -26.365 -13.323 1.00 89.06 740 ARG A O 1
ATOM 5653 N N . LEU A 1 741 ? -17.064 -24.233 -13.382 1.00 87.31 741 LEU A N 1
ATOM 5654 C CA . LEU A 1 741 ? -18.192 -23.759 -14.188 1.00 87.31 741 LEU A CA 1
ATOM 5655 C C . LEU A 1 741 ? -18.088 -24.261 -15.631 1.00 87.31 741 LEU A C 1
ATOM 5657 O O . LEU A 1 741 ? -19.102 -24.681 -16.183 1.00 87.31 741 LEU A O 1
ATOM 5661 N N . ILE A 1 742 ? -16.877 -24.288 -16.194 1.00 87.50 742 ILE A N 1
ATOM 5662 C CA . ILE A 1 742 ? -16.599 -24.878 -17.511 1.00 87.50 742 ILE A CA 1
ATOM 5663 C C . ILE A 1 742 ? -16.942 -26.377 -17.494 1.00 87.50 742 ILE A C 1
ATOM 5665 O O . ILE A 1 742 ? -17.687 -26.836 -18.353 1.00 87.50 742 ILE A O 1
ATOM 5669 N N . ASP A 1 743 ? -16.506 -27.124 -16.476 1.00 87.88 743 ASP A N 1
ATOM 5670 C CA . ASP A 1 743 ? -16.770 -28.569 -16.375 1.00 87.88 743 ASP A CA 1
ATOM 5671 C C . ASP A 1 743 ? -18.255 -28.916 -16.157 1.00 87.88 743 ASP A C 1
ATOM 5673 O O . ASP A 1 743 ? -18.721 -29.986 -16.552 1.00 87.88 743 ASP A O 1
ATOM 5677 N N . SER A 1 744 ? -19.008 -28.041 -15.482 1.00 86.50 744 SER A N 1
ATOM 5678 C CA . SER A 1 744 ? -20.386 -28.326 -15.050 1.00 86.50 744 SER A CA 1
ATOM 5679 C C . SER A 1 744 ? -21.476 -27.792 -15.979 1.00 86.50 744 SER A C 1
ATOM 5681 O O . SER A 1 744 ? -22.596 -28.308 -15.935 1.00 86.50 744 SER A O 1
ATOM 5683 N N . ARG A 1 745 ? -21.196 -26.772 -16.804 1.00 87.31 745 ARG A N 1
ATOM 5684 C CA . ARG A 1 745 ? -22.185 -26.120 -17.681 1.00 87.31 745 ARG A CA 1
ATOM 5685 C C . ARG A 1 745 ? -21.751 -26.196 -19.156 1.00 87.31 745 ARG A C 1
ATOM 5687 O O . ARG A 1 745 ? -20.829 -25.477 -19.544 1.00 87.31 745 ARG A O 1
ATOM 5694 N N . PRO A 1 746 ? -22.445 -26.983 -20.005 1.00 86.50 746 PRO A N 1
ATOM 5695 C CA . PRO A 1 746 ? -22.101 -27.129 -21.424 1.00 86.50 746 PRO A CA 1
ATOM 5696 C C . PRO A 1 746 ? -22.098 -25.804 -22.200 1.00 86.50 746 PRO A C 1
ATOM 5698 O O . PRO A 1 746 ? -21.181 -25.548 -22.974 1.00 86.50 746 PRO A O 1
ATOM 5701 N N . ASP A 1 747 ? -23.078 -24.935 -21.941 1.00 86.56 747 ASP A N 1
ATOM 5702 C CA . ASP A 1 747 ? -23.204 -23.638 -22.619 1.00 86.56 747 ASP A CA 1
ATOM 5703 C C . ASP A 1 747 ? -22.019 -22.711 -22.293 1.00 86.56 747 ASP A C 1
ATOM 5705 O O . ASP A 1 747 ? -21.488 -22.020 -23.165 1.00 86.56 747 ASP A O 1
ATOM 5709 N N . THR A 1 748 ? -21.558 -22.729 -21.035 1.00 85.94 748 THR A N 1
ATOM 5710 C CA . THR A 1 748 ? -20.377 -21.978 -20.588 1.00 85.94 748 THR A CA 1
ATOM 5711 C C . THR A 1 748 ? -19.104 -22.540 -21.216 1.00 85.94 748 THR A C 1
ATOM 5713 O O . THR A 1 748 ? -18.263 -21.761 -21.660 1.00 85.94 748 THR A O 1
ATOM 5716 N N . ALA A 1 749 ? -18.970 -23.867 -21.311 1.00 88.56 749 ALA A N 1
ATOM 5717 C CA . ALA A 1 749 ? -17.833 -24.508 -21.968 1.00 88.56 749 ALA A CA 1
ATOM 5718 C C . ALA A 1 749 ? -17.746 -24.154 -23.461 1.00 88.56 749 ALA A C 1
ATOM 5720 O O . ALA A 1 749 ? -16.663 -23.862 -23.968 1.00 88.56 749 ALA A O 1
ATOM 5721 N N . GLU A 1 750 ? -18.880 -24.122 -24.166 1.00 89.69 750 GLU A N 1
ATOM 5722 C CA . GLU A 1 750 ? -18.917 -23.739 -25.578 1.00 89.69 750 GLU A CA 1
ATOM 5723 C C . GLU A 1 750 ? -18.548 -22.261 -25.777 1.00 89.69 750 GLU A C 1
ATOM 5725 O O . GLU A 1 750 ? -17.709 -21.942 -26.626 1.00 89.69 750 GLU A O 1
ATOM 5730 N N . ALA A 1 751 ? -19.125 -21.357 -24.977 1.00 87.62 751 ALA A N 1
ATOM 5731 C CA . ALA A 1 751 ? -18.792 -19.933 -25.016 1.00 87.62 751 ALA A CA 1
ATOM 5732 C C . ALA A 1 751 ? -17.302 -19.690 -24.713 1.00 87.62 751 ALA A C 1
ATOM 5734 O O . ALA A 1 751 ? -16.627 -18.971 -25.455 1.00 87.62 751 ALA A O 1
ATOM 5735 N N . PHE A 1 752 ? -16.768 -20.359 -23.686 1.00 91.19 752 PHE A N 1
ATOM 5736 C CA . PHE A 1 752 ? -15.356 -20.291 -23.319 1.00 91.19 752 PHE A CA 1
ATOM 5737 C C . PHE A 1 752 ? -14.450 -20.828 -24.435 1.00 91.19 752 PHE A C 1
ATOM 5739 O O . PHE A 1 752 ? -13.452 -20.199 -24.778 1.00 91.19 752 PHE A O 1
ATOM 5746 N N . GLY A 1 753 ? -14.804 -21.959 -25.055 1.00 90.50 753 GLY A N 1
ATOM 5747 C CA . GLY A 1 753 ? -14.040 -22.547 -26.159 1.00 90.50 753 GLY A CA 1
ATOM 5748 C C . GLY A 1 753 ? -13.984 -21.650 -27.401 1.00 90.50 753 GLY A C 1
ATOM 5749 O O . GLY A 1 753 ? -12.931 -21.529 -28.040 1.00 90.50 753 GLY A O 1
ATOM 5750 N N . ARG A 1 754 ? -15.089 -20.961 -27.720 1.00 88.81 754 ARG A N 1
ATOM 5751 C CA . ARG A 1 754 ? -15.119 -19.939 -28.781 1.00 88.81 754 ARG A CA 1
ATOM 5752 C C . ARG A 1 754 ? -14.203 -18.766 -28.431 1.00 88.81 754 ARG A C 1
ATOM 5754 O O . ARG A 1 754 ? -13.341 -18.422 -29.236 1.00 88.81 754 ARG A O 1
ATOM 5761 N N . PHE A 1 755 ? -14.304 -18.232 -27.214 1.00 90.44 755 PHE A N 1
ATOM 5762 C CA . PHE A 1 755 ? -13.468 -17.117 -26.765 1.00 90.44 755 PHE A CA 1
ATOM 5763 C C . PHE A 1 755 ? -11.971 -17.472 -26.719 1.00 90.44 755 PHE A C 1
ATOM 5765 O O . PHE A 1 755 ? -11.130 -16.692 -27.162 1.00 90.44 755 PHE A O 1
ATOM 5772 N N . LEU A 1 756 ? -11.614 -18.686 -26.288 1.00 90.56 756 LEU A N 1
ATOM 5773 C CA . LEU A 1 756 ? -10.236 -19.188 -26.341 1.00 90.56 756 LEU A CA 1
ATOM 5774 C C . LEU A 1 756 ? -9.701 -19.238 -27.776 1.00 90.56 756 LEU A C 1
ATOM 5776 O O . LEU A 1 756 ? -8.538 -18.915 -28.022 1.00 90.56 756 LEU A O 1
ATOM 5780 N N . THR A 1 757 ? -10.544 -19.627 -28.730 1.00 88.00 757 THR A N 1
ATOM 5781 C CA . THR A 1 757 ? -10.180 -19.636 -30.151 1.00 88.00 757 THR A CA 1
ATOM 5782 C C . THR A 1 757 ? -9.927 -18.212 -30.657 1.00 88.00 757 THR A C 1
ATOM 5784 O O . THR A 1 757 ? -8.917 -17.970 -31.317 1.00 88.00 757 THR A O 1
ATOM 5787 N N . GLU A 1 758 ? -10.767 -17.245 -30.279 1.00 85.94 758 GLU A N 1
ATOM 5788 C CA . GLU A 1 758 ? -10.573 -15.820 -30.600 1.00 85.94 758 GLU A CA 1
ATOM 5789 C C . GLU A 1 758 ? -9.269 -15.258 -30.008 1.00 85.94 758 GLU A C 1
ATOM 5791 O O . GLU A 1 758 ? -8.490 -14.603 -30.710 1.00 85.94 758 GLU A O 1
ATOM 5796 N N . MET A 1 759 ? -8.982 -15.572 -28.741 1.00 86.62 759 MET A N 1
ATOM 5797 C CA . MET A 1 759 ? -7.745 -15.194 -28.047 1.00 86.62 759 MET A CA 1
ATOM 5798 C C . MET A 1 759 ? -6.503 -15.785 -28.724 1.00 86.62 759 MET A C 1
ATOM 5800 O O . MET A 1 759 ? -5.501 -15.088 -28.894 1.00 86.62 759 MET A O 1
ATOM 5804 N N . ARG A 1 760 ? -6.566 -17.046 -29.175 1.00 86.44 760 ARG A N 1
ATOM 5805 C CA . ARG A 1 760 ? -5.471 -17.699 -29.913 1.00 86.44 760 ARG A CA 1
ATOM 5806 C C . ARG A 1 760 ? -5.166 -17.022 -31.243 1.00 86.44 760 ARG A C 1
ATOM 5808 O O . ARG A 1 760 ? -4.001 -16.904 -31.612 1.00 86.44 760 ARG A O 1
ATOM 5815 N N . HIS A 1 761 ? -6.198 -16.575 -31.954 1.00 79.25 761 HIS A N 1
ATOM 5816 C CA . HIS A 1 761 ? -6.027 -15.869 -33.223 1.00 79.25 761 HIS A CA 1
ATOM 5817 C C . HIS A 1 761 ? -5.521 -14.434 -33.049 1.00 79.25 761 HIS A C 1
ATOM 5819 O O . HIS A 1 761 ? -4.768 -13.952 -33.894 1.00 79.25 761 HIS A O 1
ATOM 5825 N N . THR A 1 762 ? -5.923 -13.762 -31.969 1.00 77.50 762 THR A N 1
ATOM 5826 C CA . THR A 1 762 ? -5.624 -12.339 -31.753 1.00 77.50 762 THR A CA 1
ATOM 5827 C C . THR A 1 762 ? -4.298 -12.120 -31.021 1.00 77.50 762 THR A C 1
ATOM 5829 O O . THR A 1 762 ? -3.530 -11.233 -31.392 1.00 77.50 762 THR A O 1
ATOM 5832 N N . ILE A 1 763 ? -4.017 -12.926 -29.992 1.00 81.75 763 ILE A N 1
ATOM 5833 C CA . ILE A 1 763 ? -2.881 -12.723 -29.084 1.00 81.75 763 ILE A CA 1
ATOM 5834 C C . ILE A 1 763 ? -1.746 -13.702 -29.389 1.00 81.75 763 ILE A C 1
ATOM 5836 O O . ILE A 1 763 ? -0.659 -13.260 -29.755 1.00 81.75 763 ILE A O 1
ATOM 5840 N N . ASN A 1 764 ? -1.970 -15.011 -29.205 1.00 81.81 764 ASN A N 1
ATOM 5841 C CA . ASN A 1 764 ? -0.945 -16.044 -29.391 1.00 81.81 764 ASN A CA 1
ATOM 5842 C C . ASN A 1 764 ? -1.563 -17.443 -29.586 1.00 81.81 764 ASN A C 1
ATOM 5844 O O . ASN A 1 764 ? -2.329 -17.918 -28.746 1.00 81.81 764 ASN A O 1
ATOM 5848 N N . GLU A 1 765 ? -1.161 -18.145 -30.650 1.00 80.19 765 GLU A N 1
ATOM 5849 C CA . GLU A 1 765 ? -1.673 -19.478 -31.007 1.00 80.19 765 GLU A CA 1
ATOM 5850 C C . GLU A 1 765 ? -1.382 -20.572 -29.962 1.00 80.19 765 GLU A C 1
ATOM 5852 O O . GLU A 1 765 ? -2.057 -21.600 -29.934 1.00 80.19 765 GLU A O 1
ATOM 5857 N N . HIS A 1 766 ? -0.406 -20.350 -29.079 1.00 81.50 766 HIS A N 1
ATOM 5858 C CA . HIS A 1 766 ? 0.001 -21.293 -28.039 1.00 81.50 766 HIS A CA 1
ATOM 5859 C C . HIS A 1 766 ? -0.777 -21.169 -26.721 1.00 81.50 766 HIS A C 1
ATOM 5861 O O . HIS A 1 766 ? -0.515 -21.961 -25.813 1.00 81.50 766 HIS A O 1
ATOM 5867 N N . LEU A 1 767 ? -1.726 -20.230 -26.599 1.00 84.00 767 LEU A N 1
ATOM 5868 C CA . LEU A 1 767 ? -2.535 -20.062 -25.384 1.00 84.00 767 LEU A CA 1
ATOM 5869 C C . LEU A 1 767 ? -3.296 -21.348 -25.032 1.00 84.00 767 LEU A C 1
ATOM 5871 O O . LEU A 1 767 ? -3.986 -21.929 -25.876 1.00 84.00 767 LEU A O 1
ATOM 5875 N N . GLN A 1 768 ? -3.182 -21.802 -23.785 1.00 86.69 768 GLN A N 1
ATOM 5876 C CA . GLN A 1 768 ? -3.931 -22.945 -23.266 1.00 86.69 768 GLN A CA 1
ATOM 5877 C C . GLN A 1 768 ? -5.171 -22.487 -22.493 1.00 86.69 768 GLN A C 1
ATOM 5879 O O . GLN A 1 768 ? -5.293 -21.327 -22.108 1.00 86.69 768 GLN A O 1
ATOM 5884 N N . GLU A 1 769 ? -6.092 -23.418 -22.241 1.00 89.00 769 GLU A N 1
ATOM 5885 C CA . GLU A 1 769 ? -7.294 -23.157 -21.440 1.00 89.00 769 GLU A CA 1
ATOM 5886 C C . GLU A 1 769 ? -6.943 -22.606 -20.050 1.00 89.00 769 GLU A C 1
ATOM 5888 O O . GLU A 1 769 ? -7.495 -21.593 -19.627 1.00 89.00 769 GLU A O 1
ATOM 5893 N N . ALA A 1 770 ? -5.949 -23.211 -19.391 1.00 85.75 770 ALA A N 1
ATOM 5894 C CA . ALA A 1 770 ? -5.463 -22.765 -18.089 1.00 85.75 770 ALA A CA 1
ATOM 5895 C C . ALA A 1 770 ? -4.943 -21.316 -18.111 1.00 85.75 770 ALA A C 1
ATOM 5897 O O . ALA A 1 770 ? -5.184 -20.577 -17.163 1.00 85.75 770 ALA A O 1
ATOM 5898 N N . ASP A 1 771 ? -4.286 -20.890 -19.197 1.00 84.25 771 ASP A N 1
ATOM 5899 C CA . ASP A 1 771 ? -3.785 -19.517 -19.305 1.00 84.25 771 ASP A CA 1
ATOM 5900 C C . ASP A 1 771 ? -4.950 -18.515 -19.398 1.00 84.25 771 ASP A C 1
ATOM 5902 O O . ASP A 1 771 ? -4.897 -17.452 -18.786 1.00 84.25 771 ASP A O 1
ATOM 5906 N N . LEU A 1 772 ? -6.034 -18.862 -20.104 1.00 88.56 772 LEU A N 1
ATOM 5907 C CA . LEU A 1 772 ? -7.226 -18.013 -20.190 1.00 88.56 772 LEU A CA 1
ATOM 5908 C C . LEU A 1 772 ? -7.995 -17.946 -18.860 1.00 88.56 772 LEU A C 1
ATOM 5910 O O . LEU A 1 772 ? -8.491 -16.879 -18.495 1.00 88.56 772 LEU A O 1
ATOM 5914 N N . VAL A 1 773 ? -8.067 -19.053 -18.115 1.00 89.75 773 VAL A N 1
ATOM 5915 C CA . VAL A 1 773 ? -8.632 -19.060 -16.755 1.00 89.75 773 VAL A CA 1
ATOM 5916 C C . VAL A 1 773 ? -7.836 -18.132 -15.836 1.00 89.75 773 VAL A C 1
ATOM 5918 O O . VAL A 1 773 ? -8.433 -17.294 -15.159 1.00 89.75 773 VAL A O 1
ATOM 5921 N N . ASP A 1 774 ? -6.504 -18.233 -15.857 1.00 85.31 774 ASP A N 1
ATOM 5922 C CA . ASP A 1 774 ? -5.618 -17.376 -15.065 1.00 85.31 774 ASP A CA 1
ATOM 5923 C C . ASP A 1 774 ? -5.788 -15.891 -15.468 1.00 85.31 774 ASP A C 1
ATOM 5925 O O . ASP A 1 774 ? -5.900 -15.017 -14.604 1.00 85.31 774 ASP A O 1
ATOM 5929 N N . MET A 1 775 ? -5.917 -15.591 -16.770 1.00 86.81 775 MET A N 1
ATOM 5930 C CA . MET A 1 775 ? -6.194 -14.234 -17.267 1.00 86.81 775 MET A CA 1
ATOM 5931 C C . MET A 1 775 ? -7.538 -13.679 -16.780 1.00 86.81 775 MET A C 1
ATOM 5933 O O . MET A 1 775 ? -7.595 -12.522 -16.366 1.00 86.81 775 MET A O 1
ATOM 5937 N N . LEU A 1 776 ? -8.613 -14.474 -16.802 1.00 89.62 776 LEU A N 1
ATOM 5938 C CA . LEU A 1 776 ? -9.936 -14.047 -16.330 1.00 89.62 776 LEU A CA 1
ATOM 5939 C C . LEU A 1 776 ? -9.967 -13.852 -14.813 1.00 89.62 776 LEU A C 1
ATOM 5941 O O . LEU A 1 776 ? -10.522 -12.864 -14.337 1.00 89.62 776 LEU A O 1
ATOM 5945 N N . ALA A 1 777 ? -9.343 -14.752 -14.050 1.00 88.31 777 ALA A N 1
ATOM 5946 C CA . ALA A 1 777 ? -9.232 -14.607 -12.602 1.00 88.31 777 ALA A CA 1
ATOM 5947 C C . ALA A 1 777 ? -8.447 -13.339 -12.231 1.00 88.31 777 ALA A C 1
ATOM 5949 O O . ALA A 1 777 ? -8.888 -12.559 -11.385 1.00 88.31 777 ALA A O 1
ATOM 5950 N N . CYS A 1 778 ? -7.330 -13.093 -12.920 1.00 84.88 778 CYS A N 1
ATOM 5951 C CA . CYS A 1 778 ? -6.556 -11.864 -12.788 1.00 84.88 778 CYS A CA 1
ATOM 5952 C C . CYS A 1 778 ? -7.414 -10.635 -13.128 1.00 84.88 778 CYS A C 1
ATOM 5954 O O . CYS A 1 778 ? -7.502 -9.700 -12.334 1.00 84.88 778 CYS A O 1
ATOM 5956 N N . HIS A 1 779 ? -8.131 -10.650 -14.253 1.00 88.06 779 HIS A N 1
ATOM 5957 C CA . HIS A 1 779 ? -9.030 -9.564 -14.655 1.00 88.06 779 HIS A CA 1
ATOM 5958 C C . HIS A 1 779 ? -10.080 -9.231 -13.583 1.00 88.06 779 HIS A C 1
ATOM 5960 O O . HIS A 1 779 ? -10.203 -8.074 -13.188 1.00 88.06 779 HIS A O 1
ATOM 5966 N N . ILE A 1 780 ? -10.775 -10.240 -13.047 1.00 87.88 780 ILE A N 1
ATOM 5967 C CA . ILE A 1 780 ? -11.820 -10.071 -12.021 1.00 87.88 780 ILE A CA 1
ATOM 5968 C C . ILE A 1 780 ? -11.269 -9.408 -10.751 1.00 87.88 780 ILE A C 1
ATOM 5970 O O . ILE A 1 780 ? -11.908 -8.524 -10.185 1.00 87.88 780 ILE A O 1
ATOM 5974 N N . VAL A 1 781 ? -10.084 -9.826 -10.302 1.00 85.75 781 VAL A N 1
ATOM 5975 C CA . VAL A 1 781 ? -9.470 -9.329 -9.062 1.00 85.75 781 VAL A CA 1
ATOM 5976 C C . VAL A 1 781 ? -8.838 -7.946 -9.248 1.00 85.75 781 VAL A C 1
ATOM 5978 O O . VAL A 1 781 ? -8.820 -7.133 -8.326 1.00 85.75 781 VAL A O 1
ATOM 5981 N N . THR A 1 782 ? -8.310 -7.658 -10.437 1.00 81.56 782 THR A N 1
ATOM 5982 C CA . THR A 1 782 ? -7.576 -6.413 -10.699 1.00 81.56 782 THR A CA 1
ATOM 5983 C C . THR A 1 782 ? -8.479 -5.258 -11.122 1.00 81.56 782 THR A C 1
ATOM 5985 O O . THR A 1 782 ? -8.220 -4.120 -10.729 1.00 81.56 782 THR A O 1
ATOM 5988 N N . LEU A 1 783 ? -9.550 -5.516 -11.878 1.00 82.56 783 LEU A N 1
ATOM 5989 C CA . LEU A 1 783 ? -10.412 -4.471 -12.437 1.00 82.56 783 LEU A CA 1
ATOM 5990 C C . LEU A 1 783 ? -10.974 -3.490 -11.384 1.00 82.56 783 LEU A C 1
ATOM 5992 O O . LEU A 1 783 ? -10.919 -2.286 -11.640 1.00 82.56 783 LEU A O 1
ATOM 5996 N N . PRO A 1 784 ? -11.449 -3.918 -10.192 1.00 82.88 784 PRO A N 1
ATOM 5997 C CA . PRO A 1 784 ? -11.916 -2.988 -9.160 1.00 82.88 784 PRO A CA 1
ATOM 5998 C C . PRO A 1 784 ? -10.829 -2.022 -8.676 1.00 82.88 784 PRO A C 1
ATOM 6000 O O . PRO A 1 784 ? -11.112 -0.853 -8.429 1.00 82.88 784 PRO A O 1
ATOM 6003 N N . VAL A 1 785 ? -9.576 -2.482 -8.603 1.00 79.19 785 VAL A N 1
ATOM 6004 C CA . VAL A 1 785 ? -8.424 -1.644 -8.236 1.00 79.19 785 VAL A CA 1
ATOM 6005 C C . VAL A 1 785 ? -8.165 -0.591 -9.311 1.00 79.19 785 VAL A C 1
ATOM 6007 O O . VAL A 1 785 ? -7.965 0.575 -8.986 1.00 79.19 785 VAL A O 1
ATOM 6010 N N . PHE A 1 786 ? -8.216 -0.969 -10.593 1.00 76.44 786 PHE A N 1
ATOM 6011 C CA . PHE A 1 786 ? -8.087 -0.015 -11.699 1.00 76.44 786 PHE A CA 1
ATOM 6012 C C . PHE A 1 786 ? -9.238 1.005 -11.702 1.00 76.44 786 PHE A C 1
ATOM 6014 O O . PHE A 1 786 ? -8.988 2.204 -11.804 1.00 76.44 786 PHE A O 1
ATOM 6021 N N . ASN A 1 787 ? -10.481 0.570 -11.489 1.00 77.06 787 ASN A N 1
ATOM 6022 C CA . ASN A 1 787 ? -11.623 1.483 -11.381 1.00 77.06 787 ASN A CA 1
ATOM 6023 C C . ASN A 1 787 ? -11.449 2.483 -10.225 1.00 77.06 787 ASN A C 1
ATOM 6025 O O . ASN A 1 787 ? -11.686 3.677 -10.407 1.00 77.06 787 ASN A O 1
ATOM 6029 N N . ALA A 1 788 ? -10.978 2.016 -9.065 1.00 75.19 788 ALA A N 1
ATOM 6030 C CA . ALA A 1 788 ? -10.689 2.860 -7.907 1.00 75.19 788 ALA A CA 1
ATOM 6031 C C . ALA A 1 788 ? -9.567 3.879 -8.176 1.00 75.19 788 ALA A C 1
ATOM 6033 O O . ALA A 1 788 ? -9.659 5.026 -7.748 1.00 75.19 788 ALA A O 1
ATOM 6034 N N . LEU A 1 789 ? -8.517 3.479 -8.902 1.00 70.06 789 LEU A N 1
ATOM 6035 C CA . LEU A 1 789 ? -7.363 4.331 -9.215 1.00 70.06 789 LEU A CA 1
ATOM 6036 C C . LEU A 1 789 ? -7.668 5.463 -10.190 1.00 70.06 789 LEU A C 1
ATOM 6038 O O . LEU A 1 789 ? -7.076 6.541 -10.088 1.00 70.06 789 LEU A O 1
ATOM 6042 N N . PHE A 1 790 ? -8.555 5.213 -11.148 1.00 67.38 790 PHE A N 1
ATOM 6043 C CA . PHE A 1 790 ? -8.755 6.126 -12.270 1.00 67.38 790 PHE A CA 1
ATOM 6044 C C . PHE A 1 790 ? -10.115 6.820 -12.250 1.00 67.38 790 PHE A C 1
ATOM 6046 O O . PHE A 1 790 ? -10.300 7.787 -12.990 1.00 67.38 790 PHE A O 1
ATOM 6053 N N . GLY A 1 791 ? -11.027 6.408 -11.360 1.00 57.06 791 GLY A N 1
ATOM 6054 C CA . GLY A 1 791 ? -12.259 7.135 -11.025 1.00 57.06 791 GLY A CA 1
ATOM 6055 C C . GLY A 1 791 ? -13.203 7.383 -12.205 1.00 57.06 791 GLY A C 1
ATOM 6056 O O . GLY A 1 791 ? -14.106 8.205 -12.093 1.00 57.06 791 GLY A O 1
ATOM 6057 N N . SER A 1 792 ? -12.977 6.705 -13.329 1.00 56.34 792 SER A N 1
ATOM 6058 C CA . SER A 1 792 ? -13.654 6.902 -14.606 1.00 56.34 792 SER A CA 1
ATOM 6059 C C . SER A 1 792 ? -14.157 5.549 -15.096 1.00 56.34 792 SER A C 1
ATOM 6061 O O . SER A 1 792 ? -13.378 4.651 -15.424 1.00 56.34 792 SER A O 1
ATOM 6063 N N . ALA A 1 793 ? -15.480 5.380 -15.141 1.00 61.12 793 ALA A N 1
ATOM 6064 C CA . ALA A 1 793 ? -16.102 4.207 -15.760 1.00 61.12 793 ALA A CA 1
ATOM 6065 C C . ALA A 1 793 ? -15.758 4.111 -17.264 1.00 61.12 793 ALA A C 1
ATOM 6067 O O . ALA A 1 793 ? -15.940 3.066 -17.896 1.00 61.12 793 ALA A O 1
ATOM 6068 N N . GLU A 1 794 ? -15.237 5.198 -17.835 1.00 69.19 794 GLU A N 1
ATOM 6069 C CA . GLU A 1 794 ? -14.793 5.341 -19.211 1.00 69.19 794 GLU A CA 1
ATOM 6070 C C . GLU A 1 794 ? -13.651 4.378 -19.578 1.00 69.19 794 GLU A C 1
ATOM 6072 O O . GLU A 1 794 ? -13.727 3.766 -20.640 1.00 69.19 794 GLU A O 1
ATOM 6077 N N . PHE A 1 795 ? -12.652 4.134 -18.714 1.00 75.44 795 PHE A N 1
ATOM 6078 C CA . PHE A 1 795 ? -11.564 3.189 -19.038 1.00 75.44 795 PHE A CA 1
ATOM 6079 C C . PHE A 1 795 ? -12.093 1.764 -19.258 1.00 75.44 795 PHE A C 1
ATOM 6081 O O . PHE A 1 795 ? -11.794 1.119 -20.265 1.00 75.44 795 PHE A O 1
ATOM 6088 N N . ALA A 1 796 ? -12.929 1.279 -18.335 1.00 71.25 796 ALA A N 1
ATOM 6089 C CA . ALA A 1 796 ? -13.474 -0.073 -18.405 1.00 71.25 796 ALA A CA 1
ATOM 6090 C C . ALA A 1 796 ? -14.486 -0.260 -19.549 1.00 71.25 796 ALA A C 1
ATOM 6092 O O . ALA A 1 796 ? -14.670 -1.378 -20.029 1.00 71.25 796 ALA A O 1
ATOM 6093 N N . SER A 1 797 ? -15.149 0.815 -19.982 1.00 73.00 797 SER A N 1
ATOM 6094 C CA . SER A 1 797 ? -16.151 0.764 -21.052 1.00 73.00 797 SER A CA 1
ATOM 6095 C C . SER A 1 797 ? -15.570 1.000 -22.448 1.00 73.00 797 SER A C 1
ATOM 6097 O O . SER A 1 797 ? -16.066 0.412 -23.407 1.00 73.00 797 SER A O 1
ATOM 6099 N N . LEU A 1 798 ? -14.520 1.816 -22.579 1.00 81.62 798 LEU A N 1
ATOM 6100 C CA . LEU A 1 798 ? -13.928 2.186 -23.869 1.00 81.62 798 LEU A CA 1
ATOM 6101 C C . LEU A 1 798 ? -12.727 1.316 -24.265 1.00 81.62 798 LEU A C 1
ATOM 6103 O O . LEU A 1 798 ? -12.380 1.261 -25.448 1.00 81.62 798 LEU A O 1
ATOM 6107 N N . ASN A 1 799 ? -12.091 0.611 -23.322 1.00 87.06 799 ASN A N 1
ATOM 6108 C CA . ASN A 1 799 ? -11.007 -0.309 -23.655 1.00 87.06 799 ASN A CA 1
ATOM 6109 C C . ASN A 1 799 ? -11.560 -1.620 -24.267 1.00 87.06 799 ASN A C 1
ATOM 6111 O O . ASN A 1 799 ? -12.291 -2.354 -23.595 1.00 87.06 799 ASN A O 1
ATOM 6115 N N . PRO A 1 800 ? -11.184 -1.978 -25.513 1.00 86.69 800 PRO A N 1
ATOM 6116 C CA . PRO A 1 800 ? -11.769 -3.123 -26.215 1.00 86.69 800 PRO A CA 1
ATOM 6117 C C . PRO A 1 800 ? -11.421 -4.476 -25.580 1.00 86.69 800 PRO A C 1
ATOM 6119 O O . PRO A 1 800 ? -12.211 -5.411 -25.666 1.00 86.69 800 PRO A O 1
ATOM 6122 N N . VAL A 1 801 ? -10.258 -4.593 -24.932 1.00 89.62 801 VAL A N 1
ATOM 6123 C CA . VAL A 1 801 ? -9.845 -5.821 -24.238 1.00 89.62 801 VAL A CA 1
ATOM 6124 C C . VAL A 1 801 ? -10.650 -5.991 -22.952 1.00 89.62 801 VAL A C 1
ATOM 6126 O O . VAL A 1 801 ? -11.177 -7.073 -22.699 1.00 89.62 801 VAL A O 1
ATOM 6129 N N . VAL A 1 802 ? -10.791 -4.916 -22.167 1.00 88.25 802 VAL A N 1
ATOM 6130 C CA . VAL A 1 802 ? -11.586 -4.927 -20.928 1.00 88.25 802 VAL A CA 1
ATOM 6131 C C . VAL A 1 802 ? -13.043 -5.270 -21.229 1.00 88.25 802 VAL A C 1
ATOM 6133 O O . VAL A 1 802 ? -13.624 -6.120 -20.555 1.00 88.25 802 VAL A O 1
ATOM 6136 N N . ALA A 1 803 ? -13.618 -4.661 -22.269 1.00 87.50 803 ALA A N 1
ATOM 6137 C CA . ALA A 1 803 ? -14.983 -4.937 -22.702 1.00 87.50 803 ALA A CA 1
ATOM 6138 C C . ALA A 1 803 ? -15.177 -6.413 -23.097 1.00 87.50 803 ALA A C 1
ATOM 6140 O O . ALA A 1 803 ? -16.139 -7.039 -22.651 1.00 87.50 803 ALA A O 1
ATOM 6141 N N . ALA A 1 804 ? -14.244 -6.993 -23.861 1.00 89.12 804 ALA A N 1
ATOM 6142 C CA . ALA A 1 804 ? -14.299 -8.400 -24.262 1.00 89.12 804 ALA A CA 1
ATOM 6143 C C . ALA A 1 804 ? -14.205 -9.359 -23.062 1.00 89.12 804 ALA A C 1
ATOM 6145 O O . ALA A 1 804 ? -14.970 -10.320 -22.966 1.00 89.12 804 ALA A O 1
ATOM 6146 N N . LEU A 1 805 ? -13.305 -9.083 -22.112 1.00 90.19 805 LEU A N 1
ATOM 6147 C CA . LEU A 1 805 ? -13.168 -9.887 -20.896 1.00 90.19 805 LEU A CA 1
ATOM 6148 C C . LEU A 1 805 ? -14.400 -9.766 -19.995 1.00 90.19 805 LEU A C 1
ATOM 6150 O O . LEU A 1 805 ? -14.873 -10.779 -19.489 1.00 90.19 805 LEU A O 1
ATOM 6154 N N . ASN A 1 806 ? -14.967 -8.566 -19.843 1.00 88.25 806 ASN A N 1
ATOM 6155 C CA . ASN A 1 806 ? -16.216 -8.367 -19.105 1.00 88.25 806 ASN A CA 1
ATOM 6156 C C . ASN A 1 806 ? -17.381 -9.115 -19.756 1.00 88.25 806 ASN A C 1
ATOM 6158 O O . ASN A 1 806 ? -18.151 -9.753 -19.051 1.00 88.25 806 ASN A O 1
ATOM 6162 N N . GLN A 1 807 ? -17.479 -9.121 -21.088 1.00 87.44 807 GLN A N 1
ATOM 6163 C CA . GLN A 1 807 ? -18.495 -9.906 -21.788 1.00 87.44 807 GLN A CA 1
ATOM 6164 C C . GLN A 1 807 ? -18.357 -11.408 -21.494 1.00 87.44 807 GLN A C 1
ATOM 6166 O O . GLN A 1 807 ? -19.365 -12.082 -21.294 1.00 87.44 807 GLN A O 1
ATOM 6171 N N . MET A 1 808 ? -17.130 -11.934 -21.416 1.00 88.81 808 MET A N 1
ATOM 6172 C CA . MET A 1 808 ? -16.904 -13.326 -21.019 1.00 88.81 808 MET A CA 1
ATOM 6173 C C . MET A 1 808 ? -17.268 -13.558 -19.546 1.00 88.81 808 MET A C 1
ATOM 6175 O O . MET A 1 808 ? -17.972 -14.518 -19.239 1.00 88.81 808 MET A O 1
ATOM 6179 N N . VAL A 1 809 ? -16.866 -12.664 -18.636 1.00 87.50 809 VAL A N 1
ATOM 6180 C CA . VAL A 1 809 ? -17.236 -12.732 -17.209 1.00 87.50 809 VAL A CA 1
ATOM 6181 C C . VAL A 1 809 ? -18.752 -12.669 -17.017 1.00 87.50 809 VAL A C 1
ATOM 6183 O O . VAL A 1 809 ? -19.288 -13.338 -16.140 1.00 87.50 809 VAL A O 1
ATOM 6186 N N . ASP A 1 810 ? -19.462 -11.940 -17.871 1.00 85.38 810 ASP A N 1
ATOM 6187 C CA . ASP A 1 810 ? -20.914 -11.815 -17.821 1.00 85.38 810 ASP A CA 1
ATOM 6188 C C . ASP A 1 810 ? -21.658 -13.114 -18.136 1.00 85.38 810 ASP A C 1
ATOM 6190 O O . ASP A 1 810 ? -22.782 -13.301 -17.672 1.00 85.38 810 ASP A O 1
ATOM 6194 N N . THR A 1 811 ? -21.022 -14.023 -18.878 1.00 84.81 811 THR A N 1
ATOM 6195 C CA . THR A 1 811 ? -21.537 -15.382 -19.102 1.00 84.81 811 THR A CA 1
ATOM 6196 C C . THR A 1 811 ? -21.265 -16.330 -17.926 1.00 84.81 811 THR A C 1
ATOM 6198 O O . THR A 1 811 ? -21.809 -17.437 -17.886 1.00 84.81 811 THR A O 1
ATOM 6201 N N . LEU A 1 812 ? -20.441 -15.908 -16.959 1.00 82.69 812 LEU A N 1
ATOM 6202 C CA . LEU A 1 812 ? -20.152 -16.634 -15.724 1.00 82.69 812 LEU A CA 1
ATOM 6203 C C . LEU A 1 812 ? -21.128 -16.234 -14.603 1.00 82.69 812 LEU A C 1
ATOM 6205 O O . LEU A 1 812 ? -21.881 -15.267 -14.694 1.00 82.69 812 LEU A O 1
ATOM 6209 N N . ASP A 1 813 ? -21.122 -16.998 -13.511 1.00 76.62 813 ASP A N 1
ATOM 6210 C CA . ASP A 1 813 ? -22.006 -16.791 -12.359 1.00 76.62 813 ASP A CA 1
ATOM 6211 C C . ASP A 1 813 ? -21.584 -15.557 -11.526 1.00 76.62 813 ASP A C 1
ATOM 6213 O O . ASP A 1 813 ? -20.793 -15.659 -10.583 1.00 76.62 813 ASP A O 1
ATOM 6217 N N . LYS A 1 814 ? -22.077 -14.369 -11.915 1.00 69.94 814 LYS A N 1
ATOM 6218 C CA . LYS A 1 814 ? -21.688 -13.067 -11.336 1.00 69.94 814 LYS A CA 1
ATOM 6219 C C . LYS A 1 814 ? -21.873 -12.983 -9.821 1.00 69.94 814 LYS A C 1
ATOM 6221 O O . LYS A 1 814 ? -21.034 -12.385 -9.148 1.00 69.94 814 LYS A O 1
ATOM 6226 N N . ASP A 1 815 ? -22.952 -13.546 -9.286 1.00 70.44 815 ASP A N 1
ATOM 6227 C CA . ASP A 1 815 ? -23.297 -13.392 -7.869 1.00 70.44 815 ASP A CA 1
ATOM 6228 C C . ASP A 1 815 ? -22.358 -14.205 -6.973 1.00 70.44 815 ASP A C 1
ATOM 6230 O O . ASP A 1 815 ? -21.896 -13.709 -5.943 1.00 70.44 815 ASP A O 1
ATOM 6234 N N . GLN A 1 816 ? -21.981 -15.414 -7.399 1.00 69.12 816 GLN A N 1
ATOM 6235 C CA . GLN A 1 816 ? -20.993 -16.214 -6.671 1.00 69.12 816 GLN A CA 1
ATOM 6236 C C . GLN A 1 816 ? -19.573 -15.658 -6.804 1.00 69.12 816 GLN A C 1
ATOM 6238 O O . GLN A 1 816 ? -18.834 -15.641 -5.823 1.00 69.12 816 GLN A O 1
ATOM 6243 N N . ILE A 1 817 ? -19.198 -15.146 -7.981 1.00 76.75 817 ILE A N 1
ATOM 6244 C CA . ILE A 1 817 ? -17.889 -14.502 -8.172 1.00 76.75 817 ILE A CA 1
ATOM 6245 C C . ILE A 1 817 ? -17.767 -13.254 -7.282 1.00 76.75 817 ILE A C 1
ATOM 6247 O O . ILE A 1 817 ? -16.722 -13.035 -6.670 1.00 76.75 817 ILE A O 1
ATOM 6251 N N . ARG A 1 818 ? -18.841 -12.464 -7.139 1.00 72.56 818 ARG A N 1
ATOM 6252 C CA . ARG A 1 818 ? -18.876 -11.325 -6.206 1.00 72.56 818 ARG A CA 1
ATOM 6253 C C . ARG A 1 818 ? -18.664 -11.760 -4.759 1.00 72.56 818 ARG A C 1
ATOM 6255 O O . ARG A 1 818 ? -17.873 -11.124 -4.063 1.00 72.56 818 ARG A O 1
ATOM 6262 N N . ALA A 1 819 ? -19.307 -12.847 -4.332 1.00 74.25 819 ALA A N 1
ATOM 6263 C CA . ALA A 1 819 ? -19.119 -13.403 -2.993 1.00 74.25 819 ALA A CA 1
ATOM 6264 C C . ALA A 1 819 ? -17.656 -13.815 -2.740 1.00 74.25 819 ALA A C 1
ATOM 6266 O O . ALA A 1 819 ? -17.094 -13.454 -1.707 1.00 74.25 819 ALA A O 1
ATOM 6267 N N . ASP A 1 820 ? -17.010 -14.469 -3.711 1.00 79.25 820 ASP A N 1
ATOM 6268 C CA . ASP A 1 820 ? -15.601 -14.879 -3.611 1.00 79.25 820 ASP A CA 1
ATOM 6269 C C . ASP A 1 820 ? -14.643 -13.668 -3.507 1.00 79.25 820 ASP A C 1
ATOM 6271 O O . ASP A 1 820 ? -13.591 -13.753 -2.869 1.00 79.25 820 ASP A O 1
ATOM 6275 N N . THR A 1 821 ? -15.012 -12.512 -4.076 1.00 82.25 821 THR A N 1
ATOM 6276 C CA . THR A 1 821 ? -14.223 -11.266 -3.991 1.00 82.25 821 THR A CA 1
ATOM 6277 C C . THR A 1 821 ? -14.539 -10.381 -2.780 1.00 82.25 821 THR A C 1
ATOM 6279 O O . THR A 1 821 ? -13.810 -9.419 -2.538 1.00 82.25 821 THR A O 1
ATOM 6282 N N . ALA A 1 822 ? -15.569 -10.694 -1.983 1.00 78.56 822 ALA A N 1
ATOM 6283 C CA . ALA A 1 822 ? -16.049 -9.830 -0.896 1.00 78.56 822 ALA A CA 1
ATOM 6284 C C . ALA A 1 822 ? -14.979 -9.544 0.173 1.00 78.56 822 ALA A C 1
ATOM 6286 O O . ALA A 1 822 ? -14.915 -8.443 0.720 1.00 78.56 822 ALA A O 1
ATOM 6287 N N . ARG A 1 823 ? -14.073 -10.501 0.422 1.00 75.88 823 ARG A N 1
ATOM 6288 C CA . ARG A 1 823 ? -12.936 -10.326 1.344 1.00 75.88 823 ARG A CA 1
ATOM 6289 C C . ARG A 1 823 ? -12.005 -9.185 0.916 1.00 75.88 823 ARG A C 1
ATOM 6291 O O . ARG A 1 823 ? -11.405 -8.547 1.774 1.00 75.88 823 ARG A O 1
ATOM 6298 N N . LEU A 1 824 ? -11.911 -8.906 -0.386 1.00 80.69 824 LEU A N 1
ATOM 6299 C CA . LEU A 1 824 ? -11.085 -7.829 -0.938 1.00 80.69 824 LEU A CA 1
ATOM 6300 C C . LEU A 1 824 ? -11.803 -6.472 -0.959 1.00 80.69 824 LEU A C 1
ATOM 6302 O O . LEU A 1 824 ? -11.172 -5.474 -1.291 1.00 80.69 824 LEU A O 1
ATOM 6306 N N . GLN A 1 825 ? -13.078 -6.388 -0.561 1.00 79.00 825 GLN A N 1
ATOM 6307 C CA . GLN A 1 825 ? -13.821 -5.125 -0.604 1.00 79.00 825 GLN A CA 1
ATOM 6308 C C . GLN A 1 825 ? -13.156 -4.038 0.249 1.00 79.00 825 GLN A C 1
ATOM 6310 O O . GLN A 1 825 ? -12.929 -2.936 -0.235 1.00 79.00 825 GLN A O 1
ATOM 6315 N N . ARG A 1 826 ? -12.706 -4.387 1.463 1.00 71.00 826 ARG A N 1
ATOM 6316 C CA . ARG A 1 826 ? -11.962 -3.465 2.345 1.00 71.00 826 ARG A CA 1
ATOM 6317 C C . ARG A 1 826 ? -10.692 -2.923 1.686 1.00 71.00 826 ARG A C 1
ATOM 6319 O O . ARG A 1 826 ? -10.317 -1.773 1.898 1.00 71.00 826 ARG A O 1
ATOM 6326 N N . LEU A 1 827 ? -10.024 -3.751 0.884 1.00 72.94 827 LEU A N 1
ATOM 6327 C CA . LEU A 1 827 ? -8.856 -3.325 0.125 1.00 72.94 827 LEU A CA 1
ATOM 6328 C C . LEU A 1 827 ? -9.251 -2.344 -0.985 1.00 72.94 827 LEU A C 1
ATOM 6330 O O . LEU A 1 827 ? -8.594 -1.317 -1.139 1.00 72.94 827 LEU A O 1
ATOM 6334 N N . TYR A 1 828 ? -10.314 -2.633 -1.737 1.00 79.12 828 TYR A N 1
ATOM 6335 C CA . TYR A 1 828 ? -10.805 -1.747 -2.797 1.00 79.12 828 TYR A CA 1
ATOM 6336 C C . TYR A 1 828 ? -11.256 -0.389 -2.244 1.00 79.12 828 TYR A C 1
ATOM 6338 O O . TYR A 1 828 ? -10.915 0.651 -2.815 1.00 79.12 828 TYR A O 1
ATOM 6346 N N . ASP A 1 829 ? -11.936 -0.386 -1.099 1.00 75.25 829 ASP A N 1
ATOM 6347 C CA . ASP A 1 829 ? -12.364 0.830 -0.405 1.00 75.25 829 ASP A CA 1
ATOM 6348 C C . ASP A 1 829 ? -11.146 1.652 0.048 1.00 75.25 829 ASP A C 1
ATOM 6350 O O . ASP A 1 829 ? -11.082 2.857 -0.193 1.00 75.25 829 ASP A O 1
ATOM 6354 N N . SER A 1 830 ? -10.115 0.990 0.590 1.00 70.56 830 SER A N 1
ATOM 6355 C CA . SER A 1 830 ? -8.850 1.631 0.976 1.00 70.56 830 SER A CA 1
ATOM 6356 C C . SER A 1 830 ? -8.109 2.262 -0.211 1.00 70.56 830 SER A C 1
ATOM 6358 O O . SER A 1 830 ? -7.576 3.370 -0.091 1.00 70.56 830 SER A O 1
ATOM 6360 N N . VAL A 1 831 ? -8.063 1.586 -1.367 1.00 73.75 831 VAL A N 1
ATOM 6361 C CA . VAL A 1 831 ? -7.459 2.152 -2.586 1.00 73.75 831 VAL A CA 1
ATOM 6362 C C . VAL A 1 831 ? -8.252 3.370 -3.050 1.00 73.75 831 VAL A C 1
ATOM 6364 O O . VAL A 1 831 ? -7.653 4.407 -3.332 1.00 73.75 831 VAL A O 1
ATOM 6367 N N . THR A 1 832 ? -9.582 3.270 -3.071 1.00 74.19 832 THR A N 1
ATOM 6368 C CA . THR A 1 832 ? -10.476 4.367 -3.470 1.00 74.19 832 THR A CA 1
ATOM 6369 C C . THR A 1 832 ? -10.283 5.590 -2.577 1.00 74.19 832 THR A C 1
ATOM 6371 O O . THR A 1 832 ? -10.100 6.701 -3.075 1.00 74.19 832 THR A O 1
ATOM 6374 N N . GLU A 1 833 ? -10.241 5.397 -1.258 1.00 69.62 833 GLU A N 1
ATOM 6375 C CA . GLU A 1 833 ? -10.025 6.476 -0.295 1.00 69.62 833 GLU A CA 1
ATOM 6376 C C . GLU A 1 833 ? -8.664 7.148 -0.513 1.00 69.62 833 GLU A C 1
ATOM 6378 O O . GLU A 1 833 ? -8.587 8.374 -0.632 1.00 69.62 833 GLU A O 1
ATOM 6383 N N . ARG A 1 834 ? -7.590 6.365 -0.674 1.00 69.00 834 ARG A N 1
ATOM 6384 C CA . ARG A 1 834 ? -6.244 6.912 -0.894 1.00 69.00 834 ARG A CA 1
ATOM 6385 C C . ARG A 1 834 ? -6.146 7.698 -2.200 1.00 69.00 834 ARG A C 1
ATOM 6387 O O . ARG A 1 834 ? -5.465 8.716 -2.244 1.00 69.00 834 ARG A O 1
ATOM 6394 N N . VAL A 1 835 ? -6.828 7.249 -3.251 1.00 68.44 835 VAL A N 1
ATOM 6395 C CA . VAL A 1 835 ? -6.860 7.933 -4.553 1.00 68.44 835 VAL A CA 1
ATOM 6396 C C . VAL A 1 835 ? -7.705 9.200 -4.497 1.00 68.44 835 VAL A C 1
ATOM 6398 O O . VAL A 1 835 ? -7.308 10.207 -5.082 1.00 68.44 835 VAL A O 1
ATOM 6401 N N . SER A 1 836 ? -8.818 9.196 -3.757 1.00 67.38 836 SER A N 1
ATOM 6402 C CA . SER A 1 836 ? -9.684 10.373 -3.603 1.00 67.38 836 SER A CA 1
ATOM 6403 C C . SER A 1 836 ? -8.969 11.573 -2.967 1.00 67.38 836 SER A C 1
ATOM 6405 O O . SER A 1 836 ? -9.315 12.719 -3.242 1.00 67.38 836 SER A O 1
ATOM 6407 N N . GLN A 1 837 ? -7.934 11.312 -2.162 1.00 62.53 837 GLN A N 1
ATOM 6408 C CA . GLN A 1 837 ? -7.116 12.334 -1.507 1.00 62.53 837 GLN A CA 1
ATOM 6409 C C . GLN A 1 837 ? -5.920 12.803 -2.353 1.00 62.53 837 GLN A C 1
ATOM 6411 O O . GLN A 1 837 ? -5.250 13.765 -1.982 1.00 62.53 837 GLN A O 1
ATOM 6416 N N . VAL A 1 838 ? -5.643 12.152 -3.489 1.00 64.06 838 VAL A N 1
ATOM 6417 C CA . VAL A 1 838 ? -4.535 12.497 -4.388 1.00 64.06 838 VAL A CA 1
ATOM 6418 C C . VAL A 1 838 ? -5.065 13.227 -5.618 1.00 64.06 838 VAL A C 1
ATOM 6420 O O . VAL A 1 838 ? -5.625 12.640 -6.550 1.00 64.06 838 VAL A O 1
ATOM 6423 N N . THR A 1 839 ? -4.847 14.539 -5.624 1.00 56.91 839 THR A N 1
ATOM 6424 C CA . THR A 1 839 ? -5.188 15.433 -6.738 1.00 56.91 839 THR A CA 1
ATOM 6425 C C . THR A 1 839 ? -4.127 15.437 -7.841 1.00 56.91 839 THR A C 1
ATOM 6427 O O . THR A 1 839 ? -4.444 15.754 -8.985 1.00 56.91 839 THR A O 1
ATOM 6430 N N . ASP A 1 840 ? -2.891 15.043 -7.520 1.00 63.97 840 ASP A N 1
ATOM 6431 C CA . ASP A 1 840 ? -1.748 15.059 -8.433 1.00 63.97 840 ASP A CA 1
ATOM 6432 C C . ASP A 1 840 ? -1.631 13.770 -9.289 1.00 63.97 840 ASP A C 1
ATOM 6434 O O . ASP A 1 840 ? -1.583 12.659 -8.740 1.00 63.97 840 ASP A O 1
ATOM 6438 N N . PRO A 1 841 ? -1.543 13.887 -10.629 1.00 58.06 841 PRO A N 1
ATOM 6439 C CA . PRO A 1 841 ? -1.266 12.782 -11.549 1.00 58.06 841 PRO A CA 1
ATOM 6440 C C . PRO A 1 841 ? -0.061 11.898 -11.192 1.00 58.06 841 PRO A C 1
ATOM 6442 O O . PRO A 1 841 ? -0.159 10.667 -11.258 1.00 58.06 841 PRO A O 1
ATOM 6445 N N . ASP A 1 842 ? 1.065 12.488 -10.781 1.00 60.16 842 ASP A N 1
ATOM 6446 C CA . ASP A 1 842 ? 2.268 11.722 -10.429 1.00 60.16 842 ASP A CA 1
ATOM 6447 C C . ASP A 1 842 ? 2.071 10.948 -9.117 1.00 60.16 842 ASP A C 1
ATOM 6449 O O . ASP A 1 842 ? 2.562 9.823 -8.960 1.00 60.16 842 ASP A O 1
ATOM 6453 N N . GLY A 1 843 ? 1.283 11.500 -8.192 1.00 64.25 843 GLY A N 1
ATOM 6454 C CA . GLY A 1 843 ? 0.798 10.810 -7.001 1.00 64.25 843 GLY A CA 1
ATOM 6455 C C . GLY A 1 843 ? 0.005 9.535 -7.320 1.00 64.25 843 GLY A C 1
ATOM 6456 O O . GLY A 1 843 ? 0.258 8.494 -6.705 1.00 64.25 843 GLY A O 1
ATOM 6457 N N . ARG A 1 844 ? -0.896 9.570 -8.314 1.00 68.50 844 ARG A N 1
ATOM 6458 C CA . ARG A 1 844 ? -1.668 8.385 -8.749 1.00 68.50 844 ARG A CA 1
ATOM 6459 C C . ARG A 1 844 ? -0.778 7.319 -9.387 1.00 68.50 844 ARG A C 1
ATOM 6461 O O . ARG A 1 844 ? -0.917 6.135 -9.081 1.00 68.50 844 ARG A O 1
ATOM 6468 N N . LEU A 1 845 ? 0.190 7.727 -10.209 1.00 64.44 845 LEU A N 1
ATOM 6469 C CA . LEU A 1 845 ? 1.169 6.811 -10.807 1.00 64.44 845 LEU A CA 1
ATOM 6470 C C . LEU A 1 845 ? 2.076 6.154 -9.755 1.00 64.44 845 LEU A C 1
ATOM 6472 O O . LEU A 1 845 ? 2.399 4.970 -9.873 1.00 64.44 845 LEU A O 1
ATOM 6476 N N . LYS A 1 846 ? 2.462 6.885 -8.702 1.00 67.56 846 LYS A N 1
ATOM 6477 C CA . LYS A 1 846 ? 3.207 6.318 -7.564 1.00 67.56 846 LYS A CA 1
ATOM 6478 C C . LYS A 1 846 ? 2.377 5.300 -6.789 1.00 67.56 846 LYS A C 1
ATOM 6480 O O . LYS A 1 846 ? 2.912 4.262 -6.412 1.00 67.56 846 LYS A O 1
ATOM 6485 N N . ILE A 1 847 ? 1.087 5.566 -6.585 1.00 72.94 847 ILE A N 1
ATOM 6486 C CA . ILE A 1 847 ? 0.172 4.598 -5.973 1.00 72.94 847 ILE A CA 1
ATOM 6487 C C . ILE A 1 847 ? 0.083 3.326 -6.826 1.00 72.94 847 ILE A C 1
ATOM 6489 O O . ILE A 1 847 ? 0.193 2.227 -6.288 1.00 72.94 847 ILE A O 1
ATOM 6493 N N . LEU A 1 848 ? -0.068 3.461 -8.147 1.00 70.62 848 LEU A N 1
ATOM 6494 C CA . LEU A 1 848 ? -0.104 2.319 -9.064 1.00 70.62 848 LEU A CA 1
ATOM 6495 C C . LEU A 1 848 ? 1.177 1.473 -8.969 1.00 70.62 848 LEU A C 1
ATOM 6497 O O . LEU A 1 848 ? 1.107 0.246 -8.954 1.00 70.62 848 LEU A O 1
ATOM 6501 N N . LEU A 1 849 ? 2.342 2.121 -8.870 1.00 67.56 849 LEU A N 1
ATOM 6502 C CA . LEU A 1 849 ? 3.624 1.438 -8.684 1.00 67.56 849 LEU A CA 1
ATOM 6503 C C . LEU A 1 849 ? 3.695 0.708 -7.333 1.00 67.56 849 LEU A C 1
ATOM 6505 O O . LEU A 1 849 ? 4.127 -0.440 -7.278 1.00 67.56 849 LEU A O 1
ATOM 6509 N N . GLU A 1 850 ? 3.236 1.346 -6.255 1.00 72.00 850 GLU A N 1
ATOM 6510 C CA . GLU A 1 850 ? 3.203 0.752 -4.915 1.00 72.00 850 GLU A CA 1
ATOM 6511 C C . GLU A 1 850 ? 2.265 -0.466 -4.867 1.00 72.00 850 GLU A C 1
ATOM 6513 O O . GLU A 1 850 ? 2.640 -1.508 -4.326 1.00 72.00 850 GLU A O 1
ATOM 6518 N N . LEU A 1 851 ? 1.085 -0.384 -5.492 1.00 73.00 851 LEU A N 1
ATOM 6519 C CA . LEU A 1 851 ? 0.176 -1.523 -5.673 1.00 73.00 851 LEU A CA 1
ATOM 6520 C C . LEU A 1 851 ? 0.825 -2.622 -6.515 1.00 73.00 851 LEU A C 1
ATOM 6522 O O . LEU A 1 851 ? 0.696 -3.804 -6.212 1.00 73.00 851 LEU A O 1
ATOM 6526 N N . TYR A 1 852 ? 1.595 -2.280 -7.539 1.00 69.81 852 TYR A N 1
ATOM 6527 C CA . TYR A 1 852 ? 2.312 -3.306 -8.279 1.00 69.81 852 TYR A CA 1
ATOM 6528 C C . TYR A 1 852 ? 3.331 -4.060 -7.422 1.00 69.81 852 TYR A C 1
ATOM 6530 O O . TYR A 1 852 ? 3.316 -5.292 -7.397 1.00 69.81 852 TYR A O 1
ATOM 6538 N N . GLU A 1 853 ? 4.179 -3.348 -6.683 1.00 67.81 853 GLU A N 1
ATOM 6539 C CA . GLU A 1 853 ? 5.231 -3.970 -5.875 1.00 67.81 853 GLU A CA 1
ATOM 6540 C C . GLU A 1 853 ? 4.684 -4.744 -4.668 1.00 67.81 853 GLU A C 1
ATOM 6542 O O . GLU A 1 853 ? 5.216 -5.798 -4.314 1.00 67.81 853 GLU A O 1
ATOM 6547 N N . SER A 1 854 ? 3.624 -4.241 -4.035 1.00 66.12 854 SER A N 1
ATOM 6548 C CA . SER A 1 854 ? 3.076 -4.819 -2.802 1.00 66.12 854 SER A CA 1
ATOM 6549 C C . SER A 1 854 ? 1.935 -5.813 -3.033 1.00 66.12 854 SER A C 1
ATOM 6551 O O . SER A 1 854 ? 1.835 -6.800 -2.300 1.00 66.12 854 SER A O 1
ATOM 6553 N N . PHE A 1 855 ? 1.105 -5.581 -4.054 1.00 68.44 855 PHE A N 1
ATOM 6554 C CA . PHE A 1 855 ? -0.144 -6.299 -4.309 1.00 68.44 855 PHE A CA 1
ATOM 6555 C C . PHE A 1 855 ? -0.019 -7.261 -5.501 1.00 68.44 855 PHE A C 1
ATOM 6557 O O . PHE A 1 855 ? -0.153 -8.471 -5.305 1.00 68.44 855 PHE A O 1
ATOM 6564 N N . PHE A 1 856 ? 0.347 -6.787 -6.699 1.00 70.25 856 PHE A N 1
ATOM 6565 C CA . PHE A 1 856 ? 0.448 -7.660 -7.882 1.00 70.25 856 PHE A CA 1
ATOM 6566 C C . PHE A 1 856 ? 1.629 -8.628 -7.804 1.00 70.25 856 PHE A C 1
ATOM 6568 O O . PHE A 1 856 ? 1.464 -9.832 -8.005 1.00 70.25 856 PHE A O 1
ATOM 6575 N N . ALA A 1 857 ? 2.815 -8.130 -7.448 1.00 67.25 857 ALA A N 1
ATOM 6576 C CA . ALA A 1 857 ? 4.019 -8.950 -7.437 1.00 67.25 857 ALA A CA 1
ATOM 6577 C C . ALA A 1 857 ? 3.961 -10.085 -6.407 1.00 67.25 857 ALA A C 1
ATOM 6579 O O . ALA A 1 857 ? 4.497 -11.169 -6.654 1.00 67.25 857 ALA A O 1
ATOM 6580 N N . LYS A 1 858 ? 3.296 -9.841 -5.272 1.00 68.38 858 LYS A N 1
ATOM 6581 C CA . LYS A 1 858 ? 3.156 -10.808 -4.183 1.00 68.38 858 LYS A CA 1
ATOM 6582 C C . LYS A 1 858 ? 1.977 -11.762 -4.400 1.00 68.38 858 LYS A C 1
ATOM 6584 O O . LYS A 1 858 ? 2.160 -12.969 -4.245 1.00 68.38 858 LYS A O 1
ATOM 6589 N N . GLY A 1 859 ? 0.802 -11.245 -4.770 1.00 65.44 859 GLY A N 1
ATOM 6590 C CA . GLY A 1 859 ? -0.421 -12.048 -4.880 1.00 65.44 859 GLY A CA 1
ATOM 6591 C C . GLY A 1 859 ? -0.520 -12.892 -6.143 1.00 65.44 859 GLY A C 1
ATOM 6592 O O . GLY A 1 859 ? -1.048 -13.999 -6.097 1.00 65.44 859 GLY A O 1
ATOM 6593 N N . MET A 1 860 ? 0.064 -12.439 -7.249 1.00 69.00 860 MET A N 1
ATOM 6594 C CA . MET A 1 860 ? -0.028 -13.113 -8.548 1.00 69.00 860 MET A CA 1
ATOM 6595 C C . MET A 1 860 ? 1.331 -13.658 -8.979 1.00 69.00 860 MET A C 1
ATOM 6597 O O . MET A 1 860 ? 1.744 -13.508 -10.118 1.00 69.00 860 MET A O 1
ATOM 6601 N N . LYS A 1 861 ? 2.070 -14.273 -8.044 1.00 65.06 861 LYS A N 1
ATOM 6602 C CA . LYS A 1 861 ? 3.481 -14.650 -8.231 1.00 65.06 861 LYS A CA 1
ATOM 6603 C C . LYS A 1 861 ? 3.743 -15.521 -9.466 1.00 65.06 861 LYS A C 1
ATOM 6605 O O . LYS A 1 861 ? 4.794 -15.386 -10.078 1.00 65.06 861 LYS A O 1
ATOM 6610 N N . ARG A 1 862 ? 2.815 -16.409 -9.840 1.00 63.62 862 ARG A N 1
ATOM 6611 C CA . ARG A 1 862 ? 2.957 -17.260 -11.034 1.00 63.62 862 ARG A CA 1
ATOM 6612 C C . ARG A 1 862 ? 2.935 -16.416 -12.305 1.00 63.62 862 ARG A C 1
ATOM 6614 O O . ARG A 1 862 ? 3.761 -16.618 -13.192 1.00 63.62 862 ARG A O 1
ATOM 6621 N N . GLU A 1 863 ? 2.020 -15.457 -12.356 1.00 60.44 863 GLU A N 1
ATOM 6622 C CA . GLU A 1 863 ? 1.947 -14.436 -13.380 1.00 60.44 863 GLU A CA 1
ATOM 6623 C C . GLU A 1 863 ? 3.210 -13.579 -13.286 1.00 60.44 863 GLU A C 1
ATOM 6625 O O . GLU A 1 863 ? 3.917 -13.513 -14.273 1.00 60.44 863 GLU A O 1
ATOM 6630 N N . THR A 1 864 ? 3.610 -13.040 -12.126 1.00 59.06 864 THR A N 1
ATOM 6631 C CA . THR A 1 864 ? 4.807 -12.181 -11.987 1.00 59.06 864 THR A CA 1
ATOM 6632 C C . THR A 1 864 ? 6.119 -12.853 -12.398 1.00 59.06 864 THR A C 1
ATOM 6634 O O . THR A 1 864 ? 6.953 -12.227 -13.058 1.00 59.06 864 THR A O 1
ATOM 6637 N N . ASP A 1 865 ? 6.298 -14.128 -12.054 1.00 58.56 865 ASP A N 1
ATOM 6638 C CA . ASP A 1 865 ? 7.469 -14.932 -12.414 1.00 58.56 865 ASP A CA 1
ATOM 6639 C C . ASP A 1 865 ? 7.501 -15.232 -13.931 1.00 58.56 865 ASP A C 1
ATOM 6641 O O . ASP A 1 865 ? 8.585 -15.315 -14.514 1.00 58.56 865 ASP A O 1
ATOM 6645 N N . ARG A 1 866 ? 6.330 -15.339 -14.587 1.00 54.72 866 ARG A N 1
ATOM 6646 C CA . ARG A 1 866 ? 6.190 -15.392 -16.059 1.00 54.72 866 ARG A CA 1
ATOM 6647 C C . ARG A 1 866 ? 6.317 -14.009 -16.719 1.00 54.72 866 ARG A C 1
ATOM 6649 O O . ARG A 1 866 ? 6.851 -13.919 -17.820 1.00 54.72 866 ARG A O 1
ATOM 6656 N N . LEU A 1 867 ? 5.839 -12.959 -16.048 1.00 52.44 867 LEU A N 1
ATOM 6657 C CA . LEU A 1 867 ? 5.742 -11.573 -16.513 1.00 52.44 867 LEU A CA 1
ATOM 6658 C C . LEU A 1 867 ? 7.142 -10.978 -16.697 1.00 52.44 867 LEU A C 1
ATOM 6660 O O . LEU A 1 867 ? 7.394 -10.315 -17.696 1.00 52.44 867 LEU A O 1
ATOM 6664 N N . GLY A 1 868 ? 8.056 -11.178 -15.736 1.00 53.19 868 GLY A N 1
ATOM 6665 C CA . GLY A 1 868 ? 9.421 -10.638 -15.810 1.00 53.19 868 GLY A CA 1
ATOM 6666 C C . GLY A 1 868 ? 9.488 -9.128 -16.101 1.00 53.19 868 GLY A C 1
ATOM 6667 O O . GLY A 1 868 ? 10.505 -8.657 -16.613 1.00 53.19 868 GLY A O 1
ATOM 6668 N N . VAL A 1 869 ? 8.410 -8.379 -15.822 1.00 59.53 869 VAL A N 1
ATOM 6669 C CA . VAL A 1 869 ? 8.247 -6.971 -16.205 1.00 59.53 869 VAL A CA 1
ATOM 6670 C C . VAL A 1 869 ? 9.251 -6.140 -15.417 1.00 59.53 869 VAL A C 1
ATOM 6672 O O . VAL A 1 869 ? 9.104 -5.901 -14.218 1.00 59.53 869 VAL A O 1
ATOM 6675 N N . ALA A 1 870 ? 10.313 -5.724 -16.100 1.00 63.66 870 ALA A N 1
ATOM 6676 C CA . ALA A 1 870 ? 11.340 -4.872 -15.534 1.00 63.66 870 ALA A CA 1
ATOM 6677 C C . ALA A 1 870 ? 10.941 -3.404 -15.710 1.00 63.66 870 ALA A C 1
ATOM 6679 O O . ALA A 1 870 ? 10.809 -2.911 -16.833 1.00 63.66 870 ALA A O 1
ATOM 6680 N N . TYR A 1 871 ? 10.809 -2.675 -14.601 1.00 76.12 871 TYR A N 1
ATOM 6681 C CA . TYR A 1 871 ? 10.704 -1.222 -14.668 1.00 76.12 871 TYR A CA 1
ATOM 6682 C C . TYR A 1 871 ? 12.003 -0.646 -15.213 1.00 76.12 871 TYR A C 1
ATOM 6684 O O . TYR A 1 871 ? 13.072 -0.772 -14.610 1.00 76.12 871 TYR A O 1
ATOM 6692 N N . THR A 1 872 ? 11.898 -0.015 -16.379 1.00 87.31 872 THR A N 1
ATOM 6693 C CA . THR A 1 872 ? 13.040 0.639 -17.008 1.00 87.31 872 THR A CA 1
ATOM 6694 C C . THR A 1 872 ? 13.253 1.997 -16.336 1.00 87.31 872 THR A C 1
ATOM 6696 O O . THR A 1 872 ? 12.308 2.787 -16.294 1.00 87.31 872 THR A O 1
ATOM 6699 N N . PRO A 1 873 ? 14.451 2.279 -15.782 1.00 90.19 873 PRO A N 1
ATOM 6700 C CA . PRO A 1 873 ? 14.735 3.555 -15.130 1.00 90.19 873 PRO A CA 1
ATOM 6701 C C . PRO A 1 873 ? 14.448 4.739 -16.053 1.00 90.19 873 PRO A C 1
ATOM 6703 O O . PRO A 1 873 ? 14.833 4.716 -17.223 1.00 90.19 873 PRO A O 1
ATOM 6706 N N . VAL A 1 874 ? 13.806 5.780 -15.524 1.00 90.75 874 VAL A N 1
ATOM 6707 C CA . VAL A 1 874 ? 13.369 6.939 -16.318 1.00 90.75 874 VAL A CA 1
ATOM 6708 C C . VAL A 1 874 ? 14.554 7.634 -16.986 1.00 90.75 874 VAL A C 1
ATOM 6710 O O . VAL A 1 874 ? 14.475 7.974 -18.158 1.00 90.75 874 VAL A O 1
ATOM 6713 N N . GLU A 1 875 ? 15.693 7.747 -16.299 1.00 93.75 875 GLU A N 1
ATOM 6714 C CA . GLU A 1 875 ? 16.896 8.379 -16.857 1.00 93.75 875 GLU A CA 1
ATOM 6715 C C . GLU A 1 875 ? 17.422 7.647 -18.095 1.00 93.75 875 GLU A C 1
ATOM 6717 O O . GLU A 1 875 ? 17.963 8.261 -19.012 1.00 93.75 875 GLU A O 1
ATOM 6722 N N . LEU A 1 876 ? 17.254 6.324 -18.124 1.00 95.62 876 LEU A N 1
ATOM 6723 C CA . LEU A 1 876 ? 17.647 5.495 -19.253 1.00 95.62 876 LEU A CA 1
ATOM 6724 C C . LEU A 1 876 ? 16.679 5.655 -20.426 1.00 95.62 876 LEU A C 1
ATOM 6726 O O . LEU A 1 876 ? 17.119 5.769 -21.567 1.00 95.62 876 LEU A O 1
ATOM 6730 N N . VAL A 1 877 ? 15.375 5.680 -20.146 1.00 96.00 877 VAL A N 1
ATOM 6731 C CA . VAL A 1 877 ? 14.333 5.886 -21.162 1.00 96.00 877 VAL A CA 1
ATOM 6732 C C . VAL A 1 877 ? 14.482 7.262 -21.810 1.00 96.00 877 VAL A C 1
ATOM 6734 O O . VAL A 1 877 ? 14.529 7.355 -23.035 1.00 96.00 877 VAL A O 1
ATOM 6737 N N . ASP A 1 878 ? 14.639 8.308 -20.999 1.00 95.75 878 ASP A N 1
ATOM 6738 C CA . ASP A 1 878 ? 14.802 9.686 -21.463 1.00 95.75 878 ASP A CA 1
ATOM 6739 C C . ASP A 1 878 ? 16.036 9.815 -22.376 1.00 95.75 878 ASP A C 1
ATOM 6741 O O . ASP A 1 878 ? 15.949 10.397 -23.459 1.00 95.75 878 ASP A O 1
ATOM 6745 N N . TYR A 1 879 ? 17.163 9.198 -21.994 1.00 97.00 879 TYR A N 1
ATOM 6746 C CA . TYR A 1 879 ? 18.373 9.161 -22.820 1.00 97.00 879 TYR A CA 1
ATOM 6747 C C . TYR A 1 879 ? 18.138 8.472 -24.173 1.00 97.00 879 TYR A C 1
ATOM 6749 O O . TYR A 1 879 ? 18.573 8.978 -25.211 1.00 97.00 879 TYR A O 1
ATOM 6757 N N . VAL A 1 880 ? 17.446 7.325 -24.194 1.00 97.69 880 VAL A N 1
ATOM 6758 C CA . VAL A 1 880 ? 17.158 6.581 -25.436 1.00 97.69 880 VAL A CA 1
ATOM 6759 C C . VAL A 1 880 ? 16.258 7.395 -26.362 1.00 97.69 880 VAL A C 1
ATOM 6761 O O . VAL A 1 880 ? 16.566 7.507 -27.546 1.00 97.69 880 VAL A O 1
ATOM 6764 N N . LEU A 1 881 ? 15.185 7.994 -25.838 1.00 97.62 881 LEU A N 1
ATOM 6765 C CA . LEU A 1 881 ? 14.233 8.776 -26.633 1.00 97.62 881 LEU A CA 1
ATOM 6766 C C . LEU A 1 881 ? 14.882 10.027 -27.235 1.00 97.62 881 LEU A C 1
ATOM 6768 O O . LEU A 1 881 ? 14.751 10.268 -28.435 1.00 97.62 881 LEU A O 1
ATOM 6772 N N . ARG A 1 882 ? 15.654 10.778 -26.438 1.00 96.75 882 ARG A N 1
ATOM 6773 C CA . ARG A 1 882 ? 16.413 11.937 -26.936 1.00 96.75 882 ARG A CA 1
ATOM 6774 C C . ARG A 1 882 ? 17.463 11.528 -27.966 1.00 96.75 882 ARG A C 1
ATOM 6776 O O . ARG A 1 882 ? 17.642 12.220 -28.963 1.00 96.75 882 ARG A O 1
ATOM 6783 N N . SER A 1 883 ? 18.124 10.387 -27.767 1.00 96.88 883 SER A N 1
ATOM 6784 C CA . SER A 1 883 ? 19.079 9.848 -28.743 1.00 96.88 883 SER A CA 1
ATOM 6785 C C . SER A 1 883 ? 18.398 9.476 -30.057 1.00 96.88 883 SER A C 1
ATOM 6787 O O . SER A 1 883 ? 18.896 9.845 -31.116 1.00 96.88 883 SER A O 1
ATOM 6789 N N . ALA A 1 884 ? 17.254 8.788 -30.004 1.00 97.00 884 ALA A N 1
ATOM 6790 C CA . ALA A 1 884 ? 16.484 8.431 -31.190 1.00 97.00 884 ALA A CA 1
ATOM 6791 C C . ALA A 1 884 ? 16.032 9.680 -31.963 1.00 97.00 884 ALA A C 1
ATOM 6793 O O . ALA A 1 884 ? 16.198 9.727 -33.179 1.00 97.00 884 ALA A O 1
ATOM 6794 N N . ASP A 1 885 ? 15.548 10.713 -31.269 1.00 96.44 885 ASP A N 1
ATOM 6795 C CA . ASP A 1 885 ? 15.143 11.981 -31.883 1.00 96.44 885 ASP A CA 1
ATOM 6796 C C . ASP A 1 885 ? 16.306 12.725 -32.552 1.00 96.44 885 ASP A C 1
ATOM 6798 O O . ASP A 1 885 ? 16.230 13.060 -33.734 1.00 96.44 885 ASP A O 1
ATOM 6802 N N . GLN A 1 886 ? 17.413 12.933 -31.835 1.00 95.50 886 GLN A N 1
ATOM 6803 C CA . GLN A 1 886 ? 18.568 13.673 -32.353 1.00 95.50 886 GLN A CA 1
ATOM 6804 C C . GLN A 1 886 ? 19.244 12.945 -33.521 1.00 95.50 886 GLN A C 1
ATOM 6806 O O . GLN A 1 886 ? 19.621 13.560 -34.521 1.00 95.50 886 GLN A O 1
ATOM 6811 N N . ILE A 1 887 ? 19.356 11.617 -33.436 1.00 95.62 887 ILE A N 1
ATOM 6812 C CA . ILE A 1 887 ? 19.890 10.791 -34.522 1.00 95.62 887 ILE A CA 1
ATOM 6813 C C . ILE A 1 887 ? 18.925 10.793 -35.717 1.00 95.62 887 ILE A C 1
ATOM 6815 O O . ILE A 1 887 ? 19.382 10.889 -36.858 1.00 95.62 887 ILE A O 1
ATOM 6819 N N . SER A 1 888 ? 17.608 10.767 -35.487 1.00 95.06 888 SER A N 1
ATOM 6820 C CA . SER A 1 888 ? 16.611 10.880 -36.559 1.00 95.06 888 SER A CA 1
ATOM 6821 C C . SER A 1 888 ? 16.717 12.212 -37.298 1.00 95.06 888 SER A C 1
ATOM 6823 O O . SER A 1 888 ? 16.818 12.231 -38.528 1.00 95.06 888 SER A O 1
ATOM 6825 N N . LYS A 1 889 ? 16.796 13.323 -36.556 1.00 94.44 889 LYS A N 1
ATOM 6826 C CA . LYS A 1 889 ? 16.987 14.669 -37.115 1.00 94.44 889 LYS A CA 1
ATOM 6827 C C . LYS A 1 889 ? 18.256 14.746 -37.960 1.00 94.44 889 LYS A C 1
ATOM 6829 O O . LYS A 1 889 ? 18.225 15.290 -39.059 1.00 94.44 889 LYS A O 1
ATOM 6834 N N . HIS A 1 890 ? 19.352 14.156 -37.490 1.00 93.69 890 HIS A N 1
ATOM 6835 C CA . HIS A 1 890 ? 20.625 14.171 -38.206 1.00 93.69 890 HIS A CA 1
ATOM 6836 C C . HIS A 1 890 ? 20.611 13.349 -39.504 1.00 93.69 890 HIS A C 1
ATOM 6838 O O . HIS A 1 890 ? 21.075 13.830 -40.536 1.00 93.69 890 HIS A O 1
ATOM 6844 N N . HIS A 1 891 ? 20.102 12.112 -39.471 1.00 91.44 891 HIS A N 1
ATOM 6845 C CA . HIS A 1 891 ? 20.171 11.201 -40.626 1.00 91.44 891 HIS A CA 1
ATOM 6846 C C . HIS A 1 891 ? 19.028 11.391 -41.625 1.00 91.44 891 HIS A C 1
ATOM 6848 O O . HIS A 1 891 ? 19.239 11.212 -42.823 1.00 91.44 891 HIS A O 1
ATOM 6854 N N . PHE A 1 892 ? 17.833 11.764 -41.160 1.00 92.56 892 PHE A N 1
ATOM 6855 C CA . PHE A 1 892 ? 16.624 11.840 -41.990 1.00 92.56 892 PHE A CA 1
ATOM 6856 C C . PHE A 1 892 ? 16.019 13.246 -42.080 1.00 92.56 892 PHE A C 1
ATOM 6858 O O . PHE A 1 892 ? 15.075 13.446 -42.842 1.00 92.56 892 PHE A O 1
ATOM 6865 N N . GLY A 1 893 ? 16.533 14.224 -41.324 1.00 93.81 893 GLY A N 1
ATOM 6866 C CA . GLY A 1 893 ? 15.991 15.587 -41.298 1.00 93.81 893 GLY A CA 1
ATOM 6867 C C . GLY A 1 893 ? 14.638 15.717 -40.592 1.00 93.81 893 GLY A C 1
ATOM 6868 O O . GLY A 1 893 ? 14.021 16.774 -40.678 1.00 93.81 893 GLY A O 1
ATOM 6869 N N . LYS A 1 894 ? 14.171 14.658 -39.917 1.00 94.00 894 LYS A N 1
ATOM 6870 C CA . LYS A 1 894 ? 12.900 14.609 -39.181 1.00 94.00 894 LYS A CA 1
ATOM 6871 C C . LYS A 1 894 ? 13.119 14.088 -37.763 1.00 94.00 894 LYS A C 1
ATOM 6873 O O . LYS A 1 894 ? 13.832 13.101 -37.586 1.00 94.00 894 LYS A O 1
ATOM 6878 N N . GLY A 1 895 ? 12.503 14.723 -36.774 1.00 93.75 895 GLY A N 1
ATOM 6879 C CA . GLY A 1 895 ? 12.451 14.269 -35.383 1.00 93.75 895 GLY A CA 1
ATOM 6880 C C . GLY A 1 895 ? 11.225 13.416 -35.069 1.00 93.75 895 GLY A C 1
ATOM 6881 O O . GLY A 1 895 ? 10.340 13.229 -35.904 1.00 93.75 895 GLY A O 1
ATOM 6882 N N . LEU A 1 896 ? 11.144 12.929 -33.831 1.00 96.19 896 LEU A N 1
ATOM 6883 C CA . LEU A 1 896 ? 10.046 12.069 -33.379 1.00 96.19 896 LEU A CA 1
ATOM 6884 C C . LEU A 1 896 ? 8.695 12.778 -33.386 1.00 96.19 896 LEU A C 1
ATOM 6886 O O . LEU A 1 896 ? 7.685 12.104 -33.528 1.00 96.19 896 LEU A O 1
ATOM 6890 N N . THR A 1 897 ? 8.660 14.108 -33.264 1.00 96.00 897 THR A N 1
ATOM 6891 C CA . THR A 1 897 ? 7.430 14.920 -33.323 1.00 96.00 897 THR A CA 1
ATOM 6892 C C . THR A 1 897 ? 6.905 15.136 -34.744 1.00 96.00 897 THR A C 1
ATOM 6894 O O . THR A 1 897 ? 5.721 15.419 -34.927 1.00 96.00 897 THR A O 1
ATOM 6897 N N . ASP A 1 898 ? 7.746 14.994 -35.769 1.00 96.56 898 ASP A N 1
ATOM 6898 C CA . ASP A 1 898 ? 7.390 15.400 -37.129 1.00 96.56 898 ASP A CA 1
ATOM 6899 C C . ASP A 1 898 ? 6.364 14.470 -37.783 1.00 96.56 898 ASP A C 1
ATOM 6901 O O . ASP A 1 898 ? 6.098 13.355 -37.323 1.00 96.56 898 ASP A O 1
ATOM 6905 N N . ARG A 1 899 ? 5.751 14.965 -38.862 1.00 94.69 899 ARG A N 1
ATOM 6906 C CA . ARG A 1 899 ? 4.709 14.257 -39.607 1.00 94.69 899 ARG A CA 1
ATOM 6907 C C . ARG A 1 899 ? 5.232 13.039 -40.352 1.00 94.69 899 ARG A C 1
ATOM 6909 O O . ARG A 1 899 ? 6.319 13.089 -40.945 1.00 94.69 899 ARG A O 1
ATOM 6916 N N . ASP A 1 900 ? 4.422 11.981 -40.334 1.00 91.81 900 ASP A N 1
ATOM 6917 C CA . ASP A 1 900 ? 4.715 10.689 -40.956 1.00 91.81 900 ASP A CA 1
ATOM 6918 C C . ASP A 1 900 ? 5.972 10.028 -40.357 1.00 91.81 900 ASP A C 1
ATOM 6920 O O . ASP A 1 900 ? 6.773 9.439 -41.081 1.00 91.81 900 ASP A O 1
ATOM 6924 N N . VAL A 1 901 ? 6.183 10.202 -39.046 1.00 96.31 901 VAL A N 1
ATOM 6925 C CA . VAL A 1 901 ? 7.224 9.506 -38.272 1.00 96.31 901 VAL A CA 1
ATOM 6926 C C . VAL A 1 901 ? 6.527 8.635 -37.238 1.00 96.31 901 VAL A C 1
ATOM 6928 O O . VAL A 1 901 ? 6.181 9.103 -36.150 1.00 96.31 901 VAL A O 1
ATOM 6931 N N . HIS A 1 902 ? 6.293 7.374 -37.587 1.00 97.31 902 HIS A N 1
ATOM 6932 C CA . HIS A 1 902 ? 5.598 6.443 -36.702 1.00 97.31 902 HIS A CA 1
ATOM 6933 C C . HIS A 1 902 ? 6.571 5.825 -35.699 1.00 97.31 902 HIS A C 1
ATOM 6935 O O . HIS A 1 902 ? 7.603 5.265 -36.088 1.00 97.31 902 HIS A O 1
ATOM 6941 N N . VAL A 1 903 ? 6.221 5.908 -34.413 1.00 98.25 903 VAL A N 1
ATOM 6942 C CA . VAL A 1 903 ? 7.010 5.351 -33.310 1.00 98.25 903 VAL A CA 1
ATOM 6943 C C . VAL A 1 903 ? 6.292 4.136 -32.745 1.00 98.25 903 VAL A C 1
ATOM 6945 O O . VAL A 1 903 ? 5.135 4.235 -32.343 1.00 98.25 903 VAL A O 1
ATOM 6948 N N . LEU A 1 904 ? 6.986 3.001 -32.698 1.00 97.81 904 LEU A N 1
ATOM 6949 C CA . LEU A 1 904 ? 6.480 1.755 -32.134 1.00 97.81 904 LEU A CA 1
ATOM 6950 C C . LEU A 1 904 ? 7.328 1.317 -30.943 1.00 97.81 904 LEU A C 1
ATOM 6952 O O . LEU A 1 904 ? 8.547 1.179 -31.058 1.00 97.81 904 LEU A O 1
ATOM 6956 N N . ASP A 1 905 ? 6.660 1.024 -29.833 1.00 97.88 905 ASP A N 1
ATOM 6957 C CA . ASP A 1 905 ? 7.212 0.238 -28.736 1.00 97.88 905 ASP A CA 1
ATOM 6958 C C . ASP A 1 905 ? 6.616 -1.184 -28.758 1.00 97.88 905 ASP A C 1
ATOM 6960 O O . ASP A 1 905 ? 5.489 -1.393 -28.305 1.00 97.88 905 ASP A O 1
ATOM 6964 N N . PRO A 1 906 ? 7.331 -2.178 -29.315 1.00 95.50 906 PRO A N 1
ATOM 6965 C CA . PRO A 1 906 ? 6.817 -3.535 -29.481 1.00 95.50 906 PRO A CA 1
ATOM 6966 C C . PRO A 1 906 ? 6.736 -4.344 -28.178 1.00 95.50 906 PRO A C 1
ATOM 6968 O O . PRO A 1 906 ? 6.197 -5.452 -28.203 1.00 95.50 906 PRO A O 1
ATOM 6971 N N . PHE A 1 907 ? 7.319 -3.843 -27.083 1.00 93.44 907 PHE A N 1
ATOM 6972 C CA . PHE A 1 907 ? 7.403 -4.526 -25.788 1.00 93.44 907 PHE A CA 1
ATOM 6973 C C . PHE A 1 907 ? 7.219 -3.500 -24.669 1.00 93.44 907 PHE A C 1
ATOM 6975 O O . PHE A 1 907 ? 8.132 -3.244 -23.878 1.00 93.44 907 PHE A O 1
ATOM 6982 N N . THR A 1 908 ? 6.054 -2.852 -24.648 1.00 93.31 908 THR A N 1
ATOM 6983 C CA . THR A 1 908 ? 5.907 -1.608 -23.892 1.00 93.31 908 THR A CA 1
ATOM 6984 C C . THR A 1 908 ? 5.929 -1.786 -22.377 1.00 93.31 908 THR A C 1
ATOM 6986 O O . THR A 1 908 ? 6.214 -0.835 -21.636 1.00 93.31 908 THR A O 1
ATOM 6989 N N . GLY A 1 909 ? 5.683 -3.003 -21.887 1.00 89.19 909 GLY A N 1
ATOM 6990 C CA . GLY A 1 909 ? 5.654 -3.319 -20.471 1.00 89.19 909 GLY A CA 1
ATOM 6991 C C . GLY A 1 909 ? 4.617 -2.450 -19.782 1.00 89.19 909 GLY A C 1
ATOM 6992 O O . GLY A 1 909 ? 3.429 -2.530 -20.054 1.00 89.19 909 GLY A O 1
ATOM 6993 N N . THR A 1 910 ? 5.079 -1.557 -18.911 1.00 85.50 910 THR A N 1
ATOM 6994 C CA . THR A 1 910 ? 4.222 -0.602 -18.195 1.00 85.50 910 THR A CA 1
ATOM 6995 C C . THR A 1 910 ? 3.966 0.702 -18.955 1.00 85.50 910 THR A C 1
ATOM 6997 O O . THR A 1 910 ? 3.539 1.679 -18.347 1.00 85.50 910 THR A O 1
ATOM 7000 N N . GLY A 1 911 ? 4.273 0.774 -20.254 1.00 90.81 911 GLY A N 1
ATOM 7001 C CA . GLY A 1 911 ? 4.027 1.954 -21.093 1.00 90.81 911 GLY A CA 1
ATOM 7002 C C . GLY A 1 911 ? 5.042 3.081 -20.904 1.00 90.81 911 GLY A C 1
ATOM 7003 O O . GLY A 1 911 ? 4.776 4.228 -21.257 1.00 90.81 911 GLY A O 1
ATOM 7004 N N . THR A 1 912 ? 6.200 2.800 -20.295 1.00 91.31 912 THR A N 1
ATOM 7005 C CA . THR A 1 912 ? 7.122 3.861 -19.851 1.00 91.31 912 THR A CA 1
ATOM 7006 C C . THR A 1 912 ? 7.752 4.619 -21.021 1.00 91.31 912 THR A C 1
ATOM 7008 O O . THR A 1 912 ? 7.826 5.839 -20.944 1.00 91.31 912 THR A O 1
ATOM 7011 N N . PHE A 1 913 ? 8.152 3.963 -22.116 1.00 95.44 913 PHE A N 1
ATOM 7012 C CA . PHE A 1 913 ? 8.719 4.673 -23.273 1.00 95.44 913 PHE A CA 1
ATOM 7013 C C . PHE A 1 913 ? 7.708 5.616 -23.925 1.00 95.44 913 PHE A C 1
ATOM 7015 O O . PHE A 1 913 ? 8.042 6.767 -24.186 1.00 95.44 913 PHE A O 1
ATOM 7022 N N . ILE A 1 914 ? 6.469 5.169 -24.137 1.00 96.62 914 ILE A N 1
ATOM 7023 C CA . ILE A 1 914 ? 5.433 5.996 -24.768 1.00 96.62 914 ILE A CA 1
ATOM 7024 C C . ILE A 1 914 ? 4.986 7.129 -23.838 1.00 96.62 914 ILE A C 1
ATOM 7026 O O . ILE A 1 914 ? 4.932 8.277 -24.265 1.00 96.62 914 ILE A O 1
ATOM 7030 N N . ASN A 1 915 ? 4.759 6.861 -22.547 1.00 93.94 915 ASN A N 1
ATOM 7031 C CA . ASN A 1 915 ? 4.448 7.920 -21.581 1.00 93.94 915 ASN A CA 1
ATOM 7032 C C . ASN A 1 915 ? 5.577 8.965 -21.492 1.00 93.94 915 ASN A C 1
ATOM 7034 O O . ASN A 1 915 ? 5.305 10.167 -21.489 1.00 93.94 915 ASN A O 1
ATOM 7038 N N . ARG A 1 916 ? 6.846 8.536 -21.453 1.00 94.06 916 ARG A N 1
ATOM 7039 C CA . ARG A 1 916 ? 7.982 9.468 -21.433 1.00 94.06 916 ARG A CA 1
ATOM 7040 C C . ARG A 1 916 ? 8.109 10.229 -22.742 1.00 94.06 916 ARG A C 1
ATOM 7042 O O . ARG A 1 916 ? 8.327 11.428 -22.694 1.00 94.06 916 ARG A O 1
ATOM 7049 N N . LEU A 1 917 ? 7.866 9.608 -23.892 1.00 95.38 917 LEU A N 1
ATOM 7050 C CA . LEU A 1 917 ? 7.827 10.315 -25.174 1.00 95.38 917 LEU A CA 1
ATOM 7051 C C . LEU A 1 917 ? 6.812 11.471 -25.165 1.00 95.38 917 LEU A C 1
ATOM 7053 O O . LEU A 1 917 ? 7.103 12.537 -25.701 1.00 95.38 917 LEU A O 1
ATOM 7057 N N . LEU A 1 918 ? 5.662 11.290 -24.508 1.00 94.06 918 LEU A N 1
ATOM 7058 C CA . LEU A 1 918 ? 4.658 12.344 -24.347 1.00 94.06 918 LEU A CA 1
ATOM 7059 C C . LEU A 1 918 ? 5.073 13.427 -23.340 1.00 94.06 918 LEU A C 1
ATOM 7061 O O . LEU A 1 918 ? 4.718 14.583 -23.544 1.00 94.06 918 LEU A O 1
ATOM 7065 N N . THR A 1 919 ? 5.792 13.083 -22.267 1.00 91.50 919 THR A N 1
ATOM 7066 C CA . THR A 1 919 ? 6.007 13.969 -21.101 1.00 91.50 919 THR A CA 1
ATOM 7067 C C . THR A 1 919 ? 7.400 14.591 -21.005 1.00 91.50 919 THR A C 1
ATOM 7069 O O . THR A 1 919 ? 7.583 15.552 -20.260 1.00 91.50 919 THR A O 1
ATOM 7072 N N . ILE A 1 920 ? 8.402 14.062 -21.712 1.00 93.12 920 ILE A N 1
ATOM 7073 C CA . ILE A 1 920 ? 9.780 14.551 -21.602 1.00 93.12 920 ILE A CA 1
ATOM 7074 C C . ILE A 1 920 ? 10.012 15.796 -22.442 1.00 93.12 920 ILE A C 1
ATOM 7076 O O . ILE A 1 920 ? 9.417 15.980 -23.504 1.00 93.12 920 ILE A O 1
ATOM 7080 N N . ASN A 1 921 ? 10.992 16.582 -22.006 1.00 90.81 921 ASN A N 1
ATOM 7081 C CA . ASN A 1 921 ? 11.562 17.651 -22.810 1.00 90.81 921 ASN A CA 1
ATOM 7082 C C . ASN A 1 921 ? 12.781 17.161 -23.607 1.00 90.81 921 ASN A C 1
ATOM 7084 O O . ASN A 1 921 ? 13.538 16.291 -23.149 1.00 90.81 921 ASN A O 1
ATOM 7088 N N . ASP A 1 922 ? 12.973 17.742 -24.786 1.00 84.94 922 ASP A N 1
ATOM 7089 C CA . ASP A 1 922 ? 14.182 17.676 -25.592 1.00 84.94 922 ASP A CA 1
ATOM 7090 C C . ASP A 1 922 ? 15.353 18.430 -24.930 1.00 84.94 922 ASP A C 1
ATOM 7092 O O . ASP A 1 922 ? 15.256 18.932 -23.806 1.00 84.94 922 ASP A O 1
ATOM 7096 N N . SER A 1 923 ? 16.499 18.460 -25.612 1.00 74.69 923 SER A N 1
ATOM 7097 C CA . SER A 1 923 ? 17.717 19.114 -25.120 1.00 74.69 923 SER A CA 1
ATOM 7098 C C . SER A 1 923 ? 17.588 20.638 -24.987 1.00 74.69 923 SER A C 1
ATOM 7100 O O . SER A 1 923 ? 18.347 21.232 -24.228 1.00 74.69 923 SER A O 1
ATOM 7102 N N . ASP A 1 924 ? 16.629 21.258 -25.682 1.00 78.75 924 ASP A N 1
ATOM 7103 C CA . ASP A 1 924 ? 16.387 22.705 -25.676 1.00 78.75 924 ASP A CA 1
ATOM 7104 C C . ASP A 1 924 ? 15.324 23.108 -24.633 1.00 78.75 924 ASP A C 1
ATOM 7106 O O . ASP A 1 924 ? 14.884 24.259 -24.584 1.00 78.75 924 ASP A O 1
ATOM 7110 N N . GLY A 1 925 ? 14.888 22.160 -23.794 1.00 83.12 925 GLY A N 1
ATOM 7111 C CA . GLY A 1 925 ? 13.882 22.376 -22.756 1.00 83.12 925 GLY A CA 1
ATOM 7112 C C . GLY A 1 925 ? 12.447 22.439 -23.280 1.00 83.12 925 GLY A C 1
ATOM 7113 O O . GLY A 1 925 ? 11.547 22.790 -22.519 1.00 83.12 925 GLY A O 1
ATOM 7114 N N . ARG A 1 926 ? 12.210 22.093 -24.551 1.00 87.94 926 ARG A N 1
ATOM 7115 C CA . ARG A 1 926 ? 10.873 22.044 -25.158 1.00 87.94 926 ARG A CA 1
ATOM 7116 C C . ARG A 1 926 ? 10.318 20.627 -25.084 1.00 87.94 926 ARG A C 1
ATOM 7118 O O . ARG A 1 926 ? 11.103 19.687 -25.106 1.00 87.94 926 ARG A O 1
ATOM 7125 N N . PRO A 1 927 ? 8.996 20.421 -25.045 1.00 92.56 927 PRO A N 1
ATOM 7126 C CA . PRO A 1 927 ? 8.443 19.072 -25.094 1.00 92.56 927 PRO A CA 1
ATOM 7127 C C . PRO A 1 927 ? 8.910 18.306 -26.340 1.00 92.56 927 PRO A C 1
ATOM 7129 O O . PRO A 1 927 ? 8.823 18.829 -27.452 1.00 92.56 927 PRO A O 1
ATOM 7132 N N . LEU A 1 928 ? 9.384 17.066 -26.163 1.00 94.06 928 LEU A N 1
ATOM 7133 C CA . LEU A 1 928 ? 9.944 16.257 -27.253 1.00 94.06 928 LEU A CA 1
ATOM 7134 C C . LEU A 1 928 ? 8.913 16.005 -28.362 1.00 94.06 928 LEU A C 1
ATOM 7136 O O . LEU A 1 928 ? 9.237 16.096 -29.544 1.00 94.06 928 LEU A O 1
ATOM 7140 N N . ILE A 1 929 ? 7.667 15.722 -27.973 1.00 95.69 929 ILE A N 1
ATOM 7141 C CA . ILE A 1 929 ? 6.495 15.862 -28.841 1.00 95.69 929 ILE A CA 1
ATOM 7142 C C . ILE A 1 929 ? 5.922 17.259 -28.622 1.00 95.69 929 ILE A C 1
ATOM 7144 O O . ILE A 1 929 ? 5.495 17.586 -27.512 1.00 95.69 929 ILE A O 1
ATOM 7148 N N . ARG A 1 930 ? 5.900 18.089 -29.665 1.00 94.31 930 ARG A N 1
ATOM 7149 C CA . ARG A 1 930 ? 5.382 19.460 -29.575 1.00 94.31 930 ARG A CA 1
ATOM 7150 C C . ARG A 1 930 ? 3.897 19.453 -29.236 1.00 94.31 930 ARG A C 1
ATOM 7152 O O . ARG A 1 930 ? 3.167 18.561 -29.659 1.00 94.31 930 ARG A O 1
ATOM 7159 N N . ASP A 1 931 ? 3.438 20.476 -28.518 1.00 92.69 931 ASP A N 1
ATOM 7160 C CA . ASP A 1 931 ? 2.020 20.595 -28.170 1.00 92.69 931 ASP A CA 1
ATOM 7161 C C . ASP A 1 931 ? 1.120 20.592 -29.411 1.00 92.69 931 ASP A C 1
ATOM 7163 O O . ASP A 1 931 ? 0.130 19.875 -29.426 1.00 92.69 931 ASP A O 1
ATOM 7167 N N . GLU A 1 932 ? 1.482 21.312 -30.471 1.00 93.44 932 GLU A N 1
ATOM 7168 C CA . GLU A 1 932 ? 0.723 21.364 -31.734 1.00 93.44 932 GLU A CA 1
ATOM 7169 C C . GLU A 1 932 ? 0.595 20.008 -32.456 1.00 93.44 932 GLU A C 1
ATOM 7171 O O . GLU A 1 932 ? -0.334 19.801 -33.232 1.00 93.44 932 GLU A O 1
ATOM 7176 N N . ASP A 1 933 ? 1.506 19.070 -32.180 1.00 95.38 933 ASP A N 1
ATOM 7177 C CA . ASP A 1 933 ? 1.547 17.742 -32.796 1.00 95.38 933 ASP A CA 1
ATOM 7178 C C . ASP A 1 933 ? 0.946 16.643 -31.910 1.00 95.38 933 ASP A C 1
ATOM 7180 O O . ASP A 1 933 ? 0.730 15.526 -32.390 1.00 95.38 933 ASP A O 1
ATOM 7184 N N . LEU A 1 934 ? 0.709 16.935 -30.627 1.00 94.38 934 LEU A N 1
ATOM 7185 C CA . LEU A 1 934 ? 0.397 15.948 -29.594 1.00 94.38 934 LEU A CA 1
ATOM 7186 C C . LEU A 1 934 ? -0.816 15.087 -29.959 1.00 94.38 934 LEU A C 1
ATOM 7188 O O . LEU A 1 934 ? -0.717 13.863 -29.932 1.00 94.38 934 LEU A O 1
ATOM 7192 N N . ASP A 1 935 ? -1.921 15.718 -30.351 1.00 93.56 935 ASP A N 1
ATOM 7193 C CA . ASP A 1 935 ? -3.185 15.024 -30.618 1.00 93.56 935 ASP A CA 1
ATOM 7194 C C . ASP A 1 935 ? -3.070 14.116 -31.854 1.00 93.56 935 ASP A C 1
ATOM 7196 O O . ASP A 1 935 ? -3.468 12.953 -31.827 1.00 93.56 935 ASP A O 1
ATOM 7200 N N . ARG A 1 936 ? -2.405 14.597 -32.916 1.00 95.19 936 ARG A N 1
ATOM 7201 C CA . ARG A 1 936 ? -2.099 13.798 -34.118 1.00 95.19 936 ARG A CA 1
ATOM 7202 C C . ARG A 1 936 ? -1.234 12.588 -33.772 1.00 95.19 936 ARG A C 1
ATOM 7204 O O . ARG A 1 936 ? -1.532 11.471 -34.204 1.00 95.19 936 ARG A O 1
ATOM 7211 N N . LYS A 1 937 ? -0.151 12.818 -33.020 1.00 96.31 937 LYS A N 1
ATOM 7212 C CA . LYS A 1 937 ? 0.789 11.770 -32.617 1.00 96.31 937 LYS A CA 1
ATOM 7213 C C . LYS A 1 937 ? 0.090 10.697 -31.808 1.00 96.31 937 LYS A C 1
ATOM 7215 O O . LYS A 1 937 ? 0.165 9.526 -32.171 1.00 96.31 937 LYS A O 1
ATOM 7220 N N . TYR A 1 938 ? -0.610 11.118 -30.765 1.00 95.88 938 TYR A N 1
ATOM 7221 C CA . TYR A 1 938 ? -1.328 10.240 -29.860 1.00 95.88 938 TYR A CA 1
ATOM 7222 C C . TYR A 1 938 ? -2.387 9.396 -30.577 1.00 95.88 938 TYR A C 1
ATOM 7224 O O . TYR A 1 938 ? -2.455 8.195 -30.341 1.00 95.88 938 TYR A O 1
ATOM 7232 N N . ALA A 1 939 ? -3.163 9.993 -31.483 1.00 92.69 939 ALA A N 1
ATOM 7233 C CA . ALA A 1 939 ? -4.251 9.287 -32.153 1.00 92.69 939 ALA A CA 1
ATOM 7234 C C . ALA A 1 939 ? -3.784 8.312 -33.251 1.00 92.69 939 ALA A C 1
ATOM 7236 O O . ALA A 1 939 ? -4.445 7.306 -33.484 1.00 92.69 939 ALA A O 1
ATOM 7237 N N . THR A 1 940 ? -2.684 8.600 -33.969 1.00 92.25 940 THR A N 1
ATOM 7238 C CA . THR A 1 940 ? -2.385 7.885 -35.235 1.00 92.25 940 THR A CA 1
ATOM 7239 C C . THR A 1 940 ? -0.936 7.431 -35.447 1.00 92.25 940 THR A C 1
ATOM 7241 O O . THR A 1 940 ? -0.691 6.491 -36.209 1.00 92.25 940 THR A O 1
ATOM 7244 N N . GLU A 1 941 ? 0.052 8.049 -34.795 1.00 96.31 941 GLU A N 1
ATOM 7245 C CA . GLU A 1 941 ? 1.475 7.820 -35.110 1.00 96.31 941 GLU A CA 1
ATOM 7246 C C . GLU A 1 941 ? 2.276 7.178 -33.971 1.00 96.31 941 GLU A C 1
ATOM 7248 O O . GLU A 1 941 ? 3.427 6.789 -34.181 1.00 96.31 941 GLU A O 1
ATOM 7253 N N . LEU A 1 942 ? 1.682 7.026 -32.787 1.00 97.50 942 LEU A N 1
ATOM 7254 C CA . LEU A 1 942 ? 2.268 6.306 -31.660 1.00 97.50 942 LEU A CA 1
ATOM 7255 C C . LEU A 1 942 ? 1.624 4.931 -31.515 1.00 97.50 942 LEU A C 1
ATOM 7257 O O . LEU A 1 942 ? 0.404 4.807 -31.507 1.00 97.50 942 LEU A O 1
ATOM 7261 N N . HIS A 1 943 ? 2.462 3.909 -31.375 1.00 97.25 943 HIS A N 1
ATOM 7262 C CA . HIS A 1 943 ? 2.049 2.510 -31.358 1.00 97.25 943 HIS A CA 1
ATOM 7263 C C . HIS A 1 943 ? 2.728 1.779 -30.203 1.00 97.25 943 HIS A C 1
ATOM 7265 O O . HIS A 1 943 ? 3.912 2.000 -29.932 1.00 97.25 943 HIS A O 1
ATOM 7271 N N . ALA A 1 944 ? 1.996 0.898 -29.528 1.00 97.06 944 ALA A N 1
ATOM 7272 C CA . ALA A 1 944 ? 2.507 0.128 -28.402 1.00 97.06 944 ALA A CA 1
ATOM 7273 C C . ALA A 1 944 ? 1.919 -1.284 -28.385 1.00 97.06 944 ALA A C 1
ATOM 7275 O O . ALA A 1 944 ? 0.707 -1.448 -28.500 1.00 97.06 944 ALA A O 1
ATOM 7276 N N . ASN A 1 945 ? 2.759 -2.294 -28.182 1.00 95.31 945 ASN A N 1
ATOM 7277 C CA . ASN A 1 945 ? 2.315 -3.677 -28.030 1.00 95.31 945 ASN A CA 1
ATOM 7278 C C . ASN A 1 945 ? 2.708 -4.206 -26.658 1.00 95.31 945 ASN A C 1
ATOM 7280 O O . ASN A 1 945 ? 3.812 -3.949 -26.172 1.00 95.31 945 ASN A O 1
ATOM 7284 N N . GLU A 1 946 ? 1.811 -4.979 -26.062 1.00 91.81 946 GLU A N 1
ATOM 7285 C CA . GLU A 1 946 ? 2.088 -5.744 -24.855 1.00 91.81 946 GLU A CA 1
ATOM 7286 C C . GLU A 1 946 ? 1.411 -7.109 -24.946 1.00 91.81 946 GLU A C 1
ATOM 7288 O O . GLU A 1 946 ? 0.296 -7.223 -25.443 1.00 91.81 946 GLU A O 1
ATOM 7293 N N . PHE A 1 947 ? 2.082 -8.149 -24.463 1.00 85.81 947 PHE A N 1
ATOM 7294 C CA . PHE A 1 947 ? 1.552 -9.510 -24.446 1.00 85.81 947 PHE A CA 1
ATOM 7295 C C . PHE A 1 947 ? 0.799 -9.806 -23.143 1.00 85.81 947 PHE A C 1
ATOM 7297 O O . PHE A 1 947 ? -0.133 -10.608 -23.108 1.00 85.81 947 PHE A O 1
ATOM 7304 N N . LEU A 1 948 ? 1.203 -9.156 -22.055 1.00 84.06 948 LEU A N 1
ATOM 7305 C CA . LEU A 1 948 ? 0.770 -9.462 -20.704 1.00 84.06 948 LEU A CA 1
ATOM 7306 C C . LEU A 1 948 ? -0.366 -8.536 -20.257 1.00 84.06 948 LEU A C 1
ATOM 7308 O O . LEU A 1 948 ? -0.189 -7.323 -20.174 1.00 84.06 948 LEU A O 1
ATOM 7312 N N . LEU A 1 949 ? -1.516 -9.108 -19.888 1.00 84.31 949 LEU A N 1
ATOM 7313 C CA . LEU A 1 949 ? -2.744 -8.350 -19.603 1.00 84.31 949 LEU A CA 1
ATOM 7314 C C . LEU A 1 949 ? -2.569 -7.244 -18.552 1.00 84.31 949 LEU A C 1
ATOM 7316 O O . LEU A 1 949 ? -2.973 -6.104 -18.769 1.00 84.31 949 LEU A O 1
ATOM 7320 N N . LEU A 1 950 ? -1.941 -7.565 -17.420 1.00 80.38 950 LEU A N 1
ATOM 7321 C CA . LEU A 1 950 ? -1.745 -6.591 -16.346 1.00 80.38 950 LEU A CA 1
ATOM 7322 C C . LEU A 1 950 ? -0.823 -5.440 -16.779 1.00 80.38 950 LEU A C 1
ATOM 7324 O O . LEU A 1 950 ? -1.084 -4.279 -16.469 1.00 80.38 950 LEU A O 1
ATOM 7328 N N . ALA A 1 951 ? 0.247 -5.758 -17.511 1.00 82.88 951 ALA A N 1
ATOM 7329 C CA . ALA A 1 951 ? 1.166 -4.759 -18.041 1.00 82.88 951 ALA A CA 1
ATOM 7330 C C . ALA A 1 951 ? 0.461 -3.873 -19.083 1.00 82.88 951 ALA A C 1
ATOM 7332 O O . ALA A 1 951 ? 0.593 -2.654 -19.025 1.00 82.88 951 ALA A O 1
ATOM 7333 N N . TYR A 1 952 ? -0.383 -4.467 -19.933 1.00 88.81 952 TYR A N 1
ATOM 7334 C CA . TYR A 1 952 ? -1.225 -3.763 -20.900 1.00 88.81 952 TYR A CA 1
ATOM 7335 C C . TYR A 1 952 ? -2.162 -2.745 -20.227 1.00 88.81 952 TYR A C 1
ATOM 7337 O O . TYR A 1 952 ? -2.209 -1.596 -20.662 1.00 88.81 952 TYR A O 1
ATOM 7345 N N . TYR A 1 953 ? -2.846 -3.108 -19.132 1.00 85.44 953 TYR A N 1
ATOM 7346 C CA . TYR A 1 953 ? -3.686 -2.159 -18.381 1.00 85.44 953 TYR A CA 1
ATOM 7347 C C . TYR A 1 953 ? -2.875 -1.002 -17.806 1.00 85.44 953 TYR A C 1
ATOM 7349 O O . TYR A 1 953 ? -3.247 0.159 -17.971 1.00 85.44 953 TYR A O 1
ATOM 7357 N N . ILE A 1 954 ? -1.734 -1.304 -17.182 1.00 82.56 954 ILE A N 1
ATOM 7358 C CA . ILE A 1 954 ? -0.840 -0.279 -16.633 1.00 82.56 954 ILE A CA 1
ATOM 7359 C C . ILE A 1 954 ? -0.349 0.655 -17.744 1.00 82.56 954 ILE A C 1
ATOM 7361 O O . ILE A 1 954 ? -0.345 1.870 -17.558 1.00 82.56 954 ILE A O 1
ATOM 7365 N N . ALA A 1 955 ? 0.049 0.105 -18.891 1.00 88.12 955 ALA A N 1
ATOM 7366 C CA . ALA A 1 955 ? 0.541 0.870 -20.026 1.00 88.12 955 ALA A CA 1
ATOM 7367 C C . ALA A 1 955 ? -0.532 1.784 -20.617 1.00 88.12 955 ALA A C 1
ATOM 7369 O O . ALA A 1 955 ? -0.270 2.977 -20.764 1.00 88.12 955 ALA A O 1
ATOM 7370 N N . ALA A 1 956 ? -1.725 1.254 -20.910 1.00 89.88 956 ALA A N 1
ATOM 7371 C CA . ALA A 1 956 ? -2.835 2.027 -21.464 1.00 89.88 956 ALA A CA 1
ATOM 7372 C C . ALA A 1 956 ? -3.132 3.246 -20.587 1.00 89.88 956 ALA A C 1
ATOM 7374 O O . ALA A 1 956 ? -3.036 4.385 -21.044 1.00 89.88 956 ALA A O 1
ATOM 7375 N N . VAL A 1 957 ? -3.345 3.008 -19.292 1.00 84.00 957 VAL A N 1
ATOM 7376 C CA . VAL A 1 957 ? -3.690 4.081 -18.365 1.00 84.00 957 VAL A CA 1
ATOM 7377 C C . VAL A 1 957 ? -2.543 5.070 -18.174 1.00 84.00 957 VAL A C 1
ATOM 7379 O O . VAL A 1 957 ? -2.754 6.280 -18.164 1.00 84.00 957 VAL A O 1
ATOM 7382 N N . LYS A 1 958 ? -1.301 4.590 -18.051 1.00 85.44 958 LYS A N 1
ATOM 7383 C CA . LYS A 1 958 ? -0.142 5.475 -17.892 1.00 85.44 958 LYS A CA 1
ATOM 7384 C C . LYS A 1 958 ? 0.049 6.379 -19.114 1.00 85.44 958 LYS A C 1
ATOM 7386 O O . LYS A 1 958 ? 0.447 7.533 -18.960 1.00 85.44 958 LYS A O 1
ATOM 7391 N N . ILE A 1 959 ? -0.206 5.877 -20.320 1.00 91.00 959 ILE A N 1
ATOM 7392 C CA . ILE A 1 959 ? -0.103 6.656 -21.561 1.00 91.00 959 ILE A CA 1
ATOM 7393 C C . ILE A 1 959 ? -1.242 7.684 -21.651 1.00 91.00 959 ILE A C 1
ATOM 7395 O O . ILE A 1 959 ? -0.980 8.853 -21.936 1.00 91.00 959 ILE A O 1
ATOM 7399 N N . GLU A 1 960 ? -2.476 7.275 -21.351 1.00 89.25 960 GLU A N 1
ATOM 7400 C CA . GLU A 1 960 ? -3.660 8.147 -21.279 1.00 89.25 960 GLU A CA 1
ATOM 7401 C C . GLU A 1 960 ? -3.468 9.287 -20.270 1.00 89.25 960 GLU A C 1
ATOM 7403 O O . GLU A 1 960 ? -3.691 10.456 -20.589 1.00 89.25 960 GLU A O 1
ATOM 7408 N N . GLU A 1 961 ? -2.936 8.973 -19.089 1.00 82.94 961 GLU A N 1
ATOM 7409 C CA . GLU A 1 961 ? -2.626 9.959 -18.057 1.00 82.94 961 GLU A CA 1
ATOM 7410 C C . GLU A 1 961 ? -1.530 10.936 -18.504 1.00 82.94 961 GLU A C 1
ATOM 7412 O O . GLU A 1 961 ? -1.652 12.141 -18.298 1.00 82.94 961 GLU A O 1
ATOM 7417 N N . GLY A 1 962 ? -0.490 10.447 -19.190 1.00 87.31 962 GLY A N 1
ATOM 7418 C CA . GLY A 1 962 ? 0.565 11.300 -19.747 1.00 87.31 962 GLY A CA 1
ATOM 7419 C C . GLY A 1 962 ? 0.039 12.320 -20.766 1.00 87.31 962 GLY A C 1
ATOM 7420 O O . GLY A 1 962 ? 0.514 13.456 -20.804 1.00 87.31 962 GLY A O 1
ATOM 7421 N N . ARG A 1 963 ? -0.980 11.957 -21.560 1.00 89.50 963 ARG A N 1
ATOM 7422 C CA . ARG A 1 963 ? -1.688 12.909 -22.433 1.00 89.50 963 ARG A CA 1
ATOM 7423 C C . ARG A 1 963 ? -2.524 13.890 -21.611 1.00 89.50 963 ARG A C 1
ATOM 7425 O O . ARG A 1 963 ? -2.435 15.094 -21.847 1.00 89.50 963 ARG A O 1
ATOM 7432 N N . ARG A 1 964 ? -3.302 13.401 -20.639 1.00 85.38 964 ARG A N 1
ATOM 7433 C CA . ARG A 1 964 ? -4.164 14.229 -19.774 1.00 85.38 964 ARG A CA 1
ATOM 7434 C C . ARG A 1 964 ? -3.370 15.298 -19.022 1.00 85.38 964 ARG A C 1
ATOM 7436 O O . ARG A 1 964 ? -3.811 16.440 -18.969 1.00 85.38 964 ARG A O 1
ATOM 7443 N N . GLN A 1 965 ? -2.170 14.971 -18.538 1.00 83.56 965 GLN A N 1
ATOM 7444 C CA . GLN A 1 965 ? -1.247 15.930 -17.916 1.00 83.56 965 GLN A CA 1
ATOM 7445 C C . GLN A 1 965 ? -0.917 17.123 -18.832 1.00 83.56 965 GLN A C 1
ATOM 7447 O O . GLN A 1 965 ? -0.777 18.247 -18.359 1.00 83.56 965 GLN A O 1
ATOM 7452 N N . ARG A 1 966 ? -0.818 16.901 -20.149 1.00 86.75 966 ARG A N 1
ATOM 7453 C CA . ARG A 1 966 ? -0.521 17.946 -21.147 1.00 86.75 966 ARG A CA 1
ATOM 7454 C C . ARG A 1 966 ? -1.761 18.607 -21.753 1.00 86.75 966 ARG A C 1
ATOM 7456 O O . ARG A 1 966 ? -1.643 19.638 -22.421 1.00 86.75 966 ARG A O 1
ATOM 7463 N N . ARG A 1 967 ? -2.936 18.006 -21.556 1.00 87.00 967 ARG A N 1
ATOM 7464 C CA . ARG A 1 967 ? -4.246 18.469 -22.037 1.00 87.00 967 ARG A CA 1
ATOM 7465 C C . ARG A 1 967 ? -5.326 18.276 -20.962 1.00 87.00 967 ARG A C 1
ATOM 7467 O O . ARG A 1 967 ? -6.251 17.485 -21.176 1.00 87.00 967 ARG A O 1
ATOM 7474 N N . PRO A 1 968 ? -5.244 18.994 -19.826 1.00 79.31 968 PRO A N 1
ATOM 7475 C CA . PRO A 1 968 ? -6.166 18.807 -18.704 1.00 79.31 968 PRO A CA 1
ATOM 7476 C C . PRO A 1 968 ? -7.631 19.084 -19.076 1.00 79.31 968 PRO A C 1
ATOM 7478 O O . PRO A 1 968 ? -8.522 18.423 -18.550 1.00 79.31 968 PRO A O 1
ATOM 7481 N N . ASP A 1 969 ? -7.875 19.975 -20.043 1.00 80.25 969 ASP A N 1
ATOM 7482 C CA . ASP A 1 969 ? -9.222 20.371 -20.478 1.00 80.25 969 ASP A CA 1
ATOM 7483 C C . ASP A 1 969 ? -9.866 19.413 -21.503 1.00 80.25 969 ASP A C 1
ATOM 7485 O O . ASP A 1 969 ? -11.016 19.601 -21.891 1.00 80.25 969 ASP A O 1
ATOM 7489 N N . SER A 1 970 ? -9.146 18.388 -21.978 1.00 72.88 970 SER A N 1
ATOM 7490 C CA . SER A 1 970 ? -9.559 17.586 -23.148 1.00 72.88 970 SER A CA 1
ATOM 7491 C C . SER A 1 970 ? -10.493 16.399 -22.866 1.00 72.88 970 SER A C 1
ATOM 7493 O O . SER A 1 970 ? -10.798 15.642 -23.783 1.00 72.88 970 SER A O 1
ATOM 7495 N N . GLY A 1 971 ? -10.980 16.229 -21.634 1.00 76.62 971 GLY A N 1
ATOM 7496 C CA . GLY A 1 971 ? -11.749 15.040 -21.249 1.00 76.62 971 GLY A CA 1
ATOM 7497 C C . GLY A 1 971 ? -10.929 13.741 -21.324 1.00 76.62 971 GLY A C 1
ATOM 7498 O O . GLY A 1 971 ? -9.727 13.753 -21.599 1.00 76.62 971 GLY A O 1
ATOM 7499 N N . TYR A 1 972 ? -11.568 12.605 -21.031 1.00 82.44 972 TYR A N 1
ATOM 7500 C CA . TYR A 1 972 ? -10.939 11.289 -21.173 1.00 82.44 972 TYR A CA 1
ATOM 7501 C C . TYR A 1 972 ? -10.938 10.857 -22.646 1.00 82.44 972 TYR A C 1
ATOM 7503 O O . TYR A 1 972 ? -11.993 10.805 -23.277 1.00 82.44 972 TYR A O 1
ATOM 7511 N N . GLU A 1 973 ? -9.764 10.511 -23.174 1.00 86.00 973 GLU A N 1
ATOM 7512 C CA . GLU A 1 973 ? -9.598 9.943 -24.513 1.00 86.00 973 GLU A CA 1
ATOM 7513 C C . GLU A 1 973 ? -8.745 8.669 -24.402 1.00 86.00 973 GLU A C 1
ATOM 7515 O O . GLU A 1 973 ? -7.640 8.744 -23.856 1.00 86.00 973 GLU A O 1
ATOM 7520 N N . PRO A 1 974 ? -9.236 7.505 -24.870 1.00 89.69 974 PRO A N 1
ATOM 7521 C CA . PRO A 1 974 ? -8.497 6.252 -24.788 1.00 89.69 974 PRO A CA 1
ATOM 7522 C C . PRO A 1 974 ? -7.332 6.231 -25.782 1.00 89.69 974 PRO A C 1
ATOM 7524 O O . PRO A 1 974 ? -7.439 6.736 -26.901 1.00 89.69 974 PRO A O 1
ATOM 7527 N N . PHE A 1 975 ? -6.234 5.565 -25.425 1.00 92.94 975 PHE A N 1
ATOM 7528 C CA . PHE A 1 975 ? -5.110 5.427 -26.350 1.00 92.94 975 PHE A CA 1
ATOM 7529 C C . PHE A 1 975 ? -5.406 4.327 -27.379 1.00 92.94 975 PHE A C 1
ATOM 7531 O O . PHE A 1 975 ? -5.399 3.134 -27.064 1.00 92.94 975 PHE A O 1
ATOM 7538 N N . GLU A 1 976 ? -5.677 4.705 -28.630 1.00 92.19 976 GLU A N 1
ATOM 7539 C CA . GLU A 1 976 ? -5.984 3.733 -29.691 1.00 92.19 976 GLU A CA 1
ATOM 7540 C C . GLU A 1 976 ? -4.751 2.984 -30.216 1.00 92.19 976 GLU A C 1
ATOM 7542 O O . GLU A 1 976 ? -4.885 1.883 -30.748 1.00 92.19 976 GLU A O 1
ATOM 7547 N N . GLY A 1 977 ? -3.549 3.528 -30.002 1.00 93.88 977 GLY A N 1
ATOM 7548 C CA . GLY A 1 977 ? -2.290 2.948 -30.470 1.00 93.88 977 GLY A CA 1
ATOM 7549 C C . GLY A 1 977 ? -1.794 1.721 -29.695 1.00 93.88 977 GLY A C 1
ATOM 7550 O O . GLY A 1 977 ? -0.828 1.092 -30.134 1.00 93.88 977 GLY A O 1
ATOM 7551 N N . ILE A 1 978 ? -2.412 1.367 -28.557 1.00 95.25 978 ILE A N 1
ATOM 7552 C CA . ILE A 1 978 ? -2.021 0.190 -27.763 1.00 95.25 978 ILE A CA 1
ATOM 7553 C C . ILE A 1 978 ? -2.798 -1.071 -28.155 1.00 95.25 978 ILE A C 1
ATOM 7555 O O . ILE A 1 978 ? -4.032 -1.061 -28.252 1.00 95.25 978 ILE A O 1
ATOM 7559 N N . VAL A 1 979 ? -2.064 -2.174 -28.311 1.00 93.19 979 VAL A N 1
ATOM 7560 C CA . VAL A 1 979 ? -2.567 -3.487 -28.726 1.00 93.19 979 VAL A CA 1
ATOM 7561 C C . VAL A 1 979 ? -2.122 -4.563 -27.733 1.00 93.19 979 VAL A C 1
ATOM 7563 O O . VAL A 1 979 ? -0.947 -4.632 -27.369 1.00 93.19 979 VAL A O 1
ATOM 7566 N N . LEU A 1 980 ? -3.055 -5.428 -27.316 1.00 92.12 980 LEU A N 1
ATOM 7567 C CA . LEU A 1 980 ? -2.725 -6.654 -26.585 1.00 92.12 980 LEU A CA 1
ATOM 7568 C C . LEU A 1 980 ? -2.400 -7.762 -27.599 1.00 92.12 980 LEU A C 1
ATOM 7570 O O . LEU A 1 980 ? -3.310 -8.291 -28.243 1.00 92.12 980 LEU A O 1
ATOM 7574 N N . CYS A 1 981 ? -1.122 -8.092 -27.776 1.00 89.88 981 CYS A N 1
ATOM 7575 C CA . CYS A 1 981 ? -0.665 -9.125 -28.708 1.00 89.88 981 CYS A CA 1
ATOM 7576 C C . CYS A 1 981 ? 0.740 -9.650 -28.370 1.00 89.88 981 CYS A C 1
ATOM 7578 O O . CYS A 1 981 ? 1.544 -8.975 -27.728 1.00 89.88 981 CYS A O 1
ATOM 7580 N N . ASP A 1 982 ? 1.072 -10.853 -28.846 1.00 89.94 982 ASP A N 1
ATOM 7581 C CA . ASP A 1 982 ? 2.468 -11.286 -28.927 1.00 89.94 982 ASP A CA 1
ATOM 7582 C C . ASP A 1 982 ? 3.092 -10.749 -30.220 1.00 89.94 982 ASP A C 1
ATOM 7584 O O . ASP A 1 982 ? 2.845 -11.269 -31.312 1.00 89.94 982 ASP A O 1
ATOM 7588 N N . THR A 1 983 ? 3.939 -9.723 -30.099 1.00 91.06 983 THR A N 1
ATOM 7589 C CA . THR A 1 983 ? 4.630 -9.099 -31.234 1.00 91.06 983 THR A CA 1
ATOM 7590 C C . THR A 1 983 ? 5.348 -10.116 -32.131 1.00 91.06 983 THR A C 1
ATOM 7592 O O . THR A 1 983 ? 5.336 -9.964 -33.354 1.00 91.06 983 THR A O 1
ATOM 7595 N N . PHE A 1 984 ? 5.927 -11.189 -31.583 1.00 89.81 984 PHE A N 1
ATOM 7596 C CA . PHE A 1 984 ? 6.616 -12.201 -32.391 1.00 89.81 984 PHE A CA 1
ATOM 7597 C C . PHE A 1 984 ? 5.668 -13.123 -33.167 1.00 89.81 984 PHE A C 1
ATOM 7599 O O . PHE A 1 984 ? 6.098 -13.741 -34.144 1.00 89.81 984 PHE A O 1
ATOM 7606 N N . ALA A 1 985 ? 4.405 -13.214 -32.748 1.00 83.19 985 ALA A N 1
ATOM 7607 C CA . ALA A 1 985 ? 3.365 -14.016 -33.387 1.00 83.19 985 ALA A CA 1
ATOM 7608 C C . ALA A 1 985 ? 2.414 -13.195 -34.279 1.00 83.19 985 ALA A C 1
ATOM 7610 O O . ALA A 1 985 ? 1.561 -13.783 -34.947 1.00 83.19 985 ALA A O 1
ATOM 7611 N N . THR A 1 986 ? 2.545 -11.862 -34.304 1.00 71.50 986 THR A N 1
ATOM 7612 C CA . THR A 1 986 ? 1.690 -10.987 -35.123 1.00 71.50 986 THR A CA 1
ATOM 7613 C C . THR A 1 986 ? 1.737 -11.358 -36.609 1.00 71.50 986 THR A C 1
ATOM 7615 O O . THR A 1 986 ? 2.797 -11.625 -37.180 1.00 71.50 986 THR A O 1
ATOM 7618 N N . ARG A 1 987 ? 0.556 -11.385 -37.242 1.00 65.06 987 ARG A N 1
ATOM 7619 C CA . ARG A 1 987 ? 0.370 -11.690 -38.669 1.00 65.06 987 ARG A CA 1
ATOM 7620 C C . ARG A 1 987 ? -0.267 -10.495 -39.387 1.00 65.06 987 ARG A C 1
ATOM 7622 O O . ARG A 1 987 ? -1.052 -9.785 -38.759 1.00 65.06 987 ARG A O 1
ATOM 7629 N N . PRO A 1 988 ? 0.026 -10.277 -40.681 1.00 56.84 988 PRO A N 1
ATOM 7630 C CA . PRO A 1 988 ? -0.614 -9.218 -41.463 1.00 56.84 988 PRO A CA 1
ATOM 7631 C C . PRO A 1 988 ? -2.134 -9.403 -41.619 1.00 56.84 988 PRO A C 1
ATOM 7633 O O . PRO A 1 988 ? -2.847 -8.420 -41.764 1.00 56.84 988 PRO A O 1
ATOM 7636 N N . ASP A 1 989 ? -2.624 -10.645 -41.582 1.00 60.59 989 ASP A N 1
ATOM 7637 C CA . ASP A 1 989 ? -4.003 -11.064 -41.849 1.00 60.59 989 ASP A CA 1
ATOM 7638 C C . ASP A 1 989 ? -4.706 -11.601 -40.587 1.00 60.59 989 ASP A C 1
ATOM 7640 O O . ASP A 1 989 ? -5.138 -12.753 -40.527 1.00 60.59 989 ASP A O 1
ATOM 7644 N N . GLN A 1 990 ? -4.810 -10.775 -39.541 1.00 63.84 990 GLN A N 1
ATOM 7645 C CA . GLN A 1 990 ? -5.533 -11.173 -38.329 1.00 63.84 990 GLN A CA 1
ATOM 7646 C C . GLN A 1 990 ? -7.054 -11.176 -38.566 1.00 63.84 990 GLN A C 1
ATOM 7648 O O . GLN A 1 990 ? -7.622 -10.141 -38.915 1.00 63.84 990 GLN A O 1
ATOM 7653 N N . PRO A 1 991 ? -7.751 -12.307 -38.357 1.00 62.34 991 PRO A N 1
ATOM 7654 C CA . PRO A 1 991 ? -9.194 -12.353 -38.531 1.00 62.34 991 PRO A CA 1
ATOM 7655 C C . PRO A 1 991 ? -9.887 -11.521 -37.438 1.00 62.34 991 PRO A C 1
ATOM 7657 O O . PRO A 1 991 ? -9.634 -11.700 -36.247 1.00 62.34 991 PRO A O 1
ATOM 7660 N N . GLN A 1 992 ? -10.777 -10.611 -37.843 1.00 66.12 992 GLN A N 1
ATOM 7661 C CA . GLN A 1 992 ? -11.598 -9.810 -36.928 1.00 66.12 992 GLN A CA 1
ATOM 7662 C C . GLN A 1 992 ? -12.764 -10.664 -36.406 1.00 66.12 992 GLN A C 1
ATOM 7664 O O . GLN A 1 992 ? -13.838 -10.701 -37.006 1.00 66.12 992 GLN A O 1
ATOM 7669 N N . LEU A 1 993 ? -12.537 -11.400 -35.318 1.00 63.28 993 LEU A N 1
ATOM 7670 C CA . LEU A 1 993 ? -13.501 -12.347 -34.752 1.00 63.28 993 LEU A CA 1
ATOM 7671 C C . LEU A 1 993 ? -14.081 -11.836 -33.426 1.00 63.28 993 LEU A C 1
ATOM 7673 O O . LEU A 1 993 ? -13.345 -11.350 -32.569 1.00 63.28 993 LEU A O 1
ATOM 7677 N N . GLY A 1 994 ? -15.398 -11.997 -33.272 1.00 70.44 994 GLY A N 1
ATOM 7678 C CA . GLY A 1 994 ? -16.110 -11.931 -31.993 1.00 70.44 994 GLY A CA 1
ATOM 7679 C C . GLY A 1 994 ? -15.857 -10.689 -31.137 1.00 70.44 994 GLY A C 1
ATOM 7680 O O . GLY A 1 994 ? -15.847 -9.565 -31.640 1.00 70.44 994 GLY A O 1
ATOM 7681 N N . ALA A 1 995 ? -15.703 -10.892 -29.825 1.00 75.44 995 ALA A N 1
ATOM 7682 C CA . ALA A 1 995 ? -15.661 -9.814 -28.829 1.00 75.44 995 ALA A CA 1
ATOM 7683 C C . ALA A 1 995 ? -14.358 -8.990 -28.885 1.00 75.44 995 ALA A C 1
ATOM 7685 O O . ALA A 1 995 ? -14.328 -7.833 -28.468 1.00 75.44 995 ALA A O 1
ATOM 7686 N N . LEU A 1 996 ? -13.283 -9.558 -29.443 1.00 83.00 996 LEU A N 1
ATOM 7687 C CA . LEU A 1 996 ? -11.962 -8.924 -29.545 1.00 83.00 996 LEU A CA 1
ATOM 7688 C C . LEU A 1 996 ? -11.749 -8.116 -30.830 1.00 83.00 996 LEU A C 1
ATOM 7690 O O . LEU A 1 996 ? -10.658 -7.578 -31.032 1.00 83.00 996 LEU A O 1
ATOM 7694 N N . SER A 1 997 ? -12.777 -7.952 -31.670 1.00 82.88 997 SER A N 1
ATOM 7695 C CA . SER A 1 997 ? -12.660 -7.264 -32.963 1.00 82.88 997 SER A CA 1
ATOM 7696 C C . SER A 1 997 ? -12.052 -5.859 -32.864 1.00 82.88 997 SER A C 1
ATOM 7698 O O . SER A 1 997 ? -11.377 -5.411 -33.789 1.00 82.88 997 SER A O 1
ATOM 7700 N N . GLY A 1 998 ? -12.272 -5.157 -31.743 1.00 85.75 998 GLY A N 1
ATOM 7701 C CA . GLY A 1 998 ? -11.665 -3.847 -31.489 1.00 85.75 998 GLY A CA 1
ATOM 7702 C C . GLY A 1 998 ? -10.138 -3.910 -31.361 1.00 85.75 998 GLY A C 1
ATOM 7703 O O . GLY A 1 998 ? -9.444 -3.096 -31.966 1.00 85.75 998 GLY A O 1
ATOM 7704 N N . ASN A 1 999 ? -9.604 -4.902 -30.640 1.00 89.25 999 ASN A N 1
ATOM 7705 C CA . ASN A 1 999 ? -8.160 -5.108 -30.500 1.00 89.25 999 ASN A CA 1
ATOM 7706 C C . ASN A 1 999 ? -7.537 -5.594 -31.820 1.00 89.25 999 ASN A C 1
ATOM 7708 O O . ASN A 1 999 ? -6.515 -5.057 -32.242 1.00 89.25 999 ASN A O 1
ATOM 7712 N N . SER A 1 1000 ? -8.187 -6.534 -32.518 1.00 85.94 1000 SER A N 1
ATOM 7713 C CA . SER A 1 1000 ? -7.721 -7.027 -33.825 1.00 85.94 1000 SER A CA 1
ATOM 7714 C C . SER A 1 1000 ? -7.664 -5.908 -34.871 1.00 85.94 1000 SER A C 1
ATOM 7716 O O . SER A 1 1000 ? -6.705 -5.823 -35.632 1.00 85.94 1000 SER A O 1
ATOM 7718 N N . ARG A 1 1001 ? -8.644 -4.992 -34.872 1.00 87.06 1001 ARG A N 1
ATOM 7719 C CA . ARG A 1 1001 ? -8.640 -3.815 -35.754 1.00 87.06 1001 ARG A CA 1
ATOM 7720 C C . ARG A 1 1001 ? -7.446 -2.899 -35.484 1.00 87.06 1001 ARG A C 1
ATOM 7722 O O . ARG A 1 1001 ? -6.813 -2.451 -36.435 1.00 87.06 1001 ARG A O 1
ATOM 7729 N N . ARG A 1 1002 ? -7.127 -2.632 -34.211 1.00 90.06 1002 ARG A N 1
ATOM 7730 C CA . ARG A 1 1002 ? -5.947 -1.829 -33.838 1.00 90.06 1002 ARG A CA 1
ATOM 7731 C C . ARG A 1 1002 ? -4.652 -2.496 -34.314 1.00 90.06 1002 ARG A C 1
ATOM 7733 O O . ARG A 1 1002 ? -3.796 -1.829 -34.890 1.00 90.06 1002 ARG A O 1
ATOM 7740 N N . ALA A 1 1003 ? -4.536 -3.814 -34.145 1.00 87.88 1003 ALA A N 1
ATOM 7741 C CA . ALA A 1 1003 ? -3.388 -4.590 -34.612 1.00 87.88 1003 ALA A CA 1
ATOM 7742 C C . ALA A 1 1003 ? -3.226 -4.543 -36.143 1.00 87.88 1003 ALA A C 1
ATOM 7744 O O . ALA A 1 1003 ? -2.130 -4.304 -36.650 1.00 87.88 1003 ALA A O 1
ATOM 7745 N N . GLU A 1 1004 ? -4.318 -4.724 -36.890 1.00 86.12 1004 GLU A N 1
ATOM 7746 C CA . GLU A 1 1004 ? -4.328 -4.646 -38.354 1.00 86.12 1004 GLU A CA 1
ATOM 7747 C C . GLU A 1 1004 ? -3.925 -3.248 -38.843 1.00 86.12 1004 GLU A C 1
ATOM 7749 O O . GLU A 1 1004 ? -3.048 -3.116 -39.699 1.00 86.12 1004 GLU A O 1
ATOM 7754 N N . GLN A 1 1005 ? -4.494 -2.196 -38.244 1.00 87.56 1005 GLN A N 1
ATOM 7755 C CA . GLN A 1 1005 ? -4.130 -0.814 -38.549 1.00 87.56 1005 GLN A CA 1
ATOM 7756 C C . GLN A 1 1005 ? -2.641 -0.563 -38.311 1.00 87.56 1005 GLN A C 1
ATOM 7758 O O . GLN A 1 1005 ? -1.978 -0.030 -39.199 1.00 87.56 1005 GLN A O 1
ATOM 7763 N N . GLN A 1 1006 ? -2.095 -0.992 -37.169 1.00 91.00 1006 GLN A N 1
ATOM 7764 C CA . GLN A 1 1006 ? -0.666 -0.879 -36.870 1.00 91.00 1006 GLN A CA 1
ATOM 7765 C C . GLN A 1 1006 ? 0.202 -1.632 -37.892 1.00 91.00 1006 GLN A C 1
ATOM 7767 O O . GLN A 1 1006 ? 1.229 -1.112 -38.333 1.00 91.00 1006 GLN A O 1
ATOM 7772 N N . ASN A 1 1007 ? -0.188 -2.847 -38.284 1.00 87.25 1007 ASN A N 1
ATOM 7773 C CA . ASN A 1 1007 ? 0.566 -3.668 -39.236 1.00 87.25 1007 ASN A CA 1
ATOM 7774 C C . ASN A 1 1007 ? 0.625 -3.049 -40.639 1.00 87.25 1007 ASN A C 1
ATOM 7776 O O . ASN A 1 1007 ? 1.635 -3.205 -41.327 1.00 87.25 1007 ASN A O 1
ATOM 7780 N N . LEU A 1 1008 ? -0.414 -2.311 -41.039 1.00 88.12 1008 LEU A N 1
ATOM 7781 C CA . LEU A 1 1008 ? -0.452 -1.566 -42.299 1.00 88.12 1008 LEU A CA 1
ATOM 7782 C C . LEU A 1 1008 ? 0.412 -0.295 -42.272 1.00 88.12 1008 LEU A C 1
ATOM 7784 O O . LEU A 1 1008 ? 0.849 0.161 -43.330 1.00 88.12 1008 LEU A O 1
ATOM 7788 N N . GLN A 1 1009 ? 0.689 0.273 -41.091 1.00 89.81 1009 GLN A N 1
ATOM 7789 C CA . GLN A 1 1009 ? 1.536 1.461 -40.983 1.00 89.81 1009 GLN A CA 1
ATOM 7790 C C . GLN A 1 1009 ? 3.008 1.139 -41.262 1.00 89.81 1009 GLN A C 1
ATOM 7792 O O . GLN A 1 1009 ? 3.580 0.136 -40.808 1.00 89.81 1009 GLN A O 1
ATOM 7797 N N . ARG A 1 1010 ? 3.670 2.060 -41.964 1.00 91.69 1010 ARG A N 1
ATOM 7798 C CA . ARG A 1 1010 ? 5.129 2.077 -42.076 1.00 91.69 1010 ARG A CA 1
ATOM 7799 C C . ARG A 1 1010 ? 5.708 2.622 -40.770 1.00 91.69 1010 ARG A C 1
ATOM 7801 O O . ARG A 1 1010 ? 5.370 3.727 -40.379 1.00 91.69 1010 ARG A O 1
ATOM 7808 N N . ILE A 1 1011 ? 6.580 1.855 -40.119 1.00 95.38 1011 ILE A N 1
ATOM 7809 C CA . ILE A 1 1011 ? 7.213 2.244 -38.851 1.00 95.38 1011 ILE A CA 1
ATOM 7810 C C . ILE A 1 1011 ? 8.597 2.818 -39.136 1.00 95.38 1011 ILE A C 1
ATOM 7812 O O . ILE A 1 1011 ? 9.408 2.160 -39.786 1.00 95.38 1011 ILE A O 1
ATOM 7816 N N . ASP A 1 1012 ? 8.862 4.029 -38.648 1.00 96.44 1012 ASP A N 1
ATOM 7817 C CA . ASP A 1 1012 ? 10.127 4.740 -38.864 1.00 96.44 1012 ASP A CA 1
ATOM 7818 C C . ASP A 1 1012 ? 11.076 4.598 -37.673 1.00 96.44 1012 ASP A C 1
ATOM 7820 O O . ASP A 1 1012 ? 12.296 4.570 -37.852 1.00 96.44 1012 ASP A O 1
ATOM 7824 N N . VAL A 1 1013 ? 10.529 4.504 -36.458 1.00 98.12 1013 VAL A N 1
ATOM 7825 C CA . VAL A 1 1013 ? 11.311 4.390 -35.227 1.00 98.12 1013 VAL A CA 1
ATOM 7826 C C . VAL A 1 1013 ? 10.739 3.293 -34.340 1.00 98.12 1013 VAL A C 1
ATOM 7828 O O . VAL A 1 1013 ? 9.564 3.306 -33.987 1.00 98.12 1013 VAL A O 1
ATOM 7831 N N . ILE A 1 1014 ? 11.593 2.354 -33.948 1.00 98.50 1014 ILE A N 1
ATOM 7832 C CA . ILE A 1 1014 ? 11.281 1.317 -32.967 1.00 98.50 1014 ILE A CA 1
ATOM 7833 C C . ILE A 1 1014 ? 12.099 1.602 -31.712 1.00 98.50 1014 ILE A C 1
ATOM 7835 O O . ILE A 1 1014 ? 13.328 1.647 -31.780 1.00 98.50 1014 ILE A O 1
ATOM 7839 N N . VAL A 1 1015 ? 11.431 1.783 -30.575 1.00 98.19 1015 VAL A N 1
ATOM 7840 C CA . VAL A 1 1015 ? 12.069 1.997 -29.267 1.00 98.19 1015 VAL A CA 1
ATOM 7841 C C . VAL A 1 1015 ? 11.649 0.911 -28.286 1.00 98.19 1015 VAL A C 1
ATOM 7843 O O . VAL A 1 1015 ? 10.655 0.238 -28.518 1.00 98.19 1015 VAL A O 1
ATOM 7846 N N . GLY A 1 1016 ? 12.385 0.724 -27.193 1.00 95.69 1016 GLY A N 1
ATOM 7847 C CA . GLY A 1 1016 ? 11.897 -0.094 -26.081 1.00 95.69 1016 GLY A CA 1
ATOM 7848 C C . GLY A 1 1016 ? 12.969 -0.876 -25.331 1.00 95.69 1016 GLY A C 1
ATOM 7849 O O . GLY A 1 1016 ? 14.176 -0.776 -25.585 1.00 95.69 1016 GLY A O 1
ATOM 7850 N N . ASN A 1 1017 ? 12.500 -1.690 -24.390 1.00 94.94 1017 ASN A N 1
ATOM 7851 C CA . ASN A 1 1017 ? 13.303 -2.642 -23.633 1.00 94.94 1017 ASN A CA 1
ATOM 7852 C C . ASN A 1 1017 ? 12.768 -4.063 -23.894 1.00 94.94 1017 ASN A C 1
ATOM 7854 O O . ASN A 1 1017 ? 11.871 -4.509 -23.179 1.00 94.94 1017 ASN A O 1
ATOM 7858 N N . PRO A 1 1018 ? 13.259 -4.767 -24.932 1.00 93.56 1018 PRO A N 1
ATOM 7859 C CA . PRO A 1 1018 ? 12.763 -6.097 -25.274 1.00 93.56 1018 PRO A CA 1
ATOM 7860 C C . PRO A 1 1018 ? 13.026 -7.125 -24.162 1.00 93.56 1018 PRO A C 1
ATOM 7862 O O . PRO A 1 1018 ? 13.975 -6.961 -23.397 1.00 93.56 1018 PRO A O 1
ATOM 7865 N N . PRO A 1 1019 ? 12.268 -8.235 -24.102 1.00 90.12 1019 PRO A N 1
ATOM 7866 C CA . PRO A 1 1019 ? 12.464 -9.275 -23.093 1.00 90.12 1019 PRO A CA 1
ATOM 7867 C C . PRO A 1 1019 ? 13.815 -9.991 -23.243 1.00 90.12 1019 PRO A C 1
ATOM 7869 O O . PRO A 1 1019 ? 14.291 -10.223 -24.356 1.00 90.12 1019 PRO A O 1
ATOM 7872 N N . TRP A 1 1020 ? 14.425 -10.394 -22.121 1.00 89.25 1020 TRP A N 1
ATOM 7873 C CA . TRP A 1 1020 ? 15.717 -11.098 -22.097 1.00 89.25 1020 TRP A CA 1
ATOM 7874 C C . TRP A 1 1020 ? 15.546 -12.519 -21.553 1.00 89.25 1020 TRP A C 1
ATOM 7876 O O . TRP A 1 1020 ? 15.359 -12.718 -20.352 1.00 89.25 1020 TRP A O 1
ATOM 7886 N N . SER A 1 1021 ? 15.652 -13.525 -22.418 1.00 87.69 1021 SER A N 1
ATOM 7887 C CA . SER A 1 1021 ? 15.598 -14.925 -22.002 1.00 87.69 1021 SER A CA 1
ATOM 7888 C C . SER A 1 1021 ? 16.325 -15.818 -22.998 1.00 87.69 1021 SER A C 1
ATOM 7890 O O . SER A 1 1021 ? 15.854 -16.050 -24.109 1.00 87.69 1021 SER A O 1
ATOM 7892 N N . ALA A 1 1022 ? 17.434 -16.416 -22.562 1.00 81.50 1022 ALA A N 1
ATOM 7893 C CA . ALA A 1 1022 ? 18.112 -17.494 -23.285 1.00 81.50 1022 ALA A CA 1
ATOM 7894 C C . ALA A 1 1022 ? 17.495 -18.889 -23.014 1.00 81.50 1022 ALA A C 1
ATOM 7896 O O . ALA A 1 1022 ? 18.004 -19.892 -23.528 1.00 81.50 1022 ALA A O 1
ATOM 7897 N N . GLY A 1 1023 ? 16.437 -18.959 -22.194 1.00 79.38 1023 GLY A N 1
ATOM 7898 C CA . GLY A 1 1023 ? 15.761 -20.174 -21.734 1.00 79.38 1023 GLY A CA 1
ATOM 7899 C C . GLY A 1 1023 ? 15.679 -20.283 -20.205 1.00 79.38 1023 GLY A C 1
ATOM 7900 O O . GLY A 1 1023 ? 16.319 -19.521 -19.479 1.00 79.38 1023 GLY A O 1
ATOM 7901 N N . GLN A 1 1024 ? 14.921 -21.273 -19.723 1.00 76.12 1024 GLN A N 1
ATOM 7902 C CA . GLN A 1 1024 ? 14.790 -21.604 -18.296 1.00 76.12 1024 GLN A CA 1
ATOM 7903 C C . GLN A 1 1024 ? 16.132 -21.949 -17.628 1.00 76.12 1024 GLN A C 1
ATOM 7905 O O . GLN A 1 1024 ? 17.026 -22.531 -18.255 1.00 76.12 1024 GLN A O 1
ATOM 7910 N N . LYS A 1 1025 ? 16.277 -21.623 -16.335 1.00 73.94 1025 LYS A N 1
ATOM 7911 C CA . LYS A 1 1025 ? 17.502 -21.906 -15.564 1.00 73.94 1025 LYS A CA 1
ATOM 7912 C C . LYS A 1 1025 ? 17.619 -23.391 -15.257 1.00 73.94 1025 LYS A C 1
ATOM 7914 O O . LYS A 1 1025 ? 18.721 -23.940 -15.280 1.00 73.94 1025 LYS A O 1
ATOM 7919 N N . THR A 1 1026 ? 16.489 -24.036 -14.970 1.00 71.81 1026 THR A N 1
ATOM 7920 C CA . THR A 1 1026 ? 16.412 -25.479 -14.739 1.00 71.81 1026 THR A CA 1
ATOM 7921 C C . THR A 1 1026 ? 15.206 -26.065 -15.458 1.00 71.81 1026 THR A C 1
ATOM 7923 O O . THR A 1 1026 ? 14.208 -25.387 -15.658 1.00 71.81 1026 THR A O 1
ATOM 7926 N N . ALA A 1 1027 ? 15.273 -27.346 -15.821 1.00 73.06 1027 ALA A N 1
ATOM 7927 C CA . ALA A 1 1027 ? 14.128 -28.036 -16.416 1.00 73.06 1027 ALA A CA 1
ATOM 7928 C C . ALA A 1 1027 ? 12.946 -28.212 -15.439 1.00 73.06 1027 ALA A C 1
ATOM 7930 O O . ALA A 1 1027 ? 11.862 -28.566 -15.876 1.00 73.06 1027 ALA A O 1
ATOM 7931 N N . ALA A 1 1028 ? 13.152 -27.984 -14.136 1.00 66.75 1028 ALA A N 1
ATOM 7932 C CA . ALA A 1 1028 ? 12.103 -28.069 -13.121 1.00 66.75 1028 ALA A CA 1
ATOM 7933 C C . ALA A 1 1028 ? 11.204 -26.821 -13.072 1.00 66.75 1028 ALA A C 1
ATOM 7935 O O . ALA A 1 1028 ? 10.162 -26.865 -12.433 1.00 66.75 1028 ALA A O 1
ATOM 7936 N N . GLU A 1 1029 ? 11.608 -25.721 -13.718 1.00 63.94 1029 GLU A N 1
ATOM 7937 C CA . GLU A 1 1029 ? 10.819 -24.481 -13.778 1.00 63.94 1029 GLU A CA 1
ATOM 7938 C C . GLU A 1 1029 ? 9.636 -24.575 -14.758 1.00 63.94 1029 GLU A C 1
ATOM 7940 O O . GLU A 1 1029 ? 8.755 -23.727 -14.698 1.00 63.94 1029 GLU A O 1
ATOM 7945 N N . ASP A 1 1030 ? 9.623 -25.583 -15.642 1.00 68.88 1030 ASP A N 1
ATOM 7946 C CA . ASP A 1 1030 ? 8.589 -25.823 -16.665 1.00 68.88 1030 ASP A CA 1
ATOM 7947 C C . ASP A 1 1030 ? 8.181 -24.559 -17.447 1.00 68.88 1030 ASP A C 1
ATOM 7949 O O . ASP A 1 1030 ? 7.010 -24.286 -17.704 1.00 68.88 1030 ASP A O 1
ATOM 7953 N N . ASN A 1 1031 ? 9.182 -23.749 -17.809 1.00 71.44 1031 ASN A N 1
ATOM 7954 C CA . ASN A 1 1031 ? 8.996 -22.468 -18.490 1.00 71.44 1031 ASN A CA 1
ATOM 7955 C C . ASN A 1 1031 ? 9.908 -22.354 -19.730 1.00 71.44 1031 ASN A C 1
ATOM 7957 O O . ASN A 1 1031 ? 10.829 -21.528 -19.768 1.00 71.44 1031 ASN A O 1
ATOM 7961 N N . PRO A 1 1032 ? 9.754 -23.236 -20.735 1.00 78.94 1032 PRO A N 1
ATOM 7962 C CA . PRO A 1 1032 ? 10.528 -23.145 -21.965 1.00 78.94 1032 PRO A CA 1
ATOM 7963 C C . PRO A 1 1032 ? 10.124 -21.909 -22.781 1.00 78.94 1032 PRO A C 1
ATOM 7965 O O . PRO A 1 1032 ? 8.951 -21.557 -22.863 1.00 78.94 1032 PRO A O 1
ATOM 7968 N N . ASN A 1 1033 ? 11.093 -21.286 -23.457 1.00 82.19 1033 ASN A N 1
ATOM 7969 C CA . ASN A 1 1033 ? 10.792 -20.213 -24.405 1.00 82.19 1033 ASN A CA 1
ATOM 7970 C C . ASN A 1 1033 ? 9.890 -20.727 -25.541 1.00 82.19 1033 ASN A C 1
ATOM 7972 O O . ASN A 1 1033 ? 10.130 -21.809 -26.087 1.00 82.19 1033 ASN A O 1
ATOM 7976 N N . ILE A 1 1034 ? 8.928 -19.898 -25.947 1.00 83.31 1034 ILE A N 1
ATOM 7977 C CA . ILE A 1 1034 ? 8.070 -20.135 -27.112 1.00 83.31 1034 ILE A CA 1
ATOM 7978 C C . ILE A 1 1034 ? 8.925 -20.194 -28.388 1.00 83.31 1034 ILE A C 1
ATOM 7980 O O . ILE A 1 1034 ? 9.904 -19.457 -28.547 1.00 83.31 1034 ILE A O 1
ATOM 7984 N N . VAL A 1 1035 ? 8.574 -21.099 -29.306 1.00 85.38 1035 VAL A N 1
ATOM 7985 C CA . VAL A 1 1035 ? 9.317 -21.312 -30.555 1.00 85.38 1035 VAL A CA 1
ATOM 7986 C C . VAL A 1 1035 ? 8.601 -20.642 -31.724 1.00 85.38 1035 VAL A C 1
ATOM 7988 O O . VAL A 1 1035 ? 7.703 -21.211 -32.333 1.00 85.38 1035 VAL A O 1
ATOM 7991 N N . TYR A 1 1036 ? 9.081 -19.463 -32.110 1.00 88.19 1036 TYR A N 1
ATOM 7992 C CA . TYR A 1 1036 ? 8.574 -18.731 -33.273 1.00 88.19 1036 TYR A CA 1
ATOM 7993 C C . TYR A 1 1036 ? 9.242 -19.218 -34.563 1.00 88.19 1036 TYR A C 1
ATOM 7995 O O . TYR A 1 1036 ? 10.332 -18.769 -34.917 1.00 88.19 1036 TYR A O 1
ATOM 8003 N N . THR A 1 1037 ? 8.613 -20.153 -35.278 1.00 87.56 1037 THR A N 1
ATOM 8004 C CA . THR A 1 1037 ? 9.221 -20.856 -36.427 1.00 87.56 1037 THR A CA 1
ATOM 8005 C C . THR A 1 1037 ? 9.771 -19.919 -37.512 1.00 87.56 1037 THR A C 1
ATOM 8007 O O . THR A 1 1037 ? 10.905 -20.100 -37.961 1.00 87.56 1037 THR A O 1
ATOM 8010 N N . GLN A 1 1038 ? 9.010 -18.896 -37.915 1.00 86.06 1038 GLN A N 1
ATOM 8011 C CA . GLN A 1 1038 ? 9.434 -17.957 -38.963 1.00 86.06 1038 GLN A CA 1
ATOM 8012 C C . GLN A 1 1038 ? 10.602 -17.071 -38.506 1.00 86.06 1038 GLN A C 1
ATOM 8014 O O . GLN A 1 1038 ? 11.618 -16.974 -39.194 1.00 86.06 1038 GLN A O 1
ATOM 8019 N N . LEU A 1 1039 ? 10.504 -16.486 -37.310 1.00 89.88 1039 LEU A N 1
ATOM 8020 C CA . LEU A 1 1039 ? 11.554 -15.633 -36.750 1.00 89.88 1039 LEU A CA 1
ATOM 8021 C C . LEU A 1 1039 ? 12.833 -16.428 -36.448 1.00 89.88 1039 LEU A C 1
ATOM 8023 O O . LEU A 1 1039 ? 13.946 -15.960 -36.687 1.00 89.88 1039 LEU A O 1
ATOM 8027 N N . ARG A 1 1040 ? 12.685 -17.678 -36.001 1.00 90.12 1040 ARG A N 1
ATOM 8028 C CA . ARG A 1 1040 ? 13.801 -18.601 -35.794 1.00 90.12 1040 ARG A CA 1
ATOM 8029 C C . ARG A 1 1040 ? 14.550 -18.875 -37.093 1.00 90.12 1040 ARG A C 1
ATOM 8031 O O . ARG A 1 1040 ? 15.777 -18.815 -37.091 1.00 90.12 1040 ARG A O 1
ATOM 8038 N N . ARG A 1 1041 ? 13.826 -19.095 -38.193 1.00 92.94 1041 ARG A N 1
ATOM 8039 C CA . ARG A 1 1041 ? 14.417 -19.246 -39.527 1.00 92.94 1041 ARG A CA 1
ATOM 8040 C C . ARG A 1 1041 ? 15.190 -17.995 -39.948 1.00 92.94 1041 ARG A C 1
ATOM 8042 O O . ARG A 1 1041 ? 16.320 -18.117 -40.401 1.00 92.94 1041 ARG A O 1
ATOM 8049 N N . ARG A 1 1042 ? 14.652 -16.793 -39.706 1.00 94.19 1042 ARG A N 1
ATOM 8050 C CA . ARG A 1 1042 ? 15.377 -15.534 -39.968 1.00 94.19 1042 ARG A CA 1
ATOM 8051 C C . ARG A 1 1042 ? 16.695 -15.457 -39.196 1.00 94.19 1042 ARG A C 1
ATOM 8053 O O . ARG A 1 1042 ? 17.709 -15.058 -39.762 1.00 94.19 1042 ARG A O 1
ATOM 8060 N N . VAL A 1 1043 ? 16.717 -15.872 -37.930 1.00 94.06 1043 VAL A N 1
ATOM 8061 C CA . VAL A 1 1043 ? 17.950 -15.917 -37.120 1.00 94.06 1043 VAL A CA 1
ATOM 8062 C C . VAL A 1 1043 ? 18.919 -17.001 -37.602 1.00 94.06 1043 VAL A C 1
ATOM 8064 O O . VAL A 1 1043 ? 20.133 -16.781 -37.594 1.00 94.06 1043 VAL A O 1
ATOM 8067 N N . ASP A 1 1044 ? 18.403 -18.156 -38.030 1.00 93.56 1044 ASP A N 1
ATOM 8068 C CA . ASP A 1 1044 ? 19.202 -19.224 -38.635 1.00 93.56 1044 ASP A CA 1
ATOM 8069 C C . ASP A 1 1044 ? 19.914 -18.722 -39.909 1.00 93.56 1044 ASP A C 1
ATOM 8071 O O . ASP A 1 1044 ? 21.136 -18.859 -40.016 1.00 93.56 1044 ASP A O 1
ATOM 8075 N N . ASP A 1 1045 ? 19.169 -18.075 -40.810 1.00 94.88 1045 ASP A N 1
ATOM 8076 C CA . ASP A 1 1045 ? 19.637 -17.589 -42.116 1.00 94.88 1045 ASP A CA 1
ATOM 8077 C C . ASP A 1 1045 ? 20.594 -16.383 -42.010 1.00 94.88 1045 ASP A C 1
ATOM 8079 O O . ASP A 1 1045 ? 21.395 -16.144 -42.912 1.00 94.88 1045 ASP A O 1
ATOM 8083 N N . THR A 1 1046 ? 20.543 -15.632 -40.904 1.00 94.75 1046 THR A N 1
ATOM 8084 C CA . THR A 1 1046 ? 21.362 -14.425 -40.681 1.00 94.75 1046 THR A CA 1
ATOM 8085 C C . THR A 1 1046 ? 22.454 -14.659 -39.630 1.00 94.75 1046 THR A C 1
ATOM 8087 O O . THR A 1 1046 ? 23.597 -15.000 -39.955 1.00 94.75 1046 THR A O 1
ATOM 8090 N N . TYR A 1 1047 ? 22.118 -14.510 -38.346 1.00 94.94 1047 TYR A N 1
ATOM 8091 C CA . TYR A 1 1047 ? 23.079 -14.499 -37.241 1.00 94.94 1047 TYR A CA 1
ATOM 8092 C C . TYR A 1 1047 ? 23.806 -15.834 -37.096 1.00 94.94 1047 TYR A C 1
ATOM 8094 O O . TYR A 1 1047 ? 25.020 -15.877 -36.887 1.00 94.94 1047 TYR A O 1
ATOM 8102 N N . LYS A 1 1048 ? 23.086 -16.955 -37.196 1.00 93.75 1048 LYS A N 1
ATOM 8103 C CA . LYS A 1 1048 ? 23.679 -18.278 -36.976 1.00 93.75 1048 LYS A CA 1
ATOM 8104 C C . LYS A 1 1048 ? 24.556 -18.716 -38.143 1.00 93.75 1048 LYS A C 1
ATOM 8106 O O . LYS A 1 1048 ? 25.603 -19.320 -37.885 1.00 93.75 1048 LYS A O 1
ATOM 8111 N N . ALA A 1 1049 ? 24.160 -18.408 -39.378 1.00 93.38 1049 ALA A N 1
ATOM 8112 C CA . ALA A 1 1049 ? 24.936 -18.703 -40.580 1.00 93.38 1049 ALA A CA 1
ATOM 8113 C C . ALA A 1 1049 ? 26.333 -18.064 -40.528 1.00 93.38 1049 ALA A C 1
ATOM 8115 O O . ALA A 1 1049 ? 27.317 -18.708 -40.884 1.00 93.38 1049 ALA A O 1
ATOM 8116 N N . ARG A 1 1050 ? 26.435 -16.841 -39.991 1.00 91.62 1050 ARG A N 1
ATOM 8117 C CA . ARG A 1 1050 ? 27.695 -16.077 -39.918 1.00 91.62 1050 ARG A CA 1
ATOM 8118 C C . ARG A 1 1050 ? 28.461 -16.217 -38.604 1.00 91.62 1050 ARG A C 1
ATOM 8120 O O . ARG A 1 1050 ? 29.583 -15.738 -38.489 1.00 91.62 1050 ARG A O 1
ATOM 8127 N N . SER A 1 1051 ? 27.880 -16.876 -37.603 1.00 91.19 1051 SER A N 1
ATOM 8128 C CA . SER A 1 1051 ? 28.544 -17.105 -36.317 1.00 91.19 1051 SER A CA 1
ATOM 8129 C C . SER A 1 1051 ? 29.668 -18.134 -36.440 1.00 91.19 1051 SER A C 1
ATOM 8131 O O . SER A 1 1051 ? 29.460 -19.235 -36.961 1.00 91.19 1051 SER A O 1
ATOM 8133 N N . ARG A 1 1052 ? 30.839 -17.809 -35.882 1.00 81.38 1052 ARG A N 1
ATOM 8134 C CA . ARG A 1 1052 ? 32.010 -18.706 -35.837 1.00 81.38 1052 ARG A CA 1
ATOM 8135 C C . ARG A 1 1052 ? 32.011 -19.648 -34.630 1.00 81.38 1052 ARG A C 1
ATOM 8137 O O . ARG A 1 1052 ? 32.809 -20.577 -34.570 1.00 81.38 1052 ARG A O 1
ATOM 8144 N N . ALA A 1 1053 ? 31.103 -19.455 -33.671 1.00 86.56 1053 ALA A N 1
ATOM 8145 C CA . ALA A 1 1053 ? 31.057 -20.276 -32.466 1.00 86.56 1053 ALA A CA 1
ATOM 8146 C C . ALA A 1 1053 ? 30.497 -21.681 -32.724 1.00 86.56 1053 ALA A C 1
ATOM 8148 O O . ALA A 1 1053 ? 29.526 -21.869 -33.458 1.00 86.56 1053 ALA A O 1
ATOM 8149 N N . ARG A 1 1054 ? 31.034 -22.677 -32.011 1.00 82.38 1054 ARG A N 1
ATOM 8150 C CA . ARG A 1 1054 ? 30.507 -24.052 -32.021 1.00 82.38 1054 ARG A CA 1
ATOM 8151 C C . ARG A 1 1054 ? 29.143 -24.165 -31.330 1.00 82.38 1054 ARG A C 1
ATOM 8153 O O . ARG A 1 1054 ? 28.281 -24.913 -31.785 1.00 82.38 1054 ARG A O 1
ATOM 8160 N N . LEU A 1 1055 ? 28.931 -23.428 -30.237 1.00 83.75 1055 LEU A N 1
ATOM 8161 C CA . LEU A 1 1055 ? 27.668 -23.415 -29.498 1.00 83.75 1055 LEU A CA 1
ATOM 8162 C C . LEU A 1 1055 ? 26.885 -22.139 -29.815 1.00 83.75 1055 LEU A C 1
ATOM 8164 O O . LEU A 1 1055 ? 27.215 -21.064 -29.332 1.00 83.75 1055 LEU A O 1
ATOM 8168 N N . LYS A 1 1056 ? 25.821 -22.277 -30.609 1.00 87.62 1056 LYS A N 1
ATOM 8169 C CA . LYS A 1 1056 ? 25.042 -21.142 -31.138 1.00 87.62 1056 LYS A CA 1
ATOM 8170 C C . LYS A 1 1056 ? 23.684 -20.940 -30.453 1.00 87.62 1056 LYS A C 1
ATOM 8172 O O . LYS A 1 1056 ? 22.860 -20.173 -30.931 1.00 87.62 1056 LYS A O 1
ATOM 8177 N N . ARG A 1 1057 ? 23.426 -21.632 -29.334 1.00 85.38 1057 ARG A N 1
ATOM 8178 C CA . ARG A 1 1057 ? 22.129 -21.576 -28.622 1.00 85.38 1057 ARG A CA 1
ATOM 8179 C C . ARG A 1 1057 ? 21.788 -20.171 -28.129 1.00 85.38 1057 ARG A C 1
ATOM 8181 O O . ARG A 1 1057 ? 20.626 -19.795 -28.175 1.00 85.38 1057 ARG A O 1
ATOM 8188 N N . ALA A 1 1058 ? 22.796 -19.402 -27.717 1.00 86.69 1058 ALA A N 1
ATOM 8189 C CA . ALA A 1 1058 ? 22.611 -18.047 -27.209 1.00 86.69 1058 ALA A CA 1
ATOM 8190 C C . ALA A 1 1058 ? 21.990 -17.092 -28.244 1.00 86.69 1058 ALA A C 1
ATOM 8192 O O . ALA A 1 1058 ? 21.383 -16.107 -27.846 1.00 86.69 1058 ALA A O 1
ATOM 8193 N N . LEU A 1 1059 ? 22.094 -17.371 -29.550 1.00 91.12 1059 LEU A N 1
ATOM 8194 C CA . LEU A 1 1059 ? 21.519 -16.523 -30.603 1.00 91.12 1059 LEU A CA 1
ATOM 8195 C C . LEU A 1 1059 ? 19.984 -16.478 -30.597 1.00 91.12 1059 LEU A C 1
ATOM 8197 O O . LEU A 1 1059 ? 19.416 -15.551 -31.160 1.00 91.12 1059 LEU A O 1
ATOM 8201 N N . PHE A 1 1060 ? 19.331 -17.443 -29.948 1.00 90.88 1060 PHE A N 1
ATOM 8202 C CA . PHE A 1 1060 ? 17.871 -17.509 -29.814 1.00 90.88 1060 PHE A CA 1
ATOM 8203 C C . PHE A 1 1060 ? 17.361 -16.896 -28.504 1.00 90.88 1060 PHE A C 1
ATOM 8205 O O . PHE A 1 1060 ? 16.259 -17.213 -28.066 1.00 90.88 1060 PHE A O 1
ATOM 8212 N N . ASP A 1 1061 ? 18.173 -16.059 -27.859 1.00 91.62 1061 ASP A N 1
ATOM 8213 C CA . ASP A 1 1061 ? 17.715 -15.223 -26.752 1.00 91.62 1061 ASP A CA 1
ATOM 8214 C C . ASP A 1 1061 ? 16.646 -14.236 -27.247 1.00 91.62 1061 ASP A C 1
ATOM 8216 O O . ASP A 1 1061 ? 16.815 -13.638 -28.316 1.00 91.62 1061 ASP A O 1
ATOM 8220 N N . SER A 1 1062 ? 15.568 -14.052 -26.482 1.00 91.94 1062 SER A N 1
ATOM 8221 C CA . SER A 1 1062 ? 14.425 -13.207 -26.848 1.00 91.94 1062 SER A CA 1
ATOM 8222 C C . SER A 1 1062 ? 14.820 -11.793 -27.290 1.00 91.94 1062 SER A C 1
ATOM 8224 O O . SER A 1 1062 ? 14.247 -11.279 -28.249 1.00 91.94 1062 SER A O 1
ATOM 8226 N N . TYR A 1 1063 ? 15.858 -11.183 -26.706 1.00 93.44 1063 TYR A N 1
ATOM 8227 C CA . TYR A 1 1063 ? 16.275 -9.833 -27.116 1.00 93.44 1063 TYR A CA 1
ATOM 8228 C C . TYR A 1 1063 ? 16.927 -9.813 -28.510 1.00 93.44 1063 TYR A C 1
ATOM 8230 O O . TYR A 1 1063 ? 16.865 -8.815 -29.222 1.00 93.44 1063 TYR A O 1
ATOM 8238 N N . LYS A 1 1064 ? 17.548 -10.921 -28.934 1.00 94.56 1064 LYS A N 1
ATOM 8239 C CA . LYS A 1 1064 ? 18.128 -11.061 -30.281 1.00 94.56 1064 LYS A CA 1
ATOM 8240 C C . LYS A 1 1064 ? 17.037 -11.335 -31.306 1.00 94.56 1064 LYS A C 1
ATOM 8242 O O . LYS A 1 1064 ? 17.128 -10.837 -32.428 1.00 94.56 1064 LYS A O 1
ATOM 8247 N N . LEU A 1 1065 ? 15.998 -12.074 -30.905 1.00 95.00 1065 LEU A N 1
ATOM 8248 C CA . LEU A 1 1065 ? 14.769 -12.211 -31.685 1.00 95.00 1065 LEU A CA 1
ATOM 8249 C C . LEU A 1 1065 ? 14.111 -10.839 -31.887 1.00 95.00 1065 LEU A C 1
ATOM 8251 O O . LEU A 1 1065 ? 13.765 -10.506 -33.014 1.00 95.00 1065 LEU A O 1
ATOM 8255 N N . ALA A 1 1066 ? 14.046 -10.013 -30.838 1.00 95.44 1066 ALA A N 1
ATOM 8256 C CA . ALA A 1 1066 ? 13.555 -8.637 -30.908 1.00 95.44 1066 ALA A CA 1
ATOM 8257 C C . ALA A 1 1066 ? 14.362 -7.758 -31.864 1.00 95.44 1066 ALA A C 1
ATOM 8259 O O . ALA A 1 1066 ? 13.766 -7.080 -32.694 1.00 95.44 1066 ALA A O 1
ATOM 8260 N N . ILE A 1 1067 ? 15.700 -7.805 -31.810 1.00 96.31 1067 ILE A N 1
ATOM 8261 C CA . ILE A 1 1067 ? 16.538 -7.084 -32.781 1.00 96.31 1067 ILE A CA 1
ATOM 8262 C C . ILE A 1 1067 ? 16.214 -7.561 -34.200 1.00 96.31 1067 ILE A C 1
ATOM 8264 O O . ILE A 1 1067 ? 15.919 -6.734 -35.052 1.00 96.31 1067 ILE A O 1
ATOM 8268 N N . ARG A 1 1068 ? 16.199 -8.880 -34.452 1.00 95.94 1068 ARG A N 1
ATOM 8269 C CA . ARG A 1 1068 ? 15.913 -9.426 -35.791 1.00 95.94 1068 ARG A CA 1
ATOM 8270 C C . ARG A 1 1068 ? 14.536 -9.011 -36.307 1.00 95.94 1068 ARG A C 1
ATOM 8272 O O . ARG A 1 1068 ? 14.425 -8.606 -37.461 1.00 95.94 1068 ARG A O 1
ATOM 8279 N N . TRP A 1 1069 ? 13.519 -9.109 -35.454 1.00 96.12 1069 TRP A N 1
ATOM 8280 C CA . TRP A 1 1069 ? 12.151 -8.710 -35.764 1.00 96.12 1069 TRP A CA 1
ATOM 8281 C C . TRP A 1 1069 ? 12.074 -7.212 -36.064 1.00 96.12 1069 TRP A C 1
ATOM 8283 O O . TRP A 1 1069 ? 11.520 -6.834 -37.088 1.00 96.12 1069 TRP A O 1
ATOM 8293 N N . ALA A 1 1070 ? 12.700 -6.361 -35.245 1.00 96.44 1070 ALA A N 1
ATOM 8294 C CA . ALA A 1 1070 ? 12.705 -4.914 -35.448 1.00 96.44 1070 ALA A CA 1
ATOM 8295 C C . ALA A 1 1070 ? 13.427 -4.518 -36.744 1.00 96.44 1070 ALA A C 1
ATOM 8297 O O . ALA A 1 1070 ? 12.932 -3.678 -37.493 1.00 96.44 1070 ALA A O 1
ATOM 8298 N N . THR A 1 1071 ? 14.563 -5.154 -37.054 1.00 94.88 1071 THR A N 1
ATOM 8299 C CA . THR A 1 1071 ? 15.282 -4.923 -38.314 1.00 94.88 1071 THR A CA 1
ATOM 8300 C C . THR A 1 1071 ? 14.454 -5.318 -39.538 1.00 94.88 1071 THR A C 1
ATOM 8302 O O . THR A 1 1071 ? 14.555 -4.665 -40.576 1.00 94.88 1071 THR A O 1
ATOM 8305 N N . ASP A 1 1072 ? 13.643 -6.373 -39.428 1.00 93.69 1072 ASP A N 1
ATOM 8306 C CA . ASP A 1 1072 ? 12.735 -6.797 -40.496 1.00 93.69 1072 ASP A CA 1
ATOM 8307 C C . ASP A 1 1072 ? 11.504 -5.864 -40.580 1.00 93.69 1072 ASP A C 1
ATOM 8309 O O . ASP A 1 1072 ? 11.113 -5.465 -41.676 1.00 93.69 1072 ASP A O 1
ATOM 8313 N N . ARG A 1 1073 ? 10.941 -5.438 -39.438 1.00 93.56 1073 ARG A N 1
ATOM 8314 C CA . ARG A 1 1073 ? 9.748 -4.573 -39.347 1.00 93.56 1073 ARG A CA 1
ATOM 8315 C C . ARG A 1 1073 ? 9.974 -3.153 -39.865 1.00 93.56 1073 ARG A C 1
ATOM 8317 O O . ARG A 1 1073 ? 9.043 -2.567 -40.419 1.00 93.56 1073 ARG A O 1
ATOM 8324 N N . ILE A 1 1074 ? 11.178 -2.609 -39.677 1.00 92.94 1074 ILE A N 1
ATOM 8325 C CA . ILE A 1 1074 ? 11.538 -1.245 -40.097 1.00 92.94 1074 ILE A CA 1
ATOM 8326 C C . ILE A 1 1074 ? 11.830 -1.135 -41.605 1.00 92.94 1074 ILE A C 1
ATOM 8328 O O . ILE A 1 1074 ? 11.950 -0.040 -42.150 1.00 92.94 1074 ILE A O 1
ATOM 8332 N N . GLY A 1 1075 ? 11.936 -2.269 -42.307 1.00 90.38 1075 GLY A N 1
ATOM 8333 C CA . GLY A 1 1075 ? 12.191 -2.295 -43.746 1.00 90.38 1075 GLY A CA 1
ATOM 8334 C C . GLY A 1 1075 ? 13.562 -1.718 -44.102 1.00 90.38 1075 GLY A C 1
ATOM 8335 O O . GLY A 1 1075 ? 14.565 -2.076 -43.488 1.00 90.38 1075 GLY A O 1
ATOM 8336 N N . ASP A 1 1076 ? 13.627 -0.847 -45.110 1.00 88.62 1076 ASP A N 1
ATOM 8337 C CA . ASP A 1 1076 ? 14.889 -0.330 -45.667 1.00 88.62 1076 ASP A CA 1
ATOM 8338 C C . ASP A 1 1076 ? 15.407 0.954 -45.006 1.00 88.62 1076 ASP A C 1
ATOM 8340 O O . ASP A 1 1076 ? 16.559 1.337 -45.230 1.00 88.62 1076 ASP A O 1
ATOM 8344 N N . GLN A 1 1077 ? 14.583 1.635 -44.207 1.00 91.75 1077 GLN A N 1
ATOM 8345 C CA . GLN A 1 1077 ? 14.967 2.896 -43.579 1.00 91.75 1077 GLN A CA 1
ATOM 8346 C C . GLN A 1 1077 ? 14.278 3.106 -42.233 1.00 91.75 1077 GLN A C 1
ATOM 8348 O O . GLN A 1 1077 ? 13.079 2.869 -42.116 1.00 91.75 1077 GLN A O 1
ATOM 8353 N N . GLY A 1 1078 ? 15.031 3.604 -41.253 1.00 94.94 1078 GLY A N 1
ATOM 8354 C CA . GLY A 1 1078 ? 14.521 3.955 -39.929 1.00 94.94 1078 GLY A CA 1
ATOM 8355 C C . GLY A 1 1078 ? 15.542 3.734 -38.816 1.00 94.94 1078 GLY A C 1
ATOM 8356 O O . GLY A 1 1078 ? 16.724 3.478 -39.072 1.00 94.94 1078 GLY A O 1
ATOM 8357 N N . ILE A 1 1079 ? 15.080 3.835 -37.570 1.00 97.50 1079 ILE A N 1
ATOM 8358 C CA . ILE A 1 1079 ? 15.894 3.699 -36.356 1.00 97.50 1079 ILE A CA 1
ATOM 8359 C C . ILE A 1 1079 ? 15.357 2.600 -35.441 1.00 97.50 1079 ILE A C 1
ATOM 8361 O O . ILE A 1 1079 ? 14.179 2.584 -35.102 1.00 97.50 1079 ILE A O 1
ATOM 8365 N N . VAL A 1 1080 ? 16.244 1.724 -34.968 1.00 98.25 1080 VAL A N 1
ATOM 8366 C CA . VAL A 1 1080 ? 15.957 0.791 -33.869 1.00 98.25 1080 VAL A CA 1
ATOM 8367 C C . VAL A 1 1080 ? 16.773 1.208 -32.648 1.00 98.25 1080 VAL A C 1
ATOM 8369 O O . VAL A 1 1080 ? 18.001 1.154 -32.688 1.00 98.25 1080 VAL A O 1
ATOM 8372 N N . ALA A 1 1081 ? 16.110 1.626 -31.572 1.00 98.31 1081 ALA A N 1
ATOM 8373 C CA . ALA A 1 1081 ? 16.732 2.099 -30.339 1.00 98.31 1081 ALA A CA 1
ATOM 8374 C C . ALA A 1 1081 ? 16.325 1.220 -29.145 1.00 98.31 1081 ALA A C 1
ATOM 8376 O O . ALA A 1 1081 ? 15.231 1.355 -28.602 1.00 98.31 1081 ALA A O 1
ATOM 8377 N N . PHE A 1 1082 ? 17.209 0.318 -28.719 1.00 98.00 1082 PHE A N 1
ATOM 8378 C CA . PHE A 1 1082 ? 16.905 -0.657 -27.670 1.00 98.00 1082 PHE A CA 1
ATOM 8379 C C . PHE A 1 1082 ? 17.854 -0.608 -26.480 1.00 98.00 1082 PHE A C 1
ATOM 8381 O O . PHE A 1 1082 ? 19.048 -0.324 -26.601 1.00 98.00 1082 PHE A O 1
ATOM 8388 N N . VAL A 1 1083 ? 17.307 -1.005 -25.331 1.00 97.12 1083 VAL A N 1
ATOM 8389 C CA . VAL A 1 1083 ? 18.063 -1.409 -24.144 1.00 97.12 1083 VAL A CA 1
ATOM 8390 C C . VAL A 1 1083 ? 18.170 -2.933 -24.130 1.00 97.12 1083 VAL A C 1
ATOM 8392 O O . VAL A 1 1083 ? 17.164 -3.631 -24.074 1.00 97.12 1083 VAL A O 1
ATOM 8395 N N . THR A 1 1084 ? 19.383 -3.476 -24.198 1.00 95.81 1084 THR A N 1
ATOM 8396 C CA . THR A 1 1084 ? 19.614 -4.928 -24.310 1.00 95.81 1084 THR A CA 1
ATOM 8397 C C . THR A 1 1084 ? 20.789 -5.394 -23.448 1.00 95.81 1084 THR A C 1
ATOM 8399 O O . THR A 1 1084 ? 21.573 -4.573 -22.966 1.00 95.81 1084 THR A O 1
ATOM 8402 N N . PRO A 1 1085 ? 20.962 -6.710 -23.235 1.00 95.12 1085 PRO A N 1
ATOM 8403 C CA . PRO A 1 1085 ? 22.162 -7.243 -22.610 1.00 95.12 1085 PRO A CA 1
ATOM 8404 C C . PRO A 1 1085 ? 23.429 -6.934 -23.421 1.00 95.12 1085 PRO A C 1
ATOM 8406 O O . PRO A 1 1085 ? 23.483 -7.139 -24.636 1.00 95.12 1085 PRO A O 1
ATOM 8409 N N . ASN A 1 1086 ? 24.502 -6.533 -22.738 1.00 94.31 1086 ASN A N 1
ATOM 8410 C CA . ASN A 1 1086 ? 25.768 -6.160 -23.375 1.00 94.31 1086 ASN A CA 1
ATOM 8411 C C . ASN A 1 1086 ? 26.567 -7.333 -23.966 1.00 94.31 1086 ASN A C 1
ATOM 8413 O O . ASN A 1 1086 ? 27.579 -7.099 -24.619 1.00 94.31 1086 ASN A O 1
ATOM 8417 N N . SER A 1 1087 ? 26.076 -8.573 -23.844 1.00 92.00 1087 SER A N 1
ATOM 8418 C CA . SER A 1 1087 ? 26.650 -9.753 -24.507 1.00 92.00 1087 SER A CA 1
ATOM 8419 C C . SER A 1 1087 ? 26.683 -9.652 -26.035 1.00 92.00 1087 SER A C 1
ATOM 8421 O O . SER A 1 1087 ? 27.392 -10.418 -26.679 1.00 92.00 1087 SER A O 1
ATOM 8423 N N . ALA A 1 1088 ? 25.927 -8.727 -26.637 1.00 91.38 1088 ALA A N 1
ATOM 8424 C CA . ALA A 1 1088 ? 26.029 -8.451 -28.069 1.00 91.38 1088 ALA A CA 1
ATOM 8425 C C . ALA A 1 1088 ? 27.408 -7.882 -28.475 1.00 91.38 1088 ALA A C 1
ATOM 8427 O O . ALA A 1 1088 ? 27.848 -8.127 -29.598 1.00 91.38 1088 ALA A O 1
ATOM 8428 N N . LEU A 1 1089 ? 28.103 -7.177 -27.568 1.00 92.81 1089 LEU A N 1
ATOM 8429 C CA . LEU A 1 1089 ? 29.381 -6.511 -27.854 1.00 92.81 1089 LEU A CA 1
ATOM 8430 C C . LEU A 1 1089 ? 30.548 -7.490 -28.022 1.00 92.81 1089 LEU A C 1
ATOM 8432 O O . LEU A 1 1089 ? 31.338 -7.337 -28.948 1.00 92.81 1089 LEU A O 1
ATOM 8436 N N . ASP A 1 1090 ? 30.658 -8.475 -27.129 1.00 90.50 1090 ASP A N 1
ATOM 8437 C CA . ASP A 1 1090 ? 31.848 -9.329 -26.989 1.00 90.50 1090 ASP A CA 1
ATOM 8438 C C . ASP A 1 1090 ? 31.530 -10.833 -26.908 1.00 90.50 1090 ASP A C 1
ATOM 8440 O O . ASP A 1 1090 ? 32.423 -11.663 -26.751 1.00 90.50 1090 ASP A O 1
ATOM 8444 N N . GLY A 1 1091 ? 30.259 -11.223 -27.035 1.00 89.56 1091 GLY A N 1
ATOM 8445 C CA . GLY A 1 1091 ? 29.862 -12.624 -26.973 1.00 89.56 1091 GLY A CA 1
ATOM 8446 C C . GLY A 1 1091 ? 30.390 -13.446 -28.155 1.00 89.56 1091 GLY A C 1
ATOM 8447 O O . GLY A 1 1091 ? 30.354 -13.008 -29.310 1.00 89.56 1091 GLY A O 1
ATOM 8448 N N . ASN A 1 1092 ? 30.861 -14.667 -27.879 1.00 87.56 1092 ASN A N 1
ATOM 8449 C CA . ASN A 1 1092 ? 31.442 -15.560 -28.891 1.00 87.56 1092 ASN A CA 1
ATOM 8450 C C . ASN A 1 1092 ? 30.417 -16.001 -29.952 1.00 87.56 1092 ASN A C 1
ATOM 8452 O O . ASN A 1 1092 ? 30.714 -16.039 -31.151 1.00 87.56 1092 ASN A O 1
ATOM 8456 N N . ALA A 1 1093 ? 29.199 -16.358 -29.525 1.00 89.31 1093 ALA A N 1
ATOM 8457 C CA . ALA A 1 1093 ? 28.145 -16.803 -30.439 1.00 89.31 1093 ALA A CA 1
ATOM 8458 C C . ALA A 1 1093 ? 27.610 -15.644 -31.289 1.00 89.31 1093 ALA A C 1
ATOM 8460 O O . ALA A 1 1093 ? 27.174 -15.855 -32.420 1.00 89.31 1093 ALA A O 1
ATOM 8461 N N . GLU A 1 1094 ? 27.706 -14.432 -30.756 1.00 93.31 1094 GLU A N 1
ATOM 8462 C CA . GLU A 1 1094 ? 27.193 -13.175 -31.275 1.00 93.31 1094 GLU A CA 1
ATOM 8463 C C . GLU A 1 1094 ? 28.087 -12.559 -32.363 1.00 93.31 1094 GLU A C 1
ATOM 8465 O O . GLU A 1 1094 ? 27.679 -11.581 -32.977 1.00 93.31 1094 GLU A O 1
ATOM 8470 N N . SER A 1 1095 ? 29.237 -13.160 -32.692 1.00 92.38 1095 SER A N 1
ATOM 8471 C CA . SER A 1 1095 ? 30.067 -12.765 -33.850 1.00 92.38 1095 SER A CA 1
ATOM 8472 C C . SER A 1 1095 ? 29.252 -12.641 -35.145 1.00 92.38 1095 SER A C 1
ATOM 8474 O O . SER A 1 1095 ? 29.372 -11.665 -35.880 1.00 92.38 1095 SER A O 1
ATOM 8476 N N . GLY A 1 1096 ? 28.340 -13.587 -35.390 1.00 92.44 1096 GLY A N 1
ATOM 8477 C CA . GLY A 1 1096 ? 27.448 -13.539 -36.549 1.00 92.44 1096 GLY A CA 1
ATOM 8478 C C . GLY A 1 1096 ? 26.369 -12.455 -36.464 1.00 92.44 1096 GLY A C 1
ATOM 8479 O O . GLY A 1 1096 ? 25.998 -11.893 -37.491 1.00 92.44 1096 GLY A O 1
ATOM 8480 N N . LEU A 1 1097 ? 25.900 -12.120 -35.255 1.00 94.75 1097 LEU A N 1
ATOM 8481 C CA . LEU A 1 1097 ? 25.007 -10.979 -35.023 1.00 94.75 1097 LEU A CA 1
ATOM 8482 C C . LEU A 1 1097 ? 25.739 -9.670 -35.346 1.00 94.75 1097 LEU A C 1
ATOM 8484 O O . LEU A 1 1097 ? 25.236 -8.889 -36.145 1.00 94.75 1097 LEU A O 1
ATOM 8488 N N . ARG A 1 1098 ? 26.944 -9.466 -34.796 1.00 94.81 1098 ARG A N 1
ATOM 8489 C CA . ARG A 1 1098 ? 27.780 -8.282 -35.060 1.00 94.81 1098 ARG A CA 1
ATOM 8490 C C . ARG A 1 1098 ? 28.061 -8.097 -36.549 1.00 94.81 1098 ARG A C 1
ATOM 8492 O O . ARG A 1 1098 ? 27.917 -6.990 -37.058 1.00 94.81 1098 ARG A O 1
ATOM 8499 N N . ALA A 1 1099 ? 28.379 -9.187 -37.248 1.00 92.31 1099 ALA A N 1
ATOM 8500 C CA . ALA A 1 1099 ? 28.590 -9.178 -38.692 1.00 92.31 1099 ALA A CA 1
ATOM 8501 C C . ALA A 1 1099 ? 27.335 -8.741 -39.469 1.00 92.31 1099 ALA A C 1
ATOM 8503 O O . ALA A 1 1099 ? 27.431 -7.935 -40.385 1.00 92.31 1099 ALA A O 1
ATOM 8504 N N . CYS A 1 1100 ? 26.150 -9.239 -39.096 1.00 93.31 1100 CYS A N 1
ATOM 8505 C CA . CYS A 1 1100 ? 24.903 -8.829 -39.749 1.00 93.31 1100 CYS A CA 1
ATOM 8506 C C . CYS A 1 1100 ? 24.562 -7.367 -39.453 1.00 93.31 1100 CYS A C 1
ATOM 8508 O O . CYS A 1 1100 ? 24.201 -6.636 -40.366 1.00 93.31 1100 CYS A O 1
ATOM 8510 N N . LEU A 1 1101 ? 24.714 -6.915 -38.205 1.00 93.44 1101 LEU A N 1
ATOM 8511 C CA . LEU A 1 1101 ? 24.418 -5.528 -37.846 1.00 93.44 1101 LEU A CA 1
ATOM 8512 C C . LEU A 1 1101 ? 25.331 -4.537 -38.579 1.00 93.44 1101 LEU A C 1
ATOM 8514 O O . LEU A 1 1101 ? 24.851 -3.502 -39.028 1.00 93.44 1101 LEU A O 1
ATOM 8518 N N . ALA A 1 1102 ? 26.613 -4.870 -38.751 1.00 90.25 1102 ALA A N 1
ATOM 8519 C CA . ALA A 1 1102 ? 27.563 -4.051 -39.505 1.00 90.25 1102 ALA A CA 1
ATOM 8520 C C . ALA A 1 1102 ? 27.284 -4.000 -41.023 1.00 90.25 1102 ALA A C 1
ATOM 8522 O O . ALA A 1 1102 ? 27.759 -3.084 -41.689 1.00 90.25 1102 ALA A O 1
ATOM 8523 N N . ASP A 1 1103 ? 26.521 -4.954 -41.564 1.00 88.12 1103 ASP A N 1
ATOM 8524 C CA . ASP A 1 1103 ? 26.165 -4.996 -42.989 1.00 88.12 1103 ASP A CA 1
ATOM 8525 C C . ASP A 1 1103 ? 24.769 -4.419 -43.269 1.00 88.12 1103 ASP A C 1
ATOM 8527 O O . ASP A 1 1103 ? 24.517 -3.861 -44.338 1.00 88.12 1103 ASP A O 1
ATOM 8531 N N . GLU A 1 1104 ? 23.834 -4.593 -42.334 1.00 90.56 1104 GLU A N 1
ATOM 8532 C CA . GLU A 1 1104 ? 22.434 -4.200 -42.508 1.00 90.56 1104 GLU A CA 1
ATOM 8533 C C . GLU A 1 1104 ? 22.160 -2.750 -42.101 1.00 90.56 1104 GLU A C 1
ATOM 8535 O O . GLU A 1 1104 ? 21.225 -2.145 -42.629 1.00 90.56 1104 GLU A O 1
ATOM 8540 N N . TYR A 1 1105 ? 22.958 -2.189 -41.187 1.00 92.38 1105 TYR A N 1
ATOM 8541 C CA . TYR A 1 1105 ? 22.810 -0.822 -40.690 1.00 92.38 1105 TYR A CA 1
ATOM 8542 C C . TYR A 1 1105 ? 23.919 0.093 -41.216 1.00 92.38 1105 TYR A C 1
ATOM 8544 O O . TYR A 1 1105 ? 25.047 -0.325 -41.437 1.00 92.38 1105 TYR A O 1
ATOM 8552 N N . HIS A 1 1106 ? 23.601 1.374 -41.402 1.00 90.62 1106 HIS A N 1
ATOM 8553 C CA . HIS A 1 1106 ? 24.554 2.393 -41.846 1.00 90.62 1106 HIS A CA 1
ATOM 8554 C C . HIS A 1 1106 ? 25.402 2.929 -40.682 1.00 90.62 1106 HIS A C 1
ATOM 8556 O O . HIS A 1 1106 ? 26.621 3.077 -40.806 1.00 90.62 1106 HIS A O 1
ATOM 8562 N N . SER A 1 1107 ? 24.754 3.222 -39.552 1.00 93.38 1107 SER A N 1
ATOM 8563 C CA . SER A 1 1107 ? 25.407 3.718 -38.337 1.00 93.38 1107 SER A CA 1
ATOM 8564 C C . SER A 1 1107 ? 24.889 2.982 -37.109 1.00 93.38 1107 SER A C 1
ATOM 8566 O O . SER A 1 1107 ? 23.691 2.725 -36.999 1.00 93.38 1107 SER A O 1
ATOM 8568 N N . LEU A 1 1108 ? 25.783 2.673 -36.173 1.00 95.94 1108 LEU A N 1
ATOM 8569 C CA . LEU A 1 1108 ? 25.466 2.060 -34.887 1.00 95.94 1108 LEU A CA 1
ATOM 8570 C C . LEU A 1 1108 ? 26.031 2.946 -33.777 1.00 95.94 1108 LEU A C 1
ATOM 8572 O O . LEU A 1 1108 ? 27.221 3.242 -33.788 1.00 95.94 1108 LEU A O 1
ATOM 8576 N N . TYR A 1 1109 ? 25.202 3.332 -32.811 1.00 97.81 1109 TYR A N 1
ATOM 8577 C CA . TYR A 1 1109 ? 25.620 4.060 -31.612 1.00 97.81 1109 TYR A CA 1
ATOM 8578 C C . TYR A 1 1109 ? 25.417 3.148 -30.401 1.00 97.81 1109 TYR A C 1
ATOM 8580 O O . TYR A 1 1109 ? 24.288 2.775 -30.080 1.00 97.81 1109 TYR A O 1
ATOM 8588 N N . LEU A 1 1110 ? 26.515 2.748 -29.764 1.00 97.88 1110 LEU A N 1
ATOM 8589 C CA . LEU A 1 1110 ? 26.576 1.721 -28.730 1.00 97.88 1110 LEU A CA 1
ATOM 8590 C C . LEU A 1 1110 ? 27.099 2.305 -27.409 1.00 97.88 1110 LEU A C 1
ATOM 8592 O O . LEU A 1 1110 ? 28.297 2.537 -27.259 1.00 97.88 1110 LEU A O 1
ATOM 8596 N N . LEU A 1 1111 ? 26.213 2.491 -26.429 1.00 98.00 1111 LEU A N 1
ATOM 8597 C CA . LEU A 1 1111 ? 26.578 2.910 -25.072 1.00 98.00 1111 LEU A CA 1
ATOM 8598 C C . LEU A 1 1111 ? 26.571 1.707 -24.124 1.00 98.00 1111 LEU A C 1
ATOM 8600 O O . LEU A 1 1111 ? 25.517 1.194 -23.735 1.00 98.00 1111 LEU A O 1
ATOM 8604 N N . ASN A 1 1112 ? 27.759 1.265 -23.718 1.00 97.62 1112 ASN A N 1
ATOM 8605 C CA . ASN A 1 1112 ? 27.926 0.186 -22.754 1.00 97.62 1112 ASN A CA 1
ATOM 8606 C C . ASN A 1 1112 ? 27.779 0.722 -21.327 1.00 97.62 1112 ASN A C 1
ATOM 8608 O O . ASN A 1 1112 ? 28.684 1.358 -20.785 1.00 97.62 1112 ASN A O 1
ATOM 8612 N N . LEU A 1 1113 ? 26.641 0.414 -20.705 1.00 97.06 1113 LEU A N 1
ATOM 8613 C CA . LEU A 1 1113 ? 26.342 0.768 -19.319 1.00 97.06 1113 LEU A CA 1
ATOM 8614 C C . LEU A 1 1113 ? 26.939 -0.213 -18.314 1.00 97.06 1113 LEU A C 1
ATOM 8616 O O . LEU A 1 1113 ? 26.888 0.048 -17.107 1.00 97.06 1113 LEU A O 1
ATOM 8620 N N . ARG A 1 1114 ? 27.516 -1.330 -18.775 1.00 95.44 1114 ARG A N 1
ATOM 8621 C CA . ARG A 1 1114 ? 28.147 -2.338 -17.915 1.00 95.44 1114 ARG A CA 1
ATOM 8622 C C . ARG A 1 1114 ? 27.157 -2.901 -16.884 1.00 95.44 1114 ARG A C 1
ATOM 8624 O O . ARG A 1 1114 ? 25.960 -2.982 -17.143 1.00 95.44 1114 ARG A O 1
ATOM 8631 N N . GLY A 1 1115 ? 27.636 -3.310 -15.712 1.00 94.00 1115 GLY A N 1
ATOM 8632 C CA . GLY A 1 1115 ? 26.817 -3.832 -14.614 1.00 94.00 1115 GLY A CA 1
ATOM 8633 C C . GLY A 1 1115 ? 26.680 -5.357 -14.587 1.00 94.00 1115 GLY A C 1
ATOM 8634 O O . GLY A 1 1115 ? 25.778 -5.873 -13.925 1.00 94.00 1115 GLY A O 1
ATOM 8635 N N . ASN A 1 1116 ? 27.558 -6.095 -15.271 1.00 94.38 1116 ASN A N 1
ATOM 8636 C CA . ASN A 1 1116 ? 27.541 -7.555 -15.271 1.00 94.38 1116 ASN A CA 1
ATOM 8637 C C . ASN A 1 1116 ? 27.965 -8.133 -13.904 1.00 94.38 1116 ASN A C 1
ATOM 8639 O O . ASN A 1 1116 ? 29.141 -8.171 -13.534 1.00 94.38 1116 ASN A O 1
ATOM 8643 N N . ALA A 1 1117 ? 26.980 -8.631 -13.156 1.00 93.00 1117 ALA A N 1
ATOM 8644 C CA . ALA A 1 1117 ? 27.136 -9.246 -11.841 1.00 93.00 1117 ALA A CA 1
ATOM 8645 C C . ALA A 1 1117 ? 27.286 -10.781 -11.887 1.00 93.00 1117 ALA A C 1
ATOM 8647 O O . ALA A 1 1117 ? 27.209 -11.449 -10.848 1.00 93.00 1117 ALA A O 1
ATOM 8648 N N . ARG A 1 1118 ? 27.467 -11.369 -13.078 1.00 90.81 1118 ARG A N 1
ATOM 8649 C CA . ARG A 1 1118 ? 27.875 -12.778 -13.239 1.00 90.81 1118 ARG A CA 1
ATOM 8650 C C . ARG A 1 1118 ? 29.396 -12.957 -13.182 1.00 90.81 1118 ARG A C 1
ATOM 8652 O O . ARG A 1 1118 ? 29.855 -14.073 -12.974 1.00 90.81 1118 ARG A O 1
ATOM 8659 N N . LEU A 1 1119 ? 30.159 -11.874 -13.334 1.00 92.06 1119 LEU A N 1
ATOM 8660 C CA . LEU A 1 1119 ? 31.614 -11.868 -13.175 1.00 92.06 1119 LEU A CA 1
ATOM 8661 C C . LEU A 1 1119 ? 32.022 -11.927 -11.692 1.00 92.06 1119 LEU A C 1
ATOM 8663 O O . LEU A 1 1119 ? 31.223 -11.636 -10.800 1.00 92.06 1119 LEU A O 1
ATOM 8667 N N . SER A 1 1120 ? 33.293 -12.234 -11.429 1.00 90.81 1120 SER A N 1
ATOM 8668 C CA . SER A 1 1120 ? 33.902 -12.250 -10.092 1.00 90.81 1120 SER A CA 1
ATOM 8669 C C . SER A 1 1120 ? 35.197 -11.422 -10.056 1.00 90.81 1120 SER A C 1
ATOM 8671 O O . SER A 1 1120 ? 35.680 -10.960 -11.089 1.00 90.81 1120 SER A O 1
ATOM 8673 N N . GLY A 1 1121 ? 35.737 -11.167 -8.859 1.00 94.06 1121 GLY A N 1
ATOM 8674 C CA . GLY A 1 1121 ? 37.035 -10.505 -8.679 1.00 94.06 1121 GLY A CA 1
ATOM 8675 C C . GLY A 1 1121 ? 37.118 -9.074 -9.230 1.00 94.06 1121 GLY A C 1
ATOM 8676 O O . GLY A 1 1121 ? 36.190 -8.274 -9.097 1.00 94.06 1121 GLY A O 1
ATOM 8677 N N . GLN A 1 1122 ? 38.260 -8.733 -9.831 1.00 92.25 1122 GLN A N 1
ATOM 8678 C CA . GLN A 1 1122 ? 38.522 -7.404 -10.391 1.00 92.25 1122 GLN A CA 1
ATOM 8679 C C . GLN A 1 1122 ? 37.591 -7.036 -11.569 1.00 92.25 1122 GLN A C 1
ATOM 8681 O O . GLN A 1 1122 ? 37.080 -5.913 -11.555 1.00 92.25 1122 GLN A O 1
ATOM 8686 N N . PRO A 1 1123 ? 37.270 -7.935 -12.529 1.00 91.38 1123 PRO A N 1
ATOM 8687 C CA . PRO A 1 1123 ? 36.267 -7.653 -13.562 1.00 91.38 1123 PRO A CA 1
ATOM 8688 C C . PRO A 1 1123 ? 34.908 -7.235 -12.986 1.00 91.38 1123 PRO A C 1
ATOM 8690 O O . PRO A 1 1123 ? 34.336 -6.232 -13.410 1.00 91.38 1123 PRO A O 1
ATOM 8693 N N . ARG A 1 1124 ? 34.428 -7.924 -11.940 1.00 94.00 1124 ARG A N 1
ATOM 8694 C CA . ARG A 1 1124 ? 33.185 -7.553 -11.242 1.00 94.00 1124 ARG A CA 1
ATOM 8695 C C . ARG A 1 1124 ? 33.252 -6.159 -10.619 1.00 94.00 1124 ARG A C 1
ATOM 8697 O O . ARG A 1 1124 ? 32.250 -5.441 -10.663 1.00 94.00 1124 ARG A O 1
ATOM 8704 N N . ARG A 1 1125 ? 34.397 -5.786 -10.029 1.00 92.62 1125 ARG A N 1
ATOM 8705 C CA . ARG A 1 1125 ? 34.611 -4.459 -9.419 1.00 92.62 1125 ARG A CA 1
ATOM 8706 C C . ARG A 1 1125 ? 34.553 -3.345 -10.457 1.00 92.62 1125 ARG A C 1
ATOM 8708 O O . ARG A 1 1125 ? 33.937 -2.326 -10.178 1.00 92.62 1125 ARG A O 1
ATOM 8715 N N . LYS A 1 1126 ? 35.114 -3.572 -11.648 1.00 94.25 1126 LYS A N 1
ATOM 8716 C CA . LYS A 1 1126 ? 35.014 -2.626 -12.763 1.00 94.25 1126 LYS A CA 1
ATOM 8717 C C . LYS A 1 1126 ? 33.554 -2.432 -13.197 1.00 94.25 1126 LYS A C 1
ATOM 8719 O O . LYS A 1 1126 ? 33.105 -1.301 -13.309 1.00 94.25 1126 LYS A O 1
ATOM 8724 N N . GLU A 1 1127 ? 32.775 -3.506 -13.345 1.00 94.25 1127 GLU A N 1
ATOM 8725 C CA . GLU A 1 1127 ? 31.351 -3.413 -13.728 1.00 94.25 1127 GLU A CA 1
ATOM 8726 C C . GLU A 1 1127 ? 30.474 -2.659 -12.698 1.00 94.25 1127 GLU A C 1
ATOM 8728 O O . GLU A 1 1127 ? 29.568 -1.916 -13.082 1.00 94.25 1127 GLU A O 1
ATOM 8733 N N . LYS A 1 1128 ? 30.735 -2.889 -11.398 1.00 93.69 1128 LYS A N 1
ATOM 8734 C CA . LYS A 1 1128 ? 30.050 -2.347 -10.201 1.00 93.69 1128 LYS A CA 1
ATOM 8735 C C . LYS A 1 1128 ? 28.510 -2.297 -10.276 1.00 93.69 1128 LYS A C 1
ATOM 8737 O O . LYS A 1 1128 ? 27.893 -3.361 -10.195 1.00 93.69 1128 LYS A O 1
ATOM 8742 N N . GLY A 1 1129 ? 27.870 -1.128 -10.307 1.00 92.38 1129 GLY A N 1
ATOM 8743 C CA . GLY A 1 1129 ? 26.408 -1.008 -10.214 1.00 92.38 1129 GLY A CA 1
ATOM 8744 C C . GLY A 1 1129 ? 25.703 -1.461 -11.493 1.00 92.38 1129 GLY A C 1
ATOM 8745 O O . GLY A 1 1129 ? 26.221 -1.249 -12.582 1.00 92.38 1129 GLY A O 1
ATOM 8746 N N . ASN A 1 1130 ? 24.522 -2.070 -11.397 1.00 94.44 1130 ASN A N 1
ATOM 8747 C CA . ASN A 1 1130 ? 23.661 -2.310 -12.561 1.00 94.44 1130 ASN A CA 1
ATOM 8748 C C . ASN A 1 1130 ? 22.585 -1.217 -12.621 1.00 94.44 1130 ASN A C 1
ATOM 8750 O O . ASN A 1 1130 ? 22.050 -0.852 -11.573 1.00 94.44 1130 ASN A O 1
ATOM 8754 N N . ILE A 1 1131 ? 22.270 -0.685 -13.807 1.00 93.06 1131 ILE A N 1
ATOM 8755 C CA . ILE A 1 1131 ? 21.294 0.411 -13.948 1.00 93.06 1131 ILE A CA 1
ATOM 8756 C C . ILE A 1 1131 ? 19.884 -0.008 -13.494 1.00 93.06 1131 ILE A C 1
ATOM 8758 O O . ILE A 1 1131 ? 19.151 0.808 -12.947 1.00 93.06 1131 ILE A O 1
ATOM 8762 N N . PHE A 1 1132 ? 19.556 -1.297 -13.608 1.00 88.75 1132 PHE A N 1
ATOM 8763 C CA . PHE A 1 1132 ? 18.305 -1.896 -13.132 1.00 88.75 1132 PHE A CA 1
ATOM 8764 C C . PHE A 1 1132 ? 18.390 -2.422 -11.680 1.00 88.75 1132 PHE A C 1
ATOM 8766 O O . PHE A 1 1132 ? 17.512 -3.153 -11.215 1.00 88.75 1132 PHE A O 1
ATOM 8773 N N . GLY A 1 1133 ? 19.460 -2.101 -10.946 1.00 86.38 1133 GLY A N 1
ATOM 8774 C CA . GLY A 1 1133 ? 19.655 -2.551 -9.567 1.00 86.38 1133 GLY A CA 1
ATOM 8775 C C . GLY A 1 1133 ? 19.815 -4.073 -9.445 1.00 86.38 1133 GLY A C 1
ATOM 8776 O O . GLY A 1 1133 ? 20.577 -4.688 -10.188 1.00 86.38 1133 GLY A O 1
ATOM 8777 N N . GLY A 1 1134 ? 19.125 -4.684 -8.475 1.00 76.69 1134 GLY A N 1
ATOM 8778 C CA . GLY A 1 1134 ? 19.196 -6.127 -8.199 1.00 76.69 1134 GLY A CA 1
ATOM 8779 C C . GLY A 1 1134 ? 18.321 -7.014 -9.094 1.00 76.69 1134 GLY A C 1
ATOM 8780 O O . GLY A 1 1134 ? 18.424 -8.236 -9.007 1.00 76.69 1134 GLY A O 1
ATOM 8781 N N . SER A 1 1135 ? 17.479 -6.426 -9.948 1.00 73.81 1135 SER A N 1
ATOM 8782 C CA . SER A 1 1135 ? 16.520 -7.163 -10.790 1.00 73.81 1135 SER A CA 1
ATOM 8783 C C . SER A 1 1135 ? 17.192 -8.025 -11.866 1.00 73.81 1135 SER A C 1
ATOM 8785 O O . SER A 1 1135 ? 16.650 -9.044 -12.287 1.00 73.81 1135 SER A O 1
ATOM 8787 N N . THR A 1 1136 ? 18.409 -7.668 -12.284 1.00 83.81 1136 THR A N 1
ATOM 8788 C CA . THR A 1 1136 ? 19.186 -8.424 -13.266 1.00 83.81 1136 THR A CA 1
ATOM 8789 C C . THR A 1 1136 ? 20.663 -8.499 -12.896 1.00 83.81 1136 THR A C 1
ATOM 8791 O O . THR A 1 1136 ? 21.195 -7.714 -12.113 1.00 83.81 1136 THR A O 1
ATOM 8794 N N . ARG A 1 1137 ? 21.347 -9.487 -13.477 1.00 89.50 1137 ARG A N 1
ATOM 8795 C CA . ARG A 1 1137 ? 22.785 -9.725 -13.293 1.00 89.50 1137 ARG A CA 1
ATOM 8796 C C . ARG A 1 1137 ? 23.591 -9.591 -14.581 1.00 89.50 1137 ARG A C 1
ATOM 8798 O O . ARG A 1 1137 ? 24.806 -9.760 -14.522 1.00 89.50 1137 ARG A O 1
ATOM 8805 N N . VAL A 1 1138 ? 22.955 -9.357 -15.729 1.00 92.31 1138 VAL A N 1
ATOM 8806 C CA . VAL A 1 1138 ? 23.666 -9.157 -17.005 1.00 92.31 1138 VAL A CA 1
ATOM 8807 C C . VAL A 1 1138 ? 24.100 -7.703 -17.148 1.00 92.31 1138 VAL A C 1
ATOM 8809 O O . VAL A 1 1138 ? 23.468 -6.821 -16.576 1.00 92.31 1138 VAL A O 1
ATOM 8812 N N . GLY A 1 1139 ? 25.184 -7.447 -17.880 1.00 94.69 1139 GLY A N 1
ATOM 8813 C CA . GLY A 1 1139 ? 25.547 -6.073 -18.224 1.00 94.69 1139 GLY A CA 1
ATOM 8814 C C . GLY A 1 1139 ? 24.579 -5.500 -19.257 1.00 94.69 1139 GLY A C 1
ATOM 8815 O O . GLY A 1 1139 ? 23.925 -6.259 -19.972 1.00 94.69 1139 GLY A O 1
ATOM 8816 N N . ILE A 1 1140 ? 24.480 -4.176 -19.325 1.00 96.62 1140 ILE A N 1
ATOM 8817 C CA . ILE A 1 1140 ? 23.469 -3.467 -20.117 1.00 96.62 1140 ILE A CA 1
ATOM 8818 C C . ILE A 1 1140 ? 24.127 -2.647 -21.226 1.00 96.62 1140 ILE A C 1
ATOM 8820 O O . ILE A 1 1140 ? 25.180 -2.041 -21.030 1.00 96.62 1140 ILE A O 1
ATOM 8824 N N . LEU A 1 1141 ? 23.488 -2.638 -22.390 1.00 97.50 1141 LEU A N 1
ATOM 8825 C CA . LEU A 1 1141 ? 23.879 -1.923 -23.593 1.00 97.50 1141 LEU A CA 1
ATOM 8826 C C . LEU A 1 1141 ? 22.678 -1.144 -24.130 1.00 97.50 1141 LEU A C 1
ATOM 8828 O O . LEU A 1 1141 ? 21.618 -1.720 -24.370 1.00 97.50 1141 LEU A O 1
ATOM 8832 N N . VAL A 1 114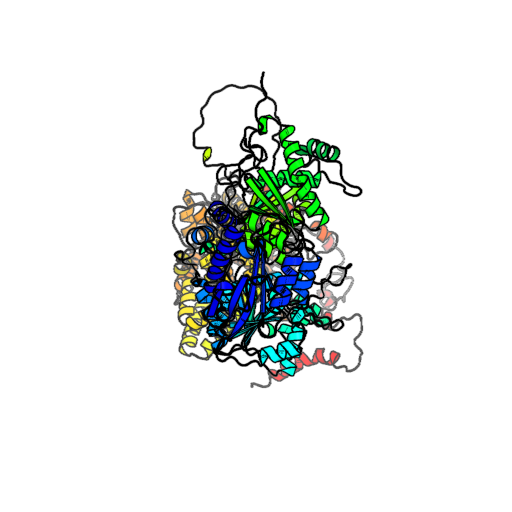2 ? 22.873 0.146 -24.379 1.00 98.19 1142 VAL A N 1
ATOM 8833 C CA . VAL A 1 1142 ? 21.961 0.943 -25.204 1.00 98.19 1142 VAL A CA 1
ATOM 8834 C C . VAL A 1 1142 ? 22.484 0.932 -26.632 1.00 98.19 1142 VAL A C 1
ATOM 8836 O O . VAL A 1 1142 ? 23.659 1.215 -26.861 1.00 98.19 1142 VAL A O 1
ATOM 8839 N N . SER A 1 1143 ? 21.627 0.577 -27.583 1.00 97.56 1143 SER A N 1
ATOM 8840 C CA . SER A 1 1143 ? 21.959 0.542 -29.009 1.00 97.56 1143 SER A CA 1
ATOM 8841 C C . SER A 1 1143 ? 20.981 1.400 -29.792 1.00 97.56 1143 SER A C 1
ATOM 8843 O O . SER A 1 1143 ? 19.784 1.145 -29.715 1.00 97.56 1143 SER A O 1
ATOM 8845 N N . VAL A 1 1144 ? 21.481 2.361 -30.570 1.00 98.00 1144 VAL A N 1
ATOM 8846 C CA . VAL A 1 1144 ? 20.704 3.078 -31.592 1.00 98.00 1144 VAL A CA 1
ATOM 8847 C C . VAL A 1 1144 ? 21.253 2.698 -32.964 1.00 98.00 1144 VAL A C 1
ATOM 8849 O O . VAL A 1 1144 ? 22.390 3.021 -33.305 1.00 98.00 1144 VAL A O 1
ATOM 8852 N N . LEU A 1 1145 ? 20.460 1.954 -33.728 1.00 97.19 1145 LEU A N 1
ATOM 8853 C CA . LEU A 1 1145 ? 20.832 1.348 -35.002 1.00 97.19 1145 LEU A CA 1
ATOM 8854 C C . LEU A 1 1145 ? 20.101 2.080 -36.132 1.00 97.19 1145 LEU A C 1
ATOM 8856 O O . LEU A 1 1145 ? 18.871 2.082 -36.174 1.00 97.19 1145 LEU A O 1
ATOM 8860 N N . VAL A 1 1146 ? 20.848 2.696 -37.048 1.00 95.88 1146 VAL A N 1
ATOM 8861 C CA . VAL A 1 1146 ? 20.306 3.538 -38.125 1.00 95.88 1146 VAL A CA 1
ATOM 8862 C C . VAL A 1 1146 ? 20.402 2.815 -39.455 1.00 95.88 1146 VAL A C 1
ATOM 8864 O O . VAL A 1 1146 ? 21.501 2.501 -39.922 1.00 95.88 1146 VAL A O 1
ATOM 8867 N N . LYS A 1 1147 ? 19.256 2.556 -40.082 1.00 92.56 1147 LYS A N 1
ATOM 8868 C CA . LYS A 1 1147 ? 19.171 1.941 -41.406 1.00 92.56 1147 LYS A CA 1
ATOM 8869 C C . LYS A 1 1147 ? 18.816 3.006 -42.431 1.00 92.56 1147 LYS A C 1
ATOM 8871 O O . LYS A 1 1147 ? 17.884 3.775 -42.220 1.00 92.56 1147 LYS A O 1
ATOM 8876 N N . HIS A 1 1148 ? 19.575 3.080 -43.518 1.00 85.44 1148 HIS A N 1
ATOM 8877 C CA . HIS A 1 1148 ? 19.465 4.167 -44.486 1.00 85.44 1148 HIS A CA 1
ATOM 8878 C C . HIS A 1 1148 ? 19.436 3.619 -45.926 1.00 85.44 1148 HIS A C 1
ATOM 8880 O O . HIS A 1 1148 ? 20.265 2.767 -46.258 1.00 85.44 1148 HIS A O 1
ATOM 8886 N N . PRO A 1 1149 ? 18.548 4.120 -46.810 1.00 75.75 1149 PRO A N 1
ATOM 8887 C CA . PRO A 1 1149 ? 18.368 3.566 -48.153 1.00 75.75 1149 PRO A CA 1
ATOM 8888 C C . PRO A 1 1149 ? 19.481 3.995 -49.118 1.00 75.75 1149 PRO A C 1
ATOM 8890 O O . PRO A 1 1149 ? 19.844 3.253 -50.030 1.00 75.75 1149 PRO A O 1
ATOM 8893 N N . ARG A 1 1150 ? 20.087 5.178 -48.911 1.00 63.59 1150 ARG A N 1
ATOM 8894 C CA . ARG A 1 1150 ? 21.306 5.568 -49.641 1.00 63.59 1150 ARG A CA 1
ATOM 8895 C C . ARG A 1 1150 ? 22.489 4.803 -49.045 1.00 63.59 1150 ARG A C 1
ATOM 8897 O O . ARG A 1 1150 ? 23.087 5.271 -48.078 1.00 63.59 1150 ARG A O 1
ATOM 8904 N N . ARG A 1 1151 ? 22.821 3.634 -49.599 1.00 49.19 1151 ARG A N 1
ATOM 8905 C CA . ARG A 1 1151 ? 24.104 2.966 -49.326 1.00 49.19 1151 ARG A CA 1
ATOM 8906 C C . ARG A 1 1151 ? 25.239 3.809 -49.905 1.00 49.19 1151 ARG A C 1
ATOM 8908 O O . ARG A 1 1151 ? 25.198 4.103 -51.101 1.00 49.19 1151 ARG A O 1
ATOM 8915 N N . PRO A 1 1152 ? 26.293 4.147 -49.153 1.00 43.34 1152 PRO A N 1
ATOM 8916 C CA . PRO A 1 1152 ? 27.496 4.642 -49.781 1.00 43.34 1152 PRO A CA 1
ATOM 8917 C C . PRO A 1 1152 ? 28.354 3.436 -50.187 1.00 43.34 1152 PRO A C 1
ATOM 8919 O O . PRO A 1 1152 ? 29.173 2.994 -49.406 1.00 43.34 1152 PRO A O 1
ATOM 8922 N N . HIS A 1 1153 ? 28.212 2.955 -51.425 1.00 43.78 1153 HIS A N 1
ATOM 8923 C CA . HIS A 1 1153 ? 29.151 2.024 -52.081 1.00 43.78 1153 HIS A CA 1
ATOM 8924 C C . HIS A 1 1153 ? 29.255 0.585 -51.490 1.00 43.78 1153 HIS A C 1
ATOM 8926 O O . HIS A 1 1153 ? 29.136 0.388 -50.286 1.00 43.78 1153 HIS A O 1
ATOM 8932 N N . PRO A 1 1154 ? 29.562 -0.445 -52.305 1.00 46.00 1154 PRO A N 1
ATOM 8933 C CA . PRO A 1 1154 ? 29.886 -1.809 -51.844 1.00 46.00 1154 PRO A CA 1
ATOM 8934 C C . PRO A 1 1154 ? 31.111 -1.935 -50.913 1.00 46.00 1154 PRO A C 1
ATOM 8936 O O . PRO A 1 1154 ? 31.416 -3.035 -50.466 1.00 46.00 1154 PRO A O 1
ATOM 8939 N N . GLU A 1 1155 ? 31.817 -0.834 -50.634 1.00 47.97 1155 GLU A N 1
ATOM 8940 C CA . GLU A 1 1155 ? 33.116 -0.811 -49.945 1.00 47.97 1155 GLU A CA 1
ATOM 8941 C C . GLU A 1 1155 ? 33.114 -0.075 -48.588 1.00 47.97 1155 GLU A C 1
ATOM 8943 O O . GLU A 1 1155 ? 34.158 -0.000 -47.943 1.00 47.97 1155 GLU A O 1
ATOM 8948 N N . ARG A 1 1156 ? 31.987 0.483 -48.112 1.00 54.94 1156 ARG A N 1
ATOM 8949 C CA . ARG A 1 1156 ? 31.948 1.175 -46.805 1.00 54.94 1156 ARG A CA 1
ATOM 8950 C C . ARG A 1 1156 ? 31.231 0.342 -45.750 1.00 54.94 1156 ARG A C 1
ATOM 8952 O O . ARG A 1 1156 ? 30.013 0.202 -45.779 1.00 54.94 1156 ARG A O 1
ATOM 8959 N N . GLN A 1 1157 ? 32.019 -0.165 -44.806 1.00 67.56 1157 GLN A N 1
ATOM 8960 C CA . GLN A 1 1157 ? 31.551 -0.749 -43.548 1.00 67.56 1157 GLN A CA 1
ATOM 8961 C C . GLN A 1 1157 ? 30.696 0.259 -42.756 1.00 67.56 1157 GLN A C 1
ATOM 8963 O O . GLN A 1 1157 ? 30.902 1.474 -42.871 1.00 67.56 1157 GLN A O 1
ATOM 8968 N N . ALA A 1 1158 ? 29.758 -0.236 -41.941 1.00 83.25 1158 ALA A N 1
ATOM 8969 C CA . ALA A 1 1158 ? 28.968 0.604 -41.044 1.00 83.25 1158 ALA A CA 1
ATOM 8970 C C . ALA A 1 1158 ? 29.850 1.446 -40.112 1.00 83.25 1158 ALA A C 1
ATOM 8972 O O . ALA A 1 1158 ? 30.895 0.999 -39.636 1.00 83.25 1158 ALA A O 1
ATOM 8973 N N . ARG A 1 1159 ? 29.398 2.664 -39.796 1.00 90.56 1159 ARG A N 1
ATOM 8974 C CA . ARG A 1 1159 ? 30.051 3.502 -38.782 1.00 90.56 1159 ARG A CA 1
ATOM 8975 C C . ARG A 1 1159 ? 29.598 3.059 -37.398 1.00 90.56 1159 ARG A C 1
ATOM 8977 O O . ARG A 1 1159 ? 28.437 3.257 -37.047 1.00 90.56 1159 ARG A O 1
ATOM 8984 N N . ILE A 1 1160 ? 30.505 2.474 -36.623 1.00 94.62 1160 ILE A N 1
ATOM 8985 C CA . ILE A 1 1160 ? 30.216 1.989 -35.272 1.00 94.62 1160 ILE A CA 1
ATOM 8986 C C . ILE A 1 1160 ? 30.817 2.965 -34.265 1.00 94.62 1160 ILE A C 1
ATOM 8988 O O . ILE A 1 1160 ? 32.033 3.053 -34.139 1.00 94.62 1160 ILE A O 1
ATOM 8992 N N . TRP A 1 1161 ? 29.962 3.688 -33.553 1.00 97.25 1161 TRP A N 1
ATOM 8993 C CA . TRP A 1 1161 ? 30.329 4.586 -32.465 1.00 97.25 1161 TRP A CA 1
ATOM 8994 C C . TRP A 1 1161 ? 30.106 3.882 -31.136 1.00 97.25 1161 TRP A C 1
ATOM 8996 O O . TRP A 1 1161 ? 28.999 3.431 -30.846 1.00 97.25 1161 TRP A O 1
ATOM 9006 N N . TYR A 1 1162 ? 31.145 3.805 -30.319 1.00 97.56 1162 TYR A N 1
ATOM 9007 C CA . TYR A 1 1162 ? 31.133 3.137 -29.031 1.00 97.56 1162 TYR A CA 1
ATOM 9008 C C . TYR A 1 1162 ? 31.506 4.092 -27.908 1.00 97.56 1162 TYR A C 1
ATOM 9010 O O . TYR A 1 1162 ? 32.435 4.893 -28.015 1.00 97.56 1162 TYR A O 1
ATOM 9018 N N . HIS A 1 1163 ? 30.790 3.970 -26.797 1.00 97.19 1163 HIS A N 1
ATOM 9019 C CA . HIS A 1 1163 ? 31.125 4.652 -25.562 1.00 97.19 1163 HIS A CA 1
ATOM 9020 C C . HIS A 1 1163 ? 30.947 3.714 -24.376 1.00 97.19 1163 HIS A C 1
ATOM 9022 O O . HIS A 1 1163 ? 29.950 2.999 -24.252 1.00 97.19 1163 HIS A O 1
ATOM 9028 N N . ASN A 1 1164 ? 31.925 3.726 -23.478 1.00 96.00 1164 ASN A N 1
ATOM 9029 C CA . ASN A 1 1164 ? 31.866 3.014 -22.212 1.00 96.00 1164 ASN A CA 1
ATOM 9030 C C . ASN A 1 1164 ? 31.578 4.023 -21.103 1.00 96.00 1164 ASN A C 1
ATOM 9032 O O . ASN A 1 1164 ? 32.359 4.949 -20.916 1.00 96.00 1164 ASN A O 1
ATOM 9036 N N . ILE A 1 1165 ? 30.502 3.806 -20.341 1.00 95.12 1165 ILE A N 1
ATOM 9037 C CA . ILE A 1 1165 ? 30.094 4.730 -19.275 1.00 95.12 1165 ILE A CA 1
ATOM 9038 C C . ILE A 1 1165 ? 31.163 4.915 -18.185 1.00 95.12 1165 ILE A C 1
ATOM 9040 O O . ILE A 1 1165 ? 31.159 5.925 -17.491 1.00 95.12 1165 ILE A O 1
ATOM 9044 N N . GLY A 1 1166 ? 32.060 3.937 -18.007 1.00 94.50 1166 GLY A N 1
ATOM 9045 C CA . GLY A 1 1166 ? 33.174 4.005 -17.063 1.00 94.50 1166 GLY A CA 1
ATOM 9046 C C . GLY A 1 1166 ? 33.288 2.807 -16.116 1.00 94.50 1166 GLY A C 1
ATOM 9047 O O . GLY A 1 1166 ? 32.386 1.973 -15.969 1.00 94.50 1166 GLY A O 1
ATOM 9048 N N . ASP A 1 1167 ? 34.442 2.718 -15.455 1.00 95.94 1167 ASP A N 1
ATOM 9049 C CA . ASP A 1 1167 ? 34.751 1.699 -14.451 1.00 95.94 1167 ASP A CA 1
ATOM 9050 C C . ASP A 1 1167 ? 34.273 2.130 -13.056 1.00 95.94 1167 ASP A C 1
ATOM 9052 O O . ASP A 1 1167 ? 34.320 3.299 -12.685 1.00 95.94 1167 ASP A O 1
ATOM 9056 N N . CYS A 1 1168 ? 33.868 1.160 -12.236 1.00 95.31 1168 CYS A N 1
ATOM 9057 C CA . CYS A 1 1168 ? 33.614 1.333 -10.806 1.00 95.31 1168 CYS A CA 1
ATOM 9058 C C . CYS A 1 1168 ? 32.497 2.339 -10.452 1.00 95.31 1168 CYS A C 1
ATOM 9060 O O . CYS A 1 1168 ? 32.477 2.860 -9.329 1.00 95.31 1168 CYS A O 1
ATOM 9062 N N . LEU A 1 1169 ? 31.525 2.545 -11.348 1.00 96.12 1169 LEU A N 1
ATOM 9063 C CA . LEU A 1 1169 ? 30.367 3.419 -11.123 1.00 96.12 1169 LEU A CA 1
ATOM 9064 C C . LEU A 1 1169 ? 29.211 2.703 -10.409 1.00 96.12 1169 LEU A C 1
ATOM 9066 O O . LEU A 1 1169 ? 28.856 1.567 -10.745 1.00 96.12 1169 LEU A O 1
ATOM 9070 N N . THR A 1 1170 ? 28.623 3.351 -9.401 1.00 95.75 1170 THR A N 1
ATOM 9071 C CA . THR A 1 1170 ? 27.385 2.883 -8.750 1.00 95.75 1170 THR A CA 1
ATOM 9072 C C . THR A 1 1170 ? 26.175 3.061 -9.671 1.00 95.75 1170 THR A C 1
ATOM 9074 O O . THR A 1 1170 ? 26.259 3.709 -10.711 1.00 95.75 1170 THR A O 1
ATOM 9077 N N . THR A 1 1171 ? 25.033 2.478 -9.299 1.00 94.25 1171 THR A N 1
ATOM 9078 C CA . TH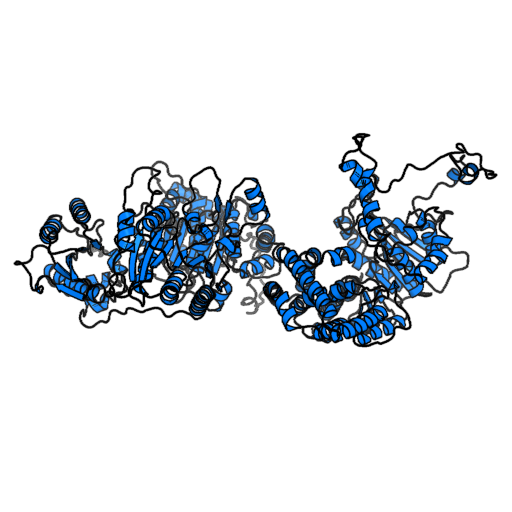R A 1 1171 ? 23.777 2.641 -10.046 1.00 94.25 1171 THR A CA 1
ATOM 9079 C C . THR A 1 1171 ? 23.379 4.115 -10.162 1.00 94.25 1171 THR A C 1
ATOM 9081 O O . THR A 1 1171 ? 23.099 4.570 -11.267 1.00 94.25 1171 THR A O 1
ATOM 9084 N N . ASP A 1 1172 ? 23.444 4.879 -9.069 1.00 93.19 1172 ASP A N 1
ATOM 9085 C CA . ASP A 1 1172 ? 23.061 6.299 -9.072 1.00 93.19 1172 ASP A CA 1
ATOM 9086 C C . ASP A 1 1172 ? 24.044 7.168 -9.861 1.00 93.19 1172 ASP A C 1
ATOM 9088 O O . ASP A 1 1172 ? 23.624 8.047 -10.605 1.00 93.19 1172 ASP A O 1
ATOM 9092 N N . GLN A 1 1173 ? 25.345 6.861 -9.802 1.00 96.19 1173 GLN A N 1
ATOM 9093 C CA . GLN A 1 1173 ? 26.349 7.535 -10.634 1.00 96.19 1173 GLN A CA 1
ATOM 9094 C C . GLN A 1 1173 ? 26.103 7.304 -12.130 1.00 96.19 1173 GLN A C 1
ATOM 9096 O O . GLN A 1 1173 ? 26.288 8.217 -12.926 1.00 96.19 1173 GLN A O 1
ATOM 9101 N N . LYS A 1 1174 ? 25.649 6.106 -12.528 1.00 96.44 1174 LYS A N 1
ATOM 9102 C CA . LYS A 1 1174 ? 25.281 5.830 -13.927 1.00 96.44 1174 LYS A CA 1
ATOM 9103 C C . LYS A 1 1174 ? 24.018 6.583 -14.351 1.00 96.44 1174 LYS A C 1
ATOM 9105 O O . LYS A 1 1174 ? 23.969 7.070 -15.474 1.00 96.44 1174 LYS A O 1
ATOM 9110 N N . LYS A 1 1175 ? 23.018 6.702 -13.469 1.00 94.94 1175 LYS A N 1
ATOM 9111 C CA . LYS A 1 1175 ? 21.811 7.512 -13.723 1.00 94.94 1175 LYS A CA 1
ATOM 9112 C C . LYS A 1 1175 ? 22.151 8.991 -13.892 1.00 94.94 1175 LYS A C 1
ATOM 9114 O O . LYS A 1 1175 ? 21.651 9.618 -14.819 1.00 94.94 1175 LYS A O 1
ATOM 9119 N N . LEU A 1 1176 ? 23.021 9.523 -13.032 1.00 95.06 1176 LEU A N 1
ATOM 9120 C CA . LEU A 1 1176 ? 23.505 10.898 -13.137 1.00 95.06 1176 LEU A CA 1
ATOM 9121 C C . LEU A 1 1176 ? 24.264 11.112 -14.452 1.00 95.06 1176 LEU A C 1
ATOM 9123 O O . LEU A 1 1176 ? 23.915 12.007 -15.207 1.00 95.06 1176 LEU A O 1
ATOM 9127 N N . ALA A 1 1177 ? 25.189 10.212 -14.798 1.00 94.38 1177 ALA A N 1
ATOM 9128 C CA . ALA A 1 1177 ? 25.922 10.290 -16.061 1.00 94.38 1177 ALA A CA 1
ATOM 9129 C C . ALA A 1 1177 ? 24.998 10.270 -17.294 1.00 94.38 1177 ALA A C 1
ATOM 9131 O O . ALA A 1 1177 ? 25.249 10.984 -18.258 1.00 94.38 1177 ALA A O 1
ATOM 9132 N N . LEU A 1 1178 ? 23.915 9.483 -17.280 1.00 94.94 1178 LEU A N 1
ATOM 9133 C CA . LEU A 1 1178 ? 22.913 9.493 -18.356 1.00 94.94 1178 LEU A CA 1
ATOM 9134 C C . LEU A 1 1178 ? 22.198 10.845 -18.477 1.00 94.94 1178 LEU A C 1
ATOM 9136 O O . LEU A 1 1178 ? 21.981 11.314 -19.594 1.00 94.94 1178 LEU A O 1
ATOM 9140 N N . ARG A 1 1179 ? 21.862 11.477 -17.345 1.00 90.62 1179 ARG A N 1
ATOM 9141 C CA . ARG A 1 1179 ? 21.269 12.822 -17.325 1.00 90.62 1179 ARG A CA 1
ATOM 9142 C C . ARG A 1 1179 ? 22.245 13.865 -17.867 1.00 90.62 1179 ARG A C 1
ATOM 9144 O O . ARG A 1 1179 ? 21.843 14.652 -18.717 1.00 90.62 1179 ARG A O 1
ATOM 9151 N N . ASP A 1 1180 ? 23.502 13.812 -17.434 1.00 91.81 1180 ASP A N 1
ATOM 9152 C CA . ASP A 1 1180 ? 24.550 14.755 -17.839 1.00 91.81 1180 ASP A CA 1
ATOM 9153 C C . ASP A 1 1180 ? 24.904 14.620 -19.327 1.00 91.81 1180 ASP A C 1
ATOM 9155 O O . ASP A 1 1180 ? 25.107 15.618 -20.012 1.00 91.81 1180 ASP A O 1
ATOM 9159 N N . MET A 1 1181 ? 24.947 13.389 -19.854 1.00 92.06 1181 MET A N 1
ATOM 9160 C CA . MET A 1 1181 ? 25.168 13.148 -21.285 1.00 92.06 1181 MET A CA 1
ATOM 9161 C C . MET A 1 1181 ? 23.983 13.606 -22.145 1.00 92.06 1181 MET A C 1
ATOM 9163 O O . MET A 1 1181 ? 24.183 14.003 -23.290 1.00 92.06 1181 MET A O 1
ATOM 9167 N N . GLY A 1 1182 ? 22.752 13.513 -21.632 1.00 91.06 1182 GLY A N 1
ATOM 9168 C CA . GLY A 1 1182 ? 21.524 13.919 -22.318 1.00 91.06 1182 GLY A CA 1
ATOM 9169 C C . GLY A 1 1182 ? 21.095 12.991 -23.464 1.00 91.06 1182 GLY A C 1
ATOM 9170 O O . GLY A 1 1182 ? 19.996 12.439 -23.415 1.00 91.06 1182 GLY A O 1
ATOM 9171 N N . HIS A 1 1183 ? 21.941 12.812 -24.483 1.00 94.19 1183 HIS A N 1
ATOM 9172 C CA . HIS A 1 1183 ? 21.713 11.948 -25.648 1.00 94.19 1183 HIS A CA 1
ATOM 9173 C C . HIS A 1 1183 ? 23.026 11.460 -26.285 1.00 94.19 1183 HIS A C 1
ATOM 9175 O O . HIS A 1 1183 ? 24.115 11.943 -25.981 1.00 94.19 1183 HIS A O 1
ATOM 9181 N N . ALA A 1 1184 ? 22.937 10.489 -27.196 1.00 94.19 1184 ALA A N 1
ATOM 9182 C CA . ALA A 1 1184 ? 24.059 10.095 -28.042 1.00 94.19 1184 ALA A CA 1
ATOM 9183 C C . ALA A 1 1184 ? 24.402 11.225 -29.037 1.00 94.19 1184 ALA A C 1
ATOM 9185 O O . ALA A 1 1184 ? 23.485 11.808 -29.629 1.00 94.19 1184 ALA A O 1
ATOM 9186 N N . PRO A 1 1185 ? 25.691 11.551 -29.247 1.00 93.38 1185 PRO A N 1
ATOM 9187 C CA . PRO A 1 1185 ? 26.100 12.600 -30.174 1.00 93.38 1185 PRO A CA 1
ATOM 9188 C C . PRO A 1 1185 ? 25.853 12.141 -31.621 1.00 93.38 1185 PRO A C 1
ATOM 9190 O O . PRO A 1 1185 ? 26.444 11.142 -32.043 1.00 93.38 1185 PRO A O 1
ATOM 9193 N N . PRO A 1 1186 ? 25.013 12.833 -32.417 1.00 90.31 1186 PRO A N 1
ATOM 9194 C CA . PRO A 1 1186 ? 24.683 12.377 -33.770 1.00 90.31 1186 PRO A CA 1
ATOM 9195 C C . PRO A 1 1186 ? 25.895 12.323 -34.711 1.00 90.31 1186 PRO A C 1
ATOM 9197 O O . PRO A 1 1186 ? 25.969 11.451 -35.577 1.00 90.31 1186 PRO A O 1
ATOM 9200 N N . ASP A 1 1187 ? 26.872 13.206 -34.503 1.00 89.44 1187 ASP A N 1
ATOM 9201 C CA . ASP A 1 1187 ? 28.141 13.264 -35.235 1.00 89.44 1187 ASP A CA 1
ATOM 9202 C C . ASP A 1 1187 ? 29.216 12.300 -34.691 1.00 89.44 1187 ASP A C 1
ATOM 9204 O O . ASP A 1 1187 ? 30.292 12.193 -35.278 1.00 89.44 1187 ASP A O 1
ATOM 9208 N N . GLY A 1 1188 ? 28.933 11.588 -33.594 1.00 87.56 1188 GLY A N 1
ATOM 9209 C CA . GLY A 1 1188 ? 29.880 10.694 -32.924 1.00 87.56 1188 GLY A CA 1
ATOM 9210 C C . GLY A 1 1188 ? 30.957 11.416 -32.107 1.00 87.56 1188 GLY A C 1
ATOM 9211 O O . GLY A 1 1188 ? 31.897 10.777 -31.632 1.00 87.56 1188 GLY A O 1
ATOM 9212 N N . LYS A 1 1189 ? 30.867 12.740 -31.922 1.00 89.81 1189 LYS A N 1
ATOM 9213 C CA . LYS A 1 1189 ? 31.909 13.511 -31.236 1.00 89.81 1189 LYS A CA 1
ATOM 9214 C C . LYS A 1 1189 ? 32.061 13.075 -29.775 1.00 89.81 1189 LYS A C 1
ATOM 9216 O O . LYS A 1 1189 ? 31.102 13.045 -29.012 1.00 89.81 1189 LYS A O 1
ATOM 9221 N N . GLY A 1 1190 ? 33.296 12.760 -29.380 1.00 88.38 1190 GLY A N 1
ATOM 9222 C CA . GLY A 1 1190 ? 33.619 12.261 -28.036 1.00 88.38 1190 GLY A CA 1
ATOM 9223 C C . GLY A 1 1190 ? 33.367 10.761 -27.837 1.00 88.38 1190 GLY A C 1
ATOM 9224 O O . GLY A 1 1190 ? 33.578 10.256 -26.735 1.00 88.38 1190 GLY A O 1
ATOM 9225 N N . TRP A 1 1191 ? 32.922 10.047 -28.875 1.00 95.75 1191 TRP A N 1
ATOM 9226 C CA . TRP A 1 1191 ? 32.773 8.592 -28.877 1.00 95.75 1191 TRP A CA 1
ATOM 9227 C C . TRP A 1 1191 ? 33.876 7.944 -29.715 1.00 95.75 1191 TRP A C 1
ATOM 9229 O O . TRP A 1 1191 ? 34.422 8.548 -30.638 1.00 95.75 1191 TRP A O 1
ATOM 9239 N N . GLU A 1 1192 ? 34.220 6.705 -29.377 1.00 95.94 1192 GLU A N 1
ATOM 9240 C CA . GLU A 1 1192 ? 35.236 5.936 -30.086 1.00 95.94 1192 GLU A CA 1
ATOM 9241 C C . GLU A 1 1192 ? 34.632 5.324 -31.351 1.00 95.94 1192 GLU A C 1
ATOM 9243 O O . GLU A 1 1192 ? 33.593 4.666 -31.292 1.00 95.94 1192 GLU A O 1
ATOM 9248 N N . GLN A 1 1193 ? 35.273 5.519 -32.504 1.00 94.75 1193 GLN A N 1
ATOM 9249 C CA . GLN A 1 1193 ? 34.870 4.825 -33.723 1.00 94.75 1193 GLN A CA 1
ATOM 9250 C C . GLN A 1 1193 ? 35.548 3.453 -33.790 1.00 94.75 1193 GLN A C 1
ATOM 9252 O O . GLN A 1 1193 ? 36.771 3.364 -33.882 1.00 94.75 1193 GLN A O 1
ATOM 9257 N N . ILE A 1 1194 ? 34.751 2.388 -33.800 1.00 92.62 1194 ILE A N 1
ATOM 9258 C CA . ILE A 1 1194 ? 35.227 1.007 -33.886 1.00 92.62 1194 ILE A CA 1
ATOM 9259 C C . ILE A 1 1194 ? 35.270 0.552 -35.344 1.00 92.62 1194 ILE A C 1
ATOM 9261 O O . ILE A 1 1194 ? 34.315 0.738 -36.100 1.00 92.62 1194 ILE A O 1
ATOM 9265 N N . THR A 1 1195 ? 36.359 -0.125 -35.714 1.00 90.38 1195 THR A N 1
ATOM 9266 C CA . THR A 1 1195 ? 36.454 -0.903 -36.958 1.00 90.38 1195 THR A CA 1
ATOM 9267 C C . THR A 1 1195 ? 36.452 -2.388 -36.600 1.00 90.38 1195 THR A C 1
ATOM 9269 O O . THR A 1 1195 ? 37.377 -2.814 -35.909 1.00 90.38 1195 THR A O 1
ATOM 9272 N N . PRO A 1 1196 ? 35.446 -3.183 -37.010 1.00 89.56 1196 PRO A N 1
ATOM 9273 C CA . PRO A 1 1196 ? 35.412 -4.614 -36.722 1.00 89.56 1196 PRO A CA 1
ATOM 9274 C C . PRO A 1 1196 ? 36.633 -5.339 -37.289 1.00 89.56 1196 PRO A C 1
ATOM 9276 O O . PRO A 1 1196 ? 37.042 -5.080 -38.422 1.00 89.56 1196 PRO A O 1
ATOM 9279 N N . ASP A 1 1197 ? 37.179 -6.285 -36.530 1.00 87.88 1197 ASP A N 1
ATOM 9280 C CA . ASP A 1 1197 ? 38.260 -7.132 -37.024 1.00 87.88 1197 ASP A CA 1
ATOM 9281 C C . ASP A 1 1197 ? 37.742 -8.258 -37.946 1.00 87.88 1197 ASP A C 1
ATOM 9283 O O . ASP A 1 1197 ? 36.544 -8.404 -38.220 1.00 87.88 1197 ASP A O 1
ATOM 9287 N N . SER A 1 1198 ? 38.661 -9.103 -38.422 1.00 86.25 1198 SER A N 1
ATOM 9288 C CA . SER A 1 1198 ? 38.314 -10.249 -39.270 1.00 86.25 1198 SER A CA 1
ATOM 9289 C C . SER A 1 1198 ? 37.443 -11.302 -38.573 1.00 86.25 1198 SER A C 1
ATOM 9291 O O . SER A 1 1198 ? 36.836 -12.110 -39.272 1.00 86.25 1198 SER A O 1
ATOM 9293 N N . ASN A 1 1199 ? 37.367 -11.313 -37.236 1.00 86.31 1199 ASN A N 1
ATOM 9294 C CA . ASN A 1 1199 ? 36.497 -12.175 -36.427 1.00 86.31 1199 ASN A CA 1
ATOM 9295 C C . ASN A 1 1199 ? 35.135 -11.538 -36.124 1.00 86.31 1199 ASN A C 1
ATOM 9297 O O . ASN A 1 1199 ? 34.267 -12.203 -35.552 1.00 86.31 1199 ASN A O 1
ATOM 9301 N N . HIS A 1 1200 ? 34.922 -10.307 -36.594 1.00 89.50 1200 HIS A N 1
ATOM 9302 C CA . HIS A 1 1200 ? 33.769 -9.468 -36.294 1.00 89.50 1200 HIS A CA 1
ATOM 9303 C C . HIS A 1 1200 ? 33.715 -9.029 -34.826 1.00 89.50 1200 HIS A C 1
ATOM 9305 O O . HIS A 1 1200 ? 32.631 -8.754 -34.309 1.00 89.50 1200 HIS A O 1
ATOM 9311 N N . ASP A 1 1201 ? 34.859 -8.952 -34.148 1.00 91.00 1201 ASP A N 1
ATOM 9312 C CA . ASP A 1 1201 ? 34.959 -8.438 -32.789 1.00 91.00 1201 ASP A CA 1
ATOM 9313 C C . ASP A 1 1201 ? 35.043 -6.908 -32.805 1.00 91.00 1201 ASP A C 1
ATOM 9315 O O . ASP A 1 1201 ? 35.764 -6.295 -33.598 1.00 91.00 1201 ASP A O 1
ATOM 9319 N N . TRP A 1 1202 ? 34.243 -6.275 -31.944 1.00 92.38 1202 TRP A N 1
ATOM 9320 C CA . TRP A 1 1202 ? 34.173 -4.815 -31.837 1.00 92.38 1202 TRP A CA 1
ATOM 9321 C C . TRP A 1 1202 ? 35.123 -4.281 -30.770 1.00 92.38 1202 TRP A C 1
ATOM 9323 O O . TRP A 1 1202 ? 35.840 -3.318 -31.004 1.00 92.38 1202 TRP A O 1
ATOM 9333 N N . ILE A 1 1203 ? 35.149 -4.926 -29.606 1.00 91.94 1203 ILE A N 1
ATOM 9334 C CA . ILE A 1 1203 ? 35.998 -4.560 -28.470 1.00 91.94 1203 ILE A CA 1
ATOM 9335 C C . ILE A 1 1203 ? 36.864 -5.750 -28.070 1.00 91.94 1203 ILE A C 1
ATOM 9337 O O . ILE A 1 1203 ? 36.513 -6.892 -28.356 1.00 91.94 1203 ILE A O 1
ATOM 9341 N N . ASN A 1 1204 ? 37.969 -5.483 -27.368 1.00 90.38 1204 ASN A N 1
ATOM 9342 C CA . ASN A 1 1204 ? 38.926 -6.511 -26.936 1.00 90.38 1204 ASN A CA 1
ATOM 9343 C C . ASN A 1 1204 ? 39.443 -7.371 -28.108 1.00 90.38 1204 ASN A C 1
ATOM 9345 O O . ASN A 1 1204 ? 39.554 -8.590 -27.983 1.00 90.38 1204 ASN A O 1
ATOM 9349 N N . GLN A 1 1205 ? 39.720 -6.731 -29.249 1.00 90.19 1205 GLN A N 1
ATOM 9350 C CA . GLN A 1 1205 ? 40.172 -7.406 -30.466 1.00 90.19 1205 GLN A CA 1
ATOM 9351 C C . GLN A 1 1205 ? 41.466 -8.184 -30.223 1.00 90.19 1205 GLN A C 1
ATOM 9353 O O . GLN A 1 1205 ? 42.359 -7.741 -29.497 1.00 90.19 1205 GLN A O 1
ATOM 9358 N N . SER A 1 1206 ? 41.542 -9.367 -30.828 1.00 84.75 1206 SER A N 1
ATOM 9359 C CA . SER A 1 1206 ? 42.693 -10.255 -30.674 1.00 84.75 1206 SER A CA 1
ATOM 9360 C C . SER A 1 1206 ? 43.852 -9.784 -31.545 1.00 84.75 1206 SER A C 1
ATOM 9362 O O . SER A 1 1206 ? 43.645 -9.361 -32.681 1.00 84.75 1206 SER A O 1
ATOM 9364 N N . ASP A 1 1207 ? 45.081 -9.928 -31.053 1.00 86.56 1207 ASP A N 1
ATOM 9365 C CA . ASP A 1 1207 ? 46.269 -9.712 -31.877 1.00 86.56 1207 ASP A CA 1
ATOM 9366 C C . ASP A 1 1207 ? 46.339 -10.803 -32.971 1.00 86.56 1207 ASP A C 1
ATOM 9368 O O . ASP A 1 1207 ? 46.370 -11.994 -32.636 1.00 86.56 1207 ASP A O 1
ATOM 9372 N N . PRO A 1 1208 ? 46.370 -10.446 -34.272 1.00 83.81 1208 PRO A N 1
ATOM 9373 C CA . PRO A 1 1208 ? 46.450 -11.417 -35.362 1.00 83.81 1208 PRO A CA 1
ATOM 9374 C C . PRO A 1 1208 ? 47.651 -12.365 -35.255 1.00 83.81 1208 PRO A C 1
ATOM 9376 O O . PRO A 1 1208 ? 47.566 -13.507 -35.706 1.00 83.81 1208 PRO A O 1
ATOM 9379 N N . THR A 1 1209 ? 48.744 -11.936 -34.612 1.00 86.50 1209 THR A N 1
ATOM 9380 C CA . THR A 1 1209 ? 49.946 -12.762 -34.418 1.00 86.50 1209 THR A CA 1
ATOM 9381 C C . THR A 1 1209 ? 49.679 -14.028 -33.605 1.00 86.50 1209 THR A C 1
ATOM 9383 O O . THR A 1 1209 ? 50.352 -15.039 -33.814 1.00 86.50 1209 THR A O 1
ATOM 9386 N N . TRP A 1 1210 ? 48.645 -14.028 -32.752 1.00 85.31 1210 TRP A N 1
ATOM 9387 C CA . TRP A 1 1210 ? 48.203 -15.205 -32.000 1.00 85.31 1210 TRP A CA 1
ATOM 9388 C C . TRP A 1 1210 ? 47.852 -16.389 -32.911 1.00 85.31 1210 TRP A C 1
ATOM 9390 O O . TRP A 1 1210 ? 48.101 -17.539 -32.555 1.00 85.31 1210 TRP A O 1
ATOM 9400 N N . GLN A 1 1211 ? 47.319 -16.125 -34.109 1.00 80.62 1211 GLN A N 1
ATOM 9401 C CA . GLN A 1 1211 ? 46.896 -17.166 -35.054 1.00 80.62 1211 GLN A CA 1
ATOM 9402 C C . GLN A 1 1211 ? 48.074 -17.908 -35.704 1.00 80.62 1211 GLN A C 1
ATOM 9404 O O . GLN A 1 1211 ? 47.878 -18.979 -36.272 1.00 80.62 1211 GLN A O 1
ATOM 9409 N N . HIS A 1 1212 ? 49.290 -17.360 -35.619 1.00 84.56 1212 HIS A N 1
ATOM 9410 C CA . HIS A 1 1212 ? 50.505 -17.990 -36.139 1.00 84.56 1212 HIS A CA 1
ATOM 9411 C C . HIS A 1 1212 ? 51.203 -18.896 -35.115 1.00 84.56 1212 HIS A C 1
ATOM 9413 O O . HIS A 1 1212 ? 52.165 -19.583 -35.462 1.00 84.56 1212 HIS A O 1
ATOM 9419 N N . LEU A 1 1213 ? 50.750 -18.904 -33.858 1.00 87.44 1213 LEU A N 1
ATOM 9420 C CA . LEU A 1 1213 ? 51.275 -19.807 -32.839 1.00 87.44 1213 LEU A CA 1
ATOM 9421 C C . LEU A 1 1213 ? 50.783 -21.240 -33.071 1.00 87.44 1213 LEU A C 1
ATOM 9423 O O . LEU A 1 1213 ? 49.701 -21.473 -33.607 1.00 87.44 1213 LEU A O 1
ATOM 9427 N N . ILE A 1 1214 ? 51.575 -22.211 -32.617 1.00 87.62 1214 ILE A N 1
ATOM 9428 C CA . ILE A 1 1214 ? 51.223 -23.634 -32.680 1.00 87.62 1214 ILE A CA 1
ATOM 9429 C C . ILE A 1 1214 ? 49.992 -23.877 -31.784 1.00 87.62 1214 ILE A C 1
ATOM 9431 O O . ILE A 1 1214 ? 50.075 -23.649 -30.572 1.00 87.62 1214 ILE A O 1
ATOM 9435 N N . PRO A 1 1215 ? 48.852 -24.348 -32.325 1.00 87.75 1215 PRO A N 1
ATOM 9436 C CA . PRO A 1 1215 ? 47.656 -24.591 -31.530 1.00 87.75 1215 PRO A CA 1
ATOM 9437 C C . PRO A 1 1215 ? 47.870 -25.739 -30.537 1.00 87.75 1215 PRO A C 1
ATOM 9439 O O . PRO A 1 1215 ? 48.439 -26.786 -30.855 1.00 87.75 1215 PRO A O 1
ATOM 9442 N N . LEU A 1 1216 ? 47.346 -25.573 -29.318 1.00 89.56 1216 LEU A N 1
ATOM 9443 C CA . LEU A 1 1216 ? 47.400 -26.629 -28.305 1.00 89.56 1216 LEU A CA 1
ATOM 9444 C C . LEU A 1 1216 ? 46.600 -27.867 -28.719 1.00 89.56 1216 LEU A C 1
ATOM 9446 O O . LEU A 1 1216 ? 47.001 -28.975 -28.398 1.00 89.56 1216 LEU A O 1
ATOM 9450 N N . GLY A 1 1217 ? 45.501 -27.705 -29.447 1.00 86.12 1217 GLY A N 1
ATOM 9451 C CA . GLY A 1 1217 ? 44.722 -28.815 -29.980 1.00 86.12 1217 GLY A CA 1
ATOM 9452 C C . GLY A 1 1217 ? 43.835 -28.353 -31.126 1.00 86.12 1217 GLY A C 1
ATOM 9453 O O . GLY A 1 1217 ? 43.451 -27.185 -31.180 1.00 86.12 1217 GLY A O 1
ATOM 9454 N N . ASP A 1 1218 ? 43.522 -29.279 -32.028 1.00 82.00 1218 ASP A N 1
ATOM 9455 C CA . ASP A 1 1218 ? 42.663 -29.052 -33.190 1.00 82.00 1218 ASP A CA 1
ATOM 9456 C C . ASP A 1 1218 ? 41.573 -30.131 -33.289 1.00 82.00 1218 ASP A C 1
ATOM 9458 O O . ASP A 1 1218 ? 41.806 -31.318 -33.037 1.00 82.00 1218 ASP A O 1
ATOM 9462 N N . ASP A 1 1219 ? 40.363 -29.713 -33.667 1.00 75.44 1219 ASP A N 1
ATOM 9463 C CA . ASP A 1 1219 ? 39.188 -30.583 -33.744 1.00 75.44 1219 ASP A CA 1
ATOM 9464 C C . ASP A 1 1219 ? 39.289 -31.565 -34.932 1.00 75.44 1219 ASP A C 1
ATOM 9466 O O . ASP A 1 1219 ? 38.698 -32.646 -34.851 1.00 75.44 1219 ASP A O 1
ATOM 9470 N N . GLN A 1 1220 ? 40.013 -31.229 -36.014 1.00 74.56 1220 GLN A N 1
ATOM 9471 C CA . GLN A 1 1220 ? 40.237 -32.147 -37.142 1.00 74.56 1220 GLN A CA 1
ATOM 9472 C C . GLN A 1 1220 ? 41.298 -33.195 -36.799 1.00 74.56 1220 GLN A C 1
ATOM 9474 O O . GLN A 1 1220 ? 41.037 -34.393 -36.951 1.00 74.56 1220 GLN A O 1
ATOM 9479 N N . ALA A 1 1221 ? 42.428 -32.765 -36.227 1.00 74.56 1221 ALA A N 1
ATOM 9480 C CA . ALA A 1 1221 ? 43.473 -33.657 -35.727 1.00 74.56 1221 ALA A CA 1
ATOM 9481 C C . ALA A 1 1221 ? 42.929 -34.644 -34.675 1.00 74.56 1221 ALA A C 1
ATOM 9483 O O . ALA A 1 1221 ? 43.217 -35.839 -34.727 1.00 74.56 1221 ALA A O 1
ATOM 9484 N N . LYS A 1 1222 ? 42.057 -34.180 -33.769 1.00 80.06 1222 LYS A N 1
ATOM 9485 C CA . LYS A 1 1222 ? 41.391 -35.027 -32.765 1.00 80.06 1222 LYS A CA 1
ATOM 9486 C C . LYS A 1 1222 ? 40.442 -36.076 -33.357 1.00 80.06 1222 LYS A C 1
ATOM 9488 O O . LYS A 1 1222 ? 40.184 -37.098 -32.724 1.00 80.06 1222 LYS A O 1
ATOM 9493 N N . ARG A 1 1223 ? 39.892 -35.837 -34.551 1.00 78.00 1223 ARG A N 1
ATOM 9494 C CA . ARG A 1 1223 ? 39.000 -36.775 -35.260 1.00 78.00 1223 ARG A CA 1
ATOM 9495 C C . ARG A 1 1223 ? 39.745 -37.700 -36.227 1.00 78.00 1223 ARG A C 1
ATOM 9497 O O . ARG A 1 1223 ? 39.093 -38.488 -36.903 1.00 78.00 1223 ARG A O 1
ATOM 9504 N N . GLY A 1 1224 ? 41.076 -37.613 -36.293 1.00 69.00 1224 GLY A N 1
ATOM 9505 C CA . GLY A 1 1224 ? 41.897 -38.417 -37.200 1.00 69.00 1224 GLY A CA 1
ATOM 9506 C C . GLY A 1 1224 ? 41.815 -37.988 -38.669 1.00 69.00 1224 GLY A C 1
ATOM 9507 O O . GLY A 1 1224 ? 42.162 -38.775 -39.544 1.00 69.00 1224 GLY A O 1
ATOM 9508 N N . ALA A 1 1225 ? 41.342 -36.769 -38.953 1.00 71.06 1225 ALA A N 1
ATOM 9509 C CA . ALA A 1 1225 ? 41.378 -36.201 -40.298 1.00 71.06 1225 ALA A CA 1
ATOM 9510 C C . ALA A 1 1225 ? 42.769 -35.609 -40.594 1.00 71.06 1225 ALA A C 1
ATOM 9512 O O . ALA A 1 1225 ? 43.445 -35.137 -39.679 1.00 71.06 1225 ALA A O 1
ATOM 9513 N N . ALA A 1 1226 ? 43.188 -35.624 -41.866 1.00 60.25 1226 ALA A N 1
ATOM 9514 C CA . ALA A 1 1226 ? 44.410 -34.950 -42.301 1.00 60.25 1226 ALA A CA 1
ATOM 9515 C C . ALA A 1 1226 ? 44.272 -33.442 -42.035 1.00 60.25 1226 ALA A C 1
ATOM 9517 O O . ALA A 1 1226 ? 43.415 -32.789 -42.625 1.00 60.25 1226 ALA A O 1
ATOM 9518 N N . SER A 1 1227 ? 45.075 -32.925 -41.105 1.00 59.69 1227 SER A N 1
ATOM 9519 C CA . SER A 1 1227 ? 45.120 -31.516 -40.714 1.00 59.69 1227 SER A CA 1
ATOM 9520 C C . SER A 1 1227 ? 46.528 -30.999 -40.994 1.00 59.69 1227 SER A C 1
ATOM 9522 O O . SER A 1 1227 ? 47.500 -31.614 -40.557 1.00 59.69 1227 SER A O 1
ATOM 9524 N N . ASP A 1 1228 ? 46.639 -29.885 -41.721 1.00 58.22 1228 ASP A N 1
ATOM 9525 C CA . ASP A 1 1228 ? 47.919 -29.219 -42.016 1.00 58.22 1228 ASP A CA 1
ATOM 9526 C C . ASP A 1 1228 ? 48.504 -28.499 -40.781 1.00 58.22 1228 ASP A C 1
ATOM 9528 O O . ASP A 1 1228 ? 49.627 -27.995 -40.811 1.00 58.22 1228 ASP A O 1
ATOM 9532 N N . ALA A 1 1229 ? 47.755 -28.436 -39.674 1.00 63.97 1229 ALA A N 1
ATOM 9533 C CA . ALA A 1 1229 ? 48.179 -27.778 -38.447 1.00 63.97 1229 ALA A CA 1
ATOM 9534 C C . ALA A 1 1229 ? 48.986 -28.731 -37.550 1.00 63.97 1229 ALA A C 1
ATOM 9536 O O . ALA A 1 1229 ? 48.457 -29.698 -36.998 1.00 63.97 1229 ALA A O 1
ATOM 9537 N N . HIS A 1 1230 ? 50.266 -28.419 -37.327 1.00 76.00 1230 HIS A N 1
ATOM 9538 C CA . HIS A 1 1230 ? 51.038 -29.033 -36.246 1.00 76.00 1230 HIS A CA 1
ATOM 9539 C C . HIS A 1 1230 ? 50.406 -28.646 -34.898 1.00 76.00 1230 HIS A C 1
ATOM 9541 O O . HIS A 1 1230 ? 50.418 -27.476 -34.530 1.00 76.00 1230 HIS A O 1
ATOM 9547 N N . THR A 1 1231 ? 49.829 -29.607 -34.170 1.00 84.56 1231 THR A N 1
ATOM 9548 C CA . THR A 1 1231 ? 49.157 -29.373 -32.875 1.00 84.56 1231 THR A CA 1
ATOM 9549 C C . THR A 1 1231 ? 49.887 -30.062 -31.733 1.00 84.56 1231 THR A C 1
ATOM 9551 O O . THR A 1 1231 ? 50.411 -31.156 -31.924 1.00 84.56 1231 THR A O 1
ATOM 9554 N N . VAL A 1 1232 ? 49.862 -29.486 -30.529 1.00 87.19 1232 VAL A N 1
ATOM 9555 C CA . VAL A 1 1232 ? 50.537 -30.083 -29.357 1.00 87.19 1232 VAL A CA 1
ATOM 9556 C C . VAL A 1 1232 ? 49.813 -31.336 -28.838 1.00 87.19 1232 VAL A C 1
ATOM 9558 O O . VAL A 1 1232 ? 50.453 -32.344 -28.547 1.00 87.19 1232 VAL A O 1
ATOM 9561 N N . PHE A 1 1233 ? 48.482 -31.297 -28.729 1.00 87.50 1233 PHE A N 1
ATOM 9562 C CA . PHE A 1 1233 ? 47.657 -32.376 -28.182 1.00 87.50 1233 PHE A CA 1
ATOM 9563 C C . PHE A 1 1233 ? 46.630 -32.882 -29.202 1.00 87.50 1233 PHE A C 1
ATOM 9565 O O . PHE A 1 1233 ? 45.728 -32.156 -29.621 1.00 87.50 1233 PHE A O 1
ATOM 9572 N N . HIS A 1 1234 ? 46.698 -34.177 -29.519 1.00 82.44 1234 HIS A N 1
ATOM 9573 C CA . HIS A 1 1234 ? 45.726 -34.857 -30.388 1.00 82.44 1234 HIS A CA 1
ATOM 9574 C C . HIS A 1 1234 ? 44.460 -35.322 -29.649 1.00 82.44 1234 HIS A C 1
ATOM 9576 O O . HIS A 1 1234 ? 43.450 -35.629 -30.274 1.00 82.44 1234 HIS A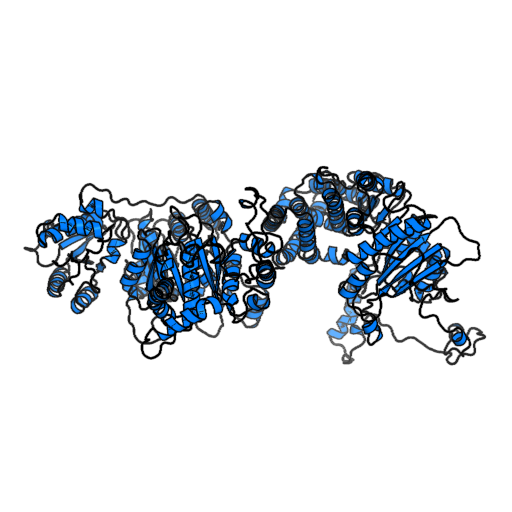 O 1
ATOM 9582 N N . ILE A 1 1235 ? 44.483 -35.377 -28.314 1.00 83.56 1235 ILE A N 1
ATOM 9583 C CA . ILE A 1 1235 ? 43.339 -35.779 -27.490 1.00 83.56 1235 ILE A CA 1
ATOM 9584 C C . ILE A 1 1235 ? 43.178 -34.770 -26.358 1.00 83.56 1235 ILE A C 1
ATOM 9586 O O . ILE A 1 1235 ? 44.094 -34.535 -25.578 1.00 83.56 1235 ILE A O 1
ATOM 9590 N N . TYR A 1 1236 ? 41.984 -34.196 -26.253 1.00 87.00 1236 TYR A N 1
ATOM 9591 C CA . TYR A 1 1236 ? 41.589 -33.287 -25.178 1.00 87.00 1236 TYR A CA 1
ATOM 9592 C C . TYR A 1 1236 ? 40.084 -33.406 -24.928 1.00 87.00 1236 TYR A C 1
ATOM 9594 O O . TYR A 1 1236 ? 39.338 -33.867 -25.795 1.00 87.00 1236 TYR A O 1
ATOM 9602 N N . SER A 1 1237 ? 39.590 -32.982 -23.768 1.00 86.56 1237 SER A N 1
ATOM 9603 C CA . SER A 1 1237 ? 38.151 -32.947 -23.470 1.00 86.56 1237 SER A CA 1
ATOM 9604 C C . SER A 1 1237 ? 37.804 -31.776 -22.551 1.00 86.56 1237 SER A C 1
ATOM 9606 O O . SER A 1 1237 ? 38.679 -31.226 -21.888 1.00 86.56 1237 SER A O 1
ATOM 9608 N N . SER A 1 1238 ? 36.533 -31.365 -22.544 1.00 85.19 1238 SER A N 1
ATOM 9609 C CA . SER A 1 1238 ? 36.010 -30.454 -21.521 1.00 85.19 1238 SER A CA 1
ATOM 9610 C C . SER A 1 1238 ? 35.749 -31.214 -20.219 1.00 85.19 1238 SER A C 1
ATOM 9612 O O . SER A 1 1238 ? 35.541 -32.426 -20.250 1.00 85.19 1238 SER A O 1
ATOM 9614 N N . GLY A 1 1239 ? 35.660 -30.503 -19.093 1.00 90.06 1239 GLY A N 1
ATOM 9615 C CA . GLY A 1 1239 ? 35.220 -31.101 -17.829 1.00 90.06 1239 GLY A CA 1
ATOM 9616 C C . GLY A 1 1239 ? 33.839 -31.767 -17.927 1.00 90.06 1239 GLY A C 1
ATOM 9617 O O . GLY A 1 1239 ? 33.010 -31.396 -18.767 1.00 90.06 1239 GLY A O 1
ATOM 9618 N N . LEU A 1 1240 ? 33.596 -32.757 -17.063 1.00 89.31 1240 LEU A N 1
ATOM 9619 C CA . LEU A 1 1240 ? 32.320 -33.467 -16.986 1.00 89.31 1240 LEU A CA 1
ATOM 9620 C C . LEU A 1 1240 ? 31.197 -32.491 -16.603 1.00 89.31 1240 LEU A C 1
ATOM 9622 O O . LEU A 1 1240 ? 31.282 -31.802 -15.592 1.00 89.31 1240 LEU A O 1
ATOM 9626 N N . LYS A 1 1241 ? 30.130 -32.444 -17.407 1.00 86.31 1241 LYS A N 1
ATOM 9627 C CA . LYS A 1 1241 ? 28.959 -31.594 -17.161 1.00 86.31 1241 LYS A CA 1
ATOM 9628 C C . LYS A 1 1241 ? 27.756 -32.460 -16.822 1.00 86.31 1241 LYS A C 1
ATOM 9630 O O . LYS A 1 1241 ? 27.172 -33.074 -17.711 1.00 86.31 1241 LYS A O 1
ATOM 9635 N N . THR A 1 1242 ? 27.368 -32.491 -15.551 1.00 85.12 1242 THR A N 1
ATOM 9636 C CA . THR A 1 1242 ? 26.298 -33.393 -15.105 1.00 85.12 1242 THR A CA 1
ATOM 9637 C C . THR A 1 1242 ? 24.891 -32.793 -15.224 1.00 85.12 1242 THR A C 1
ATOM 9639 O O . THR A 1 1242 ? 23.909 -33.526 -15.345 1.00 85.12 1242 THR A O 1
ATOM 9642 N N . ASN A 1 1243 ? 24.783 -31.454 -15.207 1.00 81.88 1243 ASN A N 1
ATOM 9643 C CA . ASN A 1 1243 ? 23.528 -30.687 -15.105 1.00 81.88 1243 ASN A CA 1
ATOM 9644 C C . ASN A 1 1243 ? 22.689 -31.002 -13.852 1.00 81.88 1243 ASN A C 1
ATOM 9646 O O . ASN A 1 1243 ? 21.518 -30.633 -13.788 1.00 81.88 1243 ASN A O 1
ATOM 9650 N N . ARG A 1 1244 ? 23.267 -31.706 -12.874 1.00 82.00 1244 ARG A N 1
ATOM 9651 C CA . ARG A 1 1244 ? 22.618 -32.120 -11.628 1.00 82.00 1244 ARG A CA 1
ATOM 9652 C C . ARG A 1 1244 ? 23.660 -32.300 -10.519 1.00 82.00 1244 ARG A C 1
ATOM 9654 O O . ARG A 1 1244 ? 23.598 -33.259 -9.759 1.00 82.00 1244 ARG A O 1
ATOM 9661 N N . ASP A 1 1245 ? 24.618 -31.375 -10.445 1.00 82.12 1245 ASP A N 1
ATOM 9662 C CA . ASP A 1 1245 ? 25.780 -31.467 -9.553 1.00 82.12 1245 ASP A CA 1
ATOM 9663 C C . ASP A 1 1245 ? 25.404 -31.748 -8.087 1.00 82.12 1245 ASP A C 1
ATOM 9665 O O . ASP A 1 1245 ? 26.007 -32.661 -7.534 1.00 82.12 1245 ASP A O 1
ATOM 9669 N N . PRO A 1 1246 ? 24.358 -31.132 -7.486 1.00 80.44 1246 PRO A N 1
ATOM 9670 C CA . PRO A 1 1246 ? 23.946 -31.458 -6.112 1.00 80.44 1246 PRO A CA 1
ATOM 9671 C C . PRO A 1 1246 ? 23.552 -32.928 -5.880 1.00 80.44 1246 PRO A C 1
ATOM 9673 O O . PRO A 1 1246 ? 23.450 -33.369 -4.741 1.00 80.44 1246 PRO A O 1
ATOM 9676 N N . TYR A 1 1247 ? 23.288 -33.690 -6.946 1.00 72.69 1247 TYR A N 1
ATOM 9677 C CA . TYR A 1 1247 ? 22.925 -35.106 -6.877 1.00 72.69 1247 TYR A CA 1
ATOM 9678 C C . TYR A 1 1247 ? 24.103 -36.052 -7.137 1.00 72.69 1247 TYR A C 1
ATOM 9680 O O . TYR A 1 1247 ? 23.997 -37.235 -6.804 1.00 72.69 1247 TYR A O 1
ATOM 9688 N N . LEU A 1 1248 ? 25.175 -35.572 -7.775 1.00 75.31 1248 LEU A N 1
ATOM 9689 C CA . LEU A 1 1248 ? 26.281 -36.402 -8.276 1.00 75.31 1248 LEU A CA 1
ATOM 9690 C C . LEU A 1 1248 ? 27.642 -36.032 -7.684 1.00 75.31 1248 LEU A C 1
ATOM 9692 O O . LEU A 1 1248 ? 28.509 -36.897 -7.606 1.00 75.31 1248 LEU A O 1
ATOM 9696 N N . TYR A 1 1249 ? 27.819 -34.785 -7.255 1.00 80.38 1249 TYR A N 1
ATOM 9697 C CA . TYR A 1 1249 ? 28.985 -34.323 -6.522 1.00 80.38 1249 TYR A CA 1
ATOM 9698 C C . TYR A 1 1249 ? 28.594 -34.058 -5.072 1.00 80.38 1249 TYR A C 1
ATOM 9700 O O . TYR A 1 1249 ? 27.702 -33.259 -4.795 1.00 80.38 1249 TYR A O 1
ATOM 9708 N N . ASP A 1 1250 ? 29.286 -34.725 -4.157 1.00 78.94 1250 ASP A N 1
ATOM 9709 C CA . ASP A 1 1250 ? 29.160 -34.528 -2.719 1.00 78.94 1250 ASP A CA 1
ATOM 9710 C C . ASP A 1 1250 ? 30.562 -34.626 -2.103 1.00 78.94 1250 ASP A C 1
ATOM 9712 O O . ASP A 1 1250 ? 31.395 -35.408 -2.569 1.00 78.94 1250 ASP A O 1
ATOM 9716 N N . PHE A 1 1251 ? 30.838 -33.808 -1.086 1.00 86.00 1251 PHE A N 1
ATOM 9717 C CA . PHE A 1 1251 ? 32.078 -33.911 -0.315 1.00 86.00 1251 PHE A CA 1
ATOM 9718 C C . PHE A 1 1251 ? 32.110 -35.203 0.506 1.00 86.00 1251 PHE A C 1
ATOM 9720 O O . PHE A 1 1251 ? 33.189 -35.741 0.749 1.00 86.00 1251 PHE A O 1
ATOM 9727 N N . ASN A 1 1252 ? 30.935 -35.712 0.889 1.00 77.81 1252 ASN A N 1
ATOM 9728 C CA . ASN A 1 1252 ? 30.791 -37.008 1.528 1.00 77.81 1252 ASN A CA 1
ATOM 9729 C C . ASN A 1 1252 ? 30.336 -38.038 0.489 1.00 77.81 1252 ASN A C 1
ATOM 9731 O O . ASN A 1 1252 ? 29.219 -37.932 -0.021 1.00 77.81 1252 ASN A O 1
ATOM 9735 N N . PRO A 1 1253 ? 31.150 -39.058 0.168 1.00 58.66 1253 PRO A N 1
ATOM 9736 C CA . PRO A 1 1253 ? 30.678 -40.135 -0.686 1.00 58.66 1253 PRO A CA 1
ATOM 9737 C C . PRO A 1 1253 ? 29.464 -40.794 -0.006 1.00 58.66 1253 PRO A C 1
ATOM 9739 O O . PRO A 1 1253 ? 29.560 -41.154 1.172 1.00 58.66 1253 PRO A O 1
ATOM 9742 N N . PRO A 1 1254 ? 28.313 -40.948 -0.690 1.00 54.62 1254 PRO A N 1
ATOM 9743 C CA . PRO A 1 1254 ? 27.213 -41.711 -0.121 1.00 54.62 1254 PRO A CA 1
ATOM 9744 C C . PRO A 1 1254 ? 27.714 -43.136 0.151 1.00 54.62 1254 PRO A C 1
ATOM 9746 O O . PRO A 1 1254 ? 28.505 -43.648 -0.652 1.00 54.62 1254 PRO A O 1
ATOM 9749 N N . PRO A 1 1255 ? 27.295 -43.784 1.255 1.00 47.72 1255 PRO A N 1
ATOM 9750 C CA . PRO A 1 1255 ? 27.694 -45.156 1.523 1.00 47.72 1255 PRO A CA 1
ATOM 9751 C C . PRO A 1 1255 ? 27.357 -46.001 0.293 1.00 47.72 1255 PRO A C 1
ATOM 9753 O O . PRO A 1 1255 ? 26.213 -46.022 -0.170 1.00 47.72 1255 PRO A O 1
ATOM 9756 N N . MET A 1 1256 ? 28.382 -46.640 -0.276 1.00 45.84 1256 MET A N 1
ATOM 9757 C CA . MET A 1 1256 ? 28.250 -47.670 -1.304 1.00 45.84 1256 MET A CA 1
ATOM 9758 C C . MET A 1 1256 ? 27.557 -48.879 -0.667 1.00 45.84 1256 MET A C 1
ATOM 9760 O O . MET A 1 1256 ? 28.208 -49.870 -0.403 1.00 45.84 1256 MET A O 1
ATOM 9764 N N . GLU A 1 1257 ? 26.270 -48.774 -0.335 1.00 43.66 1257 GLU A N 1
ATOM 9765 C CA . GLU A 1 1257 ? 25.365 -49.897 -0.081 1.00 43.66 1257 GLU A CA 1
ATOM 9766 C C . GLU A 1 1257 ? 23.946 -49.385 0.218 1.00 43.66 1257 GLU A C 1
ATOM 9768 O O . GLU A 1 1257 ? 23.720 -48.489 1.027 1.00 43.66 1257 GLU A O 1
ATOM 9773 N N . ALA A 1 1258 ? 22.993 -49.955 -0.519 1.00 47.06 1258 ALA A N 1
ATOM 9774 C CA . ALA A 1 1258 ? 21.539 -49.870 -0.411 1.00 47.06 1258 ALA A CA 1
ATOM 9775 C C . ALA A 1 1258 ? 20.950 -49.263 0.889 1.00 47.06 1258 ALA A C 1
ATOM 9777 O O . ALA A 1 1258 ? 20.538 -49.977 1.799 1.00 47.06 1258 ALA A O 1
ATOM 9778 N N . GLY A 1 1259 ? 20.780 -47.939 0.915 1.00 44.84 1259 GLY A N 1
ATOM 9779 C CA . GLY A 1 1259 ? 19.928 -47.227 1.875 1.00 44.84 1259 GLY A CA 1
ATOM 9780 C C . GLY A 1 1259 ? 18.753 -46.506 1.189 1.00 44.84 1259 GLY A C 1
ATOM 9781 O O . GLY A 1 1259 ? 18.860 -46.143 0.010 1.00 44.84 1259 GLY A O 1
ATOM 9782 N N . PRO A 1 1260 ? 17.629 -46.249 1.891 1.00 45.59 1260 PRO A N 1
ATOM 9783 C CA . PRO A 1 1260 ? 16.405 -45.668 1.318 1.00 45.59 1260 PRO A CA 1
ATOM 9784 C C . PRO A 1 1260 ? 16.601 -44.283 0.671 1.00 45.59 1260 PRO A C 1
ATOM 9786 O O . PRO A 1 1260 ? 15.830 -43.907 -0.214 1.00 45.59 1260 PRO A O 1
ATOM 9789 N N . GLU A 1 1261 ? 17.658 -43.552 1.032 1.00 43.38 1261 GLU A N 1
ATOM 9790 C CA . GLU A 1 1261 ? 18.008 -42.269 0.410 1.00 43.38 1261 GLU A CA 1
ATOM 9791 C C . GLU A 1 1261 ? 18.754 -42.411 -0.927 1.00 43.38 1261 GLU A C 1
ATOM 9793 O O . GLU A 1 1261 ? 18.497 -41.642 -1.856 1.00 43.38 1261 GLU A O 1
ATOM 9798 N N . GLY A 1 1262 ? 19.596 -43.440 -1.086 1.00 42.91 1262 GLY A N 1
ATOM 9799 C CA . GLY A 1 1262 ? 20.227 -43.775 -2.370 1.00 42.91 1262 GLY A CA 1
ATOM 9800 C C . GLY A 1 1262 ? 19.210 -44.298 -3.390 1.00 42.91 1262 GLY A C 1
ATOM 9801 O O . GLY A 1 1262 ? 19.284 -43.981 -4.578 1.00 42.91 1262 GLY A O 1
ATOM 9802 N N . GLY A 1 1263 ? 18.182 -45.009 -2.910 1.00 44.59 1263 GLY A N 1
ATOM 9803 C CA . GLY A 1 1263 ? 17.070 -45.504 -3.722 1.00 44.59 1263 GLY A CA 1
ATOM 9804 C C . GLY A 1 1263 ? 16.153 -44.407 -4.275 1.00 44.59 1263 GLY A C 1
ATOM 9805 O O . GLY A 1 1263 ? 15.627 -44.568 -5.374 1.00 44.59 1263 GLY A O 1
ATOM 9806 N N . ARG A 1 1264 ? 15.982 -43.267 -3.587 1.00 48.16 1264 ARG A N 1
ATOM 9807 C CA . ARG A 1 1264 ? 15.165 -42.148 -4.105 1.00 48.16 1264 ARG A CA 1
ATOM 9808 C C . ARG A 1 1264 ? 15.728 -41.561 -5.402 1.00 48.16 1264 ARG A C 1
ATOM 9810 O O . ARG A 1 1264 ? 14.949 -41.150 -6.249 1.00 48.16 1264 ARG A O 1
ATOM 9817 N N . ARG A 1 1265 ? 17.052 -41.566 -5.602 1.00 52.41 1265 ARG A N 1
ATOM 9818 C CA . ARG A 1 1265 ? 17.703 -40.889 -6.743 1.00 52.41 1265 ARG A CA 1
ATOM 9819 C C . ARG A 1 1265 ? 17.433 -41.555 -8.103 1.00 52.41 1265 ARG A C 1
ATOM 9821 O O . ARG A 1 1265 ? 17.471 -40.872 -9.121 1.00 52.41 1265 ARG A O 1
ATOM 9828 N N . ILE A 1 1266 ? 17.121 -42.856 -8.115 1.00 55.00 1266 ILE A N 1
ATOM 9829 C CA . ILE A 1 1266 ? 16.781 -43.631 -9.327 1.00 55.00 1266 ILE A CA 1
ATOM 9830 C C . ILE A 1 1266 ? 15.295 -44.048 -9.347 1.00 55.00 1266 ILE A C 1
ATOM 9832 O O . ILE A 1 1266 ? 14.741 -44.230 -10.430 1.00 55.00 1266 ILE A O 1
ATOM 9836 N N . ARG A 1 1267 ? 14.615 -44.146 -8.187 1.00 49.22 1267 ARG A N 1
ATOM 9837 C CA . ARG A 1 1267 ? 13.200 -44.575 -8.093 1.00 49.22 1267 ARG A CA 1
ATOM 9838 C C . ARG A 1 1267 ? 12.172 -43.547 -8.584 1.00 49.22 1267 ARG A C 1
ATOM 9840 O O . ARG A 1 1267 ? 11.100 -43.947 -9.029 1.00 49.22 1267 ARG A O 1
ATOM 9847 N N . THR A 1 1268 ? 12.444 -42.241 -8.506 1.00 53.09 1268 THR A N 1
ATOM 9848 C CA . THR A 1 1268 ? 11.468 -41.212 -8.932 1.00 53.09 1268 THR A CA 1
ATOM 9849 C C . THR A 1 1268 ? 11.210 -41.226 -10.445 1.00 53.09 1268 THR A C 1
ATOM 9851 O O . THR A 1 1268 ? 10.042 -41.241 -10.823 1.00 53.09 1268 THR A O 1
ATOM 9854 N N . PRO A 1 1269 ? 12.242 -41.308 -11.317 1.00 52.25 1269 PRO A N 1
ATOM 9855 C CA . PRO A 1 1269 ? 12.036 -41.478 -12.758 1.00 52.25 1269 PRO A CA 1
ATOM 9856 C C . PRO A 1 1269 ? 11.361 -42.804 -13.146 1.00 52.25 1269 PRO A C 1
ATOM 9858 O O . PRO A 1 1269 ? 10.660 -42.860 -14.151 1.00 52.25 1269 PRO A O 1
ATOM 9861 N N . THR A 1 1270 ? 11.564 -43.881 -12.376 1.00 50.41 1270 THR A N 1
ATOM 9862 C CA . THR A 1 1270 ? 10.949 -45.195 -12.658 1.00 50.41 1270 THR A CA 1
ATOM 9863 C C . THR A 1 1270 ? 9.465 -45.219 -12.291 1.00 50.41 1270 THR A C 1
ATOM 9865 O O . THR A 1 1270 ? 8.664 -45.689 -13.092 1.00 50.41 1270 THR A O 1
ATOM 9868 N N . ARG A 1 1271 ? 9.061 -44.608 -11.166 1.00 46.22 1271 ARG A N 1
ATOM 9869 C CA . ARG A 1 1271 ? 7.635 -44.443 -10.814 1.00 46.22 1271 ARG A CA 1
ATOM 9870 C C . ARG A 1 1271 ? 6.862 -43.552 -11.793 1.00 46.22 1271 ARG A C 1
ATOM 9872 O O . ARG A 1 1271 ? 5.698 -43.825 -12.064 1.00 46.22 1271 ARG A O 1
ATOM 9879 N N . SER A 1 1272 ? 7.484 -42.506 -12.345 1.00 49.75 1272 SER A N 1
ATOM 9880 C CA . SER A 1 1272 ? 6.836 -41.663 -13.363 1.00 49.75 1272 SER A CA 1
ATOM 9881 C C . SER A 1 1272 ? 6.724 -42.342 -14.734 1.00 49.75 1272 SER A C 1
ATOM 9883 O O . SER A 1 1272 ? 5.853 -41.967 -15.516 1.00 49.75 1272 SER A O 1
ATOM 9885 N N . CYS A 1 1273 ? 7.550 -43.355 -15.022 1.00 47.56 1273 CYS A N 1
ATOM 9886 C CA . CYS A 1 1273 ? 7.387 -44.211 -16.202 1.00 47.56 1273 CYS A CA 1
ATOM 9887 C C . CYS A 1 1273 ? 6.267 -45.250 -16.013 1.00 47.56 1273 CYS A C 1
ATOM 9889 O O . CYS A 1 1273 ? 5.512 -45.487 -16.950 1.00 47.56 1273 CYS A O 1
ATOM 9891 N N . GLU A 1 1274 ? 6.101 -45.814 -14.811 1.00 44.72 1274 GLU A N 1
ATOM 9892 C CA . GLU A 1 1274 ? 5.018 -46.770 -14.510 1.00 44.72 1274 GLU A CA 1
ATOM 9893 C C . GLU A 1 1274 ? 3.617 -46.134 -14.593 1.00 44.72 1274 GLU A C 1
ATOM 9895 O O . GLU A 1 1274 ? 2.666 -46.803 -14.985 1.00 44.72 1274 GLU A O 1
ATOM 9900 N N . HIS A 1 1275 ? 3.476 -44.830 -14.319 1.00 41.75 1275 HIS A N 1
ATOM 9901 C CA . HIS A 1 1275 ? 2.199 -44.110 -14.463 1.00 41.75 1275 HIS A CA 1
ATOM 9902 C C . HIS A 1 1275 ? 1.853 -43.666 -15.894 1.00 41.75 1275 HIS A C 1
ATOM 9904 O O . HIS A 1 1275 ? 0.725 -43.250 -16.128 1.00 41.75 1275 HIS A O 1
ATOM 9910 N N . ARG A 1 1276 ? 2.772 -43.772 -16.865 1.00 38.31 1276 ARG A N 1
ATOM 9911 C CA . ARG A 1 1276 ? 2.473 -43.530 -18.294 1.00 38.31 1276 ARG A CA 1
ATOM 9912 C C . ARG A 1 1276 ? 2.294 -44.811 -19.115 1.00 38.31 1276 ARG A C 1
ATOM 9914 O O . ARG A 1 1276 ? 2.076 -44.722 -20.313 1.00 38.31 1276 ARG A O 1
ATOM 9921 N N . GLY A 1 1277 ? 2.381 -45.985 -18.488 1.00 37.69 1277 GLY A N 1
ATOM 9922 C CA . GLY A 1 1277 ? 2.106 -47.279 -19.126 1.00 37.69 1277 GLY A CA 1
ATOM 9923 C C . GLY A 1 1277 ? 0.699 -47.829 -18.861 1.00 37.69 1277 GLY A C 1
ATOM 9924 O O . GLY A 1 1277 ? 0.473 -49.008 -19.110 1.00 37.69 1277 GLY A O 1
ATOM 9925 N N . GLY A 1 1278 ? -0.202 -47.016 -18.291 1.00 36.91 1278 GLY A N 1
ATOM 9926 C CA . GLY A 1 1278 ? -1.529 -47.436 -17.823 1.00 36.91 1278 GLY A CA 1
ATOM 9927 C C . GLY A 1 1278 ? -2.728 -46.940 -18.636 1.00 36.91 1278 GLY A C 1
ATOM 9928 O O . GLY A 1 1278 ? -3.818 -47.437 -18.391 1.00 36.91 1278 GLY A O 1
ATOM 9929 N N . ASP A 1 1279 ? -2.533 -46.040 -19.601 1.00 35.28 1279 ASP A N 1
ATOM 9930 C CA . ASP A 1 1279 ? -3.545 -45.665 -20.596 1.00 35.28 1279 ASP A CA 1
ATOM 9931 C C . ASP A 1 1279 ? -2.919 -45.909 -21.976 1.00 35.28 1279 ASP A C 1
ATOM 9933 O O . ASP A 1 1279 ? -1.880 -45.327 -22.295 1.00 35.28 1279 ASP A O 1
ATOM 9937 N N . GLY A 1 1280 ? -3.475 -46.891 -22.693 1.00 32.75 1280 GLY A N 1
ATOM 9938 C CA . GLY A 1 1280 ? -2.878 -47.565 -23.856 1.00 32.75 1280 GLY A CA 1
ATOM 9939 C C . GLY A 1 1280 ? -2.721 -46.741 -25.125 1.00 32.75 1280 GLY A C 1
ATOM 9940 O O . GLY A 1 1280 ? -3.486 -45.771 -25.321 1.00 32.75 1280 GLY A O 1
#

Sequence (1280 aa):
MPAACPQERPVPLLSGLDAALETIRGLASSQREVGGRFERLMCRVLMDHPGEFRGRFARVVPWGEWEGRDGPDSGIDLVAVDVEGDRWAIQTKCYRDARAPEAGVDSFLAKANTARFQHRMFISTSRASPPVTGPGLRKLRQAGCRVLYHGDLAQWAVPWTELAAEPDRAPIPGVLYEPFPYQQDAIDAVVAGFAAGAARGQMLLPCGTGKSVVALWIAEQAVPANGTVLYVVPSISLLGQTMREWAAQRQTAQTYVGVCSDRTAGKRGGIESADLTELSIPVTTDPDRIAQALQSDRPDGGLRVVFSTYQSLDRVAAAQKESGAMFDLVICDEAHRTTGVETAAKDVSPFTLVHDNQKIRARRRLYMTATPRVYTDQAKQKARSKDIAVFSMNDEDVFGEVFYEMSFKAAVDGGWLSDYQVTIVTVDRGLYGDLADNVVNTIQLDHGEEIRADDVVAMLGCWDAMADPLSRGPGYGRRTGQTTPGHAVKRAIAFQNTIKLSRQLARLWEPVIDGYVNQRPDAADAGVLELDVTHVDGTTRASERATAIADLKADIPDNQCRVVSNARCLSEGVDVPALDAVLFLAPRRSMVDIIQAVGRVMRTAAGKERGYIILPVILPEGKTSIDDAVLRSPQFRPVWDVIRALRAHDERMNVWVNTADKGGKPPINVIGGSGGSDDTDEESDDGRGLDTATVAQMTLPMDSEIASALVEICGDRTYWATWGDDVGEVTRTVAARISRLIDSRPDTAEAFGRFLTEMRHTINEHLQEADLVDMLACHIVTLPVFNALFGSAEFASLNPVVAALNQMVDTLDKDQIRADTARLQRLYDSVTERVSQVTDPDGRLKILLELYESFFAKGMKRETDRLGVAYTPVELVDYVLRSADQISKHHFGKGLTDRDVHVLDPFTGTGTFINRLLTINDSDGRPLIRDEDLDRKYATELHANEFLLLAYYIAAVKIEEGRRQRRPDSGYEPFEGIVLCDTFATRPDQPQLGALSGNSRRAEQQNLQRIDVIVGNPPWSAGQKTAAEDNPNIVYTQLRRRVDDTYKARSRARLKRALFDSYKLAIRWATDRIGDQGIVAFVTPNSALDGNAESGLRACLADEYHSLYLLNLRGNARLSGQPRRKEKGNIFGGSTRVGILVSVLVKHPRRPHPERQARIWYHNIGDCLTTDQKKLALRDMGHAPPDGKGWEQITPDSNHDWINQSDPTWQHLIPLGDDQAKRGAASDAHTVFHIYSSGLKTNRDPYLYDFNPPPMEAGPEGGRRIRTPTRSCEHRGGDG

Radius of gyration: 42.16 Å; Cα contacts (8 Å, |Δi|>4): 2095; chains: 1; bounding box: 97×109×125 Å

pLDDT: mean 76.7, std 16.82, range [23.56, 98.5]

Secondary structure (DSSP, 8-state):
-PPPPPPPPPPP---THHHHHHHHHHT-SSHHHHHHHHHHHHHHHHHT-SSTTTTTEEEEEEGGG-TT--SS-SS--EEEEETTS-EEEEEEE--SSPPBPHHHHHHHHHHHSSTT-SEEEEEE---SSSSB-HHHHHHHHHTT-EEE-HHHHTTS---HHHHHH-TTT------PPPPPHHHHHHHHHHHHHHHTT-SEEEEE--TTS-HHHHHHHHHHHHS-TT-EEEEEES-HHHHHHHHHHHHHH-SS-EEEEEE----GGGSSS---S-GGGG-SS-B---HHHHHHHHH---TT--EEEEEEEGGGHHHHHHHHHHH---EEEEEETTGGGG-EEEETTS---TTTGGG-TTTS-EEEEEEEESS-----HHHHHHHHTTTEEEE-TT-HHHH-EEEEE--HHHHHHTTSB-EEEEEEEEEEHHHHHHHHHHHHHHS---TT----HHHHHHHHHHHHHHH-TT---GGGSPPTTBPPTTTS--EEEEE-SSHHHHHHHHHHHHHHHHHHHHT-GGGTTS-BPEEEEEEE-TTS-HHHHHHHHHHHHS---TTEEEEEEESSSSSSS---TT--EEEE-S----HHHHHHHHTTTTB--TT--EEEEEEEEEEPTT--S--HHHHTSTTTHHHHHHHHHHHHH-HHHHHHHHHGGGT---SEEEEE-------------------TTGGGS----S-HHHHHHIIIII--TTHHHHHHHHHHHHHHHHHHHHHHHHHH-HHHHHHHHHHHHHHHHHT-TT--HHHHHHHHHHHHHHHHHHHHHH--HHHHHH-HHHHHHHHHHHTS-HHHHHHHHGGGHHHHHHHHHHHHT---HHHHHHHHHHHIIIIIHHHTHHHHHHH--PPPPHHHHHHHHHHHHHHHHHHHS--TTSTT--EEETT-TTTHHHHHHHH-B-TTSSBSS-GGGHHHIIIIIEEEEESSHHHHHHHHHHHHHHHHHH-TTS-----TTEEES-GGG--SS----GGGHHHHHHHHHHHHSPP-EEEE-----SS-SSGGG--PPP--HHHHHHHIIIIIHH---S--GGGG-HHHHHHHHHHHHTTTSEEEEEEEETHHHH-STTHHHHHHHHHH-SEEEEEEEE--TT--HHHHHHH---TTGGG--S-EEEEEEEE-SS---TT---EEEEEE--SS--HHHHHHHHHHH-S--TT-TTSEEE---TT---SSPPPGGGGGSPPSB-HHHHTT---SS--SBS---PPP--S-HHHH--SSPPPSS--HHHHHHHHHHHHHHHTTSS--